Protein AF-A0A2S0PAM9-F1 (afdb_monomer_lite)

Secondary structure (DSSP, 8-state):
------------------------------------------PPPP-----------------------------------------------------------------PPPP---S-------SSSS-EEEE-TT---SSPEEE-SSS-EEEE-SEEEE-S-EEESSTT--BSEEEE-SSEEEE-S-EEE---STTSEEE-SSEEEE-SEEEESS-EEE-TT-EEEEEEEES--EE-S-EEESSEEEEEESS-EEE-SPEEES-EEEE-SSSEEEE-S--EE-SPEEE-SSEEEESSTTS---SEEEE-TT-EEEEE-TTS---EEE-SEEEESSEEEEE-SSTTSEEEE-GGG-S-B-SEEEE-SEEEEE-HHHHHHHTTSEEEEETTEEEEE-SS-EEEEEEEEEEEEEE---S-SS-----EEEEEEEEEEEEEE----S----SS---S-PPPGGGSS--EEEEEEEES-EEE-GGGEEEE-TTSPBP-EEEEEEEEETTEEEEEEEEEEEEE-TTTT-EEEEEEEEEEEEE-TT-EEEEE--SS-SSS-EE-SEEEESSEEEEEEEEEEEE--TT----S-EEEEEEEEEE-STTTTTT-S-EEE-TT-EEE-TT-EEEES-EEESSEEE-TT-EEEE-TTSS---EEE-TT-EEE-TT-EEEESS-EEE-TT-EEEEEEEEE-SEEEEE-S--TTEEEEEEE-TTEEEEESSTTTTTTS-EEESSEEEEES-EEEE-S-EESS-EEEEES-EEEE-S--TT--SEEEE-TT-EEEESSGGGGTT-EEEESSEEEE---S-EEE-S-EESSSEEEE-SSSEEEE-S-B---SEEEESSSEEEESSTT----TT---B--TT----B---TT---TTSHHHHHHHTTS--PPP----------------------------------------------------------------------

Structure (mmCIF, N/CA/C/O backbone):
data_AF-A0A2S0PAM9-F1
#
_entry.id   AF-A0A2S0PAM9-F1
#
loop_
_atom_site.group_PDB
_atom_site.id
_atom_site.type_symbol
_atom_site.label_atom_id
_atom_site.label_alt_id
_atom_site.label_comp_id
_atom_site.label_asym_id
_atom_site.label_entity_id
_atom_site.label_seq_id
_atom_site.pdbx_PDB_ins_code
_atom_site.Cartn_x
_atom_site.Cartn_y
_atom_site.Cartn_z
_atom_site.occupancy
_atom_site.B_iso_or_equiv
_atom_site.auth_seq_id
_atom_site.auth_comp_id
_atom_site.auth_asym_id
_atom_site.auth_atom_id
_atom_site.pdbx_PDB_model_num
ATOM 1 N N . MET A 1 1 ? 40.990 52.398 6.477 1.00 33.53 1 MET A N 1
ATOM 2 C CA . MET A 1 1 ? 41.875 51.674 7.426 1.00 33.53 1 MET A CA 1
ATOM 3 C C . MET A 1 1 ? 41.596 50.169 7.319 1.00 33.53 1 MET A C 1
ATOM 5 O O . MET A 1 1 ? 40.735 49.804 6.530 1.00 33.53 1 MET A O 1
ATOM 9 N N . ALA A 1 2 ? 42.363 49.308 7.997 1.00 39.78 2 ALA A N 1
ATOM 10 C CA . ALA A 1 2 ? 42.313 47.832 7.889 1.00 39.78 2 ALA A CA 1
ATOM 11 C C . ALA A 1 2 ? 41.596 47.198 9.129 1.00 39.78 2 ALA A C 1
ATOM 13 O O . ALA A 1 2 ? 41.022 47.965 9.892 1.00 39.78 2 ALA A O 1
ATOM 14 N N . SER A 1 3 ? 41.540 45.880 9.418 1.00 40.94 3 SER A N 1
ATOM 15 C CA . SER A 1 3 ? 42.301 44.707 8.922 1.00 40.94 3 SER A CA 1
ATOM 16 C C . SER A 1 3 ? 41.693 43.318 9.267 1.00 40.94 3 SER A C 1
ATOM 18 O O . SER A 1 3 ? 41.171 43.163 10.359 1.00 40.94 3 SER A O 1
ATOM 20 N N . ARG A 1 4 ? 41.926 42.312 8.389 1.00 41.19 4 ARG A N 1
ATOM 21 C CA . ARG A 1 4 ? 42.387 40.892 8.607 1.00 41.19 4 ARG A CA 1
ATOM 22 C C . ARG A 1 4 ? 41.809 40.020 9.765 1.00 41.19 4 ARG A C 1
ATOM 24 O O . ARG A 1 4 ? 41.779 40.448 10.902 1.00 41.19 4 ARG A O 1
ATOM 31 N N . ARG A 1 5 ? 41.341 38.777 9.496 1.00 42.50 5 ARG A N 1
ATOM 32 C CA . ARG A 1 5 ? 42.039 37.436 9.570 1.00 42.50 5 ARG A CA 1
ATOM 33 C C . ARG A 1 5 ? 42.821 37.148 10.883 1.00 42.50 5 ARG A C 1
ATOM 35 O O . ARG A 1 5 ? 43.607 38.000 11.265 1.00 42.50 5 ARG A O 1
ATOM 42 N N . GLY A 1 6 ? 42.818 35.955 11.514 1.00 34.03 6 GLY A N 1
ATOM 43 C CA . GLY A 1 6 ? 42.088 34.677 11.300 1.00 34.03 6 GLY A CA 1
ATOM 44 C C . GLY A 1 6 ? 42.905 33.394 11.666 1.00 34.03 6 GLY A C 1
ATOM 45 O O . GLY A 1 6 ? 44.116 33.408 11.482 1.00 34.03 6 GLY A O 1
ATOM 46 N N . ARG A 1 7 ? 42.229 32.286 12.067 1.00 38.03 7 ARG A N 1
ATOM 47 C CA . ARG A 1 7 ? 42.710 30.885 12.357 1.00 38.03 7 ARG A CA 1
ATOM 48 C C . ARG A 1 7 ? 43.632 30.598 13.577 1.00 38.03 7 ARG A C 1
ATOM 50 O O . ARG A 1 7 ? 44.628 31.279 13.779 1.00 38.03 7 ARG A O 1
ATOM 57 N N . SER A 1 8 ? 43.387 29.461 14.258 1.00 31.78 8 SER A N 1
ATOM 58 C CA . SER A 1 8 ? 44.351 28.642 15.049 1.00 31.78 8 SER A CA 1
ATOM 59 C C . SER A 1 8 ? 43.788 27.216 15.339 1.00 31.78 8 SER A C 1
ATOM 61 O O . SER A 1 8 ? 42.677 26.945 14.888 1.00 31.78 8 SER A O 1
ATOM 63 N N . MET A 1 9 ? 44.530 26.348 16.074 1.00 39.69 9 MET A N 1
ATOM 64 C CA . MET A 1 9 ? 44.332 24.890 16.390 1.00 39.69 9 MET A CA 1
ATOM 65 C C . MET A 1 9 ? 44.986 23.876 15.414 1.00 39.69 9 MET A C 1
ATOM 67 O O . MET A 1 9 ? 45.148 24.231 14.244 1.00 39.69 9 MET A O 1
ATOM 71 N N . PRO A 1 10 ? 45.305 22.608 15.816 1.00 67.75 10 PRO A N 1
ATOM 72 C CA . PRO A 1 10 ? 45.354 21.972 17.163 1.00 67.75 10 PRO A CA 1
ATOM 73 C C . PRO A 1 10 ? 46.682 21.204 17.480 1.00 67.75 10 PRO A C 1
ATOM 75 O O . PRO A 1 10 ? 47.511 21.051 16.588 1.00 67.75 10 PRO A O 1
ATOM 78 N N . ALA A 1 11 ? 46.848 20.650 18.705 1.00 28.52 11 ALA A N 1
ATOM 79 C CA . ALA A 1 11 ? 47.476 19.325 19.008 1.00 28.52 11 ALA A CA 1
ATOM 80 C C . ALA A 1 11 ? 47.686 19.050 20.533 1.00 28.52 11 ALA A C 1
ATOM 82 O O . ALA A 1 11 ? 48.204 19.924 21.226 1.00 28.52 11 ALA A O 1
ATOM 83 N N . PRO A 1 12 ? 47.389 17.832 21.051 1.00 53.72 12 PRO A N 1
ATOM 84 C CA . PRO A 1 12 ? 47.818 17.351 22.382 1.00 53.72 12 PRO A CA 1
ATOM 85 C C . PRO A 1 12 ? 48.733 16.095 22.340 1.00 53.72 12 PRO A C 1
ATOM 87 O O . PRO A 1 12 ? 48.864 15.450 21.301 1.00 53.72 12 PRO A O 1
ATOM 90 N N . TRP A 1 13 ? 49.338 15.709 23.479 1.00 28.00 13 TRP A N 1
ATOM 91 C CA . TRP A 1 13 ? 50.221 14.525 23.638 1.00 28.00 13 TRP A CA 1
ATOM 92 C C . TRP A 1 13 ? 49.934 13.725 24.934 1.00 28.00 13 TRP A C 1
ATOM 94 O O . TRP A 1 13 ? 49.265 14.216 25.839 1.00 28.00 13 TRP A O 1
ATOM 104 N N . MET A 1 14 ? 50.432 12.482 25.026 1.00 32.81 14 MET A N 1
ATOM 105 C CA . MET A 1 14 ? 50.184 11.531 26.135 1.00 32.81 14 MET A CA 1
ATOM 106 C C . MET A 1 14 ? 51.199 11.627 27.299 1.00 32.81 14 MET A C 1
ATOM 108 O O . MET A 1 14 ? 52.367 11.919 27.051 1.00 32.81 14 MET A O 1
ATOM 112 N N . SER A 1 15 ? 50.835 11.184 28.521 1.00 31.70 15 SER A N 1
ATOM 113 C CA . SER A 1 15 ? 51.437 9.983 29.179 1.00 31.70 15 SER A CA 1
ATOM 114 C C . SER A 1 15 ? 51.079 9.758 30.678 1.00 31.70 15 SER A C 1
ATOM 116 O O . SER A 1 15 ? 50.669 10.672 31.377 1.00 31.70 15 SER A O 1
ATOM 118 N N . ARG A 1 16 ? 51.221 8.481 31.105 1.00 31.80 16 ARG A N 1
ATOM 119 C CA . ARG A 1 16 ? 51.569 7.848 32.422 1.00 31.80 16 ARG A CA 1
ATOM 120 C C . ARG A 1 16 ? 51.621 8.736 33.702 1.00 31.80 16 ARG A C 1
ATOM 122 O O . ARG A 1 16 ? 52.154 9.832 33.668 1.00 31.80 16 ARG A O 1
ATOM 129 N N . SER A 1 17 ? 51.272 8.270 34.917 1.00 29.73 17 SER A N 1
ATOM 130 C CA . SER A 1 17 ? 51.861 7.108 35.646 1.00 29.73 17 SER A CA 1
ATOM 131 C C . SER A 1 17 ? 51.045 6.645 36.894 1.00 29.73 17 SER A C 1
ATOM 133 O O . SER A 1 17 ? 49.985 7.185 37.179 1.00 29.73 17 SER A O 1
ATOM 135 N N . GLN A 1 18 ? 51.535 5.629 37.631 1.00 32.44 18 GLN A N 1
ATOM 136 C CA . GLN A 1 18 ? 50.912 4.974 38.812 1.00 32.44 18 GLN A CA 1
ATOM 137 C C . GLN A 1 18 ? 51.105 5.708 40.164 1.00 32.44 18 GLN A C 1
ATOM 139 O O . GLN A 1 18 ? 52.065 6.459 40.294 1.00 32.44 18 GLN A O 1
ATOM 144 N N . VAL A 1 19 ? 50.324 5.332 41.202 1.00 27.44 19 VAL A N 1
ATOM 145 C CA . VAL A 1 19 ? 50.783 4.783 42.521 1.00 27.44 19 VAL A CA 1
ATOM 146 C C . VAL A 1 19 ? 49.571 4.254 43.349 1.00 27.44 19 VAL A C 1
ATOM 148 O O . VAL A 1 19 ? 48.429 4.459 42.947 1.00 27.44 19 VAL A O 1
ATOM 151 N N . ARG A 1 20 ? 49.791 3.465 44.422 1.00 27.78 20 ARG A N 1
ATOM 152 C CA . ARG A 1 20 ? 48.787 2.649 45.163 1.00 27.78 20 ARG A CA 1
ATOM 153 C C . ARG A 1 20 ? 48.478 3.119 46.597 1.00 27.78 20 ARG A C 1
ATOM 155 O O . ARG A 1 20 ? 49.371 3.647 47.248 1.00 27.78 20 ARG A O 1
ATOM 162 N N . TRP A 1 21 ? 47.309 2.697 47.114 1.00 25.78 21 TRP A N 1
ATOM 163 C CA . TRP A 1 21 ? 47.123 1.829 48.315 1.00 25.78 21 TRP A CA 1
ATOM 164 C C . TRP A 1 21 ? 45.695 1.185 48.273 1.00 25.78 21 TRP A C 1
ATOM 166 O O . TRP A 1 21 ? 45.073 1.292 47.219 1.00 25.78 21 TRP A O 1
ATOM 176 N N . THR A 1 22 ? 45.120 0.401 49.210 1.00 26.58 22 THR A N 1
ATOM 177 C CA . THR A 1 22 ? 45.440 0.098 50.631 1.00 26.58 22 THR A CA 1
ATOM 178 C C . THR A 1 22 ? 45.255 -1.401 51.010 1.00 26.58 22 THR A C 1
ATOM 180 O O . THR A 1 22 ? 46.149 -2.199 50.741 1.00 26.58 22 THR A O 1
ATOM 183 N N . GLN A 1 23 ? 44.136 -1.794 51.646 1.00 29.55 23 GLN A N 1
ATOM 184 C CA . GLN A 1 23 ? 43.826 -3.092 52.294 1.00 29.55 23 GLN A CA 1
ATOM 185 C C . GLN A 1 23 ? 42.364 -3.492 51.957 1.00 29.55 23 GLN A C 1
ATOM 187 O O . GLN A 1 23 ? 41.540 -2.599 51.794 1.00 29.55 23 GLN A O 1
ATOM 192 N N . ALA A 1 24 ? 42.052 -4.745 51.578 1.00 28.41 24 ALA A N 1
ATOM 193 C CA . ALA A 1 24 ? 41.742 -5.956 52.389 1.00 28.41 24 ALA A CA 1
ATOM 194 C C . ALA A 1 24 ? 40.268 -5.989 52.883 1.00 28.41 24 ALA A C 1
ATOM 196 O O . ALA A 1 24 ? 39.722 -4.946 53.202 1.00 28.41 24 ALA A O 1
ATOM 197 N N . VAL A 1 25 ? 39.529 -7.112 52.909 1.00 27.75 25 VAL A N 1
ATOM 198 C CA . VAL A 1 25 ? 39.832 -8.467 53.443 1.00 27.75 25 VAL A CA 1
ATOM 199 C C . VAL A 1 25 ? 39.213 -9.608 52.583 1.00 27.75 25 VAL A C 1
ATOM 201 O O . VAL A 1 25 ? 38.303 -9.373 51.796 1.00 27.75 25 VAL A O 1
ATOM 204 N N . ARG A 1 26 ? 39.699 -10.857 52.735 1.00 28.92 26 ARG A N 1
ATOM 205 C CA . ARG A 1 26 ? 39.111 -12.124 52.215 1.00 28.92 26 ARG A CA 1
ATOM 206 C C . ARG A 1 26 ? 38.625 -13.020 53.373 1.00 28.92 26 ARG A C 1
ATOM 208 O O . ARG A 1 26 ? 39.236 -12.972 54.438 1.00 28.92 26 ARG A O 1
ATOM 215 N N . PRO A 1 27 ? 37.623 -13.891 53.153 1.00 42.03 27 PRO A N 1
ATOM 216 C CA . PRO A 1 27 ? 37.899 -15.340 52.980 1.00 42.03 27 PRO A CA 1
ATOM 217 C C . PRO A 1 27 ? 37.535 -15.829 51.553 1.00 42.03 27 PRO A C 1
ATOM 219 O O . PRO A 1 27 ? 36.702 -15.222 50.895 1.00 42.03 27 PRO A O 1
ATOM 222 N N . ALA A 1 28 ? 38.260 -16.749 50.901 1.00 28.94 28 ALA A N 1
ATOM 223 C CA . ALA A 1 28 ? 38.443 -18.193 51.168 1.00 28.94 28 ALA A CA 1
ATOM 224 C C . ALA A 1 28 ? 37.192 -19.011 50.752 1.00 28.94 28 ALA A C 1
ATOM 226 O O . ALA A 1 28 ? 36.139 -18.857 51.349 1.00 28.94 28 ALA A O 1
ATOM 227 N N . MET A 1 29 ? 37.183 -19.710 49.606 1.00 26.98 29 MET A N 1
ATOM 228 C CA . MET A 1 29 ? 37.900 -20.957 49.233 1.00 26.98 29 MET A CA 1
ATOM 229 C C . MET A 1 29 ? 37.065 -22.224 49.489 1.00 26.98 29 MET A C 1
ATOM 231 O O . MET A 1 29 ? 36.903 -22.627 50.633 1.00 26.98 29 MET A O 1
ATOM 235 N N . ALA A 1 30 ? 36.707 -22.931 48.413 1.00 27.44 30 ALA A N 1
ATOM 236 C CA . ALA A 1 30 ? 36.772 -24.394 48.333 1.00 27.44 30 ALA A CA 1
ATOM 237 C C . ALA A 1 30 ? 36.761 -24.826 46.855 1.00 27.44 30 ALA A C 1
ATOM 239 O O . ALA A 1 30 ? 36.008 -24.278 46.053 1.00 27.44 30 ALA A O 1
ATOM 240 N N . SER A 1 31 ? 37.589 -25.801 46.483 1.00 30.36 31 SER A N 1
ATOM 241 C CA . SER A 1 31 ? 37.580 -26.429 45.157 1.00 30.36 31 SER A CA 1
ATOM 242 C C . SER A 1 31 ? 37.735 -27.943 45.291 1.00 30.36 31 SER A C 1
ATOM 244 O O . SER A 1 31 ? 38.425 -28.404 46.199 1.00 30.36 31 SER A O 1
ATOM 246 N N . SER A 1 32 ? 37.074 -28.698 44.401 1.00 28.12 32 SER A N 1
ATOM 247 C CA . SER A 1 32 ? 37.285 -30.116 44.016 1.00 28.12 32 SER A CA 1
ATOM 248 C C . SER A 1 32 ? 35.937 -30.789 43.678 1.00 28.12 32 SER A C 1
ATOM 250 O O . SER A 1 32 ? 34.906 -30.334 44.153 1.00 28.12 32 SER A O 1
ATOM 252 N N . SER A 1 33 ? 35.835 -31.894 42.925 1.00 29.33 33 SER A N 1
ATOM 253 C CA . SER A 1 33 ? 36.599 -32.427 41.771 1.00 29.33 33 SER A CA 1
ATOM 254 C C . SER A 1 33 ? 35.913 -33.728 41.280 1.00 29.33 33 SER A C 1
ATOM 256 O O . SER A 1 33 ? 35.223 -34.357 42.077 1.00 29.33 33 SER A O 1
ATOM 258 N N . LYS A 1 34 ? 36.238 -34.204 40.059 1.00 28.67 34 LYS A N 1
ATOM 259 C CA . LYS A 1 34 ? 35.922 -35.547 39.481 1.00 28.67 34 LYS A CA 1
ATOM 260 C C . LYS A 1 34 ? 34.485 -35.785 38.966 1.00 28.67 34 LYS A C 1
ATOM 262 O O . LYS A 1 34 ? 33.537 -35.175 39.437 1.00 28.67 34 LYS A O 1
ATOM 267 N N . GLY A 1 35 ? 34.356 -36.765 38.055 1.00 27.23 35 GLY A N 1
ATOM 268 C CA . GLY A 1 35 ? 33.093 -37.458 37.724 1.00 27.23 35 GLY A CA 1
ATOM 269 C C . GLY A 1 35 ? 32.717 -37.465 36.233 1.00 27.23 35 GLY A C 1
ATOM 270 O O . GLY A 1 35 ? 31.849 -36.708 35.826 1.00 27.23 35 GLY A O 1
ATOM 271 N N . ALA A 1 36 ? 33.366 -38.291 35.403 1.00 29.28 36 ALA A N 1
ATOM 272 C CA . ALA A 1 36 ? 33.163 -38.301 33.944 1.00 29.28 36 ALA A CA 1
ATOM 273 C C . ALA A 1 36 ? 32.139 -39.351 33.441 1.00 29.28 36 ALA A C 1
ATOM 275 O O . ALA A 1 36 ? 31.958 -40.376 34.092 1.00 29.28 36 ALA A O 1
ATOM 276 N N . LEU A 1 37 ? 31.649 -39.148 32.198 1.00 26.67 37 LEU A N 1
ATOM 277 C CA . LEU A 1 37 ? 30.893 -40.089 31.327 1.00 26.67 37 LEU A CA 1
ATOM 278 C C . LEU A 1 37 ? 29.391 -40.277 31.700 1.00 26.67 37 LEU A C 1
ATOM 280 O O . LEU A 1 37 ? 29.046 -40.216 32.870 1.00 26.67 37 LEU A O 1
ATOM 284 N N . ARG A 1 38 ? 28.438 -40.506 30.768 1.00 26.25 38 ARG A N 1
ATOM 285 C CA . ARG A 1 38 ? 28.519 -40.842 29.320 1.00 26.25 38 ARG A CA 1
ATOM 286 C C . ARG A 1 38 ? 27.192 -40.548 28.564 1.00 26.25 38 ARG A C 1
ATOM 288 O O . ARG A 1 38 ? 26.163 -40.928 29.094 1.00 26.25 38 ARG A O 1
ATOM 295 N N . ALA A 1 39 ? 27.271 -40.048 27.312 1.00 26.86 39 ALA A N 1
ATOM 296 C CA . ALA A 1 39 ? 26.265 -40.079 26.205 1.00 26.86 39 ALA A CA 1
ATOM 297 C C . ALA A 1 39 ? 24.828 -39.518 26.472 1.00 26.86 39 ALA A C 1
ATOM 299 O O . ALA A 1 39 ? 24.303 -39.642 27.563 1.00 26.86 39 ALA A O 1
ATOM 300 N N . CYS A 1 40 ? 24.102 -38.858 25.553 1.00 25.11 40 CYS A N 1
ATOM 301 C CA . CYS A 1 40 ? 23.989 -38.977 24.084 1.00 25.11 40 CYS A CA 1
ATOM 302 C C . CYS A 1 40 ? 23.818 -37.609 23.360 1.00 25.11 40 CYS A C 1
ATOM 304 O O . CYS A 1 40 ? 23.821 -36.555 23.988 1.00 25.11 40 CYS A O 1
ATOM 306 N N . HIS A 1 41 ? 23.690 -37.627 22.023 1.00 28.00 41 HIS A N 1
ATOM 307 C CA . HIS A 1 41 ? 23.589 -36.441 21.149 1.00 28.00 41 HIS A CA 1
ATOM 308 C C . HIS A 1 41 ? 22.174 -35.839 21.013 1.00 28.00 41 HIS A C 1
ATOM 310 O O . HIS A 1 41 ? 21.192 -36.569 20.925 1.00 28.00 41 HIS A O 1
ATOM 316 N N . GLY A 1 42 ? 22.118 -34.514 20.818 1.00 26.17 42 GLY A N 1
ATOM 317 C CA . GLY A 1 42 ? 20.984 -33.754 20.267 1.00 26.17 42 GLY A CA 1
ATOM 318 C C . GLY A 1 42 ? 21.420 -32.304 19.958 1.00 26.17 42 GLY A C 1
ATOM 319 O O . GLY A 1 42 ? 21.962 -31.666 20.860 1.00 26.17 42 GLY A O 1
ATOM 320 N N . PRO A 1 43 ? 21.312 -31.790 18.714 1.00 34.03 43 PRO A N 1
ATOM 321 C CA . PRO A 1 43 ? 21.942 -30.523 18.320 1.00 34.03 43 PRO A CA 1
ATOM 322 C C . PRO A 1 43 ? 21.084 -29.268 18.568 1.00 34.03 43 PRO A C 1
ATOM 324 O O . PRO A 1 43 ? 19.874 -29.329 18.768 1.00 34.03 43 PRO A O 1
ATOM 327 N N . GLN A 1 44 ? 21.744 -28.108 18.519 1.00 26.50 44 GLN A N 1
ATOM 328 C CA . GLN A 1 44 ? 21.164 -26.783 18.754 1.00 26.50 44 GLN A CA 1
ATOM 329 C C . GLN A 1 44 ? 20.239 -26.331 17.611 1.00 26.50 44 GLN A C 1
ATOM 331 O O . GLN A 1 44 ? 20.612 -26.404 16.440 1.00 26.50 44 GLN A O 1
ATOM 336 N N . TYR A 1 45 ? 19.082 -25.757 17.953 1.00 25.28 45 TYR A N 1
ATOM 337 C CA . TYR A 1 45 ? 18.259 -25.006 17.002 1.00 25.28 45 TYR A CA 1
ATOM 338 C C . TYR A 1 45 ? 18.942 -23.682 16.631 1.00 25.28 45 TYR A C 1
ATOM 340 O O . TYR A 1 45 ? 19.205 -22.845 17.495 1.00 25.28 45 TYR A O 1
ATOM 348 N N . ARG A 1 46 ? 19.178 -23.459 15.333 1.00 25.27 46 ARG A N 1
ATOM 349 C CA . ARG A 1 46 ? 19.394 -22.112 14.787 1.00 25.27 46 ARG A CA 1
ATOM 350 C C . ARG A 1 46 ? 18.041 -21.503 14.436 1.00 25.27 46 ARG A C 1
ATOM 352 O O . ARG A 1 46 ? 17.282 -22.102 13.680 1.00 25.27 46 ARG A O 1
ATOM 359 N N . ILE A 1 47 ? 17.777 -20.299 14.935 1.00 27.62 47 ILE A N 1
ATOM 360 C CA . ILE A 1 47 ? 16.629 -19.492 14.514 1.00 27.62 47 ILE A CA 1
ATOM 361 C C . ILE A 1 47 ? 16.897 -19.025 13.077 1.00 27.62 47 ILE A C 1
ATOM 363 O O . ILE A 1 47 ? 17.787 -18.210 12.839 1.00 27.62 47 ILE A O 1
ATOM 367 N N . GLY A 1 48 ? 16.170 -19.599 12.118 1.00 26.33 48 GLY A N 1
ATOM 368 C CA . GLY A 1 48 ? 16.209 -19.200 10.713 1.00 26.33 48 GLY A CA 1
ATOM 369 C C . GLY A 1 48 ? 15.168 -18.121 10.436 1.00 26.33 48 GLY A C 1
ATOM 370 O O . GLY A 1 48 ? 13.978 -18.349 10.645 1.00 26.33 48 GLY A O 1
ATOM 371 N N . SER A 1 49 ? 15.606 -16.958 9.961 1.00 26.67 49 SER A N 1
ATOM 372 C CA . SER A 1 49 ? 14.719 -15.879 9.530 1.00 26.67 49 SER A CA 1
ATOM 373 C C . SER A 1 49 ? 13.933 -16.277 8.279 1.00 26.67 49 SER A C 1
ATOM 375 O O . SER A 1 49 ? 14.514 -16.634 7.256 1.00 26.67 49 SER A O 1
ATOM 377 N N . TRP A 1 50 ? 12.607 -16.154 8.337 1.00 21.89 50 TRP A N 1
ATOM 378 C CA . TRP A 1 50 ? 11.741 -16.228 7.161 1.00 21.89 50 TRP A CA 1
ATOM 379 C C . TRP A 1 50 ? 11.267 -14.823 6.788 1.00 21.89 50 TRP A C 1
ATOM 381 O O . TRP A 1 50 ? 10.719 -14.103 7.620 1.00 21.89 50 TRP A O 1
ATOM 391 N N . ARG A 1 51 ? 11.448 -14.447 5.519 1.00 26.02 51 ARG A N 1
ATOM 392 C CA . ARG A 1 51 ? 10.693 -13.368 4.870 1.00 26.02 51 ARG A CA 1
ATOM 393 C C . ARG A 1 51 ? 9.873 -13.963 3.728 1.00 26.02 51 ARG A C 1
ATOM 395 O O . ARG A 1 51 ? 10.316 -14.902 3.077 1.00 26.02 51 ARG A O 1
ATOM 402 N N . HIS A 1 52 ? 8.689 -13.383 3.554 1.00 24.48 52 HIS A N 1
ATOM 403 C CA . HIS A 1 52 ? 7.735 -13.463 2.444 1.00 24.48 52 HIS A CA 1
ATOM 404 C C . HIS A 1 52 ? 8.058 -14.379 1.253 1.00 24.48 52 HIS A C 1
ATOM 406 O O . HIS A 1 52 ? 9.070 -14.231 0.571 1.00 24.48 52 HIS A O 1
ATOM 412 N N . ARG A 1 53 ? 7.060 -15.187 0.886 1.00 24.11 53 ARG A N 1
ATOM 413 C CA . ARG A 1 53 ? 6.867 -15.674 -0.480 1.00 24.11 53 ARG A CA 1
ATOM 414 C C . ARG A 1 53 ? 5.458 -15.289 -0.929 1.00 24.11 53 ARG A C 1
ATOM 416 O O . ARG A 1 53 ? 4.495 -15.757 -0.333 1.00 24.11 53 ARG A O 1
ATOM 423 N N . ALA A 1 54 ? 5.348 -14.458 -1.962 1.00 27.77 54 ALA A N 1
ATOM 424 C CA . ALA A 1 54 ? 4.101 -14.316 -2.712 1.00 27.77 54 ALA A CA 1
ATOM 425 C C . ALA A 1 54 ? 3.900 -15.563 -3.590 1.00 27.77 54 ALA A C 1
ATOM 427 O O . ALA A 1 54 ? 4.880 -16.137 -4.076 1.00 27.77 54 ALA A O 1
ATOM 428 N N . ALA A 1 55 ? 2.656 -16.002 -3.775 1.00 25.98 55 ALA A N 1
ATOM 429 C CA . ALA A 1 55 ? 2.337 -17.205 -4.537 1.00 25.98 55 ALA A CA 1
ATOM 430 C C . ALA A 1 55 ? 1.772 -16.861 -5.923 1.00 25.98 55 ALA A C 1
ATOM 432 O O . ALA A 1 55 ? 0.804 -16.117 -6.033 1.00 25.98 55 ALA A O 1
ATOM 433 N N . HIS A 1 56 ? 2.346 -17.470 -6.961 1.00 28.19 56 HIS A N 1
ATOM 434 C CA . HIS A 1 56 ? 1.712 -17.635 -8.269 1.00 28.19 56 HIS A CA 1
ATOM 435 C C . HIS A 1 56 ? 1.233 -19.086 -8.420 1.00 28.19 56 HIS A C 1
ATOM 437 O O . HIS A 1 56 ? 1.967 -20.020 -8.092 1.00 28.19 56 HIS A O 1
ATOM 443 N N . HIS A 1 57 ? 0.062 -19.270 -9.027 1.00 26.31 57 HIS A N 1
ATOM 444 C CA . HIS A 1 57 ? -0.193 -20.397 -9.933 1.00 26.31 57 HIS A CA 1
ATOM 445 C C . HIS A 1 57 ? 0.196 -19.924 -11.356 1.00 26.31 57 HIS A C 1
ATOM 447 O O . HIS A 1 57 ? 0.020 -18.744 -11.647 1.00 26.31 57 HIS A O 1
ATOM 453 N N . GLY A 1 58 ? 0.739 -20.713 -12.292 1.00 27.77 58 GLY A N 1
ATOM 454 C CA . GLY A 1 58 ? 1.171 -22.122 -12.323 1.00 27.77 58 GLY A CA 1
ATOM 455 C C . GLY A 1 58 ? 1.982 -22.379 -13.623 1.00 27.77 58 GLY A C 1
ATOM 456 O O . GLY A 1 58 ? 2.334 -21.420 -14.299 1.00 27.77 58 GLY A O 1
ATOM 457 N N . LEU A 1 59 ? 2.301 -23.604 -14.066 1.00 28.33 59 LEU A N 1
ATOM 458 C CA . LEU A 1 59 ? 2.117 -24.935 -13.470 1.00 28.33 59 LEU A CA 1
ATOM 459 C C . LEU A 1 59 ? 3.050 -25.970 -14.164 1.00 28.33 59 LEU A C 1
ATOM 461 O O . LEU A 1 59 ? 3.040 -26.054 -15.384 1.00 28.33 59 LEU A O 1
ATOM 465 N N . ALA A 1 60 ? 3.738 -26.804 -13.371 1.00 29.12 60 ALA A N 1
ATOM 466 C CA . ALA A 1 60 ? 4.274 -28.150 -13.684 1.00 29.12 60 ALA A CA 1
ATOM 467 C C . ALA A 1 60 ? 5.342 -28.391 -14.795 1.00 29.12 60 ALA A C 1
ATOM 469 O O . ALA A 1 60 ? 5.280 -27.888 -15.910 1.00 29.12 60 ALA A O 1
ATOM 470 N N . GLY A 1 61 ? 6.288 -29.292 -14.481 1.00 27.30 61 GLY A N 1
ATOM 471 C CA . GLY A 1 61 ? 7.306 -29.866 -15.376 1.00 27.30 61 GLY A CA 1
ATOM 472 C C . GLY A 1 61 ? 8.364 -30.635 -14.565 1.00 27.30 61 GLY A C 1
ATOM 473 O O . GLY A 1 61 ? 8.933 -30.075 -13.631 1.00 27.30 61 GLY A O 1
ATOM 474 N N . ASP A 1 62 ? 8.576 -31.924 -14.854 1.00 29.00 62 ASP A N 1
ATOM 475 C CA . ASP A 1 62 ? 9.216 -32.865 -13.916 1.00 29.00 62 ASP A CA 1
ATOM 476 C C . ASP A 1 62 ? 10.754 -32.912 -13.927 1.00 29.00 62 ASP A C 1
ATOM 478 O O . ASP A 1 62 ? 11.433 -32.542 -14.883 1.00 29.00 62 ASP A O 1
ATOM 482 N N . GLY A 1 63 ? 11.301 -33.396 -12.808 1.00 27.12 63 GLY A N 1
ATOM 483 C CA . GLY A 1 63 ? 12.707 -33.265 -12.451 1.00 27.12 63 GLY A CA 1
ATOM 484 C C . GLY A 1 63 ? 13.703 -34.248 -13.082 1.00 27.12 63 GLY A C 1
ATOM 485 O O . GLY A 1 63 ? 13.362 -35.268 -13.675 1.00 27.12 63 GLY A O 1
ATOM 486 N N . GLN A 1 64 ? 14.981 -33.983 -12.798 1.00 27.89 64 GLN A N 1
ATOM 487 C CA . GLN A 1 64 ? 16.026 -34.999 -12.635 1.00 27.89 64 GLN A CA 1
ATOM 488 C C . GLN A 1 64 ? 17.041 -34.534 -11.582 1.00 27.89 64 GLN A C 1
ATOM 490 O O . GLN A 1 64 ? 17.333 -33.345 -11.468 1.00 27.89 64 GLN A O 1
ATOM 495 N N . GLN A 1 65 ? 17.599 -35.474 -10.816 1.00 26.47 65 GLN A N 1
ATOM 496 C CA . GLN A 1 65 ? 18.687 -35.217 -9.865 1.00 26.47 65 GLN A CA 1
ATOM 497 C C . GLN A 1 65 ? 19.983 -35.845 -10.377 1.00 26.47 65 GLN A C 1
ATOM 499 O O . GLN A 1 65 ? 20.032 -37.062 -10.500 1.00 26.47 65 GLN A O 1
ATOM 504 N N . TYR A 1 66 ? 21.066 -35.076 -10.523 1.00 24.92 66 TYR A N 1
ATOM 505 C CA . TYR A 1 66 ? 22.426 -35.616 -10.381 1.00 24.92 66 TYR A CA 1
ATOM 506 C C . TYR A 1 66 ? 23.379 -34.591 -9.745 1.00 24.92 66 TYR A C 1
ATOM 508 O O . TYR A 1 66 ? 23.047 -33.417 -9.596 1.00 24.92 66 TYR A O 1
ATOM 516 N N . ARG A 1 67 ? 24.514 -35.077 -9.225 1.00 25.92 67 ARG A N 1
ATOM 517 C CA . ARG A 1 67 ? 25.316 -34.390 -8.197 1.00 25.92 67 ARG A CA 1
ATOM 518 C C . ARG A 1 67 ? 26.437 -33.498 -8.740 1.00 25.92 67 ARG A C 1
ATOM 520 O O . ARG A 1 67 ? 27.036 -33.779 -9.771 1.00 25.92 67 ARG A O 1
ATOM 527 N N . LEU A 1 68 ? 26.769 -32.510 -7.909 1.00 27.23 68 LEU A N 1
ATOM 528 C CA . LEU A 1 68 ? 28.005 -31.720 -7.884 1.00 27.23 68 LEU A CA 1
ATOM 529 C C . LEU A 1 68 ? 29.293 -32.554 -8.045 1.00 27.23 68 LEU A C 1
ATOM 531 O O . LEU A 1 68 ? 29.422 -33.615 -7.430 1.00 27.23 68 LEU A O 1
ATOM 535 N N . ALA A 1 69 ? 30.283 -31.973 -8.728 1.00 28.72 69 ALA A N 1
ATOM 536 C CA . ALA A 1 69 ? 31.716 -32.165 -8.477 1.00 28.72 69 ALA A CA 1
ATOM 537 C C . ALA A 1 69 ? 32.499 -30.903 -8.912 1.00 28.72 69 ALA A C 1
ATOM 539 O O . ALA A 1 69 ? 32.064 -30.182 -9.810 1.00 28.72 69 ALA A O 1
ATOM 540 N N . ASP A 1 70 ? 33.623 -30.614 -8.252 1.00 27.56 70 ASP A N 1
ATOM 541 C CA . ASP A 1 70 ? 34.302 -29.309 -8.295 1.00 27.56 70 ASP A CA 1
ATOM 542 C C . ASP A 1 70 ? 35.364 -29.110 -9.402 1.00 27.56 70 ASP A C 1
ATOM 544 O O . ASP A 1 70 ? 36.061 -30.030 -9.817 1.00 27.56 70 ASP A O 1
ATOM 548 N N . ARG A 1 71 ? 35.510 -27.834 -9.792 1.00 27.53 71 ARG A N 1
ATOM 549 C CA . ARG A 1 71 ? 36.748 -27.056 -10.062 1.00 27.53 71 ARG A CA 1
ATOM 550 C C . ARG A 1 71 ? 38.032 -27.795 -10.529 1.00 27.53 71 ARG A C 1
ATOM 552 O O . ARG A 1 71 ? 38.667 -28.495 -9.755 1.00 27.53 71 ARG A O 1
ATOM 559 N N . HIS A 1 72 ? 38.481 -27.449 -11.749 1.00 24.94 72 HIS A N 1
ATOM 560 C CA . HIS A 1 72 ? 39.741 -26.724 -12.095 1.00 24.94 72 HIS A CA 1
ATOM 561 C C . HIS A 1 72 ? 41.051 -26.886 -11.257 1.00 24.94 72 HIS A C 1
ATOM 563 O O . HIS A 1 72 ? 40.962 -26.993 -10.038 1.00 24.94 72 HIS A O 1
ATOM 569 N N . PRO A 1 73 ? 42.270 -26.604 -11.816 1.00 50.12 73 PRO A N 1
ATOM 570 C CA . PRO A 1 73 ? 42.691 -26.445 -13.235 1.00 50.12 73 PRO A CA 1
ATOM 571 C C . PRO A 1 73 ? 44.143 -26.949 -13.585 1.00 50.12 73 PRO A C 1
ATOM 573 O O . PRO A 1 73 ? 44.854 -27.470 -12.736 1.00 50.12 73 PRO A O 1
ATOM 576 N N . VAL A 1 74 ? 44.619 -26.653 -14.818 1.00 28.48 74 VAL A N 1
ATOM 577 C CA . VAL A 1 74 ? 46.036 -26.674 -15.320 1.00 28.48 74 VAL A CA 1
ATOM 578 C C . VAL A 1 74 ? 46.692 -28.061 -15.556 1.00 28.48 74 VAL A C 1
ATOM 580 O O . VAL A 1 74 ? 46.393 -29.027 -14.869 1.00 28.48 74 VAL A O 1
ATOM 583 N N . GLY A 1 75 ? 47.595 -28.181 -16.553 1.00 26.86 75 GLY A N 1
ATOM 584 C CA . GLY A 1 75 ? 48.286 -29.451 -16.879 1.00 26.86 75 GLY A CA 1
ATOM 585 C C . GLY A 1 75 ? 49.577 -29.351 -17.721 1.00 26.86 75 GLY A C 1
ATOM 586 O O . GLY A 1 75 ? 50.672 -29.450 -17.180 1.00 26.86 75 GLY A O 1
ATOM 587 N N . GLY A 1 76 ? 49.475 -29.164 -19.044 1.00 26.39 76 GLY A N 1
ATOM 588 C CA . GLY A 1 76 ? 50.638 -29.108 -19.959 1.00 26.39 76 GLY A CA 1
ATOM 589 C C . GLY A 1 76 ? 51.075 -30.461 -20.580 1.00 26.39 76 GLY A C 1
ATOM 590 O O . GLY A 1 76 ? 50.449 -31.479 -20.292 1.00 26.39 76 GLY A O 1
ATOM 591 N N . PRO A 1 77 ? 52.075 -30.491 -21.502 1.00 50.28 77 PRO A N 1
ATOM 592 C CA . PRO A 1 77 ? 52.123 -31.534 -22.545 1.00 50.28 77 PRO A CA 1
ATOM 593 C C . PRO A 1 77 ? 53.456 -32.300 -22.759 1.00 50.28 77 PRO A C 1
ATOM 595 O O . PRO A 1 77 ? 54.544 -31.728 -22.748 1.00 50.28 77 PRO A O 1
ATOM 598 N N . ALA A 1 78 ? 53.347 -33.572 -23.169 1.00 27.03 78 ALA A N 1
ATOM 599 C CA . ALA A 1 78 ? 54.358 -34.331 -23.931 1.00 27.03 78 ALA A CA 1
ATOM 600 C C . ALA A 1 78 ? 53.619 -35.343 -24.843 1.00 27.03 78 ALA A C 1
ATOM 602 O O . ALA A 1 78 ? 52.673 -35.968 -24.382 1.00 27.03 78 ALA A O 1
ATOM 603 N N . ARG A 1 79 ? 53.812 -35.463 -26.167 1.00 28.55 79 ARG A N 1
ATOM 604 C CA . ARG A 1 79 ? 54.974 -35.548 -27.090 1.00 28.55 79 ARG A CA 1
ATOM 605 C C . ARG A 1 79 ? 55.422 -36.982 -27.444 1.00 28.55 79 ARG A C 1
ATOM 607 O O . ARG A 1 79 ? 56.073 -37.652 -26.659 1.00 28.55 79 ARG A O 1
ATOM 614 N N . ASP A 1 80 ? 55.217 -37.286 -28.732 1.00 27.08 80 ASP A N 1
ATOM 615 C CA . ASP A 1 80 ? 56.035 -38.122 -29.635 1.00 27.08 80 ASP A CA 1
ATOM 616 C C . ASP A 1 80 ? 56.019 -39.660 -29.479 1.00 27.08 80 ASP A C 1
ATOM 618 O O . ASP A 1 80 ? 56.672 -40.229 -28.606 1.00 27.08 80 ASP A O 1
ATOM 622 N N . ARG A 1 81 ? 55.433 -40.345 -30.479 1.00 26.89 81 ARG A N 1
ATOM 623 C CA . ARG A 1 81 ? 56.214 -41.143 -31.453 1.00 26.89 81 ARG A CA 1
ATOM 624 C C . ARG A 1 81 ? 55.432 -41.444 -32.742 1.00 26.89 81 ARG A C 1
ATOM 626 O O . ARG A 1 81 ? 54.253 -41.129 -32.857 1.00 26.89 81 ARG A O 1
ATOM 633 N N . ARG A 1 82 ? 56.143 -41.939 -33.765 1.00 25.45 82 ARG A N 1
ATOM 634 C CA . ARG A 1 82 ? 55.789 -41.825 -35.198 1.00 25.45 82 ARG A CA 1
ATOM 635 C C . ARG A 1 82 ? 55.624 -43.180 -35.896 1.00 25.45 82 ARG A C 1
ATOM 637 O O . ARG A 1 82 ? 56.431 -44.064 -35.640 1.00 25.45 82 ARG A O 1
ATOM 644 N N . CYS A 1 83 ? 54.761 -43.230 -36.917 1.00 25.36 83 CYS A N 1
ATOM 645 C CA . CYS A 1 83 ? 54.968 -43.905 -38.221 1.00 25.36 83 CYS A CA 1
ATOM 646 C C . CYS A 1 83 ? 53.969 -43.289 -39.233 1.00 25.36 83 CYS A C 1
ATOM 648 O O . CYS A 1 83 ? 52.774 -43.438 -39.037 1.00 25.36 83 CYS A O 1
ATOM 650 N N . ARG A 1 84 ? 54.311 -42.356 -40.140 1.00 26.44 84 ARG A N 1
ATOM 651 C CA . ARG A 1 84 ? 55.148 -42.362 -41.374 1.00 26.44 84 ARG A CA 1
ATOM 652 C C . ARG A 1 84 ? 54.577 -43.127 -42.590 1.00 26.44 84 ARG A C 1
ATOM 654 O O . ARG A 1 84 ? 54.633 -44.345 -42.641 1.00 26.44 84 ARG A O 1
ATOM 661 N N . GLY A 1 85 ? 54.198 -42.346 -43.610 1.00 26.27 85 GLY A N 1
ATOM 662 C CA . GLY A 1 85 ? 53.825 -42.724 -44.986 1.00 26.27 85 GLY A CA 1
ATOM 663 C C . GLY A 1 85 ? 53.109 -41.524 -45.636 1.00 26.27 85 GLY A C 1
ATOM 664 O O . GLY A 1 85 ? 51.951 -41.296 -45.332 1.00 26.27 85 GLY A O 1
ATOM 665 N N . ASN A 1 86 ? 53.773 -40.547 -46.279 1.00 27.92 86 ASN A N 1
ATOM 666 C CA . ASN A 1 86 ? 54.334 -40.572 -47.649 1.00 27.92 86 ASN A CA 1
ATOM 667 C C . ASN A 1 86 ? 53.392 -41.250 -48.662 1.00 27.92 86 ASN A C 1
ATOM 669 O O . ASN A 1 86 ? 53.016 -42.390 -48.441 1.00 27.92 86 ASN A O 1
ATOM 673 N N . HIS A 1 87 ? 53.029 -40.663 -49.809 1.00 27.66 87 HIS A N 1
ATOM 674 C CA . HIS A 1 87 ? 53.496 -39.478 -50.570 1.00 27.66 87 HIS A CA 1
ATOM 675 C C . HIS A 1 87 ? 52.332 -39.047 -51.529 1.00 27.66 87 HIS A C 1
ATOM 677 O O . HIS A 1 87 ? 51.356 -39.778 -51.613 1.00 27.66 87 HIS A O 1
ATOM 683 N N . ARG A 1 88 ? 52.307 -37.943 -52.303 1.00 26.02 88 ARG A N 1
ATOM 684 C CA . ARG A 1 88 ? 53.280 -36.883 -52.655 1.00 26.02 88 ARG A CA 1
ATOM 685 C C . ARG A 1 88 ? 52.539 -35.604 -53.105 1.00 26.02 88 ARG A C 1
ATOM 687 O O . ARG A 1 88 ? 51.443 -35.688 -53.640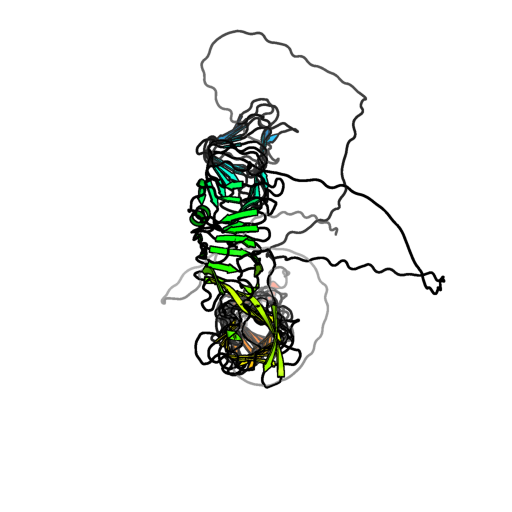 1.00 26.02 88 ARG A O 1
ATOM 694 N N . GLN A 1 89 ? 53.177 -34.439 -52.979 1.00 26.75 89 GLN A N 1
ATOM 695 C CA . GLN A 1 89 ? 52.743 -33.194 -53.639 1.00 26.75 89 GLN A CA 1
ATOM 696 C C . GLN A 1 89 ? 53.151 -33.160 -55.124 1.00 26.75 89 GLN A C 1
ATOM 698 O O . GLN A 1 89 ? 54.158 -33.777 -55.482 1.00 26.75 89 GLN A O 1
ATOM 703 N N . ARG A 1 90 ? 52.503 -32.289 -55.920 1.00 24.20 90 ARG A N 1
ATOM 704 C CA . ARG A 1 90 ? 53.194 -31.342 -56.828 1.00 24.20 90 ARG A CA 1
ATOM 705 C C . ARG A 1 90 ? 52.277 -30.200 -57.296 1.00 24.20 90 ARG A C 1
ATOM 707 O O . ARG A 1 90 ? 51.375 -30.400 -58.096 1.00 24.20 90 ARG A O 1
ATOM 714 N N . THR A 1 91 ? 52.561 -28.989 -56.830 1.00 26.34 91 THR A N 1
ATOM 715 C CA . THR A 1 91 ? 52.181 -27.727 -57.493 1.00 26.34 91 THR A CA 1
ATOM 716 C C . THR A 1 91 ? 53.283 -27.308 -58.486 1.00 26.34 91 THR A C 1
ATOM 718 O O . THR A 1 91 ? 54.374 -27.874 -58.424 1.00 26.34 91 THR A O 1
ATOM 721 N N . TRP A 1 92 ? 53.036 -26.322 -59.369 1.00 21.98 92 TRP A N 1
ATOM 722 C CA . TRP A 1 92 ? 53.788 -25.039 -59.432 1.00 21.98 92 TRP A CA 1
ATOM 723 C C . TRP A 1 92 ? 53.409 -24.129 -60.638 1.00 21.98 92 TRP A C 1
ATOM 725 O O . TRP A 1 92 ? 53.491 -24.536 -61.786 1.00 21.98 92 TRP A O 1
ATOM 735 N N . ARG A 1 93 ? 53.084 -22.862 -60.316 1.00 23.25 93 ARG A N 1
ATOM 736 C CA . ARG A 1 93 ? 53.201 -21.576 -61.068 1.00 23.25 93 ARG A CA 1
ATOM 737 C C . ARG A 1 93 ? 52.716 -21.359 -62.528 1.00 23.25 93 ARG A C 1
ATOM 739 O O . ARG A 1 93 ? 53.334 -21.794 -63.485 1.00 23.25 93 ARG A O 1
ATOM 746 N N . LYS A 1 94 ? 51.785 -20.391 -62.638 1.00 24.97 94 LYS A N 1
ATOM 747 C CA . LYS A 1 94 ? 51.896 -19.064 -63.319 1.00 24.97 94 LYS A CA 1
ATOM 748 C C . LYS A 1 94 ? 52.949 -18.869 -64.439 1.00 24.97 94 LYS A C 1
ATOM 750 O O . LYS A 1 94 ? 54.132 -18.845 -64.126 1.00 24.97 94 LYS A O 1
ATOM 755 N N . HIS A 1 95 ? 52.501 -18.423 -65.622 1.00 24.67 95 HIS A N 1
ATOM 756 C CA . HIS A 1 95 ? 52.575 -17.034 -66.164 1.00 24.67 95 HIS A CA 1
ATOM 757 C C . HIS A 1 95 ? 51.623 -16.968 -67.399 1.00 24.67 95 HIS A C 1
ATOM 759 O O . HIS A 1 95 ? 51.604 -17.919 -68.164 1.00 24.67 95 HIS A O 1
ATOM 765 N N . GLN A 1 96 ? 50.612 -16.089 -67.514 1.00 26.25 96 GLN A N 1
ATOM 766 C CA . GLN A 1 96 ? 50.544 -14.622 -67.741 1.00 26.25 96 GLN A CA 1
ATOM 767 C C . GLN A 1 96 ? 50.428 -14.204 -69.233 1.00 26.25 96 GLN A C 1
ATOM 769 O O . GLN A 1 96 ? 51.376 -14.413 -69.977 1.00 26.25 96 GLN A O 1
ATOM 774 N N . ARG A 1 97 ? 49.338 -13.474 -69.574 1.00 24.03 97 ARG A N 1
ATOM 775 C CA . ARG A 1 97 ? 49.040 -12.742 -70.844 1.00 24.03 97 ARG A CA 1
ATOM 776 C C . ARG A 1 97 ? 48.839 -13.614 -72.110 1.00 24.03 97 ARG A C 1
ATOM 778 O O . ARG A 1 97 ? 49.498 -14.631 -72.244 1.00 24.03 97 ARG A O 1
ATOM 785 N N . SER A 1 98 ? 47.988 -13.273 -73.093 1.00 25.11 98 SER A N 1
ATOM 786 C CA . SER A 1 98 ? 46.880 -12.283 -73.252 1.00 25.11 98 SER A CA 1
ATOM 787 C C . SER A 1 98 ? 46.167 -12.563 -74.613 1.00 25.11 98 SER A C 1
ATOM 789 O O . SER A 1 98 ? 46.694 -13.356 -75.384 1.00 25.11 98 SER A O 1
ATOM 791 N N . ASP A 1 99 ? 45.025 -11.994 -75.033 1.00 26.92 99 ASP A N 1
ATOM 792 C CA . ASP A 1 99 ? 44.196 -10.902 -74.480 1.00 26.92 99 ASP A CA 1
ATOM 793 C C . ASP A 1 99 ? 42.667 -11.165 -74.648 1.00 26.92 99 ASP A C 1
ATOM 795 O O . ASP A 1 99 ? 42.090 -11.914 -73.863 1.00 26.92 99 ASP A O 1
ATOM 799 N N . ARG A 1 100 ? 42.001 -10.564 -75.652 1.00 26.89 100 ARG A N 1
ATOM 800 C CA . ARG A 1 100 ? 40.539 -10.590 -75.904 1.00 26.89 100 ARG A CA 1
ATOM 801 C C . ARG A 1 100 ? 40.120 -11.660 -76.923 1.00 26.89 100 ARG A C 1
ATOM 803 O O . ARG A 1 100 ? 40.754 -11.765 -77.965 1.00 26.89 100 ARG A O 1
ATOM 810 N N . HIS A 1 101 ? 38.974 -12.319 -76.707 1.00 27.77 101 HIS A N 1
ATOM 811 C CA . HIS A 1 101 ? 37.715 -11.993 -77.413 1.00 27.77 101 HIS A CA 1
ATOM 812 C C . HIS A 1 101 ? 36.512 -12.853 -76.945 1.00 27.77 101 HIS A C 1
ATOM 814 O O . HIS A 1 101 ? 36.638 -14.023 -76.599 1.00 27.77 101 HIS A O 1
ATOM 820 N N . ARG A 1 102 ? 35.329 -12.230 -76.971 1.00 27.14 102 ARG A N 1
ATOM 821 C CA . ARG A 1 102 ? 33.951 -12.776 -77.002 1.00 27.14 102 ARG A CA 1
ATOM 822 C C . ARG A 1 102 ? 33.223 -12.001 -78.136 1.00 27.14 102 ARG A C 1
ATOM 824 O O . ARG A 1 102 ? 33.766 -10.949 -78.501 1.00 27.14 102 ARG A O 1
ATOM 831 N N . PRO A 1 103 ? 32.059 -12.423 -78.688 1.00 42.47 103 PRO A N 1
ATOM 832 C CA . PRO A 1 103 ? 30.992 -13.213 -78.045 1.00 42.47 103 PRO A CA 1
ATOM 833 C C . PRO A 1 103 ? 30.376 -14.340 -78.921 1.00 42.47 103 PRO A C 1
ATOM 835 O O . PRO A 1 103 ? 30.916 -14.665 -79.972 1.00 42.47 103 PRO A O 1
ATOM 838 N N . ALA A 1 104 ? 29.211 -14.848 -78.478 1.00 27.86 104 ALA A N 1
ATOM 839 C CA . ALA A 1 104 ? 28.299 -15.808 -79.129 1.00 27.86 104 ALA A CA 1
ATOM 840 C C . ALA A 1 104 ? 28.796 -17.284 -79.210 1.00 27.86 104 ALA A C 1
ATOM 842 O O . ALA A 1 104 ? 29.996 -17.528 -79.272 1.00 27.86 104 ALA A O 1
ATOM 843 N N . ASP A 1 105 ? 27.938 -18.315 -79.143 1.00 26.97 105 ASP A N 1
ATOM 844 C CA . ASP A 1 105 ? 26.462 -18.290 -79.081 1.00 26.97 105 ASP A CA 1
ATOM 845 C C . ASP A 1 105 ? 25.815 -19.403 -78.212 1.00 26.97 105 ASP A C 1
ATOM 847 O O . ASP A 1 105 ? 26.501 -20.297 -77.722 1.00 26.97 105 ASP A O 1
ATOM 851 N N . VAL A 1 106 ? 24.494 -19.272 -78.011 1.00 30.55 106 VAL A N 1
ATOM 852 C CA . VAL A 1 106 ? 23.484 -20.136 -77.339 1.00 30.55 106 VAL A CA 1
ATOM 853 C C . VAL A 1 106 ? 23.888 -21.550 -76.857 1.00 30.55 106 VAL A C 1
ATOM 855 O O . VAL A 1 106 ? 24.306 -22.404 -77.635 1.00 30.55 106 VAL A O 1
ATOM 858 N N . GLY A 1 107 ? 23.553 -21.858 -75.591 1.00 28.02 107 GLY A N 1
ATOM 859 C CA . GLY A 1 107 ? 23.529 -23.227 -75.044 1.00 28.02 107 GLY A CA 1
ATOM 860 C C . GLY A 1 107 ? 22.999 -23.329 -73.601 1.00 28.02 107 GLY A C 1
ATOM 861 O O . GLY A 1 107 ? 23.775 -23.280 -72.652 1.00 28.02 107 GLY A O 1
ATOM 862 N N . GLN A 1 108 ? 21.684 -23.495 -73.433 1.00 29.28 108 GLN A N 1
ATOM 863 C CA . GLN A 1 108 ? 20.994 -23.846 -72.174 1.00 29.28 108 GLN A CA 1
ATOM 864 C C . GLN A 1 108 ? 19.986 -24.983 -72.455 1.00 29.28 108 GLN A C 1
ATOM 866 O O . GLN A 1 108 ? 19.603 -25.137 -73.619 1.00 29.28 108 GLN A O 1
ATOM 871 N N . PRO A 1 109 ? 19.480 -25.719 -71.442 1.00 40.66 109 PRO A N 1
ATOM 872 C CA . PRO A 1 109 ? 19.761 -25.624 -70.003 1.00 40.66 109 PRO A CA 1
ATOM 873 C C . PRO A 1 109 ? 20.378 -26.911 -69.417 1.00 40.66 109 PRO A C 1
ATOM 875 O O . PRO A 1 109 ? 20.427 -27.938 -70.083 1.00 40.66 109 PRO A O 1
ATOM 878 N N . ASP A 1 110 ? 20.743 -26.880 -68.131 1.00 27.16 110 ASP A N 1
ATOM 879 C CA . ASP A 1 110 ? 20.780 -28.100 -67.313 1.00 27.16 110 ASP A CA 1
ATOM 880 C C . ASP A 1 110 ? 20.429 -27.770 -65.849 1.00 27.16 110 ASP A C 1
ATOM 882 O O . ASP A 1 110 ? 21.199 -27.141 -65.120 1.00 27.16 110 ASP A O 1
ATOM 886 N N . THR A 1 111 ? 19.214 -28.126 -65.426 1.00 32.28 111 THR A N 1
ATOM 887 C CA . THR A 1 111 ? 18.713 -27.904 -64.060 1.00 32.28 111 THR A CA 1
ATOM 888 C C . THR A 1 111 ? 19.031 -29.118 -63.193 1.00 32.28 111 THR A C 1
ATOM 890 O O . THR A 1 111 ? 18.337 -30.132 -63.279 1.00 32.28 111 THR A O 1
ATOM 893 N N . GLN A 1 112 ? 20.057 -29.037 -62.341 1.00 29.66 112 GLN A N 1
ATOM 894 C CA . GLN A 1 112 ? 20.414 -30.166 -61.477 1.00 29.66 112 GLN A CA 1
ATOM 895 C C . GLN A 1 112 ? 19.384 -30.390 -60.358 1.00 29.66 112 GLN A C 1
ATOM 897 O O . GLN A 1 112 ? 19.164 -29.548 -59.489 1.00 29.66 112 GLN A O 1
ATOM 902 N N . SER A 1 113 ? 18.757 -31.565 -60.394 1.00 27.98 113 SER A N 1
ATOM 903 C CA . SER A 1 113 ? 17.781 -32.048 -59.418 1.00 27.98 113 SER A CA 1
ATOM 904 C C . SER A 1 113 ? 18.435 -32.510 -58.110 1.00 27.98 113 SER A C 1
ATOM 906 O O . SER A 1 113 ? 19.409 -33.263 -58.135 1.00 27.98 113 SER A O 1
ATOM 908 N N . TRP A 1 114 ? 17.844 -32.141 -56.973 1.00 26.86 114 TRP A N 1
ATOM 909 C CA . TRP A 1 114 ? 18.285 -32.539 -55.630 1.00 26.86 114 TRP A CA 1
ATOM 910 C C . TRP A 1 114 ? 17.870 -33.980 -55.254 1.00 26.86 114 TRP A C 1
ATOM 912 O O . TRP A 1 114 ? 16.732 -34.363 -55.536 1.00 26.86 114 TRP A O 1
ATOM 922 N N . PRO A 1 115 ? 18.717 -34.749 -54.537 1.00 32.34 115 PRO A N 1
ATOM 923 C CA . PRO A 1 115 ? 18.339 -36.024 -53.920 1.00 32.34 115 PRO A CA 1
ATOM 924 C C . PRO A 1 115 ? 18.111 -35.959 -52.386 1.00 32.34 115 PRO A C 1
ATOM 926 O O . PRO A 1 115 ? 18.925 -35.412 -51.652 1.00 32.34 115 PRO A O 1
ATOM 929 N N . ASP A 1 116 ? 17.024 -36.605 -51.940 1.00 29.08 116 ASP A N 1
ATOM 930 C CA . ASP A 1 116 ? 16.682 -37.141 -50.593 1.00 29.08 116 ASP A CA 1
ATOM 931 C C . ASP A 1 116 ? 16.849 -36.269 -49.302 1.00 29.08 116 ASP A C 1
ATOM 933 O O . ASP A 1 116 ? 17.963 -36.053 -48.817 1.00 29.08 116 ASP A O 1
ATOM 937 N N . PRO A 1 117 ? 15.745 -35.847 -48.638 1.00 38.81 117 PRO A N 1
ATOM 938 C CA . PRO A 1 117 ? 15.774 -35.032 -47.419 1.00 38.81 117 PRO A CA 1
ATOM 939 C C . PRO A 1 117 ? 15.659 -35.851 -46.109 1.00 38.81 117 PRO A C 1
ATOM 941 O O . PRO A 1 117 ? 14.608 -35.856 -45.464 1.00 38.81 117 PRO A O 1
ATOM 944 N N . ARG A 1 118 ? 16.735 -36.525 -45.662 1.00 34.25 118 ARG A N 1
ATOM 945 C CA . ARG A 1 118 ? 16.779 -37.213 -44.338 1.00 34.25 118 ARG A CA 1
ATOM 946 C C . ARG A 1 118 ? 18.060 -37.023 -43.508 1.00 34.25 118 ARG A C 1
ATOM 948 O O . ARG A 1 118 ? 18.419 -37.884 -42.705 1.00 34.25 118 ARG A O 1
ATOM 955 N N . ARG A 1 119 ? 18.735 -35.879 -43.646 1.00 32.62 119 ARG A N 1
ATOM 956 C CA . ARG A 1 119 ? 19.723 -35.368 -42.673 1.00 32.62 119 ARG A CA 1
ATOM 957 C C . ARG A 1 119 ? 19.533 -33.860 -42.525 1.00 32.62 119 ARG A C 1
ATOM 959 O O . ARG A 1 119 ? 19.234 -33.208 -43.521 1.00 32.62 119 ARG A O 1
ATOM 966 N N . GLY A 1 120 ? 19.689 -33.332 -41.308 1.00 34.75 120 GLY A N 1
ATOM 967 C CA . GLY A 1 120 ? 19.626 -31.888 -41.061 1.00 34.75 120 GLY A CA 1
ATOM 968 C C . GLY A 1 120 ? 20.681 -31.166 -41.896 1.00 34.75 120 GLY A C 1
ATOM 969 O O . GLY A 1 120 ? 21.834 -31.604 -41.941 1.00 34.75 120 GLY A O 1
ATOM 970 N N . ARG A 1 121 ? 20.274 -30.115 -42.609 1.00 35.25 121 ARG A N 1
ATOM 971 C CA . ARG A 1 121 ? 21.136 -29.402 -43.552 1.00 35.25 121 ARG A CA 1
ATOM 972 C C . ARG A 1 121 ? 21.787 -28.218 -42.858 1.00 35.25 121 ARG A C 1
ATOM 974 O O . ARG A 1 121 ? 21.252 -27.122 -42.889 1.00 35.25 121 ARG A O 1
ATOM 981 N N . HIS A 1 122 ? 22.984 -28.421 -42.312 1.00 43.19 122 HIS A N 1
ATOM 982 C CA . HIS A 1 122 ? 23.880 -27.281 -42.142 1.00 43.19 122 HIS A CA 1
ATOM 983 C C . HIS A 1 122 ? 24.093 -26.629 -43.510 1.00 43.19 122 HIS A C 1
ATOM 985 O O . HIS A 1 122 ? 24.629 -27.254 -44.431 1.00 43.19 122 HIS A O 1
ATOM 991 N N . CYS A 1 123 ? 23.674 -25.375 -43.630 1.00 43.25 123 CYS A N 1
ATOM 992 C CA . CYS A 1 123 ? 24.213 -24.490 -44.640 1.00 43.25 123 CYS A CA 1
ATOM 993 C C . CYS A 1 123 ? 25.683 -24.258 -44.275 1.00 43.25 123 CYS A C 1
ATOM 995 O O . CYS A 1 123 ? 25.978 -23.628 -43.263 1.00 43.25 123 CYS A O 1
ATOM 997 N N . ASP A 1 124 ? 26.591 -24.776 -45.103 1.00 42.12 124 ASP A N 1
ATOM 998 C CA . ASP A 1 124 ? 28.048 -24.676 -44.930 1.00 42.12 124 ASP A CA 1
ATOM 999 C C . ASP A 1 124 ? 28.658 -23.719 -45.986 1.00 42.12 124 ASP A C 1
ATOM 1001 O O . ASP A 1 124 ? 29.423 -24.146 -46.859 1.00 42.12 124 ASP A O 1
ATOM 1005 N N . PRO A 1 125 ? 28.257 -22.425 -46.025 1.00 46.47 125 PRO A N 1
ATOM 1006 C CA . PRO A 1 125 ? 28.901 -21.439 -46.877 1.00 46.47 125 PRO A CA 1
ATOM 1007 C C . PRO A 1 125 ? 30.266 -21.050 -46.292 1.00 46.47 125 PRO A C 1
ATOM 1009 O O . PRO A 1 125 ? 30.565 -21.269 -45.125 1.00 46.47 125 PRO A O 1
ATOM 1012 N N . ALA A 1 126 ? 31.077 -20.360 -47.093 1.00 45.69 126 ALA A N 1
ATOM 1013 C CA . ALA A 1 126 ? 32.256 -19.651 -46.598 1.00 45.69 126 ALA A CA 1
ATOM 1014 C C . ALA A 1 126 ? 33.349 -20.514 -45.922 1.00 45.69 126 ALA A C 1
ATOM 1016 O O . ALA A 1 126 ? 33.965 -20.094 -44.949 1.00 45.69 126 ALA A O 1
ATOM 1017 N N . GLY A 1 127 ? 33.741 -21.635 -46.541 1.00 45.88 127 GLY A N 1
ATOM 1018 C CA . GLY A 1 127 ? 35.046 -22.286 -46.306 1.00 45.88 127 GLY A CA 1
ATOM 1019 C C . GLY A 1 127 ? 36.264 -21.480 -46.816 1.00 45.88 127 GLY A C 1
ATOM 1020 O O . GLY A 1 127 ? 37.255 -22.057 -47.263 1.00 45.88 127 GLY A O 1
ATOM 1021 N N . GLY A 1 128 ? 36.182 -20.148 -46.831 1.00 55.09 128 GLY A N 1
ATOM 1022 C CA . GLY A 1 128 ? 37.158 -19.233 -47.425 1.00 55.09 128 GLY A CA 1
ATOM 1023 C C . GLY A 1 128 ? 37.113 -17.857 -46.762 1.00 55.09 128 GLY A C 1
ATOM 1024 O O . GLY A 1 128 ? 36.230 -17.583 -45.961 1.00 55.09 128 GLY A O 1
ATOM 1025 N N . ALA A 1 129 ? 38.062 -16.982 -47.093 1.00 66.62 129 ALA A N 1
ATOM 1026 C CA . ALA A 1 129 ? 38.161 -15.665 -46.466 1.00 66.62 129 ALA A CA 1
ATOM 1027 C C . ALA A 1 129 ? 37.489 -14.562 -47.305 1.00 66.62 129 ALA A C 1
ATOM 1029 O O . ALA A 1 129 ? 37.822 -14.403 -48.480 1.00 66.62 129 ALA A O 1
ATOM 1030 N N . GLY A 1 130 ? 36.627 -13.753 -46.681 1.00 78.50 130 GLY A N 1
ATOM 1031 C CA . GLY A 1 130 ? 36.024 -12.559 -47.292 1.00 78.50 130 GLY A CA 1
ATOM 1032 C C . GLY A 1 130 ? 34.693 -12.777 -48.018 1.00 78.50 130 GLY A C 1
ATOM 1033 O O . GLY A 1 130 ? 34.406 -12.052 -48.967 1.00 78.50 130 GLY A O 1
ATOM 1034 N N . ASN A 1 131 ? 33.899 -13.769 -47.611 1.00 83.31 131 ASN A N 1
ATOM 1035 C CA . ASN A 1 131 ? 32.565 -14.015 -48.166 1.00 83.31 131 ASN A CA 1
ATOM 1036 C C . ASN A 1 131 ? 31.527 -13.032 -47.603 1.00 83.31 131 ASN A C 1
ATOM 1038 O O . ASN A 1 131 ? 31.654 -12.579 -46.467 1.00 83.31 131 ASN A O 1
ATOM 1042 N N . VAL A 1 132 ? 30.466 -12.760 -48.361 1.00 90.00 132 VAL A N 1
ATOM 1043 C CA . VAL A 1 132 ? 29.300 -12.001 -47.887 1.00 90.00 132 VAL A CA 1
ATOM 1044 C C . VAL A 1 132 ? 28.109 -12.952 -47.812 1.00 90.00 132 VAL A C 1
ATOM 1046 O O . VAL A 1 132 ? 27.814 -13.631 -48.794 1.00 90.00 132 VAL A O 1
ATOM 1049 N N . LEU A 1 133 ? 27.446 -13.001 -46.659 1.00 91.12 133 LEU A N 1
ATOM 1050 C CA . LEU A 1 133 ? 26.096 -13.535 -46.518 1.00 91.12 133 LEU A CA 1
ATOM 1051 C C . LEU A 1 133 ? 25.138 -12.345 -46.483 1.00 91.12 133 LEU A C 1
ATOM 1053 O O . LEU A 1 133 ? 25.317 -11.437 -45.677 1.00 91.12 133 LEU A O 1
ATOM 1057 N N . GLU A 1 134 ? 24.149 -12.347 -47.363 1.00 94.31 134 GLU A N 1
ATOM 1058 C CA . GLU A 1 134 ? 23.120 -11.316 -47.450 1.00 94.31 134 GLU A CA 1
ATOM 1059 C C . GLU A 1 134 ? 21.762 -11.993 -47.281 1.00 94.31 134 GLU A C 1
ATOM 1061 O O . GLU A 1 134 ? 21.491 -12.998 -47.940 1.00 94.31 134 GLU A O 1
ATOM 1066 N N . LEU A 1 135 ? 20.952 -11.477 -46.358 1.00 93.38 135 LEU A N 1
ATOM 1067 C CA . LEU A 1 135 ? 19.603 -11.955 -46.077 1.00 93.38 135 LEU A CA 1
ATOM 1068 C C . LEU A 1 135 ? 18.620 -10.805 -46.317 1.00 93.38 135 LEU A C 1
ATOM 1070 O O . LEU A 1 135 ? 18.832 -9.702 -45.819 1.00 93.38 135 LEU A O 1
ATOM 1074 N N . ASP A 1 136 ? 17.554 -11.070 -47.064 1.00 93.94 136 ASP A N 1
ATOM 1075 C CA . ASP A 1 136 ? 16.470 -10.123 -47.370 1.00 93.94 136 ASP A CA 1
ATOM 1076 C C . ASP A 1 136 ? 15.102 -10.721 -46.979 1.00 93.94 136 ASP A C 1
ATOM 1078 O O . ASP A 1 136 ? 14.999 -11.886 -46.586 1.00 93.94 136 ASP A O 1
ATOM 1082 N N . SER A 1 137 ? 14.044 -9.929 -47.091 1.00 92.00 137 SER A N 1
ATOM 1083 C CA . SER A 1 137 ? 12.646 -10.265 -46.823 1.00 92.00 137 SER A CA 1
ATOM 1084 C C . SER A 1 137 ? 12.237 -11.635 -47.377 1.00 92.00 137 SER A C 1
ATOM 1086 O O . SER A 1 137 ? 12.243 -11.864 -48.586 1.00 92.00 137 SER A O 1
ATOM 1088 N N . GLY A 1 138 ? 11.833 -12.549 -46.491 1.00 78.19 138 GLY A N 1
ATOM 1089 C CA . GLY A 1 138 ? 11.449 -13.916 -46.867 1.00 78.19 138 GLY A CA 1
ATOM 1090 C C . GLY A 1 138 ? 12.615 -14.900 -47.031 1.00 78.19 138 GLY A C 1
ATOM 1091 O O . GLY A 1 138 ? 12.386 -16.033 -47.458 1.00 78.19 138 GLY A O 1
ATOM 1092 N N . SER A 1 139 ? 13.842 -14.514 -46.666 1.00 83.69 139 SER A N 1
ATOM 1093 C CA . SER A 1 139 ? 14.913 -15.475 -46.370 1.00 83.69 139 SER A CA 1
ATOM 1094 C C . SER A 1 139 ? 14.492 -16.372 -45.206 1.00 83.69 139 SER A C 1
ATOM 1096 O O . SER A 1 139 ? 13.907 -15.893 -44.237 1.00 83.69 139 SER A O 1
ATOM 1098 N N . VAL A 1 140 ? 14.792 -17.667 -45.306 1.00 77.19 140 VAL A N 1
ATOM 1099 C CA . VAL A 1 140 ? 14.553 -18.661 -44.252 1.00 77.19 140 VAL A CA 1
ATOM 1100 C C . VAL A 1 140 ? 15.741 -19.613 -44.225 1.00 77.19 140 VAL A C 1
ATOM 1102 O O . VAL A 1 140 ? 16.078 -20.201 -45.258 1.00 77.19 140 VAL A O 1
ATOM 1105 N N . LEU A 1 141 ? 16.366 -19.775 -43.062 1.00 85.25 141 LEU A N 1
ATOM 1106 C CA . LEU A 1 141 ? 17.422 -20.758 -42.833 1.00 85.25 141 LEU A CA 1
ATOM 1107 C C . LEU A 1 141 ? 16.854 -22.025 -42.155 1.00 85.25 141 LEU A C 1
ATOM 1109 O O . LEU A 1 141 ? 15.856 -21.986 -41.444 1.00 85.25 141 LEU A O 1
ATOM 1113 N N . ASP A 1 142 ? 17.471 -23.181 -42.427 1.00 82.56 142 ASP A N 1
ATOM 1114 C CA . ASP A 1 142 ? 17.109 -24.513 -41.893 1.00 82.56 142 ASP A CA 1
ATOM 1115 C C . ASP A 1 142 ? 18.229 -24.974 -40.935 1.00 82.56 142 ASP A C 1
ATOM 1117 O O . ASP A 1 142 ? 18.854 -26.021 -41.121 1.00 82.56 142 ASP A O 1
ATOM 1121 N N . GLY A 1 143 ? 18.540 -24.122 -39.947 1.00 83.44 1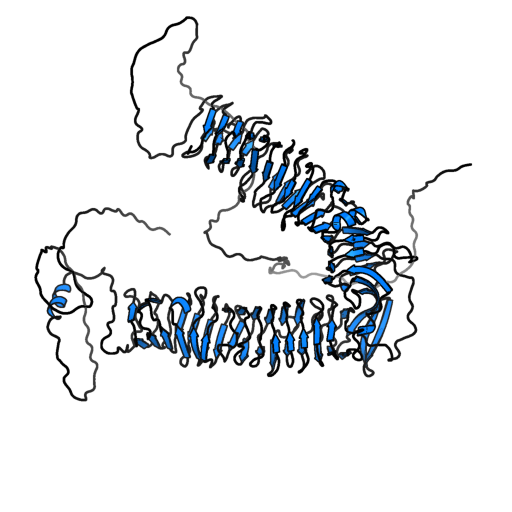43 GLY A N 1
ATOM 1122 C CA . GLY A 1 143 ? 19.582 -24.323 -38.935 1.00 83.44 143 GLY A CA 1
ATOM 1123 C C . GLY A 1 143 ? 20.826 -23.430 -39.069 1.00 83.44 143 GLY A C 1
ATOM 1124 O O . GLY A 1 143 ? 21.002 -22.692 -40.036 1.00 83.44 143 GLY A O 1
ATOM 1125 N N . ASP A 1 144 ? 21.701 -23.532 -38.059 1.00 87.00 144 ASP A N 1
ATOM 1126 C CA . ASP A 1 144 ? 22.863 -22.658 -37.828 1.00 87.00 144 ASP A CA 1
ATOM 1127 C C . ASP A 1 144 ? 23.781 -22.427 -39.043 1.00 87.00 144 ASP A C 1
ATOM 1129 O O . ASP A 1 144 ? 24.106 -23.348 -39.799 1.00 87.00 144 ASP A O 1
ATOM 1133 N N . VAL A 1 145 ? 24.313 -21.204 -39.130 1.00 88.62 145 VAL A N 1
ATOM 1134 C CA . VAL A 1 145 ? 25.344 -20.791 -40.088 1.00 88.62 145 VAL A CA 1
ATOM 1135 C C . VAL A 1 145 ? 26.709 -20.768 -39.406 1.00 88.62 145 VAL A C 1
ATOM 1137 O O . VAL A 1 145 ? 26.944 -20.007 -38.461 1.00 88.62 145 VAL A O 1
ATOM 1140 N N . LEU A 1 146 ? 27.642 -21.561 -39.933 1.00 86.06 146 LEU A N 1
ATOM 1141 C CA . LEU A 1 146 ? 29.030 -21.599 -39.476 1.00 86.06 146 LEU A CA 1
ATOM 1142 C C . LEU A 1 146 ? 29.920 -20.742 -40.387 1.00 86.06 146 LEU A C 1
ATOM 1144 O O . LEU A 1 146 ? 30.027 -20.997 -41.581 1.00 86.06 146 LEU A O 1
ATOM 1148 N N . SER A 1 147 ? 30.599 -19.740 -39.825 1.00 83.31 147 SER A N 1
ATOM 1149 C CA . SER A 1 147 ? 31.630 -18.972 -40.535 1.00 83.31 147 SER A CA 1
ATOM 1150 C C . SER A 1 147 ? 33.012 -19.578 -40.289 1.00 83.31 147 SER A C 1
ATOM 1152 O O . SER A 1 147 ? 33.462 -19.667 -39.141 1.00 83.31 147 SER A O 1
ATOM 1154 N N . ALA A 1 148 ? 33.709 -19.957 -41.362 1.00 72.12 148 ALA A N 1
ATOM 1155 C CA . ALA A 1 148 ? 35.090 -20.426 -41.319 1.00 72.12 148 ALA A CA 1
ATOM 1156 C C . ALA A 1 148 ? 36.046 -19.419 -41.984 1.00 72.12 148 ALA A C 1
ATOM 1158 O O . ALA A 1 148 ? 35.785 -18.889 -43.063 1.00 72.12 148 ALA A O 1
ATOM 1159 N N . GLY A 1 149 ? 37.200 -19.177 -41.362 1.00 67.75 149 GLY A N 1
ATOM 1160 C CA . GLY A 1 149 ? 38.183 -18.222 -41.874 1.00 67.75 149 GLY A CA 1
ATOM 1161 C C . GLY A 1 149 ? 37.835 -16.755 -41.594 1.00 67.75 149 GLY A C 1
ATOM 1162 O O . GLY A 1 149 ? 36.897 -16.421 -40.874 1.00 67.75 149 GLY A O 1
ATOM 1163 N N . SER A 1 150 ? 38.662 -15.849 -42.120 1.00 71.75 150 SER A N 1
ATOM 1164 C CA . SER A 1 150 ? 38.631 -14.426 -41.768 1.00 71.75 150 SER A CA 1
ATOM 1165 C C . SER A 1 150 ? 37.858 -13.562 -42.770 1.00 71.75 150 SER A C 1
ATOM 1167 O O . SER A 1 150 ? 37.697 -13.906 -43.936 1.00 71.75 150 SER A O 1
ATOM 1169 N N . ASN A 1 151 ? 37.436 -12.374 -42.329 1.00 83.44 151 ASN A N 1
ATOM 1170 C CA . ASN A 1 151 ? 36.802 -11.331 -43.149 1.00 83.44 151 ASN A CA 1
ATOM 1171 C C . ASN A 1 151 ? 35.395 -11.616 -43.713 1.00 83.44 151 ASN A C 1
ATOM 1173 O O . ASN A 1 151 ? 34.904 -10.760 -44.443 1.00 83.44 151 ASN A O 1
ATOM 1177 N N . ASN A 1 152 ? 34.734 -12.728 -43.377 1.00 88.38 152 ASN A N 1
ATOM 1178 C CA . ASN A 1 152 ? 33.343 -12.977 -43.794 1.00 88.38 152 ASN A CA 1
ATOM 1179 C C . ASN A 1 152 ? 32.375 -11.950 -43.165 1.00 88.38 152 ASN A C 1
ATOM 1181 O O . ASN A 1 152 ? 32.574 -11.586 -42.011 1.00 88.38 152 ASN A O 1
ATOM 1185 N N . THR A 1 153 ? 31.335 -11.484 -43.857 1.00 92.75 153 THR A N 1
ATOM 1186 C CA . THR A 1 153 ? 30.404 -10.448 -43.350 1.00 92.75 153 THR A CA 1
ATOM 1187 C C . THR A 1 153 ? 28.939 -10.829 -43.543 1.00 92.75 153 THR A C 1
ATOM 1189 O O . THR A 1 153 ? 28.609 -11.470 -44.537 1.00 92.75 153 THR A O 1
ATOM 1192 N N . LEU A 1 154 ? 28.073 -10.396 -42.625 1.00 95.00 154 LEU A N 1
ATOM 1193 C CA . LEU A 1 154 ? 26.620 -10.575 -42.690 1.00 95.00 154 LEU A CA 1
ATOM 1194 C C . LEU A 1 154 ? 25.929 -9.233 -42.986 1.00 95.00 154 LEU A C 1
ATOM 1196 O O . LEU A 1 154 ? 26.199 -8.240 -42.309 1.00 95.00 154 LEU A O 1
ATOM 1200 N N . THR A 1 155 ? 25.035 -9.210 -43.970 1.00 96.19 155 THR A N 1
ATOM 1201 C CA . THR A 1 155 ? 24.184 -8.068 -44.332 1.00 96.19 155 THR A CA 1
ATOM 1202 C C . THR A 1 155 ? 22.715 -8.462 -44.191 1.00 96.19 155 THR A C 1
ATOM 1204 O O . THR A 1 155 ? 22.327 -9.535 -44.649 1.00 96.19 155 THR A O 1
ATOM 1207 N N . LEU A 1 156 ? 21.905 -7.596 -43.583 1.00 97.56 156 LEU A N 1
ATOM 1208 C CA . LEU A 1 156 ? 20.457 -7.760 -43.431 1.00 97.56 156 LEU A CA 1
ATOM 1209 C C . LEU A 1 156 ? 19.733 -6.649 -44.206 1.00 97.56 156 LEU A C 1
ATOM 1211 O O . LEU A 1 156 ? 20.064 -5.472 -44.035 1.00 97.56 156 LEU A O 1
ATOM 1215 N N . LEU A 1 157 ? 18.764 -7.022 -45.041 1.00 96.06 157 LEU A N 1
ATOM 1216 C CA . LEU A 1 157 ? 17.957 -6.166 -45.917 1.00 96.06 157 LEU A CA 1
ATOM 1217 C C . LEU A 1 157 ? 16.459 -6.428 -45.685 1.00 96.06 157 LEU A C 1
ATOM 1219 O O . LEU A 1 157 ? 16.084 -7.492 -45.194 1.00 96.06 157 LEU A O 1
ATOM 1223 N N . GLY A 1 158 ? 15.601 -5.450 -45.992 1.00 95.50 158 GLY A N 1
ATOM 1224 C CA . GLY A 1 158 ? 14.152 -5.557 -45.777 1.00 95.50 158 GLY A CA 1
ATOM 1225 C C . GLY A 1 158 ? 13.776 -5.979 -44.348 1.00 95.50 158 GLY A C 1
ATOM 1226 O O . GLY A 1 158 ? 14.314 -5.417 -43.392 1.00 95.50 158 GLY A O 1
ATOM 1227 N N . SER A 1 159 ? 12.896 -6.975 -44.186 1.00 95.31 159 SER A N 1
ATOM 1228 C CA . SER A 1 159 ? 12.465 -7.442 -42.856 1.00 95.31 159 SER A CA 1
ATOM 1229 C C . SER A 1 159 ? 12.327 -8.955 -42.698 1.00 95.31 159 SER A C 1
ATOM 1231 O O . SER A 1 159 ? 11.721 -9.617 -43.543 1.00 95.31 159 SER A O 1
ATOM 1233 N N . ALA A 1 160 ? 12.794 -9.487 -41.561 1.00 93.44 160 ALA A N 1
ATOM 1234 C CA . ALA A 1 160 ? 12.557 -10.872 -41.140 1.00 93.44 160 ALA A CA 1
ATOM 1235 C C . ALA A 1 160 ? 12.767 -11.099 -39.624 1.00 93.44 160 ALA A C 1
ATOM 1237 O O . ALA A 1 160 ? 13.254 -10.236 -38.891 1.00 93.44 160 ALA A O 1
ATOM 1238 N N . VAL A 1 161 ? 12.428 -12.306 -39.166 1.00 92.75 161 VAL A N 1
ATOM 1239 C CA . VAL A 1 161 ? 12.826 -12.860 -37.863 1.00 92.75 161 VAL A CA 1
ATOM 1240 C C . VAL A 1 161 ? 13.590 -14.151 -38.140 1.00 92.75 161 VAL A C 1
ATOM 1242 O O . VAL A 1 161 ? 13.123 -14.961 -38.937 1.00 92.75 161 VAL A O 1
ATOM 1245 N N . GLU A 1 162 ? 14.745 -14.335 -37.505 1.00 92.06 162 GLU A N 1
ATOM 1246 C CA . GLU A 1 162 ? 15.645 -15.469 -37.740 1.00 92.06 162 GLU A CA 1
ATOM 1247 C C . GLU A 1 162 ? 16.186 -16.003 -36.402 1.00 92.06 162 GLU A C 1
ATOM 1249 O O . GLU A 1 162 ? 16.660 -15.235 -35.558 1.00 92.06 162 GLU A O 1
ATOM 1254 N N . ASP A 1 163 ? 16.087 -17.316 -36.184 1.00 90.69 163 ASP A N 1
ATOM 1255 C CA . ASP A 1 163 ? 16.489 -18.000 -34.948 1.00 90.69 163 ASP A CA 1
ATOM 1256 C C . ASP A 1 163 ? 17.782 -18.820 -35.088 1.00 90.69 163 ASP A C 1
ATOM 1258 O O . ASP A 1 163 ? 18.391 -19.184 -34.077 1.00 90.69 163 ASP A O 1
ATOM 1262 N N . SER A 1 164 ? 18.263 -19.029 -36.318 1.00 91.06 164 SER A N 1
ATOM 1263 C CA . SER A 1 164 ? 19.561 -19.651 -36.599 1.00 91.06 164 SER A CA 1
ATOM 1264 C C . SER A 1 164 ? 20.719 -18.871 -35.971 1.00 91.06 164 SER A C 1
ATOM 1266 O O . SER A 1 164 ? 20.752 -17.638 -35.980 1.00 91.06 164 SER A O 1
ATOM 1268 N N . ARG A 1 165 ? 21.726 -19.582 -35.450 1.00 91.38 165 ARG A N 1
ATOM 1269 C CA . ARG A 1 165 ? 22.926 -18.955 -34.874 1.00 91.38 165 ARG A CA 1
ATOM 1270 C C . ARG A 1 165 ? 23.973 -18.689 -35.956 1.00 91.38 165 ARG A C 1
ATOM 1272 O O . ARG A 1 165 ? 24.188 -19.511 -36.843 1.00 91.38 165 ARG A O 1
ATOM 1279 N N . PHE A 1 166 ? 24.677 -17.567 -35.840 1.00 92.25 166 PHE A N 1
ATOM 1280 C CA . PHE A 1 166 ? 25.682 -17.073 -36.785 1.00 92.25 166 PHE A CA 1
ATOM 1281 C C . PHE A 1 166 ? 27.071 -17.105 -36.136 1.00 92.25 166 PHE A C 1
ATOM 1283 O O . PHE A 1 166 ? 27.616 -16.078 -35.719 1.00 92.25 166 PHE A O 1
ATOM 1290 N N . VAL A 1 167 ? 27.638 -18.304 -35.994 1.00 87.50 167 VAL A N 1
ATOM 1291 C CA . VAL A 1 167 ? 28.796 -18.568 -35.120 1.00 87.50 167 VAL A CA 1
ATOM 1292 C C . VAL A 1 167 ? 30.045 -19.014 -35.886 1.00 87.50 167 VAL A C 1
ATOM 1294 O O . VAL A 1 167 ? 29.995 -19.368 -37.061 1.00 87.50 167 VAL A O 1
ATOM 1297 N N . GLY A 1 168 ? 31.206 -18.971 -35.232 1.00 84.81 168 GLY A N 1
ATOM 1298 C CA . GLY A 1 168 ? 32.453 -19.482 -35.801 1.00 84.81 168 GLY A CA 1
ATOM 1299 C C . GLY A 1 168 ? 32.488 -21.011 -35.875 1.00 84.81 168 GLY A C 1
ATOM 1300 O O . GLY A 1 168 ? 32.063 -21.690 -34.943 1.00 84.81 168 GLY A O 1
ATOM 1301 N N . ALA A 1 169 ? 33.072 -21.555 -36.946 1.00 80.88 169 ALA A N 1
ATOM 1302 C CA . ALA A 1 169 ? 33.357 -22.991 -37.070 1.00 80.88 169 ALA A CA 1
ATOM 1303 C C . ALA A 1 169 ? 34.416 -23.493 -36.057 1.00 80.88 169 ALA A C 1
ATOM 1305 O O . ALA A 1 169 ? 34.538 -24.695 -35.816 1.00 80.88 169 ALA A O 1
ATOM 1306 N N . GLY A 1 170 ? 35.183 -22.576 -35.461 1.00 78.31 170 GLY A N 1
ATOM 1307 C CA . GLY A 1 170 ? 36.203 -22.836 -34.453 1.00 78.31 170 GLY A CA 1
ATOM 1308 C C . GLY A 1 170 ? 36.286 -21.723 -33.406 1.00 78.31 170 GLY A C 1
ATOM 1309 O O . GLY A 1 170 ? 35.690 -20.653 -33.539 1.00 78.31 170 GLY A O 1
ATOM 1310 N N . ALA A 1 171 ? 37.033 -21.984 -32.328 1.00 73.50 171 ALA A N 1
ATOM 1311 C CA . ALA A 1 171 ? 37.167 -21.067 -31.198 1.00 73.50 171 ALA A CA 1
ATOM 1312 C C . ALA A 1 171 ? 37.879 -19.764 -31.606 1.00 73.50 171 ALA A C 1
ATOM 1314 O O . ALA A 1 171 ? 39.108 -19.676 -31.610 1.00 73.50 171 ALA A O 1
ATOM 1315 N N . GLY A 1 172 ? 37.082 -18.740 -31.909 1.00 71.88 172 GLY A N 1
ATOM 1316 C CA . GLY A 1 172 ? 37.547 -17.413 -32.287 1.00 71.88 172 GLY A CA 1
ATOM 1317 C C . GLY A 1 172 ? 37.471 -17.078 -33.778 1.00 71.88 172 GLY A C 1
ATOM 1318 O O . GLY A 1 172 ? 37.939 -15.990 -34.136 1.00 71.88 172 GLY A O 1
ATOM 1319 N N . ASP A 1 173 ? 36.877 -17.961 -34.585 1.00 82.56 173 ASP A N 1
ATOM 1320 C CA . ASP A 1 173 ? 36.298 -17.659 -35.900 1.00 82.56 173 ASP A CA 1
ATOM 1321 C C . ASP A 1 173 ? 34.910 -16.996 -35.741 1.00 82.56 173 ASP A C 1
ATOM 1323 O O . ASP A 1 173 ? 34.379 -16.904 -34.633 1.00 82.56 173 ASP A O 1
ATOM 1327 N N . GLY A 1 174 ? 34.315 -16.516 -36.836 1.00 87.75 174 GLY A N 1
ATOM 1328 C CA . GLY A 1 174 ? 33.010 -15.841 -36.838 1.00 87.75 174 GLY A CA 1
ATOM 1329 C C . GLY A 1 174 ? 32.864 -14.876 -38.016 1.00 87.75 174 GLY A C 1
ATOM 1330 O O . GLY A 1 174 ? 33.594 -14.979 -39.005 1.00 87.75 174 GLY A O 1
ATOM 1331 N N . PHE A 1 175 ? 31.942 -13.922 -37.923 1.00 92.50 175 PHE A N 1
ATOM 1332 C CA . PHE A 1 175 ? 31.776 -12.857 -38.915 1.00 92.50 175 PHE A CA 1
ATOM 1333 C C . PHE A 1 175 ? 32.627 -11.638 -38.537 1.00 92.50 175 PHE A C 1
ATOM 1335 O O . PHE A 1 175 ? 32.650 -11.204 -37.392 1.00 92.50 175 PHE A O 1
ATOM 1342 N N . ARG A 1 176 ? 33.346 -11.045 -39.490 1.00 92.94 176 ARG A N 1
ATOM 1343 C CA . ARG A 1 176 ? 34.072 -9.780 -39.306 1.00 92.94 176 ARG A CA 1
ATOM 1344 C C . ARG A 1 176 ? 33.132 -8.630 -38.958 1.00 92.94 176 ARG A C 1
ATOM 1346 O O . ARG A 1 176 ? 33.540 -7.765 -38.193 1.00 92.94 176 ARG A O 1
ATOM 1353 N N . SER A 1 177 ? 31.936 -8.590 -39.535 1.00 94.75 177 SER A N 1
ATOM 1354 C CA . SER A 1 177 ? 30.950 -7.556 -39.228 1.00 94.75 177 SER A CA 1
ATOM 1355 C C . SER A 1 177 ? 29.530 -7.968 -39.604 1.00 94.75 177 SER A C 1
ATOM 1357 O O . SER A 1 177 ? 29.334 -8.790 -40.503 1.00 94.75 177 SER A O 1
ATOM 1359 N N . LEU A 1 178 ? 28.561 -7.346 -38.931 1.00 97.44 178 LEU A N 1
ATOM 1360 C CA . LEU A 1 178 ? 27.133 -7.387 -39.238 1.00 97.44 178 LEU A CA 1
ATOM 1361 C C . LEU A 1 178 ? 26.670 -5.986 -39.656 1.00 97.44 178 LEU A C 1
ATOM 1363 O O . LEU A 1 178 ? 26.932 -5.012 -38.953 1.00 97.44 178 LEU A O 1
ATOM 1367 N N . THR A 1 179 ? 25.982 -5.873 -40.790 1.00 98.06 179 THR A N 1
ATOM 1368 C CA . THR A 1 179 ? 25.351 -4.630 -41.257 1.00 98.06 179 THR A CA 1
ATOM 1369 C C . THR A 1 179 ? 23.846 -4.827 -41.392 1.00 98.06 179 THR A C 1
ATOM 1371 O O . THR A 1 179 ? 23.398 -5.538 -42.284 1.00 98.06 179 THR A O 1
ATOM 1374 N N . MET A 1 180 ? 23.066 -4.158 -40.547 1.00 97.56 180 MET A N 1
ATOM 1375 C CA . MET A 1 180 ? 21.632 -3.983 -40.748 1.00 97.56 180 MET A CA 1
ATOM 1376 C C . MET A 1 180 ? 21.398 -2.766 -41.649 1.00 97.56 180 MET A C 1
ATOM 1378 O O . MET A 1 180 ? 21.782 -1.643 -41.311 1.00 97.56 180 MET A O 1
ATOM 1382 N N . ALA A 1 181 ? 20.792 -3.009 -42.807 1.00 96.75 181 ALA A N 1
ATOM 1383 C CA . ALA A 1 181 ? 20.385 -2.008 -43.788 1.00 96.75 181 ALA A CA 1
ATOM 1384 C C . ALA A 1 181 ? 18.963 -2.271 -44.334 1.00 96.75 181 ALA A C 1
ATOM 1386 O O . ALA A 1 181 ? 18.596 -1.728 -45.373 1.00 96.75 181 ALA A O 1
ATOM 1387 N N . GLY A 1 182 ? 18.169 -3.089 -43.640 1.00 94.00 182 GLY A N 1
ATOM 1388 C CA . GLY A 1 182 ? 16.737 -3.269 -43.869 1.00 94.00 182 GLY A CA 1
ATOM 1389 C C . GLY A 1 182 ? 15.869 -2.355 -43.001 1.00 94.00 182 GLY A C 1
ATOM 1390 O O . GLY A 1 182 ? 16.368 -1.420 -42.378 1.00 94.00 182 GLY A O 1
ATOM 1391 N N . ASP A 1 183 ? 14.579 -2.665 -42.926 1.00 96.81 183 ASP A N 1
ATOM 1392 C CA . ASP A 1 183 ? 13.580 -1.909 -42.168 1.00 96.81 183 ASP A CA 1
ATOM 1393 C C . ASP A 1 183 ? 13.396 -2.459 -40.742 1.00 96.81 183 ASP A C 1
ATOM 1395 O O . ASP A 1 183 ? 13.361 -1.689 -39.781 1.00 96.81 183 ASP A O 1
ATOM 1399 N N . ASP A 1 184 ? 13.318 -3.784 -40.569 1.00 96.88 184 ASP A N 1
ATOM 1400 C CA . ASP A 1 184 ? 13.101 -4.396 -39.246 1.00 96.88 184 ASP A CA 1
ATOM 1401 C C . ASP A 1 184 ? 13.560 -5.864 -39.180 1.00 96.88 184 ASP A C 1
ATOM 1403 O O . ASP A 1 184 ? 13.024 -6.705 -39.901 1.00 96.88 184 ASP A O 1
ATOM 1407 N N . TRP A 1 185 ? 14.535 -6.173 -38.322 1.00 97.19 185 TRP A N 1
ATOM 1408 C CA . TRP A 1 185 ? 15.093 -7.516 -38.134 1.00 97.19 185 TRP A CA 1
ATOM 1409 C C . TRP A 1 185 ? 15.189 -7.912 -36.657 1.00 97.19 185 TRP A C 1
ATOM 1411 O O . TRP A 1 185 ? 15.773 -7.183 -35.852 1.00 97.19 185 TRP A O 1
ATOM 1421 N N . THR A 1 186 ? 14.735 -9.124 -36.322 1.00 95.69 186 THR A N 1
ATOM 1422 C CA . THR A 1 186 ? 15.025 -9.783 -35.034 1.00 95.69 186 THR A CA 1
ATOM 1423 C C . THR A 1 186 ? 15.934 -10.992 -35.254 1.00 95.69 186 THR A C 1
ATOM 1425 O O . THR A 1 186 ? 15.582 -11.900 -36.005 1.00 95.69 186 THR A O 1
ATOM 1428 N N . LEU A 1 187 ? 17.083 -11.022 -34.570 1.00 95.62 187 LEU A N 1
ATOM 1429 C CA . LEU A 1 187 ? 17.986 -12.174 -34.503 1.00 95.62 187 LEU A CA 1
ATOM 1430 C C . LEU A 1 187 ? 17.897 -12.827 -33.120 1.00 95.62 187 LEU A C 1
ATOM 1432 O O . LEU A 1 187 ? 18.428 -12.297 -32.139 1.00 95.62 187 LEU A O 1
ATOM 1436 N N . SER A 1 188 ? 17.229 -13.975 -33.041 1.00 92.69 188 SER A N 1
ATOM 1437 C CA . SER A 1 188 ? 17.043 -14.731 -31.794 1.00 92.69 188 SER A CA 1
ATOM 1438 C C . SER A 1 188 ? 18.189 -15.708 -31.508 1.00 92.69 188 SER A C 1
ATOM 1440 O O . SER A 1 188 ? 18.411 -16.064 -30.352 1.00 92.69 188 SER A O 1
ATOM 1442 N N . GLY A 1 189 ? 18.945 -16.104 -32.537 1.00 91.19 189 GLY A N 1
ATOM 1443 C CA . GLY A 1 189 ? 20.163 -16.904 -32.407 1.00 91.19 189 GLY A CA 1
ATOM 1444 C C . GLY A 1 189 ? 21.397 -16.087 -31.997 1.00 91.19 189 GLY A C 1
ATOM 1445 O O . GLY A 1 189 ? 21.476 -14.878 -32.219 1.00 91.19 189 GLY A O 1
ATOM 1446 N N . ASP A 1 190 ? 22.388 -16.753 -31.398 1.00 92.62 190 ASP A N 1
ATOM 1447 C CA . ASP A 1 190 ? 23.680 -16.147 -31.042 1.00 92.62 190 ASP A CA 1
ATOM 1448 C C . ASP A 1 190 ? 24.489 -15.727 -32.283 1.00 92.62 190 ASP A C 1
ATOM 1450 O O . ASP A 1 190 ? 24.478 -16.415 -33.305 1.00 92.62 190 ASP A O 1
ATOM 1454 N N . VAL A 1 191 ? 25.265 -14.643 -32.180 1.00 94.19 191 VAL A N 1
ATOM 1455 C CA . VAL A 1 191 ? 26.095 -14.100 -33.272 1.00 94.19 191 VAL A CA 1
ATOM 1456 C C . VAL A 1 191 ? 27.536 -13.887 -32.798 1.00 94.19 191 VAL A C 1
ATOM 1458 O O . VAL A 1 191 ? 27.778 -13.189 -31.816 1.00 94.19 191 VAL A O 1
ATOM 1461 N N . ALA A 1 192 ? 28.516 -14.442 -33.517 1.00 92.69 192 ALA A N 1
ATOM 1462 C CA . ALA A 1 192 ? 29.941 -14.268 -33.220 1.00 92.69 192 ALA A CA 1
ATOM 1463 C C . ALA A 1 192 ? 30.584 -13.224 -34.150 1.00 92.69 192 ALA A C 1
ATOM 1465 O O . ALA A 1 192 ? 30.801 -13.489 -35.337 1.00 92.69 192 ALA A O 1
ATOM 1466 N N . LEU A 1 193 ? 30.927 -12.049 -33.610 1.00 93.56 193 LEU A N 1
ATOM 1467 C CA . LEU A 1 193 ? 31.536 -10.935 -34.338 1.00 93.56 193 LEU A CA 1
ATOM 1468 C C . LEU A 1 193 ? 33.027 -10.767 -33.994 1.00 93.56 193 LEU A C 1
ATOM 1470 O O . LEU A 1 193 ? 33.417 -10.223 -32.959 1.00 93.56 193 LEU A O 1
ATOM 1474 N N . ILE A 1 194 ? 33.892 -11.207 -34.909 1.00 92.00 194 ILE A N 1
ATOM 1475 C CA . ILE A 1 194 ? 35.354 -11.218 -34.745 1.00 92.00 194 ILE A CA 1
ATOM 1476 C C . ILE A 1 194 ? 36.055 -9.918 -35.165 1.00 92.00 194 ILE A C 1
ATOM 1478 O O . ILE A 1 194 ? 37.275 -9.819 -35.007 1.00 92.00 194 ILE A O 1
ATOM 1482 N N . GLY A 1 195 ? 35.323 -8.940 -35.706 1.00 91.50 195 GLY A N 1
ATOM 1483 C CA . GLY A 1 195 ? 35.848 -7.607 -36.011 1.00 91.50 195 GLY A CA 1
ATOM 1484 C C . GLY A 1 195 ? 36.209 -6.815 -34.756 1.00 91.50 195 GLY A C 1
ATOM 1485 O O . GLY A 1 195 ? 35.645 -7.030 -33.692 1.00 91.50 195 GLY A O 1
ATOM 1486 N N . THR A 1 196 ? 37.162 -5.891 -34.877 1.00 93.94 196 THR A N 1
ATOM 1487 C CA . THR A 1 196 ? 37.661 -5.060 -33.761 1.00 93.94 196 THR A CA 1
ATOM 1488 C C . THR A 1 196 ? 37.429 -3.561 -33.984 1.00 93.94 196 THR A C 1
ATOM 1490 O O . THR A 1 196 ? 38.073 -2.731 -33.347 1.00 93.94 196 THR A O 1
ATOM 1493 N N . ALA A 1 197 ? 36.574 -3.200 -34.942 1.00 95.00 197 ALA A N 1
ATOM 1494 C CA . ALA A 1 197 ? 36.266 -1.816 -35.304 1.00 95.00 197 ALA A CA 1
ATOM 1495 C C . ALA A 1 197 ? 34.987 -1.327 -34.600 1.00 95.00 197 ALA A C 1
ATOM 1497 O O . ALA A 1 197 ? 34.216 -2.140 -34.085 1.00 95.00 197 ALA A O 1
ATOM 1498 N N . ALA A 1 198 ? 34.744 -0.015 -34.561 1.00 90.94 198 ALA A N 1
ATOM 1499 C CA . ALA A 1 198 ? 33.558 0.557 -33.909 1.00 90.94 198 ALA A CA 1
ATOM 1500 C C . ALA A 1 198 ? 32.245 0.302 -34.685 1.00 90.94 198 ALA A C 1
ATOM 1502 O O . ALA A 1 198 ? 31.162 0.366 -34.113 1.00 90.94 198 ALA A O 1
ATOM 1503 N N . ASP A 1 199 ? 32.357 -0.030 -35.969 1.00 92.81 199 ASP A N 1
ATOM 1504 C CA . ASP A 1 199 ? 31.298 -0.393 -36.916 1.00 92.81 199 ASP A CA 1
ATOM 1505 C C . ASP A 1 199 ? 31.209 -1.917 -37.152 1.00 92.81 199 ASP A C 1
ATOM 1507 O O . ASP A 1 199 ? 30.643 -2.369 -38.146 1.00 92.81 199 ASP A O 1
ATOM 1511 N N . THR A 1 200 ? 31.765 -2.727 -36.238 1.00 96.81 200 THR A N 1
ATOM 1512 C CA . THR A 1 200 ? 31.711 -4.203 -36.305 1.00 96.81 200 THR A CA 1
ATOM 1513 C C . THR A 1 200 ? 30.266 -4.708 -36.300 1.00 96.81 200 THR A C 1
ATOM 1515 O O . THR A 1 200 ? 29.942 -5.650 -37.020 1.00 96.81 200 THR A O 1
ATOM 1518 N N . LEU A 1 201 ? 29.381 -4.041 -35.559 1.00 98.31 201 LEU A N 1
ATOM 1519 C CA . LEU A 1 201 ? 27.942 -4.069 -35.801 1.00 98.31 201 LEU A CA 1
ATOM 1520 C C . LEU A 1 201 ? 27.514 -2.679 -36.299 1.00 98.31 201 LEU A C 1
ATOM 1522 O O . LEU A 1 201 ? 27.845 -1.673 -35.678 1.00 98.31 201 LEU A O 1
ATOM 1526 N N . SER A 1 202 ? 26.794 -2.598 -37.415 1.00 98.12 202 SER A N 1
ATOM 1527 C CA . SER A 1 202 ? 26.349 -1.330 -38.010 1.00 98.12 202 SER A CA 1
ATOM 1528 C C . SER A 1 202 ? 24.852 -1.383 -38.301 1.00 98.12 202 SER A C 1
ATOM 1530 O O . SER A 1 202 ? 24.430 -2.151 -39.160 1.00 98.12 202 SER A O 1
ATOM 1532 N N . VAL A 1 203 ? 24.050 -0.574 -37.603 1.00 98.56 203 VAL A N 1
ATOM 1533 C CA . VAL A 1 203 ? 22.618 -0.387 -37.897 1.00 98.56 203 VAL A CA 1
ATOM 1534 C C . VAL A 1 203 ? 22.470 0.925 -38.658 1.00 98.56 203 VAL A C 1
ATOM 1536 O O . VAL A 1 203 ? 22.649 2.000 -38.088 1.00 98.56 203 VAL A O 1
ATOM 1539 N N . ARG A 1 204 ? 22.234 0.842 -39.970 1.00 98.12 204 ARG A N 1
ATOM 1540 C CA . ARG A 1 204 ? 22.260 1.997 -40.889 1.00 98.12 204 ARG A CA 1
ATOM 1541 C C . ARG A 1 204 ? 20.900 2.654 -41.091 1.00 98.12 204 ARG A C 1
ATOM 1543 O O . ARG A 1 204 ? 20.846 3.839 -41.391 1.00 98.12 204 ARG A O 1
ATOM 1550 N N . GLN A 1 205 ? 19.844 1.868 -40.953 1.00 97.19 205 GLN A N 1
ATOM 1551 C CA . GLN A 1 205 ? 18.440 2.260 -40.979 1.00 97.19 205 GLN A CA 1
ATOM 1552 C C . GLN A 1 205 ? 17.624 1.147 -40.304 1.00 97.19 205 GLN A C 1
ATOM 1554 O O . GLN A 1 205 ? 18.169 0.073 -40.027 1.00 97.19 205 GLN A O 1
ATOM 1559 N N . GLY A 1 206 ? 16.351 1.420 -40.021 1.00 98.00 206 GLY A N 1
ATOM 1560 C CA . GLY A 1 206 ? 15.438 0.435 -39.448 1.00 98.00 206 GLY A CA 1
ATOM 1561 C C . GLY A 1 206 ? 15.769 0.017 -38.011 1.00 98.00 206 GLY A C 1
ATOM 1562 O O . GLY A 1 206 ? 16.570 0.652 -37.319 1.00 98.00 206 GLY A O 1
ATOM 1563 N N . ARG A 1 207 ? 15.137 -1.070 -37.558 1.00 98.38 207 ARG A N 1
ATOM 1564 C CA . ARG A 1 207 ? 15.338 -1.672 -36.230 1.00 98.38 207 ARG A CA 1
ATOM 1565 C C . ARG A 1 207 ? 16.115 -2.984 -36.332 1.00 98.38 207 ARG A C 1
ATOM 1567 O O . ARG A 1 207 ? 15.682 -3.896 -37.022 1.00 98.38 207 ARG A O 1
ATOM 1574 N N . LEU A 1 208 ? 17.201 -3.127 -35.571 1.00 98.44 208 LEU A N 1
ATOM 1575 C CA . LEU A 1 208 ? 17.806 -4.429 -35.267 1.00 98.44 208 LEU A CA 1
ATOM 1576 C C . LEU A 1 208 ? 17.480 -4.820 -33.826 1.00 98.44 208 LEU A C 1
ATOM 1578 O O . LEU A 1 208 ? 17.753 -4.055 -32.906 1.00 98.44 208 LEU A O 1
ATOM 1582 N N . THR A 1 209 ? 16.932 -6.013 -33.617 1.00 97.88 209 THR A N 1
ATOM 1583 C CA . THR A 1 209 ? 16.677 -6.591 -32.290 1.00 97.88 209 THR A CA 1
ATOM 1584 C C . THR A 1 209 ? 17.541 -7.822 -32.075 1.00 97.88 209 THR A C 1
ATOM 1586 O O . THR A 1 209 ? 17.547 -8.744 -32.887 1.00 97.88 209 THR A O 1
ATOM 1589 N N . LEU A 1 210 ? 18.284 -7.822 -30.974 1.00 97.69 210 LEU A N 1
ATOM 1590 C CA . LEU A 1 210 ? 19.173 -8.898 -30.561 1.00 97.69 210 LEU A CA 1
ATOM 1591 C C . LEU A 1 210 ? 18.471 -9.713 -29.472 1.00 97.69 210 LEU A C 1
ATOM 1593 O O . LEU A 1 210 ? 18.506 -9.333 -28.304 1.00 97.69 210 LEU A O 1
ATOM 1597 N N . GLY A 1 211 ? 17.816 -10.806 -29.861 1.00 95.25 211 GLY A N 1
ATOM 1598 C CA . GLY A 1 211 ? 17.243 -11.801 -28.951 1.00 95.25 211 GLY A CA 1
ATOM 1599 C C . GLY A 1 211 ? 18.269 -12.842 -28.480 1.00 95.25 211 GLY A C 1
ATOM 1600 O O . GLY A 1 211 ? 18.133 -13.368 -27.375 1.00 95.25 211 GLY A O 1
ATOM 1601 N N . GLY A 1 212 ? 19.321 -13.091 -29.269 1.00 94.50 212 GLY A N 1
ATOM 1602 C CA . GLY A 1 212 ? 20.469 -13.941 -28.919 1.00 94.50 212 GLY A CA 1
ATOM 1603 C C . GLY A 1 212 ? 21.670 -13.179 -28.335 1.00 94.50 212 GLY A C 1
ATOM 1604 O O . GLY A 1 212 ? 21.662 -11.951 -28.209 1.00 94.50 212 GLY A O 1
ATOM 1605 N N . THR A 1 213 ? 22.733 -13.892 -27.955 1.00 93.50 213 THR A N 1
ATOM 1606 C CA . THR A 1 213 ? 23.983 -13.271 -27.480 1.00 93.50 213 THR A CA 1
ATOM 1607 C C . THR A 1 213 ? 24.891 -12.890 -28.643 1.00 93.50 213 THR A C 1
ATOM 1609 O O . THR A 1 213 ? 25.271 -13.737 -29.448 1.00 93.50 213 THR A O 1
ATOM 1612 N N . VAL A 1 214 ? 25.304 -11.621 -28.695 1.00 94.94 214 VAL A N 1
ATOM 1613 C CA . VAL A 1 214 ? 26.297 -11.128 -29.655 1.00 94.94 214 VAL A CA 1
ATOM 1614 C C . VAL A 1 214 ? 27.664 -11.006 -28.977 1.00 94.94 214 VAL A C 1
ATOM 1616 O O . VAL A 1 214 ? 27.971 -10.003 -28.321 1.00 94.94 214 VAL A O 1
ATOM 1619 N N . ASP A 1 215 ? 28.505 -12.028 -29.155 1.00 90.88 215 ASP A N 1
ATOM 1620 C CA . ASP A 1 215 ? 29.912 -11.986 -28.743 1.00 90.88 215 ASP A CA 1
ATOM 1621 C C . ASP A 1 215 ? 30.703 -11.148 -29.753 1.00 90.88 215 ASP A C 1
ATOM 1623 O O . ASP A 1 215 ? 30.983 -11.594 -30.865 1.00 90.88 215 ASP A O 1
ATOM 1627 N N . SER A 1 216 ? 31.022 -9.906 -29.384 1.00 92.19 216 SER A N 1
ATOM 1628 C CA . SER A 1 216 ? 31.698 -8.941 -30.253 1.00 92.19 216 SER A CA 1
ATOM 1629 C C . SER A 1 216 ? 33.063 -8.543 -29.708 1.00 92.19 216 SER A C 1
ATOM 1631 O O . SER A 1 216 ? 33.185 -8.062 -28.581 1.00 92.19 216 SER A O 1
ATOM 1633 N N . ARG A 1 217 ? 34.089 -8.646 -30.559 1.00 91.88 217 ARG A N 1
ATOM 1634 C CA . ARG A 1 217 ? 35.429 -8.079 -30.314 1.00 91.88 217 ARG A CA 1
ATOM 1635 C C . ARG A 1 217 ? 35.528 -6.584 -30.650 1.00 91.88 217 ARG A C 1
ATOM 1637 O O . ARG A 1 217 ? 36.581 -5.983 -30.431 1.00 91.88 217 ARG A O 1
ATOM 1644 N N . GLY A 1 218 ? 34.462 -5.996 -31.190 1.00 94.56 218 GLY A N 1
ATOM 1645 C CA . GLY A 1 218 ? 34.390 -4.612 -31.651 1.00 94.56 218 GLY A CA 1
ATOM 1646 C C . GLY A 1 218 ? 33.153 -3.882 -31.130 1.00 94.56 218 GLY A C 1
ATOM 1647 O O . GLY A 1 218 ? 32.359 -4.426 -30.361 1.00 94.56 218 GLY A O 1
ATOM 1648 N N . GLY A 1 219 ? 33.003 -2.626 -31.541 1.00 96.69 219 GLY A N 1
ATOM 1649 C CA . GLY A 1 219 ? 31.861 -1.791 -31.176 1.00 96.69 219 GLY A CA 1
ATOM 1650 C C . GLY A 1 219 ? 30.655 -1.955 -32.101 1.00 96.69 219 GLY A C 1
ATOM 1651 O O . GLY A 1 219 ? 30.728 -2.623 -33.138 1.00 96.69 219 GLY A O 1
ATOM 1652 N N . ALA A 1 220 ? 29.555 -1.319 -31.703 1.00 98.19 220 ALA A N 1
ATOM 1653 C CA . ALA A 1 220 ? 28.393 -1.089 -32.550 1.00 98.19 220 ALA A CA 1
ATOM 1654 C C . ALA A 1 220 ? 28.283 0.393 -32.933 1.00 98.19 220 ALA A C 1
ATOM 1656 O O . ALA A 1 220 ? 28.623 1.269 -32.139 1.00 98.19 220 ALA A O 1
ATOM 1657 N N . THR A 1 221 ? 27.746 0.672 -34.118 1.00 98.50 221 THR A N 1
ATOM 1658 C CA . THR A 1 221 ? 27.379 2.019 -34.567 1.00 98.50 221 THR A CA 1
ATOM 1659 C C . THR A 1 221 ? 25.928 2.028 -35.045 1.00 98.50 221 THR A C 1
ATOM 1661 O O . THR A 1 221 ? 25.560 1.253 -35.929 1.00 98.50 221 THR A O 1
ATOM 1664 N N . ILE A 1 222 ? 25.118 2.913 -34.466 1.00 98.62 222 ILE A N 1
ATOM 1665 C CA . ILE A 1 222 ? 23.708 3.149 -34.797 1.00 98.62 222 ILE A CA 1
ATOM 1666 C C . ILE A 1 222 ? 23.634 4.482 -35.547 1.00 98.62 222 ILE A C 1
ATOM 1668 O O . ILE A 1 222 ? 24.172 5.494 -35.088 1.00 98.62 222 ILE A O 1
ATOM 1672 N N . ALA A 1 223 ? 23.021 4.481 -36.727 1.00 98.50 223 ALA A N 1
ATOM 1673 C CA . ALA A 1 223 ? 22.823 5.672 -37.543 1.00 98.50 223 ALA A CA 1
ATOM 1674 C C . ALA A 1 223 ? 21.601 6.490 -37.091 1.00 98.50 223 ALA A C 1
ATOM 1676 O O . ALA A 1 223 ? 20.741 6.015 -36.350 1.00 98.50 223 ALA A O 1
ATOM 1677 N N . GLN A 1 224 ? 21.509 7.731 -37.569 1.00 97.81 224 GLN A N 1
ATOM 1678 C CA . GLN A 1 224 ? 20.369 8.597 -37.283 1.00 97.81 224 GLN A CA 1
ATOM 1679 C C . GLN A 1 224 ? 19.070 8.008 -37.846 1.00 97.81 224 GLN A C 1
ATOM 1681 O O . GLN A 1 224 ? 18.994 7.676 -39.026 1.00 97.81 224 GLN A O 1
ATOM 1686 N N . GLY A 1 225 ? 18.049 7.889 -36.993 1.00 95.75 225 GLY A N 1
ATOM 1687 C CA . GLY A 1 225 ? 16.767 7.269 -37.346 1.00 95.75 225 GLY A CA 1
ATOM 1688 C C . GLY A 1 225 ? 16.773 5.735 -37.367 1.00 95.75 225 GLY A C 1
ATOM 1689 O O . GLY A 1 225 ? 15.775 5.147 -37.773 1.00 95.75 225 GLY A O 1
ATOM 1690 N N . ALA A 1 226 ? 17.862 5.090 -36.936 1.00 98.44 226 ALA A N 1
ATOM 1691 C CA . ALA A 1 226 ? 17.935 3.645 -36.734 1.00 98.44 226 ALA A CA 1
ATOM 1692 C C . ALA A 1 226 ? 17.840 3.278 -35.241 1.00 98.44 226 ALA A C 1
ATOM 1694 O O . ALA A 1 226 ? 18.202 4.077 -34.375 1.00 98.44 226 ALA A O 1
ATOM 1695 N N . THR A 1 227 ? 17.409 2.049 -34.946 1.00 98.62 227 THR A N 1
ATOM 1696 C CA . THR A 1 227 ? 17.243 1.541 -33.574 1.00 98.62 227 THR A CA 1
ATOM 1697 C C . THR A 1 227 ? 18.007 0.234 -33.369 1.00 98.62 227 THR A C 1
ATOM 1699 O O . THR A 1 227 ? 17.856 -0.704 -34.152 1.00 98.62 227 THR A O 1
ATOM 1702 N N . LEU A 1 228 ? 18.770 0.125 -32.278 1.00 98.50 228 LEU A N 1
ATOM 1703 C CA . LEU A 1 228 ? 19.314 -1.147 -31.788 1.00 98.50 228 LEU A CA 1
ATOM 1704 C C . LEU A 1 228 ? 18.610 -1.532 -30.484 1.00 98.50 228 LEU A C 1
ATOM 1706 O O . LEU A 1 228 ? 18.729 -0.819 -29.493 1.00 98.50 228 LEU A O 1
ATOM 1710 N N . ARG A 1 229 ? 17.907 -2.666 -30.470 1.00 98.44 229 ARG A N 1
ATOM 1711 C CA . ARG A 1 229 ? 17.205 -3.213 -29.300 1.00 98.44 229 ARG A CA 1
ATOM 1712 C C . ARG A 1 229 ? 17.918 -4.464 -28.788 1.00 98.44 229 ARG A C 1
ATOM 1714 O O . ARG A 1 229 ? 18.228 -5.366 -29.563 1.00 98.44 229 ARG A O 1
ATOM 1721 N N . ILE A 1 230 ? 18.191 -4.516 -27.489 1.00 97.81 230 ILE A N 1
ATOM 1722 C CA . ILE A 1 230 ? 18.861 -5.630 -26.807 1.00 97.81 230 ILE A CA 1
ATOM 1723 C C . ILE A 1 230 ? 17.830 -6.335 -25.919 1.00 97.81 230 ILE A C 1
ATOM 1725 O O . ILE A 1 230 ? 17.407 -5.773 -24.909 1.00 97.81 230 ILE A O 1
ATOM 1729 N N . GLY A 1 231 ? 17.452 -7.558 -26.295 1.00 95.81 231 GLY A N 1
ATOM 1730 C CA . GLY A 1 231 ? 16.347 -8.312 -25.698 1.00 95.81 231 GLY A CA 1
ATOM 1731 C C . GLY A 1 231 ? 14.986 -8.036 -26.354 1.00 95.81 231 GLY A C 1
ATOM 1732 O O . GLY A 1 231 ? 14.828 -7.111 -27.150 1.00 95.81 231 GLY A O 1
ATOM 1733 N N . GLU A 1 232 ? 14.004 -8.880 -26.036 1.00 92.62 232 GLU A N 1
ATOM 1734 C CA . GLU A 1 232 ? 12.615 -8.776 -26.508 1.00 92.62 232 GLU A CA 1
ATOM 1735 C C . GLU A 1 232 ? 11.629 -9.107 -25.367 1.00 92.62 232 GLU A C 1
ATOM 1737 O O . GLU A 1 232 ? 10.832 -10.038 -25.449 1.00 92.62 232 GLU A O 1
ATOM 1742 N N . GLY A 1 233 ? 11.755 -8.417 -24.229 1.00 91.44 233 GLY A N 1
ATOM 1743 C CA . GLY A 1 233 ? 10.957 -8.687 -23.025 1.00 91.44 233 GLY A CA 1
ATOM 1744 C C . GLY A 1 233 ? 11.289 -10.025 -22.347 1.00 91.44 233 GLY A C 1
ATOM 1745 O O . GLY A 1 233 ? 10.500 -10.541 -21.558 1.00 91.44 233 GLY A O 1
ATOM 1746 N N . ALA A 1 234 ? 12.455 -10.598 -22.654 1.00 91.19 234 ALA A N 1
ATOM 1747 C CA . ALA A 1 234 ? 12.935 -11.896 -22.179 1.00 91.19 234 ALA A CA 1
ATOM 1748 C C . ALA A 1 234 ? 14.256 -11.761 -21.397 1.00 91.19 234 ALA A C 1
ATOM 1750 O O . ALA A 1 234 ? 14.828 -10.677 -21.304 1.00 91.19 234 ALA A O 1
ATOM 1751 N N . ALA A 1 235 ? 14.774 -12.866 -20.850 1.00 93.44 235 ALA A N 1
ATOM 1752 C CA . ALA A 1 235 ? 16.090 -12.920 -20.192 1.00 93.44 235 ALA A CA 1
ATOM 1753 C C . ALA A 1 235 ? 17.262 -13.196 -21.170 1.00 93.44 235 ALA A C 1
ATOM 1755 O O . ALA A 1 235 ? 18.355 -13.609 -20.771 1.00 93.44 235 ALA A O 1
ATOM 1756 N N . SER A 1 236 ? 17.043 -13.000 -22.472 1.00 91.44 236 SER A N 1
ATOM 1757 C CA . SER A 1 236 ? 18.025 -13.192 -23.545 1.00 91.44 236 SER A CA 1
ATOM 1758 C C . SER A 1 236 ? 18.333 -11.863 -24.257 1.00 91.44 236 SER A C 1
ATOM 1760 O O . SER A 1 236 ? 17.796 -10.819 -23.893 1.00 91.44 236 SER A O 1
ATOM 1762 N N . GLY A 1 237 ? 19.266 -11.872 -25.212 1.00 92.69 237 GLY A N 1
ATOM 1763 C CA . GLY A 1 237 ? 19.719 -10.666 -25.910 1.00 92.69 237 GLY A CA 1
ATOM 1764 C C . GLY A 1 237 ? 20.870 -9.955 -25.203 1.00 92.69 237 GLY A C 1
ATOM 1765 O O . GLY A 1 237 ? 20.685 -9.419 -24.111 1.00 92.69 237 GLY A O 1
ATOM 1766 N N . SER A 1 238 ? 22.073 -9.938 -25.783 1.00 94.75 238 SER A N 1
ATOM 1767 C CA . SER A 1 238 ? 23.215 -9.222 -25.184 1.00 94.75 238 SER A CA 1
ATOM 1768 C C . SER A 1 238 ? 24.237 -8.725 -26.212 1.00 94.75 238 SER A C 1
ATOM 1770 O O . SER A 1 238 ? 24.369 -9.295 -27.292 1.00 94.75 238 SER A O 1
ATOM 1772 N N . PHE A 1 239 ? 24.973 -7.662 -25.866 1.00 95.75 239 PHE A N 1
ATOM 1773 C CA . PHE A 1 239 ? 26.074 -7.107 -26.661 1.00 95.75 239 PHE A CA 1
ATOM 1774 C C . PHE A 1 239 ? 27.210 -6.635 -25.738 1.00 95.75 239 PHE A C 1
ATOM 1776 O O . PHE A 1 239 ? 26.947 -6.002 -24.716 1.00 95.75 239 PHE A O 1
ATOM 1783 N N . ASN A 1 240 ? 28.470 -6.931 -26.081 1.00 88.44 240 ASN A N 1
ATOM 1784 C CA . ASN A 1 240 ? 29.635 -6.717 -25.198 1.00 88.44 240 ASN A CA 1
ATOM 1785 C C . ASN A 1 240 ? 30.682 -5.711 -25.742 1.00 88.44 240 ASN A C 1
ATOM 1787 O O . ASN A 1 240 ? 31.831 -5.697 -25.296 1.00 88.44 240 ASN A O 1
ATOM 1791 N N . GLY A 1 241 ? 30.297 -4.850 -26.688 1.00 93.50 241 GLY A N 1
ATOM 1792 C CA . GLY A 1 241 ? 31.136 -3.774 -27.234 1.00 93.50 241 GLY A CA 1
ATOM 1793 C C . GLY A 1 241 ? 30.716 -2.373 -26.773 1.00 93.50 241 GLY A C 1
ATOM 1794 O O . GLY A 1 241 ? 29.618 -2.183 -26.256 1.00 93.50 241 GLY A O 1
ATOM 1795 N N . SER A 1 242 ? 31.574 -1.370 -26.983 1.00 95.75 242 SER A N 1
ATOM 1796 C CA . SER A 1 242 ? 31.166 0.046 -26.897 1.00 95.75 242 SER A CA 1
ATOM 1797 C C . SER A 1 242 ? 30.207 0.408 -28.034 1.00 95.75 242 SER A C 1
ATOM 1799 O O . SER A 1 242 ? 30.287 -0.175 -29.115 1.00 95.75 242 SER A O 1
ATOM 1801 N N . ILE A 1 243 ? 29.320 1.376 -27.801 1.00 97.94 243 ILE A N 1
ATOM 1802 C CA . ILE A 1 243 ? 28.269 1.769 -28.748 1.00 97.94 243 ILE A CA 1
ATOM 1803 C C . ILE A 1 243 ? 28.431 3.249 -29.119 1.00 97.94 243 ILE A C 1
ATOM 1805 O O . ILE A 1 243 ? 28.529 4.123 -28.252 1.00 97.94 243 ILE A O 1
ATOM 1809 N N . ILE A 1 244 ? 28.457 3.519 -30.423 1.00 98.31 244 ILE A N 1
ATOM 1810 C CA . ILE A 1 244 ? 28.287 4.852 -30.999 1.00 98.31 244 ILE A CA 1
ATOM 1811 C C . ILE A 1 244 ? 26.825 4.955 -31.439 1.00 98.31 244 ILE A C 1
ATOM 1813 O O . ILE A 1 244 ? 26.450 4.444 -32.492 1.00 98.31 244 ILE A O 1
ATOM 1817 N N . ASP A 1 245 ? 25.994 5.564 -30.605 1.00 97.94 245 ASP A N 1
ATOM 1818 C CA . ASP A 1 245 ? 24.577 5.772 -30.853 1.00 97.94 245 ASP A CA 1
ATOM 1819 C C . ASP A 1 245 ? 24.315 7.176 -31.414 1.00 97.94 245 ASP A C 1
ATOM 1821 O O . ASP A 1 245 ? 24.647 8.181 -30.787 1.00 97.94 245 ASP A O 1
ATOM 1825 N N . ASN A 1 246 ? 23.701 7.242 -32.595 1.00 98.00 246 ASN A N 1
ATOM 1826 C CA . ASN A 1 246 ? 23.204 8.476 -33.210 1.00 98.00 246 ASN A CA 1
ATOM 1827 C C . ASN A 1 246 ? 21.693 8.395 -33.511 1.00 98.00 246 ASN A C 1
ATOM 1829 O O . ASN A 1 246 ? 21.155 9.285 -34.169 1.00 98.00 246 ASN A O 1
ATOM 1833 N N . GLY A 1 247 ? 21.028 7.323 -33.068 1.00 98.00 247 GLY A N 1
ATOM 1834 C CA . GLY A 1 247 ? 19.617 7.015 -33.280 1.00 98.00 247 GLY A CA 1
ATOM 1835 C C . GLY A 1 247 ? 18.943 6.708 -31.943 1.00 98.00 247 GLY A C 1
ATOM 1836 O O . GLY A 1 247 ? 18.784 7.615 -31.122 1.00 98.00 247 GLY A O 1
ATOM 1837 N N . GLU A 1 248 ? 18.533 5.455 -31.734 1.00 98.06 248 GLU A N 1
ATOM 1838 C CA . GLU A 1 248 ? 18.025 4.986 -30.440 1.00 98.06 248 GLU A CA 1
ATOM 1839 C C . GLU A 1 248 ? 18.619 3.626 -30.028 1.00 98.06 248 GLU A C 1
ATOM 1841 O O . GLU A 1 248 ? 18.559 2.639 -30.770 1.00 98.06 248 GLU A O 1
ATOM 1846 N N . LEU A 1 249 ? 19.152 3.556 -28.808 1.00 98.44 249 LEU A N 1
ATOM 1847 C CA . LEU A 1 249 ? 19.576 2.327 -28.143 1.00 98.44 249 LEU A CA 1
ATOM 1848 C C . LEU A 1 249 ? 18.522 1.904 -27.111 1.00 98.44 249 LEU A C 1
ATOM 1850 O O . LEU A 1 249 ? 18.322 2.577 -26.103 1.00 98.44 249 LEU A O 1
ATOM 1854 N N . VAL A 1 250 ? 17.879 0.758 -27.328 1.00 98.62 250 VAL A N 1
ATOM 1855 C CA . VAL A 1 250 ? 16.847 0.200 -26.444 1.00 98.62 250 VAL A CA 1
ATOM 1856 C C . VAL A 1 250 ? 17.389 -1.026 -25.709 1.00 98.62 250 VAL A C 1
ATOM 1858 O O . VAL A 1 250 ? 17.878 -1.968 -26.328 1.00 98.62 250 VAL A O 1
ATOM 1861 N N . PHE A 1 251 ? 17.236 -1.065 -24.391 1.00 98.44 251 PHE A N 1
ATOM 1862 C CA . PHE A 1 251 ? 17.336 -2.288 -23.599 1.00 98.44 251 PHE A CA 1
ATOM 1863 C C . PHE A 1 251 ? 15.928 -2.758 -23.245 1.00 98.44 251 PHE A C 1
ATOM 1865 O O . PHE A 1 251 ? 15.102 -1.983 -22.766 1.00 98.44 251 PHE A O 1
ATOM 1872 N N . ASP A 1 252 ? 15.649 -4.030 -23.498 1.00 97.88 252 ASP A N 1
ATOM 1873 C CA . ASP A 1 252 ? 14.343 -4.635 -23.276 1.00 97.88 252 ASP A CA 1
ATOM 1874 C C . ASP A 1 252 ? 14.498 -6.074 -22.772 1.00 97.88 252 ASP A C 1
ATOM 1876 O O . ASP A 1 252 ? 14.262 -7.058 -23.476 1.00 97.88 252 ASP A O 1
ATOM 1880 N N . ARG A 1 253 ? 14.966 -6.177 -21.525 1.00 97.12 253 ARG A N 1
ATOM 1881 C CA . ARG A 1 253 ? 15.166 -7.440 -20.814 1.00 97.12 253 ARG A CA 1
ATOM 1882 C C . ARG A 1 253 ? 14.265 -7.550 -19.592 1.00 97.12 253 ARG A C 1
ATOM 1884 O O . ARG A 1 253 ? 14.021 -6.570 -18.885 1.00 97.12 253 ARG A O 1
ATOM 1891 N N . ALA A 1 254 ? 13.797 -8.765 -19.331 1.00 96.94 254 ALA A N 1
ATOM 1892 C CA . ALA A 1 254 ? 12.985 -9.075 -18.158 1.00 96.94 254 ALA A CA 1
ATOM 1893 C C . ALA A 1 254 ? 13.810 -9.293 -16.877 1.00 96.94 254 ALA A C 1
ATOM 1895 O O . ALA A 1 254 ? 13.244 -9.279 -15.785 1.00 96.94 254 ALA A O 1
ATOM 1896 N N . ASP A 1 255 ? 15.122 -9.497 -17.007 1.00 97.12 255 ASP A N 1
ATOM 1897 C CA . ASP A 1 255 ? 16.061 -9.775 -15.921 1.00 97.12 255 ASP A CA 1
ATOM 1898 C C . ASP A 1 255 ? 17.096 -8.655 -15.719 1.00 97.12 255 ASP A C 1
ATOM 1900 O O . ASP A 1 255 ? 17.227 -7.728 -16.523 1.00 97.12 255 ASP A O 1
ATOM 1904 N N . ASP A 1 256 ? 17.840 -8.750 -14.619 1.00 97.00 256 ASP A N 1
ATOM 1905 C CA . ASP A 1 256 ? 18.841 -7.759 -14.236 1.00 97.00 256 ASP A CA 1
ATOM 1906 C C . ASP A 1 256 ? 20.133 -7.924 -15.048 1.00 97.00 256 ASP A C 1
ATOM 1908 O O . ASP A 1 256 ? 20.736 -8.997 -15.095 1.00 97.00 256 ASP A O 1
ATOM 1912 N N . THR A 1 257 ? 20.599 -6.833 -15.656 1.00 95.31 257 THR A N 1
ATOM 1913 C CA . THR A 1 257 ? 21.776 -6.811 -16.533 1.00 95.31 257 THR A CA 1
ATOM 1914 C C . THR A 1 257 ? 22.679 -5.612 -16.241 1.00 95.31 257 THR A C 1
ATOM 1916 O O . THR A 1 257 ? 22.242 -4.603 -15.685 1.00 95.31 257 THR A O 1
ATOM 1919 N N . ALA A 1 258 ? 23.958 -5.698 -16.611 1.00 95.19 258 ALA A N 1
ATOM 1920 C CA . ALA A 1 258 ? 24.938 -4.636 -16.393 1.00 95.19 258 ALA A CA 1
ATOM 1921 C C . ALA A 1 258 ? 25.708 -4.305 -17.677 1.00 95.19 258 ALA A C 1
ATOM 1923 O O . ALA A 1 258 ? 26.357 -5.172 -18.265 1.00 95.19 258 ALA A O 1
ATOM 1924 N N . PHE A 1 259 ? 25.680 -3.034 -18.081 1.00 95.38 259 PHE A N 1
ATOM 1925 C CA . PHE A 1 259 ? 26.363 -2.532 -19.268 1.00 95.38 259 PHE A CA 1
ATOM 1926 C C . PHE A 1 259 ? 27.539 -1.620 -18.883 1.00 95.38 259 PHE A C 1
ATOM 1928 O O . PHE A 1 259 ? 27.383 -0.440 -18.555 1.00 95.38 259 PHE A O 1
ATOM 1935 N N . SER A 1 260 ? 28.741 -2.200 -18.945 1.00 93.06 260 SER A N 1
ATOM 1936 C CA . SER A 1 260 ? 30.015 -1.589 -18.524 1.00 93.06 260 SER A CA 1
ATOM 1937 C C . SER A 1 260 ? 30.840 -0.988 -19.667 1.00 93.06 260 SER A C 1
ATOM 1939 O O . SER A 1 260 ? 31.997 -0.604 -19.479 1.00 93.06 260 SER A O 1
ATOM 1941 N N . ARG A 1 261 ? 30.272 -0.920 -20.876 1.00 94.50 261 ARG A N 1
ATOM 1942 C CA . ARG A 1 261 ? 30.911 -0.327 -22.058 1.00 94.50 261 ARG A CA 1
ATOM 1943 C C . ARG A 1 261 ? 30.424 1.107 -22.261 1.00 94.50 261 ARG A C 1
ATOM 1945 O O . ARG A 1 261 ? 29.380 1.491 -21.748 1.00 94.50 261 ARG A O 1
ATOM 1952 N N . SER A 1 262 ? 31.193 1.906 -22.994 1.00 94.88 262 SER A N 1
ATOM 1953 C CA . SER A 1 262 ? 30.860 3.312 -23.245 1.00 94.88 262 SER A CA 1
ATOM 1954 C C . SER A 1 262 ? 29.787 3.452 -24.328 1.00 94.88 262 SER A C 1
ATOM 1956 O O . SER A 1 262 ? 29.962 2.929 -25.432 1.00 94.88 262 SER A O 1
ATOM 1958 N N . ILE A 1 263 ? 28.737 4.213 -24.034 1.00 97.50 263 ILE A N 1
ATOM 1959 C CA . ILE A 1 263 ? 27.719 4.700 -24.974 1.00 97.50 263 ILE A CA 1
ATOM 1960 C C . ILE A 1 263 ? 28.048 6.164 -25.306 1.00 97.50 263 ILE A C 1
ATOM 1962 O O . ILE A 1 263 ? 28.292 6.966 -24.400 1.00 97.50 263 ILE A O 1
ATOM 1966 N N . SER A 1 264 ? 28.082 6.521 -26.588 1.00 97.25 264 SER A N 1
ATOM 1967 C CA . SER A 1 264 ? 28.568 7.820 -27.088 1.00 97.25 264 SER A CA 1
ATOM 1968 C C . SER A 1 264 ? 27.844 8.243 -28.368 1.00 97.25 264 SER A C 1
ATOM 1970 O O . SER A 1 264 ? 27.398 7.366 -29.090 1.00 97.25 264 SER A O 1
ATOM 1972 N N . GLY A 1 265 ? 27.768 9.542 -28.675 1.00 97.06 265 GLY A N 1
ATOM 1973 C CA . GLY A 1 265 ? 27.109 10.068 -29.886 1.00 97.06 265 GLY A CA 1
ATOM 1974 C C . GLY A 1 265 ? 25.846 10.883 -29.585 1.00 97.06 265 GLY A C 1
ATOM 1975 O O . GLY A 1 265 ? 25.591 11.239 -28.436 1.00 97.06 265 GLY A O 1
ATOM 1976 N N . ASP A 1 266 ? 25.067 11.223 -30.608 1.00 96.44 266 ASP A N 1
ATOM 1977 C CA . ASP A 1 266 ? 23.926 12.142 -30.460 1.00 96.44 266 ASP A CA 1
ATOM 1978 C C . ASP A 1 266 ? 22.571 11.430 -30.225 1.00 96.44 266 ASP A C 1
ATOM 1980 O O . ASP A 1 266 ? 21.547 12.090 -30.049 1.00 96.44 266 ASP A O 1
ATOM 1984 N N . GLY A 1 267 ? 22.566 10.092 -30.183 1.00 97.44 267 GLY A N 1
ATOM 1985 C CA . GLY A 1 267 ? 21.385 9.237 -30.001 1.00 97.44 267 GLY A CA 1
ATOM 1986 C C . GLY A 1 267 ? 20.881 9.117 -28.557 1.00 97.44 267 GLY A C 1
ATOM 1987 O O . GLY A 1 267 ? 21.517 9.597 -27.611 1.00 97.44 267 GLY A O 1
ATOM 1988 N N . GLY A 1 268 ? 19.688 8.530 -28.408 1.00 96.81 268 GLY A N 1
ATOM 1989 C CA . GLY A 1 268 ? 18.954 8.404 -27.145 1.00 96.81 268 GLY A CA 1
ATOM 1990 C C . GLY A 1 268 ? 18.883 6.977 -26.590 1.00 96.81 268 GLY A C 1
ATOM 1991 O O . GLY A 1 268 ? 18.756 6.005 -27.326 1.00 96.81 268 GLY A O 1
ATOM 1992 N N . LEU A 1 269 ? 18.891 6.861 -25.261 1.00 98.19 269 LEU A N 1
ATOM 1993 C CA . LEU A 1 269 ? 18.813 5.590 -24.540 1.00 98.19 269 LEU A CA 1
ATOM 1994 C C . LEU A 1 269 ? 17.388 5.330 -24.031 1.00 98.19 269 LEU A C 1
ATOM 1996 O O . LEU A 1 269 ? 16.810 6.185 -23.361 1.00 98.19 269 LEU A O 1
ATOM 2000 N N . ALA A 1 270 ? 16.868 4.119 -24.224 1.00 98.06 270 ALA A N 1
ATOM 2001 C CA . ALA A 1 270 ? 15.633 3.649 -23.602 1.00 98.06 270 ALA A CA 1
ATOM 2002 C C . ALA A 1 270 ? 15.853 2.367 -22.780 1.00 98.06 270 ALA A C 1
ATOM 2004 O O . ALA A 1 270 ? 16.402 1.386 -23.276 1.00 98.06 270 ALA A O 1
ATOM 2005 N N . GLN A 1 271 ? 15.380 2.360 -21.534 1.00 98.31 271 GLN A N 1
ATOM 2006 C CA . GLN A 1 271 ? 15.132 1.155 -20.742 1.00 98.31 271 GLN A CA 1
ATOM 2007 C C . GLN A 1 271 ? 13.632 0.850 -20.802 1.00 98.31 271 GLN A C 1
ATOM 2009 O O . GLN A 1 271 ? 12.818 1.611 -20.272 1.00 98.31 271 GLN A O 1
ATOM 2014 N N . SER A 1 272 ? 13.283 -0.245 -21.471 1.00 98.12 272 SER A N 1
ATOM 2015 C CA . SER A 1 272 ? 11.906 -0.644 -21.794 1.00 98.12 272 SER A CA 1
ATOM 2016 C C . SER A 1 272 ? 11.511 -2.001 -21.209 1.00 98.12 272 SER A C 1
ATOM 2018 O O . SER A 1 272 ? 10.325 -2.320 -21.191 1.00 98.12 272 SER A O 1
ATOM 2020 N N . GLY A 1 273 ? 12.479 -2.777 -20.717 1.00 97.81 273 GLY A N 1
ATOM 2021 C CA . GLY A 1 273 ? 12.238 -4.079 -20.097 1.00 97.81 273 GLY A CA 1
ATOM 2022 C C . GLY A 1 273 ? 11.848 -3.979 -18.621 1.00 97.81 273 GLY A C 1
ATOM 2023 O O . GLY A 1 273 ? 12.053 -2.952 -17.976 1.00 97.81 273 GLY A O 1
ATOM 2024 N N . SER A 1 274 ? 11.298 -5.059 -18.057 1.00 97.00 274 SER A N 1
ATOM 2025 C CA . SER A 1 274 ? 10.879 -5.100 -16.647 1.00 97.00 274 SER A CA 1
ATOM 2026 C C . SER A 1 274 ? 12.026 -5.273 -15.642 1.00 97.00 274 SER A C 1
ATOM 2028 O O . SER A 1 274 ? 11.812 -5.031 -14.455 1.00 97.00 274 SER A O 1
ATOM 2030 N N . GLY A 1 275 ? 13.214 -5.700 -16.084 1.00 98.00 275 GLY A N 1
ATOM 2031 C CA . GLY A 1 275 ? 14.383 -5.913 -15.223 1.00 98.00 275 GLY A CA 1
ATOM 2032 C C . GLY A 1 275 ? 15.136 -4.629 -14.847 1.00 98.00 275 GLY A C 1
ATOM 2033 O O . GLY A 1 275 ? 14.751 -3.513 -15.216 1.00 98.00 275 GLY A O 1
ATOM 2034 N N . MET A 1 276 ? 16.245 -4.771 -14.118 1.00 98.31 276 MET A N 1
ATOM 2035 C CA . MET A 1 276 ? 17.170 -3.672 -13.826 1.00 98.31 276 MET A CA 1
ATOM 2036 C C . MET A 1 276 ? 18.329 -3.612 -14.832 1.00 98.31 276 MET A C 1
ATOM 2038 O O . MET A 1 276 ? 19.234 -4.445 -14.803 1.00 98.31 276 MET A O 1
ATOM 2042 N N . LEU A 1 277 ? 18.382 -2.559 -15.651 1.00 97.88 277 LEU A N 1
ATOM 2043 C CA . LEU A 1 277 ? 19.591 -2.182 -16.385 1.00 97.88 277 LEU A CA 1
ATOM 2044 C C . LEU A 1 277 ? 20.513 -1.381 -15.462 1.00 97.88 277 LEU A C 1
ATOM 2046 O O . LEU A 1 277 ? 20.167 -0.280 -15.045 1.00 97.88 277 LEU A O 1
ATOM 2050 N N . THR A 1 278 ? 21.708 -1.895 -15.186 1.00 97.25 278 THR A N 1
ATOM 2051 C CA . THR A 1 278 ? 22.775 -1.159 -14.495 1.00 97.25 278 THR A CA 1
ATOM 2052 C C . THR A 1 278 ? 23.755 -0.576 -15.506 1.00 97.25 278 THR A C 1
ATOM 2054 O O . THR A 1 278 ? 24.423 -1.324 -16.218 1.00 97.25 278 THR A O 1
ATOM 2057 N N . LEU A 1 279 ? 23.894 0.747 -15.547 1.00 96.31 279 LEU A N 1
ATOM 2058 C CA . LEU A 1 279 ? 24.968 1.418 -16.276 1.00 96.31 279 LEU A CA 1
ATOM 2059 C C . LEU A 1 279 ? 26.148 1.690 -15.341 1.00 96.31 279 LEU A C 1
ATOM 2061 O O . LEU A 1 279 ? 25.995 2.326 -14.297 1.00 96.31 279 LEU A O 1
ATOM 2065 N N . ASN A 1 280 ? 27.326 1.233 -15.762 1.00 90.38 280 ASN A N 1
ATOM 2066 C CA . ASN A 1 280 ? 28.615 1.525 -15.127 1.00 90.38 280 ASN A CA 1
ATOM 2067 C C . ASN A 1 280 ? 29.749 1.807 -16.135 1.00 90.38 280 ASN A C 1
ATOM 2069 O O . ASN A 1 280 ? 30.916 1.944 -15.765 1.00 90.38 280 ASN A O 1
ATOM 2073 N N . GLY A 1 281 ? 29.423 1.916 -17.426 1.00 91.50 281 GLY A N 1
ATOM 2074 C CA . GLY A 1 281 ? 30.318 2.491 -18.429 1.00 91.50 281 GLY A CA 1
ATOM 2075 C C . GLY A 1 281 ? 30.425 4.013 -18.289 1.00 91.50 281 GLY A C 1
ATOM 2076 O O . GLY A 1 281 ? 29.455 4.686 -17.948 1.00 91.50 281 GLY A O 1
ATOM 2077 N N . ALA A 1 282 ? 31.597 4.580 -18.592 1.00 93.25 282 ALA A N 1
ATOM 2078 C CA . ALA A 1 282 ? 31.741 6.028 -18.728 1.00 93.25 282 ALA A CA 1
ATOM 2079 C C . ALA A 1 282 ? 31.100 6.478 -20.052 1.00 93.25 282 ALA A C 1
ATOM 2081 O O . ALA A 1 282 ? 31.643 6.213 -21.127 1.00 93.25 282 ALA A O 1
ATOM 2082 N N . ASN A 1 283 ? 29.951 7.142 -19.958 1.00 95.94 283 ASN A N 1
ATOM 2083 C CA . ASN A 1 283 ? 29.095 7.469 -21.095 1.00 95.94 283 ASN A CA 1
ATOM 2084 C C . ASN A 1 283 ? 29.235 8.938 -21.523 1.00 95.94 283 ASN A C 1
ATOM 2086 O O . ASN A 1 283 ? 29.616 9.801 -20.733 1.00 95.94 283 ASN A O 1
ATOM 2090 N N . SER A 1 284 ? 28.953 9.212 -22.798 1.00 95.81 284 SER A N 1
ATOM 2091 C CA . SER A 1 284 ? 29.119 10.532 -23.422 1.00 95.81 284 SER A CA 1
ATOM 2092 C C . SER A 1 284 ? 28.097 10.812 -24.535 1.00 95.81 284 SER A C 1
ATOM 2094 O O . SER A 1 284 ? 28.389 11.577 -25.456 1.00 95.81 284 SER A O 1
ATOM 2096 N N . TYR A 1 285 ? 26.939 10.142 -24.510 1.00 96.44 285 TYR A N 1
ATOM 2097 C CA . TYR A 1 285 ? 25.841 10.405 -25.445 1.00 96.44 285 TYR A CA 1
ATOM 2098 C C . TYR A 1 285 ? 25.062 11.681 -25.082 1.00 96.44 285 TYR A C 1
ATOM 2100 O O . TYR A 1 285 ? 25.131 12.133 -23.935 1.00 96.44 285 TYR A O 1
ATOM 2108 N N . ARG A 1 286 ? 24.335 12.268 -26.041 1.00 94.62 286 ARG A N 1
ATOM 2109 C CA . ARG A 1 286 ? 23.574 13.523 -25.856 1.00 94.62 286 ARG A CA 1
ATOM 2110 C C . ARG A 1 286 ? 22.056 13.377 -25.896 1.00 94.62 286 ARG A C 1
ATOM 2112 O O . ARG A 1 286 ? 21.368 14.164 -25.254 1.00 94.62 286 ARG A O 1
ATOM 2119 N N . GLY A 1 287 ? 21.520 12.387 -26.606 1.00 96.50 287 GLY A N 1
ATOM 2120 C CA . GLY A 1 287 ? 20.075 12.218 -26.743 1.00 96.50 287 GLY A CA 1
ATOM 2121 C C . GLY A 1 287 ? 19.357 11.883 -25.425 1.00 96.50 287 GLY A C 1
ATOM 2122 O O . GLY A 1 287 ? 19.986 11.662 -24.386 1.00 96.50 287 GLY A O 1
ATOM 2123 N N . PRO A 1 288 ? 18.014 11.868 -25.439 1.00 97.00 288 PRO A N 1
ATOM 2124 C CA . PRO A 1 288 ? 17.203 11.681 -24.241 1.00 97.00 288 PRO A CA 1
ATOM 2125 C C . PRO A 1 288 ? 17.410 10.301 -23.611 1.00 97.00 288 PRO A C 1
ATOM 2127 O O . PRO A 1 288 ? 17.619 9.311 -24.308 1.00 97.00 288 PRO A O 1
ATOM 2130 N N . THR A 1 289 ? 17.264 10.230 -22.290 1.00 98.12 289 THR A N 1
ATOM 2131 C CA . THR A 1 289 ? 17.135 8.969 -21.550 1.00 98.12 289 THR A CA 1
ATOM 2132 C C . THR A 1 289 ? 15.664 8.715 -21.226 1.00 98.12 289 THR A C 1
ATOM 2134 O O . THR A 1 289 ? 14.977 9.576 -20.666 1.00 98.12 289 THR A O 1
ATOM 2137 N N . ARG A 1 290 ? 15.160 7.528 -21.561 1.00 98.31 290 ARG A N 1
ATOM 2138 C CA . ARG A 1 290 ? 13.791 7.084 -21.276 1.00 98.31 290 ARG A CA 1
ATOM 2139 C C . ARG A 1 290 ? 13.828 5.863 -20.370 1.00 98.31 290 ARG A C 1
ATOM 2141 O O . ARG A 1 290 ? 14.521 4.897 -20.667 1.00 98.31 290 ARG A O 1
ATOM 2148 N N . VAL A 1 291 ? 13.065 5.889 -19.288 1.00 98.69 291 VAL A N 1
ATOM 2149 C CA . VAL A 1 291 ? 12.841 4.738 -18.408 1.00 98.69 291 VAL A CA 1
ATOM 2150 C C . VAL A 1 291 ? 11.353 4.420 -18.489 1.00 98.69 291 VAL A C 1
ATOM 2152 O O . VAL A 1 291 ? 10.538 5.011 -17.781 1.00 98.69 291 VAL A O 1
ATOM 2155 N N . ALA A 1 292 ? 10.996 3.578 -19.457 1.00 98.31 292 ALA A N 1
ATOM 2156 C CA . ALA A 1 292 ? 9.618 3.246 -19.808 1.00 98.31 292 ALA A CA 1
ATOM 2157 C C . ALA A 1 292 ? 9.050 2.101 -18.952 1.00 98.31 292 ALA A C 1
ATOM 2159 O O . ALA A 1 292 ? 7.849 2.076 -18.696 1.00 98.31 292 ALA A O 1
ATOM 2160 N N . ALA A 1 293 ? 9.908 1.198 -18.474 1.00 98.00 293 ALA A N 1
ATOM 2161 C CA . ALA A 1 293 ? 9.568 0.146 -17.519 1.00 98.00 293 ALA A CA 1
ATOM 2162 C C . ALA A 1 293 ? 10.780 -0.208 -16.636 1.00 98.00 293 ALA A C 1
ATOM 2164 O O . ALA A 1 293 ? 11.869 0.347 -16.803 1.00 98.00 293 ALA A O 1
ATOM 2165 N N . GLY A 1 294 ? 10.571 -1.125 -15.685 1.00 98.25 294 GLY A N 1
ATOM 2166 C CA . GLY A 1 294 ? 11.636 -1.720 -14.877 1.00 98.25 294 GLY A CA 1
ATOM 2167 C C . GLY A 1 294 ? 12.446 -0.701 -14.076 1.00 98.25 294 GLY A C 1
ATOM 2168 O O . GLY A 1 294 ? 11.909 0.279 -13.550 1.00 98.25 294 GLY A O 1
ATOM 2169 N N . THR A 1 295 ? 13.753 -0.948 -13.966 1.00 98.75 295 THR A N 1
ATOM 2170 C CA . THR A 1 295 ? 14.702 -0.025 -13.323 1.00 98.75 295 THR A CA 1
ATOM 2171 C C . THR A 1 295 ? 15.858 0.330 -14.257 1.00 98.75 295 THR A C 1
ATOM 2173 O O . THR A 1 295 ? 16.445 -0.550 -14.886 1.00 98.75 295 THR A O 1
ATOM 2176 N N . LEU A 1 296 ? 16.237 1.609 -14.296 1.00 98.56 296 LEU A N 1
ATOM 2177 C CA . LEU A 1 296 ? 17.537 2.075 -14.787 1.00 98.56 296 LEU A CA 1
ATOM 2178 C C . LEU A 1 296 ? 18.387 2.506 -13.587 1.00 98.56 296 LEU A C 1
ATOM 2180 O O . LEU A 1 296 ? 18.078 3.505 -12.942 1.00 98.56 296 LEU A O 1
ATOM 2184 N N . ARG A 1 297 ? 19.454 1.763 -13.295 1.00 98.00 297 ARG A N 1
ATOM 2185 C CA . ARG A 1 297 ? 20.409 2.017 -12.212 1.00 98.00 297 ARG A CA 1
ATOM 2186 C C . ARG A 1 297 ? 21.690 2.656 -12.751 1.00 98.00 297 ARG A C 1
ATOM 2188 O O . ARG A 1 297 ? 22.286 2.143 -13.693 1.00 98.00 297 ARG A O 1
ATOM 2195 N N . LEU A 1 298 ? 22.165 3.708 -12.090 1.00 95.88 298 LEU A N 1
ATOM 2196 C CA . LEU A 1 298 ? 23.477 4.322 -12.297 1.00 95.88 298 LEU A CA 1
ATOM 2197 C C . LEU A 1 298 ? 24.378 4.050 -11.086 1.00 95.88 298 LEU A C 1
ATOM 2199 O O . LEU A 1 298 ? 23.971 4.315 -9.955 1.00 95.88 298 LEU A O 1
ATOM 2203 N N . ASP A 1 299 ? 25.601 3.563 -11.310 1.00 91.19 299 ASP A N 1
ATOM 2204 C CA . ASP A 1 299 ? 26.578 3.327 -10.229 1.00 91.19 299 ASP A CA 1
ATOM 2205 C C . ASP A 1 299 ? 27.427 4.560 -9.862 1.00 91.19 299 ASP A C 1
ATOM 2207 O O . ASP A 1 299 ? 28.105 4.586 -8.832 1.00 91.19 299 ASP A O 1
ATOM 2211 N N . SER A 1 300 ? 27.422 5.571 -10.732 1.00 89.06 300 SER A N 1
ATOM 2212 C CA . SER A 1 300 ? 28.300 6.733 -10.657 1.00 89.06 300 SER A CA 1
ATOM 2213 C C . SER A 1 300 ? 27.785 7.887 -11.519 1.00 89.06 300 SER A C 1
ATOM 2215 O O . SER A 1 300 ? 27.082 7.692 -12.514 1.00 89.06 300 SER A O 1
ATOM 2217 N N . ALA A 1 301 ? 28.227 9.108 -11.208 1.00 85.06 301 ALA A N 1
ATOM 2218 C CA . ALA A 1 301 ? 27.907 10.323 -11.965 1.00 85.06 301 ALA A CA 1
ATOM 2219 C C . ALA A 1 301 ? 28.360 10.307 -13.446 1.00 85.06 301 ALA A C 1
ATOM 2221 O O . ALA A 1 301 ? 28.023 11.219 -14.198 1.00 85.06 301 ALA A O 1
ATOM 2222 N N . ARG A 1 302 ? 29.136 9.297 -13.874 1.00 88.81 302 ARG A N 1
ATOM 2223 C CA . ARG A 1 302 ? 29.631 9.120 -15.254 1.00 88.81 302 ARG A CA 1
ATOM 2224 C C . ARG A 1 302 ? 28.818 8.118 -16.079 1.00 88.81 302 ARG A C 1
ATOM 2226 O O . ARG A 1 302 ? 29.086 7.974 -17.271 1.00 88.81 302 ARG A O 1
ATOM 2233 N N . ALA A 1 303 ? 27.853 7.438 -15.463 1.00 89.25 303 ALA A N 1
ATOM 2234 C CA . ALA A 1 303 ? 27.018 6.431 -16.110 1.00 89.25 303 ALA A CA 1
ATOM 2235 C C . ALA A 1 303 ? 25.913 7.027 -17.010 1.00 89.25 303 ALA A C 1
ATOM 2237 O O . ALA A 1 303 ? 25.331 6.310 -17.824 1.00 89.25 303 ALA A O 1
ATOM 2238 N N . ILE A 1 304 ? 25.648 8.335 -16.926 1.00 88.50 304 ILE A N 1
ATOM 2239 C CA . ILE A 1 304 ? 24.699 9.062 -17.784 1.00 88.50 304 ILE A CA 1
ATOM 2240 C C . ILE A 1 304 ? 25.347 10.317 -18.379 1.00 88.50 304 ILE A C 1
ATOM 2242 O O . ILE A 1 304 ? 26.214 10.932 -17.760 1.00 88.50 304 ILE A O 1
ATOM 2246 N N . SER A 1 305 ? 24.919 10.696 -19.585 1.00 88.38 305 SER A N 1
ATOM 2247 C CA . SER A 1 305 ? 25.382 11.910 -20.270 1.00 88.38 305 SER A CA 1
ATOM 2248 C C . SER A 1 305 ? 24.262 12.667 -20.995 1.00 88.38 305 SER A C 1
ATOM 2250 O O . SER A 1 305 ? 24.337 13.893 -21.047 1.00 88.38 305 SER A O 1
ATOM 2252 N N . GLY A 1 306 ? 23.217 11.982 -21.476 1.00 86.00 306 GLY A N 1
ATOM 2253 C CA . GLY A 1 306 ? 22.143 12.576 -22.281 1.00 86.00 306 GLY A CA 1
ATOM 2254 C C . GLY A 1 306 ? 21.438 13.785 -21.657 1.00 86.00 306 GLY A C 1
ATOM 2255 O O . GLY A 1 306 ? 21.357 13.896 -20.436 1.00 86.00 306 GLY A O 1
ATOM 2256 N N . ASP A 1 307 ? 20.918 14.687 -22.488 1.00 91.44 307 ASP A N 1
ATOM 2257 C CA . ASP A 1 307 ? 20.493 16.040 -22.090 1.00 91.44 307 ASP A CA 1
ATOM 2258 C C . ASP A 1 307 ? 19.162 16.083 -21.296 1.00 91.44 307 ASP A C 1
ATOM 2260 O O . ASP A 1 307 ? 18.806 17.107 -20.710 1.00 91.44 307 ASP A O 1
ATOM 2264 N N . SER A 1 308 ? 18.412 14.976 -21.243 1.00 96.62 308 SER A N 1
ATOM 2265 C CA . SER A 1 308 ? 17.136 14.867 -20.512 1.00 96.62 308 SER A CA 1
ATOM 2266 C C . SER A 1 308 ? 16.851 13.447 -20.013 1.00 96.62 308 SER A C 1
ATOM 2268 O O . SER A 1 308 ? 17.373 12.471 -20.556 1.00 96.62 308 SER A O 1
ATOM 2270 N N . VAL A 1 309 ? 15.997 13.331 -18.990 1.00 98.19 309 VAL A N 1
ATOM 2271 C CA . VAL A 1 309 ? 15.506 12.065 -18.427 1.00 98.19 309 VAL A CA 1
ATOM 2272 C C . VAL A 1 309 ? 13.977 12.084 -18.334 1.00 98.19 309 VAL A C 1
ATOM 2274 O O . VAL A 1 309 ? 13.363 13.045 -17.866 1.00 98.19 309 VAL A O 1
ATOM 2277 N N . SER A 1 310 ? 13.354 10.989 -18.761 1.00 98.25 310 SER A N 1
ATOM 2278 C CA . SER A 1 310 ? 11.910 10.753 -18.671 1.00 98.25 310 SER A CA 1
ATOM 2279 C C . SER A 1 310 ? 11.639 9.422 -17.969 1.00 98.25 310 SER A C 1
ATOM 2281 O O . SER A 1 310 ? 12.206 8.404 -18.362 1.00 98.25 310 SER A O 1
ATOM 2283 N N . VAL A 1 311 ? 10.804 9.422 -16.923 1.00 98.75 311 VAL A N 1
ATOM 2284 C CA . VAL A 1 311 ? 10.506 8.224 -16.110 1.00 98.75 311 VAL A CA 1
ATOM 2285 C C . VAL A 1 311 ? 9.000 7.949 -16.116 1.00 98.75 311 VAL A C 1
ATOM 2287 O O . VAL A 1 311 ? 8.210 8.747 -15.606 1.00 98.75 311 VAL A O 1
ATOM 2290 N N . ALA A 1 312 ? 8.589 6.831 -16.712 1.00 98.69 312 ALA A N 1
ATOM 2291 C CA . ALA A 1 312 ? 7.188 6.434 -16.827 1.00 98.69 312 ALA A CA 1
ATOM 2292 C C . ALA A 1 312 ? 6.592 5.972 -15.485 1.00 98.69 312 ALA A C 1
ATOM 2294 O O . ALA A 1 312 ? 7.312 5.590 -14.562 1.00 98.69 312 ALA A O 1
ATOM 2295 N N . ALA A 1 313 ? 5.260 5.987 -15.378 1.00 98.12 313 ALA A N 1
ATOM 2296 C CA . ALA A 1 313 ? 4.552 5.502 -14.195 1.00 98.12 313 ALA A CA 1
ATOM 2297 C C . ALA A 1 313 ? 4.937 4.044 -13.876 1.00 98.12 313 ALA A C 1
ATOM 2299 O O . ALA A 1 313 ? 4.948 3.191 -14.759 1.00 98.12 313 ALA A O 1
ATOM 2300 N N . GLY A 1 314 ? 5.265 3.764 -12.612 1.00 97.31 314 GLY A N 1
ATOM 2301 C CA . GLY A 1 314 ? 5.724 2.444 -12.159 1.00 97.31 314 GLY A CA 1
ATOM 2302 C C . GLY A 1 314 ? 7.196 2.115 -12.453 1.00 97.31 314 GLY A C 1
ATOM 2303 O O . GLY A 1 314 ? 7.717 1.175 -11.858 1.00 97.31 314 GLY A O 1
ATOM 2304 N N . ALA A 1 315 ? 7.888 2.886 -13.298 1.00 98.69 315 ALA A N 1
ATOM 2305 C CA . ALA A 1 315 ? 9.312 2.703 -13.578 1.00 98.69 315 ALA A CA 1
ATOM 2306 C C . ALA A 1 315 ? 10.206 3.454 -12.569 1.00 98.69 315 ALA A C 1
ATOM 2308 O O . ALA A 1 315 ? 9.786 4.442 -11.951 1.00 98.69 315 ALA A O 1
ATOM 2309 N N . VAL A 1 316 ? 11.453 2.994 -12.409 1.00 98.81 316 VAL A N 1
ATOM 2310 C CA . VAL A 1 316 ? 12.414 3.540 -11.433 1.00 98.81 316 VAL A CA 1
ATOM 2311 C C . VAL A 1 316 ? 13.721 3.973 -12.098 1.00 98.81 316 VAL A C 1
ATOM 2313 O O . VAL A 1 316 ? 14.402 3.187 -12.749 1.00 98.81 316 VAL A O 1
ATOM 2316 N N . TYR A 1 317 ? 14.124 5.218 -11.866 1.00 98.44 317 TYR A N 1
ATOM 2317 C CA . TYR A 1 317 ? 15.462 5.726 -12.160 1.00 98.44 317 TYR A CA 1
ATOM 2318 C C . TYR A 1 317 ? 16.253 5.808 -10.848 1.00 98.44 317 TYR A C 1
ATOM 2320 O O . TYR A 1 317 ? 15.929 6.605 -9.969 1.00 98.44 317 TYR A O 1
ATOM 2328 N N . LEU A 1 318 ? 17.247 4.936 -10.685 1.00 98.12 318 LEU A N 1
ATOM 2329 C CA . LEU A 1 318 ? 18.004 4.726 -9.452 1.00 98.12 318 LEU A CA 1
ATOM 2330 C C . LEU A 1 318 ? 19.430 5.271 -9.578 1.00 98.12 318 LEU A C 1
ATOM 2332 O O . LEU A 1 318 ? 20.226 4.780 -10.373 1.00 98.12 318 LEU A O 1
ATOM 2336 N N . LEU A 1 319 ? 19.782 6.215 -8.716 1.00 97.00 319 LEU A N 1
ATOM 2337 C CA . LEU A 1 319 ? 21.160 6.575 -8.408 1.00 97.00 319 LEU A CA 1
ATOM 2338 C C . LEU A 1 319 ? 21.595 5.686 -7.231 1.00 97.00 319 LEU A C 1
ATOM 2340 O O . LEU A 1 319 ? 21.001 5.784 -6.160 1.00 97.00 319 LEU A O 1
ATOM 2344 N N . ASP A 1 320 ? 22.603 4.832 -7.403 1.00 96.06 320 ASP A N 1
ATOM 2345 C CA . ASP A 1 320 ? 23.218 4.084 -6.295 1.00 96.06 320 ASP A CA 1
ATOM 2346 C C . ASP A 1 320 ? 24.741 4.205 -6.379 1.00 96.06 320 ASP A C 1
ATOM 2348 O O . ASP A 1 320 ? 25.436 3.346 -6.930 1.00 96.06 320 ASP A O 1
ATOM 2352 N N . PHE A 1 321 ? 25.254 5.304 -5.822 1.00 95.00 321 PHE A N 1
ATOM 2353 C CA . PHE A 1 321 ? 26.682 5.617 -5.794 1.00 95.00 321 PHE A CA 1
ATOM 2354 C C . PHE A 1 321 ? 27.376 5.014 -4.559 1.00 95.00 321 PHE A C 1
ATOM 2356 O O . PHE A 1 321 ? 28.456 5.463 -4.176 1.00 95.00 321 PHE A O 1
ATOM 2363 N N . ALA A 1 322 ? 26.814 3.975 -3.924 1.00 90.25 322 ALA A N 1
ATOM 2364 C CA . ALA A 1 322 ? 27.362 3.396 -2.693 1.00 90.25 322 ALA A CA 1
ATOM 2365 C C . ALA A 1 322 ? 28.801 2.859 -2.816 1.00 90.25 322 ALA A C 1
ATOM 2367 O O . ALA A 1 322 ? 29.507 2.771 -1.811 1.00 90.25 322 ALA A O 1
ATOM 2368 N N . ALA A 1 323 ? 29.253 2.529 -4.031 1.00 90.06 323 ALA A N 1
ATOM 2369 C CA . ALA A 1 323 ? 30.639 2.147 -4.307 1.00 90.06 323 ALA A CA 1
ATOM 2370 C C . ALA A 1 323 ? 31.603 3.349 -4.404 1.00 90.06 323 ALA A C 1
ATOM 2372 O O . ALA A 1 323 ? 32.797 3.195 -4.147 1.00 90.06 323 ALA A O 1
ATOM 2373 N N . THR A 1 324 ? 31.104 4.538 -4.768 1.00 89.81 324 THR A N 1
ATOM 2374 C CA . THR A 1 324 ? 31.883 5.786 -4.885 1.00 89.81 324 THR A CA 1
ATOM 2375 C C . THR A 1 324 ? 31.088 6.996 -4.357 1.00 89.81 324 THR A C 1
ATOM 2377 O O . THR A 1 324 ? 30.618 7.817 -5.150 1.00 89.81 324 THR A O 1
ATOM 2380 N N . PRO A 1 325 ? 30.918 7.123 -3.022 1.00 92.81 325 PRO A N 1
ATOM 2381 C CA . PRO A 1 325 ? 30.109 8.185 -2.427 1.00 92.81 325 PRO A CA 1
ATOM 2382 C C . PRO A 1 325 ? 30.607 9.580 -2.819 1.00 92.81 325 PRO A C 1
ATOM 2384 O O . PRO A 1 325 ? 31.776 9.913 -2.614 1.00 92.81 325 PRO A O 1
ATOM 2387 N N . GLN A 1 326 ? 29.719 10.387 -3.398 1.00 92.31 326 GLN A N 1
ATOM 2388 C CA . GLN A 1 326 ? 30.013 11.726 -3.912 1.00 92.31 326 GLN A CA 1
ATOM 2389 C C . GLN A 1 326 ? 28.731 12.564 -3.964 1.00 92.31 326 GLN A C 1
ATOM 2391 O O . GLN A 1 326 ? 27.656 12.025 -4.221 1.00 92.31 326 GLN A O 1
ATOM 2396 N N . ALA A 1 327 ? 28.853 13.876 -3.753 1.00 94.69 327 ALA A N 1
ATOM 2397 C CA . ALA A 1 327 ? 27.767 14.820 -4.009 1.00 94.69 327 ALA A CA 1
ATOM 2398 C C . ALA A 1 327 ? 27.440 14.883 -5.515 1.00 94.69 327 ALA A C 1
ATOM 2400 O O . ALA A 1 327 ? 28.330 14.696 -6.353 1.00 94.69 327 ALA A O 1
ATOM 2401 N N . TRP A 1 328 ? 26.183 15.160 -5.872 1.00 95.44 328 TRP A N 1
ATOM 2402 C CA . TRP A 1 328 ? 25.745 15.218 -7.267 1.00 95.44 328 TRP A CA 1
ATOM 2403 C C . TRP A 1 328 ? 24.654 16.258 -7.528 1.00 95.44 328 TRP A C 1
ATOM 2405 O O . TRP A 1 328 ? 23.625 16.285 -6.852 1.00 95.44 328 TRP A O 1
ATOM 2415 N N . THR A 1 329 ? 24.857 17.056 -8.580 1.00 95.69 329 THR A N 1
ATOM 2416 C CA . THR A 1 329 ? 23.851 17.980 -9.114 1.00 95.69 329 THR A CA 1
ATOM 2417 C C . THR A 1 329 ? 23.220 17.387 -10.372 1.00 95.69 329 THR A C 1
ATOM 2419 O O . THR A 1 329 ? 23.901 17.178 -11.379 1.00 95.69 329 THR A O 1
ATOM 2422 N N . PHE A 1 330 ? 21.914 17.138 -10.336 1.00 95.62 330 PHE A N 1
ATOM 2423 C CA . PHE A 1 330 ? 21.142 16.667 -11.482 1.00 95.62 330 PHE A CA 1
ATOM 2424 C C . PHE A 1 330 ? 20.671 17.855 -12.338 1.00 95.62 330 PHE A C 1
ATOM 2426 O O . PHE A 1 330 ? 19.614 18.429 -12.095 1.00 95.62 330 PHE A O 1
ATOM 2433 N N . ASP A 1 331 ? 21.482 18.249 -13.320 1.00 94.06 331 ASP A N 1
ATOM 2434 C CA . ASP A 1 331 ? 21.287 19.466 -14.128 1.00 94.06 331 ASP A CA 1
ATOM 2435 C C . ASP A 1 331 ? 20.834 19.152 -15.572 1.00 94.06 331 ASP A C 1
ATOM 2437 O O . ASP A 1 331 ? 21.525 19.452 -16.544 1.00 94.06 331 ASP A O 1
ATOM 2441 N N . ARG A 1 332 ? 19.712 18.430 -15.710 1.00 94.25 332 ARG A N 1
ATOM 2442 C CA . ARG A 1 332 ? 19.162 17.884 -16.974 1.00 94.25 332 ARG A CA 1
ATOM 2443 C C . ARG A 1 332 ? 17.640 17.829 -16.907 1.00 94.25 332 ARG A C 1
ATOM 2445 O O . ARG A 1 332 ? 17.126 17.500 -15.847 1.00 94.25 332 ARG A O 1
ATOM 2452 N N . ALA A 1 333 ? 16.922 18.052 -18.008 1.00 97.25 333 ALA A N 1
ATOM 2453 C CA . ALA A 1 333 ? 15.456 18.156 -17.963 1.00 97.25 333 ALA A CA 1
ATOM 2454 C C . ALA A 1 333 ? 14.790 16.866 -17.450 1.00 97.25 333 ALA A C 1
ATOM 2456 O O . ALA A 1 333 ? 14.983 15.802 -18.044 1.00 97.25 333 ALA A O 1
ATOM 2457 N N . LEU A 1 334 ? 13.999 16.965 -16.373 1.00 98.00 334 LEU A N 1
ATOM 2458 C CA . LEU A 1 334 ? 13.311 15.838 -15.736 1.00 98.00 334 LEU A CA 1
ATOM 2459 C C . LEU A 1 334 ? 11.813 15.844 -16.051 1.00 98.00 334 LEU A C 1
ATOM 2461 O O . LEU A 1 334 ? 11.130 16.857 -15.905 1.00 98.00 334 LEU A O 1
ATOM 2465 N N . THR A 1 335 ? 11.281 14.693 -16.460 1.00 98.31 335 THR A N 1
ATOM 2466 C CA . THR A 1 335 ? 9.875 14.548 -16.868 1.00 98.31 335 THR A CA 1
ATOM 2467 C C . THR A 1 335 ? 9.284 13.194 -16.471 1.00 98.31 335 THR A C 1
ATOM 2469 O O . THR A 1 335 ? 10.004 12.224 -16.225 1.00 98.31 335 THR A O 1
ATOM 2472 N N . GLY A 1 336 ? 7.951 13.117 -16.445 1.00 98.38 336 GLY A N 1
ATOM 2473 C CA . GLY A 1 336 ? 7.205 11.885 -16.177 1.00 98.38 336 GLY A CA 1
ATOM 2474 C C . GLY A 1 336 ? 6.710 11.759 -14.734 1.00 98.38 336 GLY A C 1
ATOM 2475 O O . GLY A 1 336 ? 6.711 12.733 -13.981 1.00 98.38 336 GLY A O 1
ATOM 2476 N N . SER A 1 337 ? 6.238 10.562 -14.382 1.00 98.19 337 SER A N 1
ATOM 2477 C CA . SER A 1 337 ? 5.508 10.258 -13.139 1.00 98.19 337 SER A CA 1
ATOM 2478 C C . SER A 1 337 ? 6.001 9.002 -12.403 1.00 98.19 337 SER A C 1
ATOM 2480 O O . SER A 1 337 ? 5.364 8.549 -11.454 1.00 98.19 337 SER A O 1
ATOM 2482 N N . GLY A 1 338 ? 7.134 8.429 -12.820 1.00 98.62 338 GLY A N 1
ATOM 2483 C CA . GLY A 1 338 ? 7.799 7.333 -12.110 1.00 98.62 338 GLY A CA 1
ATOM 2484 C C . GLY A 1 338 ? 8.553 7.769 -10.850 1.00 98.62 338 GLY A C 1
ATOM 2485 O O . GLY A 1 338 ? 8.374 8.873 -10.334 1.00 98.62 338 GLY A O 1
ATOM 2486 N N . THR A 1 339 ? 9.428 6.899 -10.345 1.00 98.81 339 THR A N 1
ATOM 2487 C CA . THR A 1 339 ? 10.272 7.202 -9.175 1.00 98.81 339 THR A CA 1
ATOM 2488 C C . THR A 1 339 ? 11.701 7.531 -9.594 1.00 98.81 339 THR A C 1
ATOM 2490 O O . THR A 1 339 ? 12.356 6.720 -10.242 1.00 98.81 339 THR A O 1
ATOM 2493 N N . VAL A 1 340 ? 12.220 8.675 -9.152 1.00 98.69 340 VAL A N 1
ATOM 2494 C CA . VAL A 1 340 ? 13.661 8.939 -9.064 1.00 98.69 340 VAL A CA 1
ATOM 2495 C C . VAL A 1 340 ? 14.104 8.578 -7.650 1.00 98.69 340 VAL A C 1
ATOM 2497 O O . VAL A 1 340 ? 13.646 9.193 -6.690 1.00 98.69 340 VAL A O 1
ATOM 2500 N N . ARG A 1 341 ? 14.969 7.573 -7.503 1.00 98.50 341 ARG A N 1
ATOM 2501 C CA . ARG A 1 341 ? 15.506 7.123 -6.213 1.00 98.50 341 ARG A CA 1
ATOM 2502 C C . ARG A 1 341 ? 16.970 7.529 -6.080 1.00 98.50 341 ARG A C 1
ATOM 2504 O O . ARG A 1 341 ? 17.773 7.212 -6.953 1.00 98.50 341 ARG A O 1
ATOM 2511 N N . VAL A 1 342 ? 17.314 8.182 -4.975 1.00 98.38 342 VAL A N 1
ATOM 2512 C CA . VAL A 1 342 ? 18.648 8.723 -4.696 1.00 98.38 342 VAL A CA 1
ATOM 2513 C C . VAL A 1 342 ? 19.306 7.963 -3.548 1.00 98.38 342 VAL A C 1
ATOM 2515 O O . VAL A 1 342 ? 18.820 7.997 -2.423 1.00 98.38 342 VAL A O 1
ATOM 2518 N N . ASP A 1 343 ? 20.436 7.312 -3.802 1.00 97.00 343 ASP A N 1
ATOM 2519 C CA . ASP A 1 343 ? 21.358 6.833 -2.773 1.00 97.00 343 ASP A CA 1
ATOM 2520 C C . ASP A 1 343 ? 22.792 7.215 -3.179 1.00 97.00 343 ASP A C 1
ATOM 2522 O O . ASP A 1 343 ? 23.356 6.689 -4.140 1.00 97.00 343 ASP A O 1
ATOM 2526 N N . LEU A 1 344 ? 23.382 8.171 -2.458 1.00 96.31 344 LEU A N 1
ATOM 2527 C CA . LEU A 1 344 ? 24.745 8.660 -2.684 1.00 96.31 344 LEU A CA 1
ATOM 2528 C C . LEU A 1 344 ? 25.767 7.958 -1.771 1.00 96.31 344 LEU A C 1
ATOM 2530 O O . LEU A 1 344 ? 26.885 8.436 -1.579 1.00 96.31 344 LEU A O 1
ATOM 2534 N N . GLY A 1 345 ? 25.398 6.817 -1.183 1.00 94.19 345 GLY A N 1
ATOM 2535 C CA . GLY A 1 345 ? 26.242 5.976 -0.340 1.00 94.19 345 GLY A CA 1
ATOM 2536 C C . GLY A 1 345 ? 26.371 6.426 1.117 1.00 94.19 345 GLY A C 1
ATOM 2537 O O . GLY A 1 345 ? 26.552 5.580 1.997 1.00 94.19 345 GLY A O 1
ATOM 2538 N N . THR A 1 346 ? 26.248 7.726 1.390 1.00 95.25 346 THR A N 1
ATOM 2539 C CA . THR A 1 346 ? 26.386 8.333 2.723 1.00 95.25 346 THR A CA 1
ATOM 2540 C C . THR A 1 346 ? 25.319 9.411 2.956 1.00 95.25 346 THR A C 1
ATOM 2542 O O . THR A 1 346 ? 25.052 10.188 2.041 1.00 95.25 346 THR A O 1
ATOM 2545 N N . PRO A 1 347 ? 24.753 9.537 4.174 1.00 95.19 347 PRO A N 1
ATOM 2546 C CA . PRO A 1 347 ? 23.900 10.672 4.545 1.00 95.19 347 PRO A CA 1
ATOM 2547 C C . PRO A 1 347 ? 24.569 12.044 4.365 1.00 95.19 347 PRO A C 1
ATOM 2549 O O . PRO A 1 347 ? 23.882 13.050 4.291 1.00 95.19 347 PRO A O 1
ATOM 2552 N N . SER A 1 348 ? 25.905 12.094 4.297 1.00 95.25 348 SER A N 1
ATOM 2553 C CA . SER A 1 348 ? 26.712 13.321 4.219 1.00 95.25 348 SER A CA 1
ATOM 2554 C C . SER A 1 348 ? 27.122 13.733 2.792 1.00 95.25 348 SER A C 1
ATOM 2556 O O . SER A 1 348 ? 28.210 14.282 2.603 1.00 95.25 348 SER A O 1
ATOM 2558 N N . ALA A 1 349 ? 26.361 13.334 1.772 1.00 96.38 349 ALA A N 1
ATOM 2559 C CA . ALA A 1 349 ? 26.639 13.654 0.372 1.00 96.38 349 ALA A CA 1
ATOM 2560 C C . ALA A 1 349 ? 25.447 14.397 -0.224 1.00 96.38 349 ALA A C 1
ATOM 2562 O O . ALA A 1 349 ? 24.346 13.849 -0.270 1.00 96.38 349 ALA A O 1
ATOM 2563 N N . ASP A 1 350 ? 25.674 15.629 -0.675 1.00 96.44 350 ASP A N 1
ATOM 2564 C CA . ASP A 1 350 ? 24.616 16.493 -1.193 1.00 96.44 350 ASP A CA 1
ATOM 2565 C C . ASP A 1 350 ? 24.065 15.966 -2.521 1.00 96.44 350 ASP A C 1
ATOM 2567 O O . ASP A 1 350 ? 24.789 15.845 -3.512 1.00 96.44 350 ASP A O 1
ATOM 2571 N N . PHE A 1 351 ? 22.762 15.714 -2.566 1.00 97.81 351 PHE A N 1
ATOM 2572 C CA . PHE A 1 351 ? 22.001 15.725 -3.804 1.00 97.81 351 PHE A CA 1
ATOM 2573 C C . PHE A 1 351 ? 21.442 17.132 -4.026 1.00 97.81 351 PHE A C 1
ATOM 2575 O O . PHE A 1 351 ? 20.909 17.747 -3.102 1.00 97.81 351 PHE A O 1
ATOM 2582 N N . ARG A 1 352 ? 21.512 17.636 -5.259 1.00 97.12 352 ARG A N 1
ATOM 2583 C CA . ARG A 1 352 ? 20.819 18.863 -5.669 1.00 97.12 352 ARG A CA 1
ATOM 2584 C C . ARG A 1 352 ? 20.181 18.681 -7.043 1.00 97.12 352 ARG A C 1
ATOM 2586 O O . ARG A 1 352 ? 20.775 18.077 -7.933 1.00 97.12 352 ARG A O 1
ATOM 2593 N N . LEU A 1 353 ? 18.999 19.255 -7.244 1.00 96.94 353 LEU A N 1
ATOM 2594 C CA . LEU A 1 353 ? 18.461 19.475 -8.584 1.00 96.94 353 LEU A CA 1
ATOM 2595 C C . LEU A 1 353 ? 19.091 20.756 -9.160 1.00 96.94 353 LEU A C 1
ATOM 2597 O O . LEU A 1 353 ? 19.087 21.808 -8.524 1.00 96.94 353 LEU A O 1
ATOM 2601 N N . GLY A 1 354 ? 19.710 20.655 -10.334 1.00 95.19 354 GLY A N 1
ATOM 2602 C CA . GLY A 1 354 ? 20.232 21.812 -11.063 1.00 95.19 354 GLY A CA 1
ATOM 2603 C C . GLY A 1 354 ? 19.105 22.578 -11.754 1.00 95.19 354 GLY A C 1
ATOM 2604 O O . GLY A 1 354 ? 17.994 22.063 -11.894 1.00 95.19 354 GLY A O 1
ATOM 2605 N N . SER A 1 355 ? 19.358 23.803 -12.218 1.00 94.00 355 SER A N 1
ATOM 2606 C CA . SER A 1 355 ? 18.327 24.605 -12.898 1.00 94.00 355 SER A CA 1
ATOM 2607 C C . SER A 1 355 ? 17.821 23.937 -14.183 1.00 94.00 355 SER A C 1
ATOM 2609 O O . SER A 1 355 ? 16.652 24.100 -14.537 1.00 94.00 355 SER A O 1
ATOM 2611 N N . GLY A 1 356 ? 18.649 23.099 -14.818 1.00 94.75 356 GLY A N 1
ATOM 2612 C CA . GLY A 1 356 ? 18.278 22.258 -15.950 1.00 94.75 356 GLY A CA 1
ATOM 2613 C C . GLY A 1 356 ? 17.193 21.215 -15.655 1.00 94.75 356 GLY A C 1
ATOM 2614 O O . GLY A 1 356 ? 16.584 20.740 -16.607 1.00 94.75 356 GLY A O 1
ATOM 2615 N N . ALA A 1 357 ? 16.903 20.879 -14.389 1.00 96.19 357 ALA A N 1
ATOM 2616 C CA . ALA A 1 357 ? 15.852 19.918 -14.023 1.00 96.19 357 ALA A CA 1
ATOM 2617 C C . ALA A 1 357 ? 14.447 20.356 -14.471 1.00 96.19 357 ALA A C 1
ATOM 2619 O O . ALA A 1 357 ? 13.677 19.541 -14.987 1.00 96.19 357 ALA A O 1
ATOM 2620 N N . GLY A 1 358 ? 14.134 21.647 -14.323 1.00 95.94 358 GLY A N 1
ATOM 2621 C CA . GLY A 1 358 ? 12.804 22.198 -14.588 1.00 95.94 358 GLY A CA 1
ATOM 2622 C C . GLY A 1 358 ? 11.711 21.677 -13.638 1.00 95.94 358 GLY A C 1
ATOM 2623 O O . GLY A 1 358 ? 11.968 20.926 -12.704 1.00 95.94 358 GLY A O 1
ATOM 2624 N N . SER A 1 359 ? 10.466 22.092 -13.881 1.00 95.94 359 SER A N 1
ATOM 2625 C CA . SER A 1 359 ? 9.287 21.795 -13.043 1.00 95.94 359 SER A CA 1
ATOM 2626 C C . SER A 1 359 ? 8.266 20.862 -13.717 1.00 95.94 359 SER A C 1
ATOM 2628 O O . SER A 1 359 ? 7.077 20.868 -13.396 1.00 95.94 359 SER A O 1
ATOM 2630 N N . ALA A 1 360 ? 8.720 20.070 -14.695 1.00 97.31 360 ALA A N 1
ATOM 2631 C CA . ALA A 1 360 ? 7.881 19.181 -15.506 1.00 97.31 360 ALA A CA 1
ATOM 2632 C C . ALA A 1 360 ? 7.767 17.744 -14.953 1.00 97.31 360 ALA A C 1
ATOM 2634 O O . ALA A 1 360 ? 6.993 16.938 -15.479 1.00 97.31 360 ALA A O 1
ATOM 2635 N N . PHE A 1 361 ? 8.517 17.410 -13.901 1.00 98.19 361 PHE A N 1
ATOM 2636 C CA . PHE A 1 361 ? 8.412 16.132 -13.203 1.00 98.19 361 PHE A CA 1
ATOM 2637 C C . PHE A 1 361 ? 7.194 16.120 -12.272 1.00 98.19 361 PHE A C 1
ATOM 2639 O O . PHE A 1 361 ? 6.974 17.056 -11.508 1.00 98.19 361 PHE A O 1
ATOM 2646 N N . ALA A 1 362 ? 6.409 15.047 -12.330 1.00 97.81 362 ALA A N 1
ATOM 2647 C CA . ALA A 1 362 ? 5.217 14.832 -11.511 1.00 97.81 362 ALA A CA 1
ATOM 2648 C C . ALA A 1 362 ? 5.202 13.419 -10.897 1.00 97.81 362 ALA A C 1
ATOM 2650 O O . ALA A 1 362 ? 4.150 12.802 -10.736 1.00 97.81 362 ALA A O 1
ATOM 2651 N N . GLY A 1 363 ? 6.393 12.875 -10.635 1.00 98.50 363 GLY A N 1
ATOM 2652 C CA . GLY A 1 363 ? 6.602 11.581 -9.992 1.00 98.50 363 GLY A CA 1
ATOM 2653 C C . GLY A 1 363 ? 7.079 11.721 -8.549 1.00 98.50 363 GLY A C 1
ATOM 2654 O O . GLY A 1 363 ? 6.879 12.752 -7.911 1.00 98.50 363 GLY A O 1
ATOM 2655 N N . THR A 1 364 ? 7.743 10.687 -8.031 1.00 98.69 364 THR A N 1
ATOM 2656 C CA . THR A 1 364 ? 8.359 10.716 -6.691 1.00 98.69 364 THR A CA 1
ATOM 2657 C C . THR A 1 364 ? 9.867 10.932 -6.782 1.00 98.69 364 THR A C 1
ATOM 2659 O O . THR A 1 364 ? 10.552 10.153 -7.441 1.00 98.69 364 THR A O 1
ATOM 2662 N N . LEU A 1 365 ? 10.396 11.936 -6.078 1.00 98.75 365 LEU A N 1
ATOM 2663 C CA . LEU A 1 365 ? 11.815 12.041 -5.735 1.00 98.75 365 LEU A CA 1
ATOM 2664 C C . LEU A 1 365 ? 12.017 11.418 -4.347 1.00 98.75 365 LEU A C 1
ATOM 2666 O O . LEU A 1 365 ? 11.677 12.023 -3.334 1.00 98.75 365 LEU A O 1
ATOM 2670 N N . ALA A 1 366 ? 12.541 10.196 -4.310 1.00 98.69 366 ALA A N 1
ATOM 2671 C CA . ALA A 1 366 ? 12.792 9.436 -3.092 1.00 98.69 366 ALA A CA 1
ATOM 2672 C C . ALA A 1 366 ? 14.268 9.537 -2.684 1.00 98.69 366 ALA A C 1
ATOM 2674 O O . ALA A 1 366 ? 15.142 8.988 -3.358 1.00 98.69 366 ALA A O 1
ATOM 2675 N N . LEU A 1 367 ? 14.540 10.220 -1.575 1.00 98.69 367 LEU A N 1
ATOM 2676 C CA . LEU A 1 367 ? 15.877 10.442 -1.034 1.00 98.69 367 LEU A CA 1
ATOM 2677 C C . LEU A 1 367 ? 16.203 9.386 0.027 1.00 98.69 367 LEU A C 1
ATOM 2679 O O . LEU A 1 367 ? 15.537 9.326 1.054 1.00 98.69 367 LEU A O 1
ATOM 2683 N N . GLY A 1 368 ? 17.211 8.554 -0.229 1.00 98.06 368 GLY A N 1
ATOM 2684 C CA . GLY A 1 368 ? 17.811 7.613 0.719 1.00 98.06 368 GLY A CA 1
ATOM 2685 C C . GLY A 1 368 ? 19.051 8.217 1.379 1.00 98.06 368 GLY A C 1
ATOM 2686 O O . GLY A 1 368 ? 18.998 9.321 1.905 1.00 98.06 368 GLY A O 1
ATOM 2687 N N . ARG A 1 369 ? 20.195 7.517 1.348 1.00 97.44 369 ARG A N 1
ATOM 2688 C CA . ARG A 1 369 ? 21.464 8.019 1.916 1.00 97.44 369 ARG A CA 1
ATOM 2689 C C . ARG A 1 369 ? 22.013 9.206 1.112 1.00 97.44 369 ARG A C 1
ATOM 2691 O O . ARG A 1 369 ? 22.830 9.018 0.213 1.00 97.44 369 ARG A O 1
ATOM 2698 N N . SER A 1 370 ? 21.552 10.407 1.440 1.00 97.94 370 SER A N 1
ATOM 2699 C CA . SER A 1 370 ? 22.025 11.686 0.903 1.00 97.94 370 SER A CA 1
ATOM 2700 C C . SER A 1 370 ? 21.592 12.851 1.795 1.00 97.94 370 SER A C 1
ATOM 2702 O O . SER A 1 370 ? 20.567 12.777 2.477 1.00 97.94 370 SER A O 1
ATOM 2704 N N . GLN A 1 371 ? 22.319 13.959 1.712 1.00 97.94 371 GLN A N 1
ATOM 2705 C CA . GLN A 1 371 ? 21.849 15.277 2.134 1.00 97.94 371 GLN A CA 1
ATOM 2706 C C . GLN A 1 371 ? 21.067 15.938 0.992 1.00 97.94 371 GLN A C 1
ATOM 2708 O O . GLN A 1 371 ? 21.258 15.599 -0.177 1.00 97.94 371 GLN A O 1
ATOM 2713 N N . PHE A 1 372 ? 20.160 16.853 1.319 1.00 97.88 372 PHE A N 1
ATOM 2714 C CA . PHE A 1 372 ? 19.410 17.653 0.349 1.00 97.88 372 PHE A CA 1
ATOM 2715 C C . PHE A 1 372 ? 19.039 18.990 0.991 1.00 97.88 372 PHE A C 1
ATOM 2717 O O . PHE A 1 372 ? 18.495 18.997 2.092 1.00 97.88 372 PHE A O 1
ATOM 2724 N N . ASN A 1 373 ? 19.317 20.110 0.321 1.00 94.94 373 ASN A N 1
ATOM 2725 C CA . ASN A 1 373 ? 18.844 21.416 0.780 1.00 94.94 373 ASN A CA 1
ATOM 2726 C C . ASN A 1 373 ? 17.597 21.812 -0.008 1.00 94.94 373 ASN A C 1
ATOM 2728 O O . ASN A 1 373 ? 17.650 21.929 -1.237 1.00 94.94 373 ASN A O 1
ATOM 2732 N N . LEU A 1 374 ? 16.483 22.014 0.688 1.00 95.19 374 LEU A N 1
ATOM 2733 C CA . LEU A 1 374 ? 15.246 22.499 0.102 1.00 95.19 374 LEU A CA 1
ATOM 2734 C C . LEU A 1 374 ? 15.216 24.032 0.167 1.00 95.19 374 LEU A C 1
ATOM 2736 O O . LEU A 1 374 ? 14.884 24.616 1.198 1.00 95.19 374 LEU A O 1
ATOM 2740 N N . ASP A 1 375 ? 15.555 24.650 -0.962 1.00 92.44 375 ASP A N 1
ATOM 2741 C CA . ASP A 1 375 ? 15.446 26.088 -1.218 1.00 92.44 375 ASP A CA 1
ATOM 2742 C C . ASP A 1 375 ? 14.301 26.390 -2.205 1.00 92.44 375 ASP A C 1
ATOM 2744 O O . ASP A 1 375 ? 13.630 25.476 -2.704 1.00 92.44 375 ASP A O 1
ATOM 2748 N N . GLY A 1 376 ? 14.065 27.676 -2.490 1.00 91.56 376 GLY A N 1
ATOM 2749 C CA . GLY A 1 376 ? 13.010 28.119 -3.407 1.00 91.56 376 GLY A CA 1
ATOM 2750 C C . GLY A 1 376 ? 13.096 27.535 -4.825 1.00 91.56 376 GLY A C 1
ATOM 2751 O O . GLY A 1 376 ? 12.052 27.254 -5.421 1.00 91.56 376 GLY A O 1
ATOM 2752 N N . ASP A 1 377 ? 14.302 27.283 -5.349 1.00 92.44 377 ASP A N 1
ATOM 2753 C CA . ASP A 1 377 ? 14.493 26.678 -6.675 1.00 92.44 377 ASP A CA 1
ATOM 2754 C C . ASP A 1 377 ? 14.112 25.190 -6.645 1.00 92.44 377 ASP A C 1
ATOM 2756 O O . ASP A 1 377 ? 13.309 24.739 -7.469 1.00 92.44 377 ASP A O 1
ATOM 2760 N N . GLN A 1 378 ? 14.612 24.429 -5.661 1.00 94.94 378 GLN A N 1
ATOM 2761 C CA . GLN A 1 378 ? 14.241 23.018 -5.492 1.00 94.94 378 GLN A CA 1
ATOM 2762 C C . GLN A 1 378 ? 12.731 22.855 -5.254 1.00 94.94 378 GLN A C 1
ATOM 2764 O O . GLN A 1 378 ? 12.121 21.940 -5.812 1.00 94.94 378 GLN A O 1
ATOM 2769 N N . ALA A 1 379 ? 12.101 23.739 -4.473 1.00 94.69 379 ALA A N 1
ATOM 2770 C CA . ALA A 1 379 ? 10.655 23.707 -4.260 1.00 94.69 379 ALA A CA 1
ATOM 2771 C C . ALA A 1 379 ? 9.875 23.999 -5.553 1.00 94.69 379 ALA A C 1
ATOM 2773 O O . ALA A 1 379 ? 8.971 23.240 -5.900 1.00 94.69 379 ALA A O 1
ATOM 2774 N N . ALA A 1 380 ? 10.264 25.018 -6.329 1.00 94.31 380 ALA A N 1
ATOM 2775 C CA . ALA A 1 380 ? 9.627 25.333 -7.611 1.00 94.31 380 ALA A CA 1
ATOM 2776 C C . ALA A 1 380 ? 9.720 24.178 -8.630 1.00 94.31 380 ALA A C 1
ATOM 2778 O O . ALA A 1 380 ? 8.796 23.967 -9.421 1.00 94.31 380 ALA A O 1
ATOM 2779 N N . GLN A 1 381 ? 10.803 23.399 -8.594 1.00 96.50 381 GLN A N 1
ATOM 2780 C CA . GLN A 1 381 ? 10.975 22.190 -9.406 1.00 96.50 381 GLN A CA 1
ATOM 2781 C C . GLN A 1 381 ? 10.124 21.010 -8.902 1.00 96.50 381 GLN A C 1
ATOM 2783 O O . GLN A 1 381 ? 9.606 20.232 -9.704 1.00 96.50 381 GLN A O 1
ATOM 2788 N N . LEU A 1 382 ? 9.917 20.908 -7.585 1.00 96.94 382 LEU A N 1
ATOM 2789 C CA . LEU A 1 382 ? 9.114 19.872 -6.924 1.00 96.94 382 LEU A CA 1
ATOM 2790 C C . LEU A 1 382 ? 7.628 20.242 -6.740 1.00 96.94 382 LEU A C 1
ATOM 2792 O O . LEU A 1 382 ? 6.855 19.440 -6.216 1.00 96.94 382 LEU A O 1
ATOM 2796 N N . ALA A 1 383 ? 7.183 21.402 -7.230 1.00 96.38 383 ALA A N 1
ATOM 2797 C CA . ALA A 1 383 ? 5.809 21.908 -7.106 1.00 96.38 383 ALA A CA 1
ATOM 2798 C C . ALA A 1 383 ? 4.716 20.998 -7.720 1.00 96.38 383 ALA A C 1
ATOM 2800 O O . ALA A 1 383 ? 3.525 21.220 -7.503 1.00 96.38 383 ALA A O 1
ATOM 2801 N N . ARG A 1 384 ? 5.100 19.971 -8.490 1.00 96.69 384 ARG A N 1
ATOM 2802 C CA . ARG A 1 384 ? 4.203 18.957 -9.080 1.00 96.69 384 ARG A CA 1
ATOM 2803 C C . ARG A 1 384 ? 4.511 17.519 -8.645 1.00 96.69 384 ARG A C 1
ATOM 2805 O O . ARG A 1 384 ? 3.804 16.609 -9.069 1.00 96.69 384 ARG A O 1
ATOM 2812 N N . ALA A 1 385 ? 5.553 17.317 -7.843 1.00 98.25 385 ALA A N 1
ATOM 2813 C CA . ALA A 1 385 ? 6.125 16.017 -7.507 1.00 98.25 385 ALA A CA 1
ATOM 2814 C C . ALA A 1 385 ? 5.953 15.682 -6.016 1.00 98.25 385 ALA A C 1
ATOM 2816 O O . ALA A 1 385 ? 5.684 16.558 -5.192 1.00 98.25 385 ALA A O 1
ATOM 2817 N N . THR A 1 386 ? 6.156 14.413 -5.667 1.00 98.44 386 THR A N 1
ATOM 2818 C CA . THR A 1 386 ? 6.257 13.951 -4.277 1.00 98.44 386 THR A CA 1
ATOM 2819 C C . THR A 1 386 ? 7.720 13.929 -3.851 1.00 98.44 386 THR A C 1
ATOM 2821 O O . THR A 1 386 ? 8.503 13.139 -4.378 1.00 98.44 386 THR A O 1
ATOM 2824 N N . LEU A 1 387 ? 8.098 14.752 -2.875 1.00 98.56 387 LEU A N 1
ATOM 2825 C CA . LEU A 1 387 ? 9.378 14.633 -2.177 1.00 98.56 387 LEU A CA 1
ATOM 2826 C C . LEU A 1 387 ? 9.231 13.587 -1.062 1.00 98.56 387 LEU A C 1
ATOM 2828 O O . LEU A 1 387 ? 8.407 13.773 -0.170 1.00 98.56 387 LEU A O 1
ATOM 2832 N N . ARG A 1 388 ? 9.997 12.489 -1.096 1.00 98.75 388 ARG A N 1
ATOM 2833 C CA . ARG A 1 388 ? 9.986 11.449 -0.050 1.00 98.75 388 ARG A CA 1
ATOM 2834 C C . ARG A 1 388 ? 11.338 11.341 0.649 1.00 98.75 388 ARG A C 1
ATOM 2836 O O . ARG A 1 388 ? 12.342 11.052 0.002 1.00 98.75 388 ARG A O 1
ATOM 2843 N N . LEU A 1 389 ? 11.339 11.522 1.966 1.00 98.62 389 LEU A N 1
ATOM 2844 C CA . LEU A 1 389 ? 12.520 11.504 2.829 1.00 98.62 389 LEU A CA 1
ATOM 2845 C C . LEU A 1 389 ? 12.637 10.132 3.503 1.00 98.62 389 LEU A C 1
ATOM 2847 O O . LEU A 1 389 ? 11.934 9.853 4.475 1.00 98.62 389 LEU A O 1
ATOM 2851 N N . GLU A 1 390 ? 13.480 9.248 2.979 1.00 98.44 390 GLU A N 1
ATOM 2852 C CA . GLU A 1 390 ? 13.634 7.884 3.494 1.00 98.44 390 GLU A CA 1
ATOM 2853 C C . GLU A 1 390 ? 14.755 7.751 4.533 1.00 98.44 390 GLU A C 1
ATOM 2855 O O . GLU A 1 390 ? 15.575 8.646 4.733 1.00 98.44 390 GLU A O 1
ATOM 2860 N N . SER A 1 391 ? 14.816 6.587 5.187 1.00 96.94 391 SER A N 1
ATOM 2861 C CA . SER A 1 391 ? 15.879 6.254 6.138 1.00 96.94 391 SER A CA 1
ATOM 2862 C C . SER A 1 391 ? 17.283 6.492 5.565 1.00 96.94 391 SER A C 1
ATOM 2864 O O . SER A 1 391 ? 17.679 5.904 4.555 1.00 96.94 391 SER A O 1
ATOM 2866 N N . GLY A 1 392 ? 18.043 7.355 6.244 1.00 96.75 392 GLY A N 1
ATOM 2867 C CA . GLY A 1 392 ? 19.377 7.791 5.830 1.00 96.75 392 GLY A CA 1
ATOM 2868 C C . GLY A 1 392 ? 19.423 9.145 5.115 1.00 96.75 392 GLY A C 1
ATOM 2869 O O . GLY A 1 392 ? 20.530 9.629 4.882 1.00 96.75 392 GLY A O 1
ATOM 2870 N N . ASN A 1 393 ? 18.280 9.767 4.806 1.00 98.50 393 ASN A N 1
ATOM 2871 C CA . ASN A 1 393 ? 18.235 11.143 4.315 1.00 98.50 393 ASN A CA 1
ATOM 2872 C C . ASN A 1 393 ? 18.274 12.154 5.465 1.00 98.50 393 ASN A C 1
ATOM 2874 O O . ASN A 1 393 ? 17.613 11.966 6.488 1.00 98.50 393 ASN A O 1
ATOM 2878 N N . THR A 1 394 ? 18.954 13.273 5.223 1.00 97.94 394 THR A N 1
ATOM 2879 C CA . THR A 1 394 ? 18.713 14.530 5.936 1.00 97.94 394 THR A CA 1
ATOM 2880 C C . THR A 1 394 ? 18.339 15.601 4.918 1.00 97.94 394 THR A C 1
ATOM 2882 O O . THR A 1 394 ? 19.138 15.915 4.034 1.00 97.94 394 THR A O 1
ATOM 2885 N N . THR A 1 395 ? 17.142 16.170 5.045 1.00 97.69 395 THR A N 1
ATOM 2886 C CA . THR A 1 395 ? 16.710 17.334 4.266 1.00 97.69 395 THR A CA 1
ATOM 2887 C C . THR A 1 395 ? 16.713 18.570 5.150 1.00 97.69 395 THR A C 1
ATOM 2889 O O . THR A 1 395 ? 15.923 18.657 6.087 1.00 97.69 395 THR A O 1
ATOM 2892 N N . THR A 1 396 ? 17.601 19.516 4.858 1.00 94.94 396 THR A N 1
ATOM 2893 C CA . THR A 1 396 ? 17.590 20.860 5.449 1.00 94.94 396 THR A CA 1
ATOM 2894 C C . THR A 1 396 ? 16.663 21.775 4.656 1.00 94.94 396 THR A C 1
ATOM 2896 O O . THR A 1 396 ? 16.426 21.551 3.468 1.00 94.94 396 THR A O 1
ATOM 2899 N N . VAL A 1 397 ? 16.105 22.783 5.320 1.00 92.19 397 VAL A N 1
ATOM 2900 C CA . VAL A 1 397 ? 15.102 23.693 4.759 1.00 92.19 397 VAL A CA 1
ATOM 2901 C C . VAL A 1 397 ? 15.572 25.130 4.951 1.00 92.19 397 VAL A C 1
ATOM 2903 O O . VAL A 1 397 ? 15.852 25.539 6.079 1.00 92.19 397 VAL A O 1
ATOM 2906 N N . ASP A 1 398 ? 15.655 25.891 3.860 1.00 85.00 398 ASP A N 1
ATOM 2907 C CA . ASP A 1 398 ? 16.055 27.299 3.906 1.00 85.00 398 ASP A CA 1
ATOM 2908 C C . ASP A 1 398 ? 14.917 28.207 4.414 1.00 85.00 398 ASP A C 1
ATOM 2910 O O . ASP A 1 398 ? 13.749 27.826 4.485 1.00 85.00 398 ASP A O 1
ATOM 2914 N N . ASN A 1 399 ? 15.262 29.454 4.749 1.00 71.19 399 ASN A N 1
ATOM 2915 C CA . ASN A 1 399 ? 14.363 30.482 5.293 1.00 71.19 399 ASN A CA 1
ATOM 2916 C C . ASN A 1 399 ? 13.340 31.061 4.277 1.00 71.19 399 ASN A C 1
ATOM 2918 O O . ASN A 1 399 ? 12.920 32.207 4.419 1.00 71.19 399 ASN A O 1
ATOM 2922 N N . ASP A 1 400 ? 12.929 30.300 3.264 1.00 72.00 400 ASP A N 1
ATOM 2923 C CA . ASP A 1 400 ? 11.962 30.712 2.236 1.00 72.00 400 ASP A CA 1
ATOM 2924 C C . ASP A 1 400 ? 10.576 30.086 2.465 1.00 72.00 400 ASP A C 1
ATOM 2926 O O . ASP A 1 400 ? 10.449 29.021 3.063 1.00 72.00 400 ASP A O 1
ATOM 2930 N N . ARG A 1 401 ? 9.509 30.686 1.915 1.00 80.19 401 ARG A N 1
ATOM 2931 C CA . ARG A 1 401 ? 8.214 29.987 1.786 1.00 80.19 401 ARG A CA 1
ATOM 2932 C C . ARG A 1 401 ? 8.271 28.993 0.629 1.00 80.19 401 ARG A C 1
ATOM 2934 O O . ARG A 1 401 ? 8.537 29.389 -0.504 1.00 80.19 401 ARG A O 1
ATOM 2941 N N . LEU A 1 402 ? 7.973 27.723 0.898 1.00 90.38 402 LEU A N 1
ATOM 2942 C CA . LEU A 1 402 ? 8.282 26.613 -0.009 1.00 90.38 402 LEU A CA 1
ATOM 2943 C C . LEU A 1 402 ? 7.012 25.845 -0.380 1.00 90.38 402 LEU A C 1
ATOM 2945 O O . LEU A 1 402 ? 6.427 25.151 0.450 1.00 90.38 402 LEU A O 1
ATOM 2949 N N . ALA A 1 403 ? 6.592 25.958 -1.641 1.00 92.56 403 ALA A N 1
ATOM 2950 C CA . ALA A 1 403 ? 5.443 25.236 -2.180 1.00 92.56 403 ALA A CA 1
ATOM 2951 C C . ALA A 1 403 ? 5.884 23.911 -2.829 1.00 92.56 403 ALA A C 1
ATOM 2953 O O . ALA A 1 403 ? 6.599 23.917 -3.829 1.00 92.56 403 ALA A O 1
ATOM 2954 N N . LEU A 1 404 ? 5.436 22.782 -2.277 1.00 94.81 404 LEU A N 1
ATOM 2955 C CA . LEU A 1 404 ? 5.719 21.424 -2.759 1.00 94.81 404 LEU A CA 1
ATOM 2956 C C . LEU A 1 404 ? 4.452 20.752 -3.292 1.00 94.81 404 LEU A C 1
ATOM 2958 O O . LEU A 1 404 ? 3.381 20.920 -2.713 1.00 94.81 404 LEU A O 1
ATOM 2962 N N . GLY A 1 405 ? 4.570 19.895 -4.311 1.00 96.75 405 GLY A N 1
ATOM 2963 C CA . GLY A 1 405 ? 3.437 19.085 -4.772 1.00 96.75 405 GLY A CA 1
ATOM 2964 C C . GLY A 1 405 ? 2.903 18.173 -3.661 1.00 96.75 405 GLY A C 1
ATOM 2965 O O . GLY A 1 405 ? 1.746 18.283 -3.251 1.00 96.75 405 GLY A O 1
ATOM 2966 N N . GLN A 1 406 ? 3.767 17.302 -3.138 1.00 97.62 406 GLN A N 1
ATOM 2967 C CA . GLN A 1 406 ? 3.522 16.451 -1.968 1.00 97.62 406 GLN A CA 1
ATOM 2968 C C . GLN A 1 406 ? 4.819 16.253 -1.166 1.00 97.62 406 GLN A C 1
ATOM 2970 O O . GLN A 1 406 ? 5.913 16.296 -1.736 1.00 97.62 406 GLN A O 1
ATOM 2975 N N . LEU A 1 407 ? 4.702 15.966 0.132 1.00 98.00 407 LEU A N 1
ATOM 2976 C CA . LEU A 1 407 ? 5.822 15.651 1.026 1.00 98.00 407 LEU A CA 1
ATOM 2977 C C . LEU A 1 407 ? 5.529 14.368 1.815 1.00 98.00 407 LEU A C 1
ATOM 2979 O O . LEU A 1 407 ? 4.468 14.237 2.416 1.00 98.00 407 LEU A O 1
ATOM 2983 N N . SER A 1 408 ? 6.474 13.431 1.845 1.00 97.94 408 SER A N 1
ATOM 2984 C CA . SER A 1 408 ? 6.396 12.185 2.616 1.00 97.94 408 SER A CA 1
ATOM 2985 C C . SER A 1 408 ? 7.649 12.026 3.478 1.00 97.94 408 SER A C 1
ATOM 2987 O O . SER A 1 408 ? 8.768 12.085 2.970 1.00 97.94 408 SER A O 1
ATOM 2989 N N . ILE A 1 409 ? 7.476 11.839 4.785 1.00 97.88 409 ILE A N 1
ATOM 2990 C CA . ILE A 1 409 ? 8.551 11.589 5.750 1.00 97.88 409 ILE A CA 1
ATOM 2991 C C . ILE A 1 409 ? 8.470 10.104 6.127 1.00 97.88 409 ILE A C 1
ATOM 2993 O O . ILE A 1 409 ? 7.526 9.668 6.786 1.00 97.88 409 ILE A O 1
ATOM 2997 N N . ALA A 1 410 ? 9.431 9.322 5.629 1.00 96.94 410 ALA A N 1
ATOM 2998 C CA . ALA A 1 410 ? 9.435 7.857 5.611 1.00 96.94 410 ALA A CA 1
ATOM 2999 C C . ALA A 1 410 ? 10.759 7.274 6.150 1.00 96.94 410 ALA A C 1
ATOM 3001 O O . ALA A 1 410 ? 11.398 6.403 5.552 1.00 96.94 410 ALA A O 1
ATOM 3002 N N . GLY A 1 411 ? 11.187 7.792 7.299 1.00 96.56 411 GLY A N 1
ATOM 3003 C CA . GLY A 1 411 ? 12.394 7.411 8.032 1.00 96.56 411 GLY A CA 1
ATOM 3004 C C . GLY A 1 411 ? 13.551 8.407 7.918 1.00 96.56 411 GLY A C 1
ATOM 3005 O O . GLY A 1 411 ? 14.558 8.220 8.601 1.00 96.56 411 GLY A O 1
ATOM 3006 N N . GLY A 1 412 ? 13.431 9.433 7.071 1.00 98.00 412 GLY A N 1
ATOM 3007 C CA . GLY A 1 412 ? 14.402 10.523 6.959 1.00 98.00 412 GLY A CA 1
ATOM 3008 C C . GLY A 1 412 ? 14.275 11.568 8.072 1.00 98.00 412 GLY A C 1
ATOM 3009 O O . GLY A 1 412 ? 13.303 11.579 8.832 1.00 98.00 412 GLY A O 1
ATOM 3010 N N . ALA A 1 413 ? 15.262 12.460 8.144 1.00 97.62 413 ALA A N 1
ATOM 3011 C CA . ALA A 1 413 ? 15.253 13.627 9.019 1.00 97.62 413 ALA A CA 1
ATOM 3012 C C . ALA A 1 413 ? 14.910 14.897 8.224 1.00 97.62 413 ALA A C 1
ATOM 3014 O O . ALA A 1 413 ? 15.596 15.223 7.253 1.00 97.62 413 ALA A O 1
ATOM 3015 N N . LEU A 1 414 ? 13.886 15.633 8.658 1.00 96.88 414 LEU A N 1
ATOM 3016 C CA . LEU A 1 414 ? 13.588 16.987 8.187 1.00 96.88 414 LEU A CA 1
ATOM 3017 C C . LEU A 1 414 ? 14.165 17.997 9.186 1.00 96.88 414 LEU A C 1
ATOM 3019 O O . LEU A 1 414 ? 13.851 17.935 10.370 1.00 96.88 414 LEU A O 1
ATOM 3023 N N . VAL A 1 415 ? 14.999 18.926 8.727 1.00 94.25 415 VAL A N 1
ATOM 3024 C CA . VAL A 1 415 ? 15.632 19.954 9.562 1.00 94.25 415 VAL A CA 1
ATOM 3025 C C . VAL A 1 415 ? 15.142 21.322 9.108 1.00 94.25 415 VAL A C 1
ATOM 3027 O O . VAL A 1 415 ? 15.562 21.833 8.070 1.00 94.25 415 VAL A O 1
ATOM 3030 N N . LEU A 1 416 ? 14.227 21.891 9.887 1.00 91.38 416 LEU A N 1
ATOM 3031 C CA . LEU A 1 416 ? 13.695 23.237 9.699 1.00 91.38 416 LEU A CA 1
ATOM 3032 C C . LEU A 1 416 ? 14.635 24.273 10.343 1.00 91.38 416 LEU A C 1
ATOM 3034 O O . LEU A 1 416 ? 15.420 23.908 11.222 1.00 91.38 416 LEU A O 1
ATOM 3038 N N . PRO A 1 417 ? 14.557 25.561 9.960 1.00 84.19 417 PRO A N 1
ATOM 3039 C CA . PRO A 1 417 ? 15.296 26.634 10.616 1.00 84.19 417 PRO A CA 1
ATOM 3040 C C . PRO A 1 417 ? 15.127 26.627 12.142 1.00 84.19 417 PRO A C 1
ATOM 3042 O O . PRO A 1 417 ? 14.016 26.585 12.673 1.00 84.19 417 PRO A O 1
ATOM 3045 N N . THR A 1 418 ? 16.257 26.675 12.849 1.00 71.06 418 THR A N 1
ATOM 3046 C CA . THR A 1 418 ? 16.348 26.533 14.311 1.00 71.06 418 THR A CA 1
ATOM 3047 C C . THR A 1 418 ? 16.619 27.856 15.043 1.00 71.06 418 THR A C 1
ATOM 3049 O O . THR A 1 418 ? 17.000 27.851 16.213 1.00 71.06 418 THR A O 1
ATOM 3052 N N . GLU A 1 419 ? 16.425 29.000 14.380 1.00 70.44 419 GLU A N 1
ATOM 3053 C CA . GLU A 1 419 ? 16.536 30.325 15.006 1.00 70.44 419 GLU A CA 1
ATOM 3054 C C . GLU A 1 419 ? 15.246 30.720 15.751 1.00 70.44 419 GLU A C 1
ATOM 3056 O O . GLU A 1 419 ? 14.141 30.315 15.388 1.00 70.44 419 GLU A O 1
ATOM 3061 N N . ALA A 1 420 ? 15.383 31.526 16.809 1.00 59.53 420 ALA A N 1
ATOM 3062 C CA . ALA A 1 420 ? 14.260 31.929 17.655 1.00 59.53 420 ALA A CA 1
ATOM 3063 C C . ALA A 1 420 ? 13.250 32.838 16.910 1.00 59.53 420 ALA A C 1
ATOM 3065 O O . ALA A 1 420 ? 13.653 33.685 16.106 1.00 59.53 420 ALA A O 1
ATOM 3066 N N . PRO A 1 421 ? 11.935 32.725 17.186 1.00 55.94 421 PRO A N 1
ATOM 3067 C CA . PRO A 1 421 ? 10.890 33.321 16.361 1.00 55.94 421 PRO A CA 1
ATOM 3068 C C . PRO A 1 421 ? 10.772 34.842 16.541 1.00 55.94 421 PRO A C 1
ATOM 3070 O O . PRO A 1 421 ? 9.979 35.339 17.337 1.00 55.94 421 PRO A O 1
ATOM 3073 N N . ALA A 1 422 ? 11.494 35.591 15.706 1.00 50.84 422 ALA A N 1
ATOM 3074 C CA . ALA A 1 422 ? 11.050 36.918 15.267 1.00 50.84 422 ALA A CA 1
ATOM 3075 C C . ALA A 1 422 ? 9.932 36.792 14.208 1.00 50.84 422 ALA A C 1
ATOM 3077 O O . ALA A 1 422 ? 8.930 37.500 14.261 1.00 50.84 422 ALA A O 1
ATOM 3078 N N . THR A 1 423 ? 10.093 35.835 13.289 1.00 50.28 423 THR A N 1
ATOM 3079 C CA . THR A 1 423 ? 9.097 35.339 12.324 1.00 50.28 423 THR A CA 1
ATOM 3080 C C . THR A 1 423 ? 9.537 33.954 11.868 1.00 50.28 423 THR A C 1
ATOM 3082 O O . THR A 1 423 ? 10.706 33.788 11.530 1.00 50.28 423 THR A O 1
ATOM 3085 N N . ILE A 1 424 ? 8.621 32.985 11.783 1.00 52.97 424 ILE A N 1
ATOM 3086 C CA . ILE A 1 424 ? 8.889 31.740 11.050 1.00 52.97 424 ILE A CA 1
ATOM 3087 C C . ILE A 1 424 ? 8.877 32.100 9.565 1.00 52.97 424 ILE A C 1
ATOM 3089 O O . ILE A 1 424 ? 7.841 32.493 9.029 1.00 52.97 424 ILE A O 1
ATOM 3093 N N . ILE A 1 425 ? 10.047 32.047 8.930 1.00 50.53 425 ILE A N 1
ATOM 3094 C CA . ILE A 1 425 ? 10.215 32.468 7.533 1.00 50.53 425 ILE A CA 1
ATOM 3095 C C . ILE A 1 425 ? 9.942 31.289 6.581 1.00 50.53 425 ILE A C 1
ATOM 3097 O O . ILE A 1 425 ? 9.339 31.471 5.522 1.00 50.53 425 ILE A O 1
ATOM 3101 N N . SER A 1 426 ? 10.281 30.072 7.022 1.00 55.00 426 SER A N 1
ATOM 3102 C CA . SER A 1 426 ? 10.032 28.816 6.318 1.00 55.00 426 SER A CA 1
ATOM 3103 C C . SER A 1 426 ? 8.629 28.252 6.565 1.00 55.00 426 SER A C 1
ATOM 3105 O O . SER A 1 426 ? 8.424 27.389 7.420 1.00 55.00 426 SER A O 1
ATOM 3107 N N . GLU A 1 427 ? 7.646 28.718 5.800 1.00 76.19 427 GLU A N 1
ATOM 3108 C CA . GLU A 1 427 ? 6.338 28.060 5.720 1.00 76.19 427 GLU A CA 1
ATOM 3109 C C . GLU A 1 427 ? 6.357 27.060 4.554 1.00 76.19 427 GLU A C 1
ATOM 3111 O O . GLU A 1 427 ? 6.230 27.451 3.390 1.00 76.19 427 GLU A O 1
ATOM 3116 N N . ILE A 1 428 ? 6.540 25.768 4.858 1.00 90.75 428 ILE A N 1
ATOM 3117 C CA . ILE A 1 428 ? 6.313 24.705 3.869 1.00 90.75 428 ILE A CA 1
ATOM 3118 C C . ILE A 1 428 ? 4.803 24.589 3.651 1.00 90.75 428 ILE A C 1
ATOM 3120 O O . ILE A 1 428 ? 4.029 24.454 4.604 1.00 90.75 428 ILE A O 1
ATOM 3124 N N . SER A 1 429 ? 4.380 24.604 2.391 1.00 93.62 429 SER A N 1
ATOM 3125 C CA . SER A 1 429 ? 3.001 24.337 1.995 1.00 93.62 429 SER A CA 1
ATOM 3126 C C . SER A 1 429 ? 2.959 23.220 0.967 1.00 93.62 429 SER A C 1
ATOM 3128 O O . SER A 1 429 ? 3.743 23.214 0.016 1.00 93.62 429 SER A O 1
ATOM 3130 N N . THR A 1 430 ? 2.076 22.242 1.165 1.00 95.50 430 THR A N 1
ATOM 3131 C CA . THR A 1 430 ? 2.009 21.068 0.296 1.00 95.50 430 THR A CA 1
ATOM 3132 C C . THR A 1 430 ? 0.589 20.568 0.048 1.00 95.50 430 THR A C 1
ATOM 3134 O O . THR A 1 430 ? -0.317 20.795 0.847 1.00 95.50 430 THR A O 1
ATOM 3137 N N . GLY A 1 431 ? 0.379 19.865 -1.069 1.00 95.06 431 GLY A N 1
ATOM 3138 C CA . GLY A 1 431 ? -0.901 19.227 -1.365 1.00 95.06 431 GLY A CA 1
ATOM 3139 C C . GLY A 1 431 ? -1.211 18.129 -0.348 1.00 95.06 431 GLY A C 1
ATOM 3140 O O . GLY A 1 431 ? -2.151 18.252 0.436 1.00 95.06 431 GLY A O 1
ATOM 3141 N N . ARG A 1 432 ? -0.390 17.075 -0.320 1.00 94.62 432 ARG A N 1
ATOM 3142 C CA . ARG A 1 432 ? -0.505 15.979 0.653 1.00 94.62 432 ARG A CA 1
ATOM 3143 C C . ARG A 1 432 ? 0.776 15.838 1.460 1.00 94.62 432 ARG A C 1
ATOM 3145 O O . ARG A 1 432 ? 1.858 15.766 0.876 1.00 94.62 432 ARG A O 1
ATOM 3152 N N . LEU A 1 433 ? 0.618 15.760 2.776 1.00 96.25 433 LEU A N 1
ATOM 3153 C CA . LEU A 1 433 ? 1.669 15.403 3.720 1.00 96.25 433 LEU A CA 1
ATOM 3154 C C . LEU A 1 433 ? 1.478 13.944 4.159 1.00 96.25 433 LEU A C 1
ATOM 3156 O O . LEU A 1 433 ? 0.353 13.485 4.341 1.00 96.25 433 LEU A O 1
ATOM 3160 N N . ASP A 1 434 ? 2.563 13.196 4.294 1.00 95.06 434 ASP A N 1
ATOM 3161 C CA . ASP A 1 434 ? 2.516 11.761 4.566 1.00 95.06 434 ASP A CA 1
ATOM 3162 C C . ASP A 1 434 ? 3.574 11.378 5.614 1.00 95.06 434 ASP A C 1
ATOM 3164 O O . ASP A 1 434 ? 4.764 11.632 5.438 1.00 95.06 434 ASP A O 1
ATOM 3168 N N . LEU A 1 435 ? 3.129 10.837 6.746 1.00 94.00 435 LEU A N 1
ATOM 3169 C CA . LEU A 1 435 ? 3.873 10.767 8.006 1.00 94.00 435 LEU A CA 1
ATOM 3170 C C . LEU A 1 435 ? 4.096 9.304 8.414 1.00 94.00 435 LEU A C 1
ATOM 3172 O O . LEU A 1 435 ? 3.431 8.776 9.303 1.00 94.00 435 LEU A O 1
ATOM 3176 N N . GLN A 1 436 ? 5.021 8.629 7.728 1.00 92.31 436 GLN A N 1
ATOM 3177 C CA . GLN A 1 436 ? 5.320 7.202 7.928 1.00 92.31 436 GLN A CA 1
ATOM 3178 C C . GLN A 1 436 ? 6.409 6.954 8.992 1.00 92.31 436 GLN A C 1
ATOM 3180 O O . GLN A 1 436 ? 6.609 5.820 9.425 1.00 92.31 436 GLN A O 1
ATOM 3185 N N . GLY A 1 437 ? 7.112 8.007 9.416 1.00 92.75 437 GLY A N 1
ATOM 3186 C CA . GLY A 1 437 ? 8.060 8.010 10.534 1.00 92.75 437 GLY A CA 1
ATOM 3187 C C . GLY A 1 437 ? 9.372 8.722 10.205 1.00 92.75 437 GLY A C 1
ATOM 3188 O O . GLY A 1 437 ? 9.581 9.151 9.074 1.00 92.75 437 GLY A O 1
ATOM 3189 N N . GLY A 1 438 ? 10.266 8.864 11.186 1.00 96.06 438 GLY A N 1
ATOM 3190 C CA . GLY A 1 438 ? 11.528 9.608 11.038 1.00 96.06 438 GLY A CA 1
ATOM 3191 C C . GLY A 1 438 ? 11.724 10.637 12.149 1.00 96.06 438 GLY A C 1
ATOM 3192 O O . GLY A 1 438 ? 11.331 10.398 13.292 1.00 96.06 438 GLY A O 1
ATOM 3193 N N . SER A 1 439 ? 12.324 11.783 11.829 1.00 96.75 439 SER A N 1
ATOM 3194 C CA . SER A 1 439 ? 12.474 12.890 12.781 1.00 96.75 439 SER A CA 1
ATOM 3195 C C . SER A 1 439 ? 12.273 14.260 12.143 1.00 96.75 439 SER A C 1
ATOM 3197 O O . SER A 1 439 ? 12.505 14.453 10.949 1.00 96.75 439 SER A O 1
ATOM 3199 N N . VAL A 1 440 ? 11.854 15.223 12.966 1.00 96.00 440 VAL A N 1
ATOM 3200 C CA . VAL A 1 440 ? 11.757 16.636 12.594 1.00 96.00 440 VAL A CA 1
ATOM 3201 C C . VAL A 1 440 ? 12.512 17.460 13.626 1.00 96.00 440 VAL A C 1
ATOM 3203 O O . VAL A 1 440 ? 12.179 17.435 14.810 1.00 96.00 440 VAL A O 1
ATOM 3206 N N . GLN A 1 441 ? 13.533 18.181 13.172 1.00 93.75 441 GLN A N 1
ATOM 3207 C CA . GLN A 1 441 ? 14.234 19.180 13.967 1.00 93.75 441 GLN A CA 1
ATOM 3208 C C . GLN A 1 441 ? 13.637 20.562 13.696 1.00 93.75 441 GLN A C 1
ATOM 3210 O O . GLN A 1 441 ? 13.446 20.935 12.538 1.00 93.75 441 GLN A O 1
ATOM 3215 N N . ALA A 1 442 ? 13.347 21.309 14.759 1.00 89.50 442 ALA A N 1
ATOM 3216 C CA . ALA A 1 442 ? 12.780 22.654 14.698 1.00 89.50 442 ALA A CA 1
ATOM 3217 C C . ALA A 1 442 ? 13.253 23.497 15.894 1.00 89.50 442 ALA A C 1
ATOM 3219 O O . ALA A 1 442 ? 13.750 22.957 16.884 1.00 89.50 442 ALA A O 1
ATOM 3220 N N . TYR A 1 443 ? 13.069 24.819 15.830 1.00 84.88 443 TYR A N 1
ATOM 3221 C CA . TYR A 1 443 ? 13.167 25.643 17.035 1.00 84.88 443 TYR A CA 1
ATOM 3222 C C . TYR A 1 443 ? 12.012 25.338 18.000 1.00 84.88 443 TYR A C 1
ATOM 3224 O O . TYR A 1 443 ? 10.840 25.365 17.614 1.00 84.88 443 TYR A O 1
ATOM 3232 N N . VAL A 1 444 ? 12.350 25.130 19.270 1.00 80.38 444 VAL A N 1
ATOM 3233 C CA . VAL A 1 444 ? 11.419 24.972 20.388 1.00 80.38 444 VAL A CA 1
ATOM 3234 C C . VAL A 1 444 ? 11.764 26.022 21.458 1.00 80.38 444 VAL A C 1
ATOM 3236 O O . VAL A 1 444 ? 12.926 26.096 21.866 1.00 80.38 444 VAL A O 1
ATOM 3239 N N . PRO A 1 445 ? 10.809 26.864 21.908 1.00 72.38 445 PRO A N 1
ATOM 3240 C CA . PRO A 1 445 ? 11.071 27.878 22.931 1.00 72.38 445 PRO A CA 1
ATOM 3241 C C . PRO A 1 445 ? 11.549 27.288 24.263 1.00 72.38 445 PRO A C 1
ATOM 3243 O O . PRO A 1 445 ? 11.120 26.202 24.651 1.00 72.38 445 PRO A O 1
ATOM 3246 N N . ASP A 1 446 ? 12.371 28.046 24.996 1.00 64.88 446 ASP A N 1
ATOM 3247 C CA . ASP A 1 446 ? 12.764 27.695 26.366 1.00 64.88 446 ASP A CA 1
ATOM 3248 C C . ASP A 1 446 ? 11.525 27.500 27.262 1.00 64.88 446 ASP A C 1
ATOM 3250 O O . ASP A 1 446 ? 10.557 28.256 27.165 1.00 64.88 446 ASP A O 1
ATOM 3254 N N . HIS A 1 447 ? 11.588 26.484 28.133 1.00 57.12 447 HIS A N 1
ATOM 3255 C CA . HIS A 1 447 ? 10.519 25.955 28.995 1.00 57.12 447 HIS A CA 1
ATOM 3256 C C . HIS A 1 447 ? 9.262 26.828 29.158 1.00 57.12 447 HIS A C 1
ATOM 3258 O O . HIS A 1 447 ? 9.189 27.700 30.032 1.00 57.12 447 HIS A O 1
ATOM 3264 N N . TYR A 1 448 ? 8.201 26.483 28.423 1.00 49.91 448 TYR A N 1
ATOM 3265 C CA . TYR A 1 448 ? 6.856 26.818 28.872 1.00 49.91 448 TYR A CA 1
ATOM 3266 C C . TYR A 1 448 ? 6.563 26.011 30.139 1.00 49.91 448 TYR A C 1
ATOM 3268 O O . TYR A 1 448 ? 6.429 24.793 30.083 1.00 49.91 448 TYR A O 1
ATOM 3276 N N . THR A 1 449 ? 6.470 26.675 31.290 1.00 49.50 449 THR A N 1
ATOM 3277 C CA . THR A 1 449 ? 5.941 26.068 32.517 1.00 49.50 449 THR A CA 1
ATOM 3278 C C . THR A 1 449 ? 4.439 26.354 32.597 1.00 49.50 449 THR A C 1
ATOM 3280 O O . THR A 1 449 ? 4.079 27.498 32.900 1.00 49.50 449 THR A O 1
ATOM 3283 N N . PRO A 1 450 ? 3.544 25.370 32.365 1.00 47.31 450 PRO A N 1
ATOM 3284 C CA . PRO A 1 450 ? 2.125 25.555 32.638 1.00 47.31 450 PRO A CA 1
ATOM 3285 C C . PRO A 1 450 ? 1.919 25.860 34.122 1.00 47.31 450 PRO A C 1
ATOM 3287 O O . PRO A 1 450 ? 2.627 25.325 34.981 1.00 47.31 450 PRO A O 1
ATOM 3290 N N . GLY A 1 451 ? 0.933 26.700 34.426 1.00 43.88 451 GLY A N 1
ATOM 3291 C CA . GLY A 1 451 ? 0.571 27.003 35.804 1.00 43.88 451 GLY A CA 1
ATOM 3292 C C . GLY A 1 451 ? 0.120 25.754 36.568 1.00 43.88 451 GLY A C 1
ATOM 3293 O O . GLY A 1 451 ? -0.768 25.033 36.126 1.00 43.88 451 GLY A O 1
ATOM 3294 N N . GLU A 1 452 ? 0.705 25.568 37.751 1.00 45.72 452 GLU A N 1
ATOM 3295 C CA . GLU A 1 452 ? 0.208 24.703 38.830 1.00 45.72 452 GLU A CA 1
ATOM 3296 C C . GLU A 1 452 ? 0.183 23.179 38.546 1.00 45.72 452 GLU A C 1
ATOM 3298 O O . GLU A 1 452 ? 0.927 22.629 37.722 1.00 45.72 452 GLU A O 1
ATOM 3303 N N . ALA A 1 453 ? -0.565 22.445 39.369 1.00 45.16 453 ALA A N 1
ATOM 3304 C CA . ALA A 1 453 ? -0.801 21.010 39.265 1.00 45.16 453 ALA A CA 1
ATOM 3305 C C . ALA A 1 453 ? -2.295 20.765 39.044 1.00 45.16 453 ALA A C 1
ATOM 3307 O O . ALA A 1 453 ? -3.116 21.590 39.431 1.00 45.16 453 ALA A O 1
ATOM 3308 N N . TRP A 1 454 ? -2.641 19.637 38.424 1.00 46.56 454 TRP A N 1
ATOM 3309 C CA . TRP A 1 454 ? -4.032 19.300 38.128 1.00 46.56 454 TRP A CA 1
ATOM 3310 C C . TRP A 1 454 ? -4.834 19.163 39.437 1.00 46.56 454 TRP A C 1
ATOM 3312 O O . TRP A 1 454 ? -4.575 18.283 40.251 1.00 46.56 454 TRP A O 1
ATOM 3322 N N . ASP A 1 455 ? -5.809 20.054 39.629 1.00 48.88 455 ASP A N 1
ATOM 3323 C CA . ASP A 1 455 ? -6.645 20.218 40.830 1.00 48.88 455 ASP A CA 1
ATOM 3324 C C . ASP A 1 455 ? -8.031 19.539 40.721 1.00 48.88 455 ASP A C 1
ATOM 3326 O O . ASP A 1 455 ? -8.949 19.828 41.490 1.00 48.88 455 ASP A O 1
ATOM 3330 N N . GLY A 1 456 ? -8.213 18.683 39.713 1.00 49.66 456 GLY A N 1
ATOM 3331 C CA . GLY A 1 456 ? -9.506 18.135 39.300 1.00 49.66 456 GLY A CA 1
ATOM 3332 C C . GLY A 1 456 ? -10.369 19.036 38.397 1.00 49.66 456 GLY A C 1
ATOM 3333 O O . GLY A 1 456 ? -11.446 18.589 38.011 1.00 49.66 456 GLY A O 1
ATOM 3334 N N . ARG A 1 457 ? -9.944 20.257 38.019 1.00 52.78 457 ARG A N 1
ATOM 3335 C CA . ARG A 1 457 ? -10.738 21.200 37.187 1.00 52.78 457 ARG A CA 1
ATOM 3336 C C . ARG A 1 457 ? -10.221 21.424 35.760 1.00 52.78 457 ARG A C 1
ATOM 3338 O O . ARG A 1 457 ? -10.728 22.302 35.063 1.00 52.78 457 ARG A O 1
ATOM 3345 N N . ALA A 1 458 ? -9.213 20.668 35.332 1.00 56.56 458 ALA A N 1
ATOM 3346 C CA . ALA A 1 458 ? -8.680 20.734 33.971 1.00 56.56 458 ALA A CA 1
ATOM 3347 C C . ALA A 1 458 ? -9.757 20.412 32.906 1.00 56.56 458 ALA A C 1
ATOM 3349 O O . ALA A 1 458 ? -10.718 19.698 33.211 1.00 56.56 458 ALA A O 1
ATOM 3350 N N . PRO A 1 459 ? -9.597 20.883 31.652 1.00 65.44 459 PRO A N 1
ATOM 3351 C CA . PRO A 1 459 ? -10.432 20.433 30.540 1.00 65.44 459 PRO A CA 1
ATOM 3352 C C . PRO A 1 459 ? -10.278 18.921 30.293 1.00 65.44 459 PRO A C 1
ATOM 3354 O O . PRO A 1 459 ? -9.354 18.277 30.807 1.00 65.44 459 PRO A O 1
ATOM 3357 N N . THR A 1 460 ? -11.189 18.363 29.490 1.00 78.06 460 THR A N 1
ATOM 3358 C CA . THR A 1 460 ? -11.200 16.944 29.093 1.00 78.06 460 THR A CA 1
ATOM 3359 C C . THR A 1 460 ? -9.828 16.477 28.590 1.00 78.06 460 THR A C 1
ATOM 3361 O O . THR A 1 460 ? -9.061 17.262 28.036 1.00 78.06 460 THR A O 1
ATOM 3364 N N . LEU A 1 461 ? -9.502 15.189 28.768 1.00 84.69 461 LEU A N 1
ATOM 3365 C CA . LEU A 1 461 ? -8.212 14.629 28.325 1.00 84.69 461 LEU A CA 1
ATOM 3366 C C . LEU A 1 461 ? -7.939 14.901 26.834 1.00 84.69 461 LEU A C 1
ATOM 3368 O O . LEU A 1 461 ? -6.811 15.237 26.499 1.00 84.69 461 LEU A O 1
ATOM 3372 N N . LEU A 1 462 ? -8.994 14.870 26.008 1.00 84.00 462 LEU A N 1
ATOM 3373 C CA . LEU A 1 462 ? -9.017 15.179 24.567 1.00 84.00 462 LEU A CA 1
ATOM 3374 C C . LEU A 1 462 ? -8.696 16.648 24.213 1.00 84.00 462 LEU A C 1
ATOM 3376 O O . LEU A 1 462 ? -8.669 17.003 23.042 1.00 84.00 462 LEU A O 1
ATOM 3380 N N . ARG A 1 463 ? -8.546 17.536 25.206 1.00 81.19 463 ARG A N 1
ATOM 3381 C CA . ARG A 1 463 ? -8.097 18.931 25.030 1.00 81.19 463 ARG A CA 1
ATOM 3382 C C . ARG A 1 463 ? -6.689 19.172 25.570 1.00 81.19 463 ARG A C 1
ATOM 3384 O O . ARG A 1 463 ? -6.137 20.255 25.379 1.00 81.19 463 ARG A O 1
ATOM 3391 N N . GLN A 1 464 ? -6.103 18.202 26.272 1.00 83.12 464 GLN A N 1
ATOM 3392 C CA . GLN A 1 464 ? -4.775 18.346 26.875 1.00 83.12 464 GLN A CA 1
ATOM 3393 C C . GLN A 1 464 ? -3.648 18.042 25.875 1.00 83.12 464 GLN A C 1
ATOM 3395 O O . GLN A 1 464 ? -2.498 18.384 26.139 1.00 83.12 464 GLN A O 1
ATOM 3400 N N . ASP A 1 465 ? -3.988 17.462 24.723 1.00 81.25 465 ASP A N 1
ATOM 3401 C CA . ASP A 1 465 ? -3.144 17.165 23.561 1.00 81.25 465 ASP A CA 1
ATOM 3402 C C . ASP A 1 465 ? -3.504 17.995 22.302 1.00 81.25 465 ASP A C 1
ATOM 3404 O O . ASP A 1 465 ? -2.898 17.828 21.244 1.00 81.25 465 ASP A O 1
ATOM 3408 N N . ASP A 1 466 ? -4.410 18.973 22.432 1.00 77.12 466 ASP A N 1
ATOM 3409 C CA . ASP A 1 466 ? -4.803 19.944 21.384 1.00 77.12 466 ASP A CA 1
ATOM 3410 C C . ASP A 1 466 ? -3.937 21.239 21.393 1.00 77.12 466 ASP A C 1
ATOM 3412 O O . ASP A 1 466 ? -4.131 22.151 20.584 1.00 77.12 466 ASP A O 1
ATOM 3416 N N . THR A 1 467 ? -2.991 21.381 22.334 1.00 78.44 467 THR A N 1
ATOM 3417 C CA . THR A 1 467 ? -2.281 22.653 22.597 1.00 78.44 467 THR A CA 1
ATOM 3418 C C . THR A 1 467 ? -1.108 22.894 21.637 1.00 78.44 467 THR A C 1
ATOM 3420 O O . THR A 1 467 ? 0.035 22.506 21.884 1.00 78.44 467 THR A O 1
ATOM 3423 N N . ILE A 1 468 ? -1.394 23.602 20.542 1.00 75.25 468 ILE A N 1
ATOM 3424 C CA . ILE A 1 468 ? -0.426 24.026 19.517 1.00 75.25 468 ILE A CA 1
ATOM 3425 C C . ILE A 1 468 ? 0.447 25.199 20.000 1.00 75.25 468 ILE A C 1
ATOM 3427 O O . ILE A 1 468 ? -0.056 26.210 20.487 1.00 75.25 468 ILE A O 1
ATOM 3431 N N . VAL A 1 469 ? 1.760 25.101 19.763 1.00 76.62 469 VAL A N 1
ATOM 3432 C CA . VAL A 1 469 ? 2.759 26.170 19.958 1.00 76.62 469 VAL A CA 1
ATOM 3433 C C . VAL A 1 469 ? 3.156 26.816 18.625 1.00 76.62 469 VAL A C 1
ATOM 3435 O O . VAL A 1 469 ? 3.329 28.030 18.553 1.00 76.62 469 VAL A O 1
ATOM 3438 N N . SER A 1 470 ? 3.319 26.020 17.561 1.00 81.94 470 SER A N 1
ATOM 3439 C CA . SER A 1 470 ? 3.830 26.487 16.263 1.00 81.94 470 SER A CA 1
ATOM 3440 C C . SER A 1 470 ? 3.380 25.590 15.106 1.00 81.94 470 SER A C 1
ATOM 3442 O O . SER A 1 470 ? 3.304 24.373 15.275 1.00 81.94 470 SER A O 1
ATOM 3444 N N . ARG A 1 471 ? 3.139 26.164 13.916 1.00 87.25 471 ARG A N 1
ATOM 3445 C CA . ARG A 1 471 ? 2.953 25.406 12.664 1.00 87.25 471 ARG A CA 1
ATOM 3446 C C . ARG A 1 471 ? 4.276 25.308 11.910 1.00 87.25 471 ARG A C 1
ATOM 3448 O O . ARG A 1 471 ? 4.881 26.327 11.593 1.00 87.25 471 ARG A O 1
ATOM 3455 N N . LEU A 1 472 ? 4.680 24.083 11.589 1.00 88.50 472 LEU A N 1
ATOM 3456 C CA . LEU A 1 472 ? 5.891 23.765 10.829 1.00 88.50 472 LEU A CA 1
ATOM 3457 C C . LEU A 1 472 ? 5.604 23.587 9.331 1.00 88.50 472 LEU A C 1
ATOM 3459 O O . LEU A 1 472 ? 6.383 24.009 8.481 1.00 88.50 472 LEU A O 1
ATOM 3463 N N . ILE A 1 473 ? 4.485 22.933 9.010 1.00 92.25 473 ILE A N 1
ATOM 3464 C CA . ILE A 1 473 ? 4.073 22.580 7.645 1.00 92.25 473 ILE A CA 1
ATOM 3465 C C . ILE A 1 473 ? 2.570 22.841 7.523 1.00 92.25 473 ILE A C 1
ATOM 3467 O O . ILE A 1 473 ? 1.832 22.574 8.467 1.00 92.25 473 ILE A O 1
ATOM 3471 N N . SER A 1 474 ? 2.113 23.318 6.368 1.00 93.00 474 SER A N 1
ATOM 3472 C CA . SER A 1 474 ? 0.696 23.360 5.980 1.00 93.00 474 SER A CA 1
ATOM 3473 C C . SER A 1 474 ? 0.409 22.327 4.884 1.00 93.00 474 SER A C 1
ATOM 3475 O O . SER A 1 474 ? 1.219 22.146 3.971 1.00 93.00 474 SER A O 1
ATOM 3477 N N . ALA A 1 475 ? -0.725 21.634 4.975 1.00 94.69 475 ALA A N 1
ATOM 3478 C CA . ALA A 1 475 ? -1.109 20.544 4.083 1.00 94.69 475 ALA A CA 1
ATOM 3479 C C . ALA A 1 475 ? -2.610 20.591 3.753 1.00 94.69 475 ALA A C 1
ATOM 3481 O O . ALA A 1 475 ? -3.426 20.888 4.620 1.00 94.69 475 ALA A O 1
ATOM 3482 N N . THR A 1 476 ? -3.001 20.244 2.521 1.00 92.81 476 THR A N 1
ATOM 3483 C CA . THR A 1 476 ? -4.435 20.111 2.159 1.00 92.81 476 THR A CA 1
ATOM 3484 C C . THR A 1 476 ? -5.027 18.729 2.475 1.00 92.81 476 THR A C 1
ATOM 3486 O O . THR A 1 476 ? -6.219 18.504 2.283 1.00 92.81 476 THR A O 1
ATOM 3489 N N . GLY A 1 477 ? -4.202 17.807 2.976 1.00 90.62 477 GLY A N 1
ATOM 3490 C CA . GLY A 1 477 ? -4.605 16.511 3.518 1.00 90.62 477 GLY A CA 1
ATOM 3491 C C . GLY A 1 477 ? -3.397 15.719 4.022 1.00 90.62 477 GLY A C 1
ATOM 3492 O O . GLY A 1 477 ? -2.284 15.888 3.511 1.00 90.62 477 GLY A O 1
ATOM 3493 N N . ILE A 1 478 ? -3.612 14.859 5.019 1.00 89.75 478 ILE A N 1
ATOM 3494 C CA . ILE A 1 478 ? -2.550 14.123 5.722 1.00 89.75 478 ILE A CA 1
ATOM 3495 C C . ILE A 1 478 ? -2.831 12.616 5.719 1.00 89.75 478 ILE A C 1
ATOM 3497 O O . ILE A 1 478 ? -3.983 12.198 5.829 1.00 89.75 478 ILE A O 1
ATOM 3501 N N . THR A 1 479 ? -1.779 11.799 5.612 1.00 88.38 479 THR A N 1
ATOM 3502 C CA . THR A 1 479 ? -1.805 10.367 5.967 1.00 88.38 479 THR A CA 1
ATOM 3503 C C . THR A 1 479 ? -0.624 9.967 6.846 1.00 88.38 479 THR A C 1
ATOM 3505 O O . THR A 1 479 ? 0.350 10.708 6.953 1.00 88.38 479 THR A O 1
ATOM 3508 N N . GLY A 1 480 ? -0.710 8.801 7.492 1.00 86.38 480 GLY A N 1
ATOM 3509 C CA . GLY A 1 480 ? 0.214 8.415 8.562 1.00 86.38 480 GLY A CA 1
ATOM 3510 C C . GLY A 1 480 ? -0.090 9.164 9.863 1.00 86.38 480 GLY A C 1
ATOM 3511 O O . GLY A 1 480 ? -1.183 9.707 10.017 1.00 86.38 480 GLY A O 1
ATOM 3512 N N . SER A 1 481 ? 0.855 9.200 10.803 1.00 84.75 481 SER A N 1
ATOM 3513 C CA . SER A 1 481 ? 0.659 9.847 12.108 1.00 84.75 481 SER A CA 1
ATOM 3514 C C . SER A 1 481 ? 1.900 10.616 12.553 1.00 84.75 481 SER A C 1
ATOM 3516 O O . SER A 1 481 ? 3.025 10.121 12.451 1.00 84.75 481 SER A O 1
ATOM 3518 N N . ALA A 1 482 ? 1.699 11.812 13.113 1.00 89.00 482 ALA A N 1
ATOM 3519 C CA . ALA A 1 482 ? 2.780 12.614 13.683 1.00 89.00 482 ALA A CA 1
ATOM 3520 C C . ALA A 1 482 ? 3.482 11.913 14.864 1.00 89.00 482 ALA A C 1
ATOM 3522 O O . ALA A 1 482 ? 4.661 12.161 15.104 1.00 89.00 482 ALA A O 1
ATOM 3523 N N . SER A 1 483 ? 2.817 10.964 15.538 1.00 83.75 483 SER A N 1
ATOM 3524 C CA . SER A 1 483 ? 3.402 10.189 16.642 1.00 83.75 483 SER A CA 1
ATOM 3525 C C . SER A 1 483 ? 4.459 9.158 16.217 1.00 83.75 483 SER A C 1
ATOM 3527 O O . SER A 1 483 ? 5.124 8.571 17.072 1.00 83.75 483 SER A O 1
ATOM 3529 N N . LEU A 1 484 ? 4.641 8.944 14.906 1.00 87.94 484 LEU A N 1
ATOM 3530 C CA . LEU A 1 484 ? 5.744 8.163 14.332 1.00 87.94 484 LEU A CA 1
ATOM 3531 C C . LEU A 1 484 ? 7.029 8.997 14.140 1.00 87.94 484 LEU A C 1
ATOM 3533 O O . LEU A 1 484 ? 8.061 8.449 13.739 1.00 87.94 484 LEU A O 1
ATOM 3537 N N . LEU A 1 485 ? 6.982 10.308 14.407 1.00 92.69 485 LEU A N 1
ATOM 3538 C CA . LEU A 1 485 ? 8.110 11.231 14.288 1.00 92.69 485 LEU A CA 1
ATOM 3539 C C . LEU A 1 485 ? 8.722 11.560 15.654 1.00 92.69 485 LEU A C 1
ATOM 3541 O O . LEU A 1 485 ? 8.018 11.884 16.608 1.00 92.69 485 LEU A O 1
ATOM 3545 N N . ALA A 1 486 ? 10.052 11.568 15.725 1.00 94.19 486 ALA A N 1
ATOM 3546 C CA . ALA A 1 486 ? 10.772 12.164 16.847 1.00 94.19 486 ALA A CA 1
ATOM 3547 C C . ALA A 1 486 ? 10.923 13.684 16.649 1.00 94.19 486 ALA A C 1
ATOM 3549 O O . ALA A 1 486 ? 11.470 14.120 15.632 1.00 94.19 486 ALA A O 1
ATOM 3550 N N . LEU A 1 487 ? 10.494 14.480 17.633 1.00 93.00 487 LEU A N 1
ATOM 3551 C CA . LEU A 1 487 ? 10.803 15.910 17.704 1.00 93.00 487 LEU A CA 1
ATOM 3552 C C . LEU A 1 487 ? 12.236 16.110 18.215 1.00 93.00 487 LEU A C 1
ATOM 3554 O O . LEU A 1 487 ? 12.641 15.478 19.193 1.00 93.00 487 LEU A O 1
ATOM 3558 N N . ILE A 1 488 ? 12.992 16.991 17.564 1.00 92.81 488 ILE A N 1
ATOM 3559 C CA . ILE A 1 488 ? 14.367 17.342 17.933 1.00 92.81 488 ILE A CA 1
ATOM 3560 C C . ILE A 1 488 ? 14.471 18.864 18.097 1.00 92.81 488 ILE A C 1
ATOM 3562 O O . ILE A 1 488 ? 13.968 19.613 17.259 1.00 92.81 488 ILE A O 1
ATOM 3566 N N . ASP A 1 489 ? 15.118 19.322 19.168 1.00 89.38 489 ASP A N 1
ATOM 3567 C CA . ASP A 1 489 ? 15.318 20.750 19.448 1.00 89.38 489 ASP A CA 1
ATOM 3568 C C . ASP A 1 489 ? 16.432 21.390 18.590 1.00 89.38 489 ASP A C 1
ATOM 3570 O O . ASP A 1 489 ? 17.199 20.720 17.889 1.00 89.38 489 ASP A O 1
ATOM 3574 N N . GLN A 1 490 ? 16.591 22.708 18.705 1.00 88.19 490 GLN A N 1
ATOM 3575 C CA . GLN A 1 490 ? 17.675 23.480 18.086 1.00 88.19 490 GLN A CA 1
ATOM 3576 C C . GLN A 1 490 ? 19.102 23.012 18.446 1.00 88.19 490 GLN A C 1
ATOM 3578 O O . GLN A 1 490 ? 20.048 23.362 17.741 1.00 88.19 490 GLN A O 1
ATOM 3583 N N . ASN A 1 491 ? 19.277 22.208 19.501 1.00 87.81 491 ASN A N 1
ATOM 3584 C CA . ASN A 1 491 ? 20.567 21.701 19.976 1.00 87.81 491 ASN A CA 1
ATOM 3585 C C . ASN A 1 491 ? 20.881 20.271 19.481 1.00 87.81 491 ASN A C 1
ATOM 3587 O O . ASN A 1 491 ? 22.007 19.802 19.653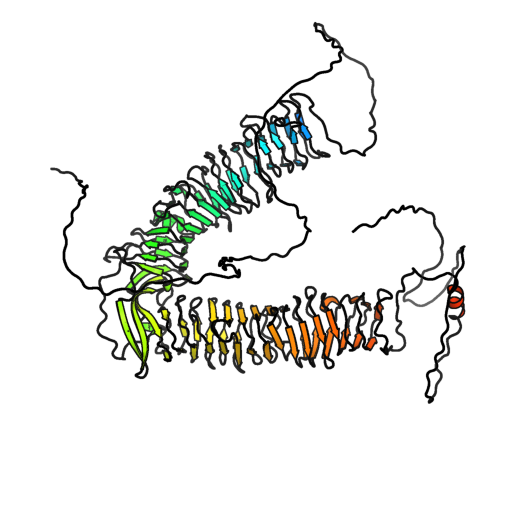 1.00 87.81 491 ASN A O 1
ATOM 3591 N N . GLY A 1 492 ? 19.916 19.576 18.864 1.00 88.88 492 GLY A N 1
ATOM 3592 C CA . GLY A 1 492 ? 20.036 18.174 18.443 1.00 88.88 492 GLY A CA 1
ATOM 3593 C C . GLY A 1 492 ? 19.560 17.151 19.487 1.00 88.88 492 GLY A C 1
ATOM 3594 O O . GLY A 1 492 ? 19.819 15.955 19.343 1.00 88.88 492 GLY A O 1
ATOM 3595 N N . THR A 1 493 ? 18.869 17.600 20.534 1.00 90.44 493 THR A N 1
ATOM 3596 C CA . THR A 1 493 ? 18.276 16.776 21.594 1.00 90.44 493 THR A CA 1
ATOM 3597 C C . THR A 1 493 ? 16.912 16.253 21.152 1.00 90.44 493 THR A C 1
ATOM 3599 O O . THR A 1 493 ? 16.047 17.035 20.768 1.00 90.44 493 THR A O 1
ATOM 3602 N N . VAL A 1 494 ? 16.684 14.940 21.247 1.00 90.56 494 VAL A N 1
ATOM 3603 C CA . VAL A 1 494 ? 15.339 14.363 21.073 1.00 90.56 494 VAL A CA 1
ATOM 3604 C C . VAL A 1 494 ? 14.475 14.751 22.275 1.00 90.56 494 VAL A C 1
ATOM 3606 O O . VAL A 1 494 ? 14.845 14.453 23.411 1.00 90.56 494 VAL A O 1
ATOM 3609 N N . LEU A 1 495 ? 13.339 15.403 22.025 1.00 86.88 495 LEU A N 1
ATOM 3610 C CA . LEU A 1 495 ? 12.390 15.812 23.062 1.00 86.88 495 LEU A CA 1
ATOM 3611 C C . LEU A 1 495 ? 11.412 14.681 23.423 1.00 86.88 495 LEU A C 1
ATOM 3613 O O . LEU A 1 495 ? 11.260 13.698 22.696 1.00 86.88 495 LEU A O 1
ATOM 3617 N N . GLY A 1 496 ? 10.769 14.809 24.583 1.00 82.12 496 GLY A N 1
ATOM 3618 C CA . GLY A 1 496 ? 9.866 13.803 25.136 1.00 82.12 496 GLY A CA 1
ATOM 3619 C C . GLY A 1 496 ? 9.295 14.234 26.487 1.00 82.12 496 GLY A C 1
ATOM 3620 O O . GLY A 1 496 ? 9.044 15.414 26.710 1.00 82.12 496 GLY A O 1
ATOM 3621 N N . THR A 1 497 ? 9.092 13.278 27.396 1.00 83.88 497 THR A N 1
ATOM 3622 C CA . THR A 1 497 ? 8.450 13.518 28.697 1.00 83.88 497 THR A CA 1
ATOM 3623 C C . THR A 1 497 ? 9.264 14.438 29.611 1.00 83.88 497 THR A C 1
ATOM 3625 O O . THR A 1 497 ? 10.311 14.043 30.121 1.00 83.88 497 THR A O 1
ATOM 3628 N N . GLU A 1 498 ? 8.731 15.633 29.882 1.00 83.69 498 GLU A N 1
ATOM 3629 C CA . GLU A 1 498 ? 9.266 16.585 30.865 1.00 83.69 498 GLU A CA 1
ATOM 3630 C C . GLU A 1 498 ? 8.619 16.412 32.246 1.00 83.69 498 GLU A C 1
ATOM 3632 O O . GLU A 1 498 ? 9.289 16.508 33.276 1.00 83.69 498 GLU A O 1
ATOM 3637 N N . ARG A 1 499 ? 7.306 16.145 32.281 1.00 85.25 499 ARG A N 1
ATOM 3638 C CA . ARG A 1 499 ? 6.505 16.029 33.508 1.00 85.25 499 ARG A CA 1
ATOM 3639 C C . ARG A 1 499 ? 5.617 14.791 33.455 1.00 85.25 499 ARG A C 1
ATOM 3641 O O . ARG A 1 499 ? 5.093 14.445 32.403 1.00 85.25 499 ARG A O 1
ATOM 3648 N N . GLN A 1 500 ? 5.402 14.159 34.605 1.00 89.44 500 GLN A N 1
ATOM 3649 C CA . GLN A 1 500 ? 4.389 13.115 34.781 1.00 89.44 500 GLN A CA 1
ATOM 3650 C C . GLN A 1 500 ? 3.337 13.582 35.792 1.00 89.44 500 GLN A C 1
ATOM 3652 O O . GLN A 1 500 ? 3.680 14.230 36.786 1.00 89.44 500 GLN A O 1
ATOM 3657 N N . ILE A 1 501 ? 2.064 13.281 35.535 1.00 86.69 501 ILE A N 1
ATOM 3658 C CA . ILE A 1 501 ? 0.923 13.656 36.382 1.00 86.69 501 ILE A CA 1
ATOM 3659 C C . ILE A 1 501 ? 0.017 12.430 36.566 1.00 86.69 501 ILE A C 1
ATOM 3661 O O . ILE A 1 501 ? -0.283 11.720 35.607 1.00 86.69 501 ILE A O 1
ATOM 3665 N N . GLY A 1 502 ? -0.407 12.166 37.804 1.00 88.75 502 GLY A N 1
ATOM 3666 C CA . GLY A 1 502 ? -1.402 11.132 38.098 1.00 88.75 502 GLY A CA 1
ATOM 3667 C C . GLY A 1 502 ? -2.791 11.560 37.626 1.00 88.75 502 GLY A C 1
ATOM 3668 O O . GLY A 1 502 ? -3.206 12.690 37.869 1.00 88.75 502 GLY A O 1
ATOM 3669 N N . ILE A 1 503 ? -3.497 10.662 36.945 1.00 88.44 503 ILE A N 1
ATOM 3670 C CA . ILE A 1 503 ? -4.807 10.923 36.346 1.00 88.44 503 ILE A CA 1
ATOM 3671 C C . ILE A 1 503 ? -5.867 10.340 37.270 1.00 88.44 503 ILE A C 1
ATOM 3673 O O . ILE A 1 503 ? -6.048 9.120 37.315 1.00 88.44 503 ILE A O 1
ATOM 3677 N N . GLU A 1 504 ? -6.550 11.196 38.026 1.00 88.88 504 GLU A N 1
ATOM 3678 C CA . GLU A 1 504 ? -7.588 10.767 38.963 1.00 88.88 504 GLU A CA 1
ATOM 3679 C C . GLU A 1 504 ? -8.990 10.897 38.360 1.00 88.88 504 GLU A C 1
ATOM 3681 O O . GLU A 1 504 ? -9.403 11.965 37.910 1.00 88.88 504 GLU A O 1
ATOM 3686 N N . GLN A 1 505 ? -9.749 9.800 38.385 1.00 87.00 505 GLN A N 1
ATOM 3687 C CA . GLN A 1 505 ? -11.158 9.758 37.997 1.00 87.00 505 GLN A CA 1
ATOM 3688 C C . GLN A 1 505 ? -11.963 9.091 39.114 1.00 87.00 505 GLN A C 1
ATOM 3690 O O . GLN A 1 505 ? -11.569 8.061 39.655 1.00 87.00 505 GLN A O 1
ATOM 3695 N N . HIS A 1 506 ? -13.072 9.718 39.515 1.00 82.69 506 HIS A N 1
ATOM 3696 C CA . HIS A 1 506 ? -13.912 9.290 40.648 1.00 82.69 506 HIS A CA 1
ATOM 3697 C C . HIS A 1 506 ? -13.151 9.055 41.979 1.00 82.69 506 HIS A C 1
ATOM 3699 O O . HIS A 1 506 ? -13.617 8.304 42.833 1.00 82.69 506 HIS A O 1
ATOM 3705 N N . GLY A 1 507 ? -11.999 9.714 42.174 1.00 81.25 507 GLY A N 1
ATOM 3706 C CA . GLY A 1 507 ? -11.141 9.552 43.358 1.00 81.25 507 GLY A CA 1
ATOM 3707 C C . GLY A 1 507 ? -10.192 8.346 43.312 1.00 81.25 507 GLY A C 1
ATOM 3708 O O . GLY A 1 507 ? -9.664 7.951 44.349 1.00 81.25 507 GLY A O 1
ATOM 3709 N N . LEU A 1 508 ? -9.984 7.747 42.134 1.00 85.38 508 LEU A N 1
ATOM 3710 C CA . LEU A 1 508 ? -9.010 6.682 41.887 1.00 85.38 508 LEU A CA 1
ATOM 3711 C C . LEU A 1 508 ? -7.989 7.136 40.839 1.00 85.38 508 LEU A C 1
ATOM 3713 O O . LEU A 1 508 ? -8.367 7.698 39.814 1.00 85.38 508 LEU A O 1
ATOM 3717 N N . ALA A 1 509 ? -6.705 6.851 41.062 1.00 89.81 509 ALA A N 1
ATOM 3718 C CA . ALA A 1 509 ? -5.653 7.071 40.071 1.00 89.81 509 ALA A CA 1
ATOM 3719 C C . ALA A 1 509 ? -5.728 5.991 38.974 1.00 89.81 509 ALA A C 1
ATOM 3721 O O . ALA A 1 509 ? -5.256 4.868 39.163 1.00 89.81 509 ALA A O 1
ATOM 3722 N N . VAL A 1 510 ? -6.350 6.322 37.840 1.00 93.38 510 VAL A N 1
ATOM 3723 C CA . VAL A 1 510 ? -6.648 5.375 36.748 1.00 93.38 510 VAL A CA 1
ATOM 3724 C C . VAL A 1 510 ? -5.548 5.298 35.689 1.00 93.38 510 VAL A C 1
ATOM 3726 O O . VAL A 1 510 ? -5.376 4.262 35.045 1.00 93.38 510 VAL A O 1
ATOM 3729 N N . ALA A 1 511 ? -4.776 6.371 35.516 1.00 95.19 511 ALA A N 1
ATOM 3730 C CA . ALA A 1 511 ? -3.676 6.444 34.559 1.00 95.19 511 ALA A CA 1
ATOM 3731 C C . ALA A 1 511 ? -2.541 7.361 35.056 1.00 95.19 511 ALA A C 1
ATOM 3733 O O . ALA A 1 511 ? -2.684 8.063 36.058 1.00 95.19 511 ALA A O 1
ATOM 3734 N N . VAL A 1 512 ? -1.418 7.378 34.337 1.00 93.94 512 VAL A N 1
ATOM 3735 C CA . VAL A 1 512 ? -0.379 8.419 34.445 1.00 93.94 512 VAL A CA 1
ATOM 3736 C C . VAL A 1 512 ? -0.240 9.102 33.088 1.00 93.94 512 VAL A C 1
ATOM 3738 O O . VAL A 1 512 ? -0.056 8.423 32.080 1.00 93.94 512 VAL A O 1
ATOM 3741 N N . GLY A 1 513 ? -0.354 10.427 33.054 1.00 92.00 513 GLY A N 1
ATOM 3742 C CA . GLY A 1 513 ? -0.110 11.235 31.862 1.00 92.00 513 GLY A CA 1
ATOM 3743 C C . GLY A 1 513 ? 1.320 11.758 31.847 1.00 92.00 513 GLY A C 1
ATOM 3744 O O . GLY A 1 513 ? 1.780 12.340 32.832 1.00 92.00 513 GLY A O 1
ATOM 3745 N N . ASP A 1 514 ? 2.008 11.568 30.729 1.00 91.75 514 ASP A N 1
ATOM 3746 C CA . ASP A 1 514 ? 3.272 12.222 30.412 1.00 91.75 514 ASP A CA 1
ATOM 3747 C C . ASP A 1 514 ? 2.985 13.503 29.616 1.00 91.75 514 ASP A C 1
ATOM 3749 O O . ASP A 1 514 ? 2.224 13.470 28.646 1.00 91.75 514 ASP A O 1
ATOM 3753 N N . TYR A 1 515 ? 3.642 14.600 29.994 1.00 88.62 515 TYR A N 1
ATOM 3754 C CA . TYR A 1 515 ? 3.507 15.912 29.365 1.00 88.62 515 TYR A CA 1
ATOM 3755 C C . TYR A 1 515 ? 4.868 16.450 28.908 1.00 88.62 515 TYR A C 1
ATOM 3757 O O . TYR A 1 515 ? 5.892 16.208 29.561 1.00 88.62 515 TYR A O 1
ATOM 3765 N N . GLY A 1 516 ? 4.876 17.182 27.797 1.00 87.81 516 GLY A N 1
ATOM 3766 C CA . GLY A 1 516 ? 6.063 17.789 27.194 1.00 87.81 516 GLY A CA 1
ATOM 3767 C C . GLY A 1 516 ? 5.774 18.329 25.792 1.00 87.81 516 GLY A C 1
ATOM 3768 O O . GLY A 1 516 ? 4.614 18.465 25.396 1.00 87.81 516 GLY A O 1
ATOM 3769 N N . PHE A 1 517 ? 6.827 18.622 25.026 1.00 87.38 517 PHE A N 1
ATOM 3770 C CA . PHE A 1 517 ? 6.697 18.981 23.611 1.00 87.38 517 PHE A CA 1
ATOM 3771 C C . PHE A 1 517 ? 6.470 17.747 22.726 1.00 87.38 517 PHE A C 1
ATOM 3773 O O . PHE A 1 517 ? 7.134 16.723 22.890 1.00 87.38 517 PHE A O 1
ATOM 3780 N N . TYR A 1 518 ? 5.575 17.867 21.745 1.00 87.56 518 TYR A N 1
ATOM 3781 C CA . TYR A 1 518 ? 5.224 16.796 20.807 1.00 87.56 518 TYR A CA 1
ATOM 3782 C C . TYR A 1 518 ? 4.967 17.332 19.391 1.00 87.56 518 TYR A C 1
ATOM 3784 O O . TYR A 1 518 ? 4.863 18.540 19.172 1.00 87.56 518 TYR A O 1
ATOM 3792 N N . LEU A 1 519 ? 4.870 16.414 18.426 1.00 90.19 519 LEU A N 1
ATOM 3793 C CA . LEU A 1 519 ? 4.414 16.692 17.064 1.00 90.19 519 LEU A CA 1
ATOM 3794 C C . LEU A 1 519 ? 2.964 16.223 16.911 1.00 90.19 519 LEU A C 1
ATOM 3796 O O . LEU A 1 519 ? 2.665 15.067 17.208 1.00 90.19 519 LEU A O 1
ATOM 3800 N N . GLY A 1 520 ? 2.089 17.105 16.432 1.00 87.31 520 GLY A N 1
ATOM 3801 C CA . GLY A 1 520 ? 0.671 16.822 16.177 1.00 87.31 520 GLY A CA 1
ATOM 3802 C C . GLY A 1 520 ? 0.228 17.309 14.797 1.00 87.31 520 GLY A C 1
ATOM 3803 O O . GLY A 1 520 ? 0.923 18.104 14.156 1.00 87.31 520 GLY A O 1
ATOM 3804 N N . THR A 1 521 ? -0.933 16.847 14.331 1.00 84.31 521 THR A N 1
ATOM 3805 C CA . THR A 1 521 ? -1.508 17.259 13.030 1.00 84.31 521 THR A CA 1
ATOM 3806 C C . THR A 1 521 ? -2.435 18.476 13.117 1.00 84.31 521 THR A C 1
ATOM 3808 O O . THR A 1 521 ? -2.877 19.003 12.095 1.00 84.31 521 THR A O 1
ATOM 3811 N N . GLY A 1 522 ? -2.698 18.947 14.342 1.00 76.69 522 GLY A N 1
ATOM 3812 C CA . GLY A 1 522 ? -3.599 20.057 14.647 1.00 76.69 522 GLY A CA 1
ATOM 3813 C C . GLY A 1 522 ? -5.077 19.685 14.488 1.00 76.69 522 GLY A C 1
ATOM 3814 O O . GLY A 1 522 ? -5.428 18.763 13.754 1.00 76.69 522 GLY A O 1
ATOM 3815 N N . ALA A 1 523 ? -5.962 20.433 15.151 1.00 70.00 523 ALA A N 1
ATOM 3816 C CA . ALA A 1 523 ? -7.398 20.129 15.204 1.00 70.00 523 ALA A CA 1
ATOM 3817 C C . ALA A 1 523 ? -8.112 20.118 13.829 1.00 70.00 523 ALA A C 1
ATOM 3819 O O . ALA A 1 523 ? -9.212 19.584 13.712 1.00 70.00 523 ALA A O 1
ATOM 3820 N N . GLY A 1 524 ? -7.504 20.700 12.786 1.00 72.75 524 GLY A N 1
ATOM 3821 C CA . GLY A 1 524 ? -7.996 20.646 11.404 1.00 72.75 524 GLY A CA 1
ATOM 3822 C C . GLY A 1 524 ? -7.420 19.512 10.545 1.00 72.75 524 GLY A C 1
ATOM 3823 O O . GLY A 1 524 ? -7.870 19.348 9.414 1.00 72.75 524 GLY A O 1
ATOM 3824 N N . ASN A 1 525 ? -6.431 18.755 11.044 1.00 78.12 525 ASN A N 1
ATOM 3825 C CA . ASN A 1 525 ? -5.596 17.830 10.261 1.00 78.12 525 ASN A CA 1
ATOM 3826 C C . ASN A 1 525 ? -4.987 18.501 9.002 1.00 78.12 525 ASN A C 1
ATOM 3828 O O . ASN A 1 525 ? -4.955 17.922 7.915 1.00 78.12 525 ASN A O 1
ATOM 3832 N N . ASP A 1 526 ? -4.560 19.763 9.151 1.00 86.25 526 ASP A N 1
ATOM 3833 C CA . ASP A 1 526 ? -4.206 20.705 8.073 1.00 86.25 526 ASP A CA 1
ATOM 3834 C C . ASP A 1 526 ? -2.709 21.077 8.042 1.00 86.25 526 ASP A C 1
ATOM 3836 O O . ASP A 1 526 ? -2.282 21.970 7.304 1.00 86.25 526 ASP A O 1
ATOM 3840 N N . GLY A 1 527 ? -1.884 20.412 8.852 1.00 90.06 527 GLY A N 1
ATOM 3841 C CA . GLY A 1 527 ? -0.454 20.678 8.908 1.00 90.06 527 GLY A CA 1
ATOM 3842 C C . GLY A 1 527 ? 0.338 19.730 9.802 1.00 90.06 527 GLY A C 1
ATOM 3843 O O . GLY A 1 527 ? -0.178 18.749 10.327 1.00 90.06 527 GLY A O 1
ATOM 3844 N N . LEU A 1 528 ? 1.614 20.057 9.989 1.00 91.88 528 LEU A N 1
ATOM 3845 C CA . LEU A 1 528 ? 2.430 19.511 11.072 1.00 91.88 528 LEU A CA 1
ATOM 3846 C C . LEU A 1 528 ? 2.736 20.639 12.052 1.00 91.88 528 LEU A C 1
ATOM 3848 O O . LEU A 1 528 ? 3.166 21.720 11.640 1.00 91.88 528 LEU A O 1
ATOM 3852 N N . TYR A 1 529 ? 2.532 20.376 13.336 1.00 88.50 529 TYR A N 1
ATOM 3853 C CA . TYR A 1 529 ? 2.617 21.363 14.403 1.00 88.50 529 TYR A CA 1
ATOM 3854 C C . TYR A 1 529 ? 3.528 20.876 15.530 1.00 88.50 529 TYR A C 1
ATOM 3856 O O . TYR A 1 529 ? 3.531 19.689 15.851 1.00 88.50 529 TYR A O 1
ATOM 3864 N N . VAL A 1 530 ? 4.251 21.801 16.166 1.00 87.38 530 VAL A N 1
ATOM 3865 C CA . VAL A 1 530 ? 4.789 21.588 17.519 1.00 87.38 530 VAL A CA 1
ATOM 3866 C C . VAL A 1 530 ? 3.693 21.960 18.505 1.00 87.38 530 VAL A C 1
ATOM 3868 O O . VAL A 1 530 ? 3.171 23.076 18.442 1.00 87.38 530 VAL A O 1
ATOM 3871 N N . GLY A 1 531 ? 3.369 21.051 19.418 1.00 84.38 531 GLY A N 1
ATOM 3872 C CA . GLY A 1 531 ? 2.503 21.303 20.566 1.00 84.38 531 GLY A CA 1
ATOM 3873 C C . GLY A 1 531 ? 3.241 21.146 21.896 1.00 84.38 531 GLY A C 1
ATOM 3874 O O . GLY A 1 531 ? 4.369 20.650 21.930 1.00 84.38 531 GLY A O 1
ATOM 3875 N N . TYR A 1 532 ? 2.600 21.566 22.987 1.00 85.38 532 TYR A N 1
ATOM 3876 C CA . TYR A 1 532 ? 3.032 21.288 24.362 1.00 85.38 532 TYR A CA 1
ATOM 3877 C C . TYR A 1 532 ? 1.836 20.829 25.194 1.00 85.38 532 TYR A C 1
ATOM 3879 O O . TYR A 1 532 ? 0.876 21.578 25.351 1.00 85.38 532 TYR A O 1
ATOM 3887 N N . GLY A 1 533 ? 1.874 19.611 25.730 1.00 86.19 533 GLY A N 1
ATOM 3888 C CA . GLY A 1 533 ? 0.682 18.988 26.303 1.00 86.19 533 GLY A CA 1
ATOM 3889 C C . GLY A 1 533 ? 0.885 17.518 26.646 1.00 86.19 533 GLY A C 1
ATOM 3890 O O . GLY A 1 533 ? 2.018 17.063 26.781 1.00 86.19 533 GLY A O 1
ATOM 3891 N N . LEU A 1 534 ? -0.221 16.795 26.812 1.00 87.56 534 LEU A N 1
ATOM 3892 C CA . LEU A 1 534 ? -0.262 15.351 27.037 1.00 87.56 534 LEU A CA 1
ATOM 3893 C C . LEU A 1 534 ? 0.179 14.617 25.759 1.00 87.56 534 LEU A C 1
ATOM 3895 O O . LEU A 1 534 ? -0.469 14.742 24.730 1.00 87.56 534 LEU A O 1
ATOM 3899 N N . HIS A 1 535 ? 1.239 13.809 25.804 1.00 88.38 535 HIS A N 1
ATOM 3900 C CA . HIS A 1 535 ? 1.700 13.046 24.624 1.00 88.38 535 HIS A CA 1
ATOM 3901 C C . HIS A 1 535 ? 1.722 11.529 24.840 1.00 88.38 535 HIS A C 1
ATOM 3903 O O . HIS A 1 535 ? 1.792 10.767 23.872 1.00 88.38 535 HIS A O 1
ATOM 3909 N N . ARG A 1 536 ? 1.611 11.058 26.088 1.00 93.25 536 ARG A N 1
ATOM 3910 C CA . ARG A 1 536 ? 1.403 9.638 26.418 1.00 93.25 536 ARG A CA 1
ATOM 3911 C C . ARG A 1 536 ? 0.526 9.495 27.657 1.00 93.25 536 ARG A C 1
ATOM 3913 O O . ARG A 1 536 ? 0.654 10.259 28.606 1.00 93.25 536 ARG A O 1
ATOM 3920 N N . LEU A 1 537 ? -0.324 8.475 27.661 1.00 94.75 537 LEU A N 1
ATOM 3921 C CA . LEU A 1 537 ? -1.234 8.132 28.746 1.00 94.75 537 LEU A CA 1
ATOM 3922 C C . LEU A 1 537 ? -1.073 6.642 29.090 1.00 94.75 537 LEU A C 1
ATOM 3924 O O . LEU A 1 537 ? -1.108 5.782 28.208 1.00 94.75 537 LEU A O 1
ATOM 3928 N N . ASP A 1 538 ? -0.830 6.335 30.361 1.00 96.62 538 ASP A N 1
ATOM 3929 C CA . ASP A 1 538 ? -0.437 5.007 30.848 1.00 96.62 538 ASP A CA 1
ATOM 3930 C C . ASP A 1 538 ? -1.514 4.422 31.767 1.00 96.62 538 ASP A C 1
ATOM 3932 O O . ASP A 1 538 ? -1.569 4.742 32.959 1.00 96.62 538 ASP A O 1
ATOM 3936 N N . ILE A 1 539 ? -2.413 3.613 31.204 1.00 97.12 539 ILE A N 1
ATOM 3937 C CA . ILE A 1 539 ? -3.597 3.105 31.902 1.00 97.12 539 ILE A CA 1
ATOM 3938 C C . ILE A 1 539 ? -3.178 2.017 32.898 1.00 97.12 539 ILE A C 1
ATOM 3940 O O . ILE A 1 539 ? -2.688 0.945 32.515 1.00 97.12 539 ILE A O 1
ATOM 3944 N N . GLN A 1 540 ? -3.377 2.291 34.187 1.00 96.56 540 GLN A N 1
ATOM 3945 C CA . GLN A 1 540 ? -2.858 1.464 35.274 1.00 96.56 540 GLN A CA 1
ATOM 3946 C C . GLN A 1 540 ? -3.583 0.116 35.369 1.00 96.56 540 GLN A C 1
ATOM 3948 O O . GLN A 1 540 ? -4.784 0.009 35.125 1.00 96.56 540 GLN A O 1
ATOM 3953 N N . ALA A 1 541 ? -2.843 -0.932 35.737 1.00 95.81 541 ALA A N 1
ATOM 3954 C CA . ALA A 1 541 ? -3.349 -2.302 35.754 1.00 95.81 541 ALA A CA 1
ATOM 3955 C C . ALA A 1 541 ? -4.614 -2.446 36.624 1.00 95.81 541 ALA A C 1
ATOM 3957 O O . ALA A 1 541 ? -4.633 -2.057 37.793 1.00 95.81 541 ALA A O 1
ATOM 3958 N N . GLY A 1 542 ? -5.673 -3.023 36.047 1.00 93.31 542 GLY A N 1
ATOM 3959 C CA . GLY A 1 542 ? -6.960 -3.229 36.721 1.00 93.31 542 GLY A CA 1
ATOM 3960 C C . GLY A 1 542 ? -7.823 -1.973 36.907 1.00 93.31 542 GLY A C 1
ATOM 3961 O O . GLY A 1 542 ? -8.906 -2.086 37.476 1.00 93.31 542 GLY A O 1
ATOM 3962 N N . GLN A 1 543 ? -7.384 -0.803 36.432 1.00 96.19 543 GLN A N 1
ATOM 3963 C CA . GLN A 1 543 ? -8.191 0.420 36.413 1.00 96.19 543 GLN A CA 1
ATOM 3964 C C . GLN A 1 543 ? -9.015 0.531 35.123 1.00 96.19 543 GLN A C 1
ATOM 3966 O O . GLN A 1 543 ? -8.765 -0.180 34.146 1.00 96.19 543 GLN A O 1
ATOM 3971 N N . LEU A 1 544 ? -9.988 1.443 35.122 1.00 94.81 544 LEU A N 1
ATOM 3972 C CA . LEU A 1 544 ? -10.749 1.851 33.942 1.00 94.81 544 LEU A CA 1
ATOM 3973 C C . LEU A 1 544 ? -10.519 3.346 33.708 1.00 94.81 544 LEU A C 1
ATOM 3975 O O . LEU A 1 544 ? -10.936 4.160 34.526 1.00 94.81 544 LEU A O 1
ATOM 3979 N N . LEU A 1 545 ? -9.875 3.700 32.598 1.00 94.88 545 LEU A N 1
ATOM 3980 C CA . LEU A 1 545 ? -9.824 5.078 32.121 1.00 94.88 545 LEU A CA 1
ATOM 3981 C C . LEU A 1 545 ? -11.107 5.384 31.344 1.00 94.88 545 LEU A C 1
ATOM 3983 O O . LEU A 1 545 ? -11.445 4.661 30.408 1.00 94.88 545 LEU A O 1
ATOM 3987 N N . HIS A 1 546 ? -11.781 6.475 31.694 1.00 92.56 546 HIS A N 1
ATOM 3988 C CA . HIS A 1 546 ? -12.946 6.977 30.977 1.00 92.56 546 HIS A CA 1
ATOM 3989 C C . HIS A 1 546 ? -12.570 8.187 30.104 1.00 92.56 546 HIS A C 1
ATOM 3991 O O . HIS A 1 546 ? -12.123 9.217 30.613 1.00 92.56 546 HIS A O 1
ATOM 3997 N N . LEU A 1 547 ? -12.765 8.071 28.789 1.00 90.19 547 LEU A N 1
ATOM 3998 C CA . LEU A 1 547 ? -12.687 9.168 27.824 1.00 90.19 547 LEU A CA 1
ATOM 3999 C C . LEU A 1 547 ? -14.102 9.617 27.435 1.00 90.19 547 LEU A C 1
ATOM 4001 O O . LEU A 1 547 ? -14.771 8.973 26.629 1.00 90.19 547 LEU A O 1
ATOM 4005 N N . THR A 1 548 ? -14.538 10.739 28.001 1.00 84.12 548 THR A N 1
ATOM 4006 C CA . THR A 1 548 ? -15.778 11.436 27.633 1.00 84.12 548 THR A CA 1
ATOM 4007 C C . THR A 1 548 ? -15.493 12.524 26.602 1.00 84.12 548 THR A C 1
ATOM 4009 O O . THR A 1 548 ? -14.531 13.279 26.762 1.00 84.12 548 THR A O 1
ATOM 4012 N N . GLY A 1 549 ? -16.354 12.661 25.593 1.00 69.62 549 GLY A N 1
ATOM 4013 C CA . GLY A 1 549 ? -16.337 13.831 24.704 1.00 69.62 549 GLY A CA 1
ATOM 4014 C C . GLY A 1 549 ? -16.704 15.124 25.447 1.00 69.62 549 GLY A C 1
ATOM 4015 O O . GLY A 1 549 ? -17.399 15.072 26.463 1.00 69.62 549 GLY A O 1
ATOM 4016 N N . ASP A 1 550 ? -16.248 16.276 24.949 1.00 60.47 550 ASP A N 1
ATOM 4017 C CA . ASP A 1 550 ? -16.602 17.583 25.524 1.00 60.47 550 ASP A CA 1
ATOM 4018 C C . ASP A 1 550 ? -18.054 18.012 25.181 1.00 60.47 550 ASP A C 1
ATOM 4020 O O . ASP A 1 550 ? -18.768 17.331 24.440 1.00 60.47 550 ASP A O 1
ATOM 4024 N N . ASP A 1 551 ? -18.477 19.143 25.751 1.00 50.41 551 ASP A N 1
ATOM 4025 C CA . ASP A 1 551 ? -19.817 19.752 25.897 1.00 50.41 551 ASP A CA 1
ATOM 4026 C C . ASP A 1 551 ? -20.763 19.881 24.674 1.00 50.41 551 ASP A C 1
ATOM 4028 O O . ASP A 1 551 ? -21.827 20.499 24.774 1.00 50.41 551 ASP A O 1
ATOM 4032 N N . GLY A 1 552 ? -20.425 19.299 23.526 1.00 49.16 552 GLY A N 1
ATOM 4033 C CA . GLY A 1 552 ? -21.144 19.447 22.259 1.00 49.16 552 GLY A CA 1
ATOM 4034 C C . GLY A 1 552 ? -20.522 20.476 21.311 1.00 49.16 552 GLY A C 1
ATOM 4035 O O . GLY A 1 552 ? -21.016 20.640 20.194 1.00 49.16 552 GLY A O 1
ATOM 4036 N N . THR A 1 553 ? -19.429 21.136 21.706 1.00 47.53 553 THR A N 1
ATOM 4037 C CA . THR A 1 553 ? -18.559 21.891 20.791 1.00 47.53 553 THR A CA 1
ATOM 4038 C C . THR A 1 553 ? -17.534 20.977 20.099 1.00 47.53 553 THR A C 1
ATOM 4040 O O . THR A 1 553 ? -17.129 19.951 20.633 1.00 47.53 553 THR A O 1
ATOM 4043 N N . LEU A 1 554 ? -17.124 21.321 18.870 1.00 46.91 554 LEU A N 1
ATOM 4044 C CA . LEU A 1 554 ? -16.314 20.438 18.002 1.00 46.91 554 LEU A CA 1
ATOM 4045 C C . LEU A 1 554 ? -14.808 20.365 18.343 1.00 46.91 554 LEU A C 1
ATOM 4047 O O . LEU A 1 554 ? -14.105 19.536 17.769 1.00 46.91 554 LEU A O 1
ATOM 4051 N N . ALA A 1 555 ? -14.300 21.214 19.241 1.00 47.03 555 ALA A N 1
ATOM 4052 C CA . ALA A 1 555 ? -12.883 21.244 19.627 1.00 47.03 555 ALA A CA 1
ATOM 4053 C C . ALA A 1 555 ? -12.637 20.354 20.855 1.00 47.03 555 ALA A C 1
ATOM 4055 O O . ALA A 1 555 ? -13.379 20.481 21.829 1.00 47.03 555 ALA A O 1
ATOM 4056 N N . GLY A 1 556 ? -11.604 19.508 20.857 1.00 59.59 556 GLY A N 1
ATOM 4057 C CA . GLY A 1 556 ? -11.418 18.478 21.886 1.00 59.59 556 GLY A CA 1
ATOM 4058 C C . GLY A 1 556 ? -12.164 17.168 21.615 1.00 59.59 556 GLY A C 1
ATOM 4059 O O . GLY A 1 556 ? -12.805 16.620 22.512 1.00 59.59 556 GLY A O 1
ATOM 4060 N N . SER A 1 557 ? -12.147 16.696 20.365 1.00 78.25 557 SER A N 1
ATOM 4061 C CA . SER A 1 557 ? -12.790 15.438 19.939 1.00 78.25 557 SER A CA 1
ATOM 4062 C C . SER A 1 557 ? -11.811 14.379 19.413 1.00 78.25 557 SER A C 1
ATOM 4064 O O . SER A 1 557 ? -12.236 13.273 19.084 1.00 78.25 557 SER A O 1
ATOM 4066 N N . THR A 1 558 ? -10.512 14.673 19.375 1.00 85.25 558 THR A N 1
ATOM 4067 C CA . THR A 1 558 ? -9.453 13.745 18.949 1.00 85.25 558 THR A CA 1
ATOM 4068 C C . THR A 1 558 ? -8.524 13.455 20.126 1.00 85.25 558 THR A C 1
ATOM 4070 O O . THR A 1 558 ? -8.365 14.305 20.993 1.00 85.25 558 THR A O 1
ATOM 4073 N N . LEU A 1 559 ? -7.921 12.265 20.163 1.00 88.62 559 LEU A N 1
ATOM 4074 C CA . LEU A 1 559 ? -6.753 11.974 20.991 1.00 88.62 559 LEU A CA 1
ATOM 4075 C C . LEU A 1 559 ? -5.551 11.656 20.083 1.00 88.62 559 LEU A C 1
ATOM 4077 O O . LEU A 1 559 ? -5.501 10.599 19.437 1.00 88.62 559 LEU A O 1
ATOM 4081 N N . ASP A 1 560 ? -4.592 12.577 20.067 1.00 85.69 560 ASP A N 1
ATOM 4082 C CA . ASP A 1 560 ? -3.255 12.428 19.485 1.00 85.69 560 ASP A CA 1
ATOM 4083 C C . ASP A 1 560 ? -2.273 11.816 20.509 1.00 85.69 560 ASP A C 1
ATOM 4085 O O . ASP A 1 560 ? -1.249 11.249 20.122 1.00 85.69 560 ASP A O 1
ATOM 4089 N N . ALA A 1 561 ? -2.574 11.853 21.814 1.00 90.00 561 ALA A N 1
ATOM 4090 C CA . ALA A 1 561 ? -1.750 11.248 22.861 1.00 90.00 561 ALA A CA 1
ATOM 4091 C C . ALA A 1 561 ? -1.663 9.708 22.770 1.00 90.00 561 ALA A C 1
ATOM 4093 O O . ALA A 1 561 ? -2.637 9.001 22.497 1.00 90.00 561 ALA A O 1
ATOM 4094 N N . ARG A 1 562 ? -0.474 9.154 23.055 1.00 93.12 562 ARG A N 1
ATOM 4095 C CA . ARG A 1 56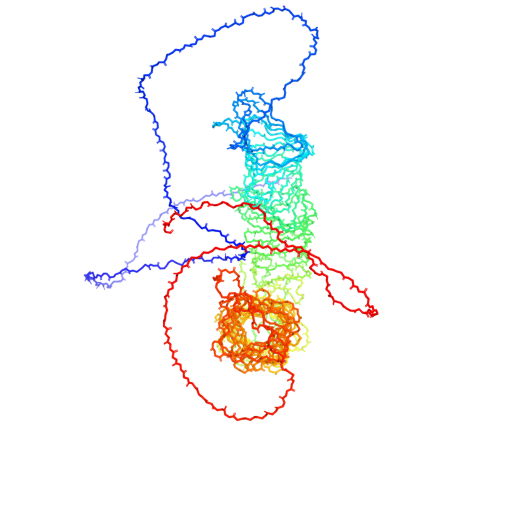2 ? -0.200 7.712 22.943 1.00 93.12 562 ARG A CA 1
ATOM 4096 C C . ARG A 1 562 ? -0.761 6.913 24.123 1.00 93.12 562 ARG A C 1
ATOM 4098 O O . ARG A 1 562 ? -0.257 7.020 25.240 1.00 93.12 562 ARG A O 1
ATOM 4105 N N . LEU A 1 563 ? -1.707 6.017 23.864 1.00 96.00 563 LEU A N 1
ATOM 4106 C CA . LEU A 1 563 ? -2.251 5.074 24.842 1.00 96.00 563 LEU A CA 1
ATOM 4107 C C . LEU A 1 563 ? -1.298 3.891 25.089 1.00 96.00 563 LEU A C 1
ATOM 4109 O O . LEU A 1 563 ? -0.881 3.172 24.174 1.00 96.00 563 LEU A O 1
ATOM 4113 N N . THR A 1 564 ? -0.977 3.672 26.362 1.00 96.75 564 THR A N 1
ATOM 4114 C CA . THR A 1 564 ? -0.085 2.624 26.880 1.00 96.75 564 THR A CA 1
ATOM 4115 C C . THR A 1 564 ? -0.667 1.997 28.154 1.00 96.75 564 THR A C 1
ATOM 4117 O O . THR A 1 564 ? -1.679 2.468 28.668 1.00 96.75 564 THR A O 1
ATOM 4120 N N . GLY A 1 565 ? -0.062 0.915 28.652 1.00 96.94 565 GLY A N 1
ATOM 4121 C CA . GLY A 1 565 ? -0.472 0.265 29.902 1.00 96.94 565 GLY A CA 1
ATOM 4122 C C . GLY A 1 565 ? -1.337 -0.990 29.718 1.00 96.94 565 GLY A C 1
ATOM 4123 O O . GLY A 1 565 ? -1.335 -1.635 28.665 1.00 96.94 565 GLY A O 1
ATOM 4124 N N . SER A 1 566 ? -2.041 -1.376 30.784 1.00 95.44 566 SER A N 1
ATOM 4125 C CA . SER A 1 566 ? -2.793 -2.647 30.871 1.00 95.44 566 SER A CA 1
ATOM 4126 C C . SER A 1 566 ? -4.141 -2.553 31.593 1.00 95.44 566 SER A C 1
ATOM 4128 O O . SER A 1 566 ? -4.832 -3.561 31.729 1.00 95.44 566 SER A O 1
ATOM 4130 N N . GLY A 1 567 ? -4.539 -1.362 32.044 1.00 96.44 567 GLY A N 1
ATOM 4131 C CA . GLY A 1 567 ? -5.930 -1.101 32.406 1.00 96.44 567 GLY A CA 1
ATOM 4132 C C . GLY A 1 567 ? -6.838 -0.976 31.182 1.00 96.44 567 GLY A C 1
ATOM 4133 O O . GLY A 1 567 ? -6.385 -0.967 30.034 1.00 96.44 567 GLY A O 1
ATOM 4134 N N . ASN A 1 568 ? -8.134 -0.890 31.455 1.00 96.44 568 ASN A N 1
ATOM 4135 C CA . ASN A 1 568 ? -9.202 -0.874 30.463 1.00 96.44 568 ASN A CA 1
ATOM 4136 C C . ASN A 1 568 ? -9.563 0.557 30.046 1.00 96.44 568 ASN A C 1
ATOM 4138 O O . ASN A 1 568 ? -9.294 1.519 30.770 1.00 96.44 568 ASN A O 1
ATOM 4142 N N . LEU A 1 569 ? -10.232 0.680 28.903 1.00 97.19 569 LEU A N 1
ATOM 4143 C CA . LEU A 1 569 ? -10.635 1.939 28.293 1.00 97.19 569 LEU A CA 1
ATOM 4144 C C . LEU A 1 569 ? -12.152 1.959 28.051 1.00 97.19 569 LEU A C 1
ATOM 4146 O O . LEU A 1 569 ? -12.677 1.100 27.346 1.00 97.19 569 LEU A O 1
ATOM 4150 N N . LEU A 1 570 ? -12.849 2.951 28.603 1.00 95.88 570 LEU A N 1
ATOM 4151 C CA . LEU A 1 570 ? -14.229 3.295 28.250 1.00 95.88 570 LEU A CA 1
ATOM 4152 C C . LEU A 1 570 ? -14.218 4.585 27.428 1.00 95.88 570 LEU A C 1
ATOM 4154 O O . LEU A 1 570 ? -13.590 5.565 27.823 1.00 95.88 570 LEU A O 1
ATOM 4158 N N . ILE A 1 571 ? -14.925 4.587 26.303 1.00 94.69 571 ILE A N 1
ATOM 4159 C CA . ILE A 1 571 ? -15.067 5.725 25.392 1.00 94.69 571 ILE A CA 1
ATOM 4160 C C . ILE A 1 571 ? -16.554 6.072 25.330 1.00 94.69 571 ILE A C 1
ATOM 4162 O O . ILE A 1 571 ? -17.336 5.297 24.785 1.00 94.69 571 ILE A O 1
ATOM 4166 N N . GLU A 1 572 ? -16.952 7.217 25.883 1.00 91.19 572 GLU A N 1
ATOM 4167 C CA . GLU A 1 572 ? -18.335 7.707 25.868 1.00 91.19 572 GLU A CA 1
ATOM 4168 C C . GLU A 1 572 ? -18.445 8.927 24.944 1.00 91.19 572 GLU A C 1
ATOM 4170 O O . GLU A 1 572 ? -18.169 10.076 25.306 1.00 91.19 572 GLU A O 1
ATOM 4175 N N . ALA A 1 573 ? -18.807 8.658 23.688 1.00 84.81 573 ALA A N 1
ATOM 4176 C CA . ALA A 1 573 ? -18.816 9.657 22.628 1.00 84.81 573 ALA A CA 1
ATOM 4177 C C . ALA A 1 573 ? -20.133 10.454 22.613 1.00 84.81 573 ALA A C 1
ATOM 4179 O O . ALA A 1 573 ? -21.159 9.976 22.128 1.00 84.81 573 ALA A O 1
ATOM 4180 N N . ALA A 1 574 ? -20.099 11.709 23.072 1.00 82.69 574 ALA A N 1
ATOM 4181 C CA . ALA A 1 574 ? -21.240 12.631 22.993 1.00 82.69 574 ALA A CA 1
ATOM 4182 C C . ALA A 1 574 ? -21.576 13.068 21.547 1.00 82.69 574 ALA A C 1
ATOM 4184 O O . ALA A 1 574 ? -22.724 13.407 21.238 1.00 82.69 574 ALA A O 1
ATOM 4185 N N . GLY A 1 575 ? -20.591 13.034 20.645 1.00 86.62 575 GLY A N 1
ATOM 4186 C CA . GLY A 1 575 ? -20.704 13.352 19.217 1.00 86.62 575 GLY A CA 1
ATOM 4187 C C . GLY A 1 575 ? -19.936 12.325 18.390 1.00 86.62 575 GLY A C 1
ATOM 4188 O O . GLY A 1 575 ? -20.486 11.294 18.009 1.00 86.62 575 GLY A O 1
ATOM 4189 N N . SER A 1 576 ? -18.651 12.594 18.194 1.00 88.69 576 SER A N 1
ATOM 4190 C CA . SER A 1 576 ? -17.641 11.629 17.761 1.00 88.69 576 SER A CA 1
ATOM 4191 C C . SER A 1 576 ? -16.398 11.783 18.635 1.00 88.69 576 SER A C 1
ATOM 4193 O O . SER A 1 576 ? -16.108 12.895 19.073 1.00 88.69 576 SER A O 1
ATOM 4195 N N . ILE A 1 577 ? -15.669 10.694 18.870 1.00 90.62 577 ILE A N 1
ATOM 4196 C CA . ILE A 1 577 ? -14.304 10.718 19.412 1.00 90.62 577 ILE A CA 1
ATOM 4197 C C . ILE A 1 577 ? -13.396 10.031 18.394 1.00 90.62 577 ILE A C 1
ATOM 4199 O O . ILE A 1 577 ? -13.717 8.936 17.941 1.00 90.62 577 ILE A O 1
ATOM 4203 N N . THR A 1 578 ? -12.272 10.647 18.044 1.00 90.88 578 THR A N 1
ATOM 4204 C CA . THR A 1 578 ? -11.262 10.072 17.146 1.00 90.88 578 THR A CA 1
ATOM 4205 C C . THR A 1 578 ? -10.044 9.642 17.954 1.00 90.88 578 THR A C 1
ATOM 4207 O O . THR A 1 578 ? -9.494 10.447 18.697 1.00 90.88 578 THR A O 1
ATOM 4210 N N . LEU A 1 579 ? -9.569 8.408 17.791 1.00 93.00 579 LEU A N 1
ATOM 4211 C CA . LEU A 1 579 ? -8.226 8.027 18.251 1.00 93.00 579 LEU A CA 1
ATOM 4212 C C . LEU A 1 579 ? -7.287 8.036 17.040 1.00 93.00 579 LEU A C 1
ATOM 4214 O O . LEU A 1 579 ? -7.587 7.377 16.046 1.00 93.00 579 LEU A O 1
ATOM 4218 N N . ASN A 1 580 ? -6.184 8.789 17.102 1.00 88.56 580 ASN A N 1
ATOM 4219 C CA . ASN A 1 580 ? -5.321 9.077 15.941 1.00 88.56 580 ASN A CA 1
ATOM 4220 C C . ASN A 1 580 ? -3.868 8.567 16.090 1.00 88.56 580 ASN A C 1
ATOM 4222 O O . ASN A 1 580 ? -3.082 8.554 15.139 1.00 88.56 580 ASN A O 1
ATOM 4226 N N . ASN A 1 581 ? -3.478 8.116 17.284 1.00 90.00 581 ASN A N 1
ATOM 4227 C CA . ASN A 1 581 ? -2.103 7.699 17.550 1.00 90.00 581 ASN A CA 1
ATOM 4228 C C . ASN A 1 581 ? -1.836 6.232 17.152 1.00 90.00 581 ASN A C 1
ATOM 4230 O O . ASN A 1 581 ? -2.169 5.296 17.882 1.00 90.00 581 ASN A O 1
ATOM 4234 N N . ALA A 1 582 ? -1.180 6.025 16.006 1.00 89.75 582 ALA A N 1
ATOM 4235 C CA . ALA A 1 582 ? -0.863 4.688 15.487 1.00 89.75 582 ALA A CA 1
ATOM 4236 C C . ALA A 1 582 ? 0.121 3.883 16.365 1.00 89.75 582 ALA A C 1
ATOM 4238 O O . ALA A 1 582 ? 0.169 2.653 16.302 1.00 89.75 582 ALA A O 1
ATOM 4239 N N . ALA A 1 583 ? 0.898 4.558 17.219 1.00 90.62 583 ALA A N 1
ATOM 4240 C CA . ALA A 1 583 ? 1.864 3.937 18.126 1.00 90.62 583 ALA A CA 1
ATOM 4241 C C . ALA A 1 583 ? 1.229 3.386 19.422 1.00 90.62 583 ALA A C 1
ATOM 4243 O O . ALA A 1 583 ? 1.952 3.038 20.362 1.00 90.62 583 ALA A O 1
ATOM 4244 N N . ASN A 1 584 ? -0.101 3.308 19.514 1.00 94.31 584 ASN A N 1
ATOM 4245 C CA . ASN A 1 584 ? -0.797 2.798 20.693 1.00 94.31 584 ASN A CA 1
ATOM 4246 C C . ASN A 1 584 ? -0.440 1.329 20.988 1.00 94.31 584 ASN A C 1
ATOM 4248 O O . ASN A 1 584 ? -0.383 0.474 20.104 1.00 94.31 584 ASN A O 1
ATOM 4252 N N . THR A 1 585 ? -0.166 1.040 22.264 1.00 94.19 585 THR A N 1
ATOM 4253 C CA . THR A 1 585 ? 0.296 -0.278 22.745 1.00 94.19 585 THR A CA 1
ATOM 4254 C C . THR A 1 585 ? -0.295 -0.638 24.113 1.00 94.19 585 THR A C 1
ATOM 4256 O O . THR A 1 585 ? 0.361 -1.301 24.915 1.00 94.19 585 THR A O 1
ATOM 4259 N N . TYR A 1 586 ? -1.507 -0.166 24.418 1.00 95.06 586 TYR A N 1
ATOM 4260 C CA . TYR A 1 586 ? -2.271 -0.659 25.569 1.00 95.06 586 TYR A CA 1
ATOM 4261 C C . TYR A 1 586 ? -2.871 -2.046 25.278 1.00 95.06 586 TYR A C 1
ATOM 4263 O O . TYR A 1 586 ? -2.971 -2.453 24.118 1.00 95.06 586 TYR A O 1
ATOM 4271 N N . THR A 1 587 ? -3.219 -2.781 26.339 1.00 95.06 587 THR A N 1
ATOM 4272 C CA . THR A 1 587 ? -3.574 -4.219 26.273 1.00 95.06 587 THR A CA 1
ATOM 4273 C C . THR A 1 587 ? -4.896 -4.603 26.957 1.00 95.06 587 THR A C 1
ATOM 4275 O O . THR A 1 587 ? -5.362 -5.735 26.805 1.00 95.06 587 THR A O 1
ATOM 4278 N N . GLY A 1 588 ? -5.529 -3.685 27.695 1.00 95.88 588 GLY A N 1
ATOM 4279 C CA . GLY A 1 588 ? -6.830 -3.919 28.336 1.00 95.88 588 GLY A CA 1
ATOM 4280 C C . GLY A 1 588 ? -8.003 -3.981 27.351 1.00 95.88 588 GLY A C 1
ATOM 4281 O O . GLY A 1 588 ? -7.828 -3.931 26.128 1.00 95.88 588 GLY A O 1
ATOM 4282 N N . THR A 1 589 ? -9.218 -4.090 27.884 1.00 96.75 589 THR A N 1
ATOM 4283 C CA . THR A 1 589 ? -10.447 -4.062 27.079 1.00 96.75 589 THR A CA 1
ATOM 4284 C C . THR A 1 589 ? -10.802 -2.639 26.648 1.00 96.75 589 THR A C 1
ATOM 4286 O O . THR A 1 589 ? -10.461 -1.673 27.331 1.00 96.75 589 THR A O 1
ATOM 4289 N N . THR A 1 590 ? -11.506 -2.516 25.523 1.00 97.94 590 THR A N 1
ATOM 4290 C CA . THR A 1 590 ? -12.050 -1.254 25.006 1.00 97.94 590 THR A CA 1
ATOM 4291 C C . THR A 1 590 ? -13.563 -1.360 24.918 1.00 97.94 590 THR A C 1
ATOM 4293 O O . THR A 1 590 ? -14.079 -2.205 24.190 1.00 97.94 590 THR A O 1
ATOM 4296 N N . GLN A 1 591 ? -14.281 -0.498 25.631 1.00 98.12 591 GLN A N 1
ATOM 4297 C CA . GLN A 1 591 ? -15.735 -0.385 25.573 1.00 98.12 591 GLN A CA 1
ATOM 4298 C C . GLN A 1 591 ? -16.119 0.956 24.941 1.00 98.12 591 GLN A C 1
ATOM 4300 O O . GLN A 1 591 ? -15.599 1.998 25.336 1.00 98.12 591 GLN A O 1
ATOM 4305 N N . VAL A 1 592 ? -17.029 0.930 23.969 1.00 97.94 592 VAL A N 1
ATOM 4306 C CA . VAL A 1 592 ? -17.510 2.117 23.250 1.00 97.94 592 VAL A CA 1
ATOM 4307 C C . VAL A 1 592 ? -19.001 2.301 23.515 1.00 97.94 592 VAL A C 1
ATOM 4309 O O . VAL A 1 592 ? -19.796 1.409 23.222 1.00 97.94 592 VAL A O 1
ATOM 4312 N N . SER A 1 593 ? -19.350 3.465 24.060 1.00 93.88 593 SER A N 1
ATOM 4313 C CA . SER A 1 593 ? -20.687 3.898 24.474 1.00 93.88 593 SER A CA 1
ATOM 4314 C C . SER A 1 593 ? -21.022 5.274 23.871 1.00 93.88 593 SER A C 1
ATOM 4316 O O . SER A 1 593 ? -20.151 6.001 23.382 1.00 93.88 593 SER A O 1
ATOM 4318 N N . GLY A 1 594 ? -22.297 5.659 23.911 1.00 88.12 594 GLY A N 1
ATOM 4319 C CA . GLY A 1 594 ? -22.786 6.912 23.339 1.00 88.12 594 GLY A CA 1
ATOM 4320 C C . GLY A 1 594 ? -22.975 6.807 21.826 1.00 88.12 594 GLY A C 1
ATOM 4321 O O . GLY A 1 594 ? -23.910 6.154 21.374 1.00 88.12 594 GLY A O 1
ATOM 4322 N N . LYS A 1 595 ? -22.127 7.496 21.054 1.00 91.38 595 LYS A N 1
ATOM 4323 C CA . LYS A 1 595 ? -22.158 7.560 19.582 1.00 91.38 595 LYS A CA 1
ATOM 4324 C C . LYS A 1 595 ? -20.876 6.976 18.969 1.00 91.38 595 LYS A C 1
ATOM 4326 O O . LYS A 1 595 ? -20.564 5.814 19.207 1.00 91.38 595 LYS A O 1
ATOM 4331 N N . THR A 1 596 ? -20.152 7.745 18.151 1.00 94.25 596 THR A N 1
ATOM 4332 C CA . THR A 1 596 ? -19.134 7.212 17.237 1.00 94.25 596 THR A CA 1
ATOM 4333 C C . THR A 1 596 ? -17.714 7.327 17.783 1.00 94.25 596 THR A C 1
ATOM 4335 O O . THR A 1 596 ? -17.225 8.429 18.022 1.00 94.25 596 THR A O 1
ATOM 4338 N N . LEU A 1 597 ? -17.013 6.199 17.869 1.00 96.06 597 LEU A N 1
ATOM 4339 C CA . LEU A 1 597 ? -15.556 6.136 17.849 1.00 96.06 597 LEU A CA 1
ATOM 4340 C C . LEU A 1 597 ? -15.077 6.053 16.394 1.00 96.06 597 LEU A C 1
ATOM 4342 O O . LEU A 1 597 ? -15.454 5.136 15.667 1.00 96.06 597 LEU A O 1
ATOM 4346 N N . VAL A 1 598 ? -14.231 6.989 15.979 1.00 94.69 598 VAL A N 1
ATOM 4347 C CA . VAL A 1 598 ? -13.543 6.978 14.684 1.00 94.69 598 VAL A CA 1
ATOM 4348 C C . VAL A 1 598 ? -12.110 6.495 14.890 1.00 94.69 598 VAL A C 1
ATOM 4350 O O . VAL A 1 598 ? -11.397 6.989 15.767 1.00 94.69 598 VAL A O 1
ATOM 4353 N N . LEU A 1 599 ? -11.670 5.545 14.068 1.00 94.94 599 LEU A N 1
ATOM 4354 C CA . LEU A 1 599 ? -10.253 5.222 13.951 1.00 94.94 599 LEU A CA 1
ATOM 4355 C C . LEU A 1 599 ? -9.636 6.230 12.969 1.00 94.94 599 LEU A C 1
ATOM 4357 O O . LEU A 1 599 ? -9.989 6.234 11.793 1.00 94.94 599 LEU A O 1
ATOM 4361 N N . GLY A 1 600 ? -8.771 7.123 13.455 1.00 90.06 600 GLY A N 1
ATOM 4362 C CA . GLY A 1 600 ? -8.077 8.123 12.628 1.00 90.06 600 GLY A CA 1
ATOM 4363 C C . GLY A 1 600 ? -6.767 7.620 12.015 1.00 90.06 600 GLY A C 1
ATOM 4364 O O . GLY A 1 600 ? -6.134 8.326 11.235 1.00 90.06 600 GLY A O 1
ATOM 4365 N N . ASN A 1 601 ? -6.335 6.417 12.398 1.00 88.50 601 ASN A N 1
ATOM 4366 C CA . ASN A 1 601 ? -5.107 5.784 11.938 1.00 88.50 601 ASN A CA 1
ATOM 4367 C C . ASN A 1 601 ? -5.186 4.259 12.085 1.00 88.50 601 ASN A C 1
ATOM 4369 O O . ASN A 1 601 ? -6.093 3.721 12.728 1.00 88.50 601 ASN A O 1
ATOM 4373 N N . ASP A 1 602 ? -4.184 3.568 11.547 1.00 91.19 602 ASP A N 1
ATOM 4374 C CA . ASP A 1 602 ? -3.995 2.137 11.785 1.00 91.19 602 ASP A CA 1
ATOM 4375 C C . ASP A 1 602 ? -3.564 1.884 13.244 1.00 91.19 602 ASP A C 1
ATOM 4377 O O . ASP A 1 602 ? -2.858 2.696 13.841 1.00 91.19 602 ASP A O 1
ATOM 4381 N N . ASN A 1 603 ? -3.948 0.742 13.826 1.00 92.25 603 ASN A N 1
ATOM 4382 C CA . ASN A 1 603 ? -3.536 0.295 15.171 1.00 92.25 603 ASN A CA 1
ATOM 4383 C C . ASN A 1 603 ? -3.889 1.252 16.347 1.00 92.25 603 ASN A C 1
ATOM 4385 O O . ASN A 1 603 ? -3.376 1.104 17.456 1.00 92.25 603 ASN A O 1
ATOM 4389 N N . VAL A 1 604 ? -4.805 2.210 16.184 1.00 94.31 604 VAL A N 1
ATOM 4390 C CA . VAL A 1 604 ? -5.143 3.182 17.249 1.00 94.31 604 VAL A CA 1
ATOM 4391 C C . VAL A 1 604 ? -5.824 2.569 18.485 1.00 94.31 604 VAL A C 1
ATOM 4393 O O . VAL A 1 604 ? -5.774 3.168 19.560 1.00 94.31 604 VAL A O 1
ATOM 4396 N N . LEU A 1 605 ? -6.385 1.354 18.400 1.00 95.38 605 LEU A N 1
ATOM 4397 C CA . LEU A 1 605 ? -6.839 0.580 19.573 1.00 95.38 605 LEU A CA 1
ATOM 4398 C C . LEU A 1 605 ? -5.738 -0.306 20.188 1.00 95.38 605 LEU A C 1
ATOM 4400 O O . LEU A 1 605 ? -6.007 -1.131 21.060 1.00 95.38 605 LEU A O 1
ATOM 4404 N N . GLY A 1 606 ? -4.492 -0.149 19.735 1.00 93.44 606 GLY A N 1
ATOM 4405 C CA . GLY A 1 606 ? -3.340 -0.914 20.192 1.00 93.44 606 GLY A CA 1
ATOM 4406 C C . GLY A 1 606 ? -3.573 -2.422 20.133 1.00 93.44 606 GLY A C 1
ATOM 4407 O O . GLY A 1 606 ? -4.061 -2.951 19.137 1.00 93.44 606 GLY A O 1
ATOM 4408 N N . GLN A 1 607 ? -3.241 -3.109 21.226 1.00 93.62 607 GLN A N 1
ATOM 4409 C CA . GLN A 1 607 ? -3.411 -4.554 21.383 1.00 93.62 607 GLN A CA 1
ATOM 4410 C C . GLN A 1 607 ? -4.605 -4.866 22.295 1.00 93.62 607 GLN A C 1
ATOM 4412 O O . GLN A 1 607 ? -4.498 -5.703 23.193 1.00 93.62 607 GLN A O 1
ATOM 4417 N N . THR A 1 608 ? -5.730 -4.160 22.116 1.00 95.69 608 THR A N 1
ATOM 4418 C CA . THR A 1 608 ? -6.900 -4.346 22.981 1.00 95.69 608 THR A CA 1
ATOM 4419 C C . THR A 1 608 ? -7.408 -5.790 22.954 1.00 95.69 608 THR A C 1
ATOM 4421 O O . THR A 1 608 ? -7.645 -6.386 21.898 1.00 95.69 608 THR A O 1
ATOM 4424 N N . SER A 1 609 ? -7.561 -6.366 24.145 1.00 95.56 609 SER A N 1
ATOM 4425 C CA . SER A 1 609 ? -7.874 -7.788 24.332 1.00 95.56 609 SER A CA 1
ATOM 4426 C C . SER A 1 609 ? -9.341 -8.135 24.055 1.00 95.56 609 SER A C 1
ATOM 4428 O O . SER A 1 609 ? -9.642 -9.273 23.700 1.00 95.56 609 SER A O 1
ATOM 4430 N N . GLN A 1 610 ? -10.238 -7.150 24.140 1.00 96.62 610 GLN A N 1
ATOM 4431 C CA . GLN A 1 610 ? -11.628 -7.230 23.686 1.00 96.62 610 GLN A CA 1
ATOM 4432 C C . GLN A 1 610 ? -12.098 -5.830 23.276 1.00 96.62 610 GLN A C 1
ATOM 4434 O O . GLN A 1 610 ? -12.000 -4.903 24.080 1.00 96.62 610 GLN A O 1
ATOM 4439 N N . LEU A 1 611 ? -12.656 -5.689 22.071 1.00 97.94 611 LEU A N 1
ATOM 4440 C CA . LEU A 1 611 ? -13.447 -4.524 21.672 1.00 97.94 611 LEU A CA 1
ATOM 4441 C C . LEU A 1 611 ? -14.934 -4.833 21.878 1.00 97.94 611 LEU A C 1
ATOM 4443 O O . LEU A 1 611 ? -15.456 -5.796 21.317 1.00 97.94 611 LEU A O 1
ATOM 4447 N N . ARG A 1 612 ? -15.614 -3.997 22.662 1.00 98.00 612 ARG A N 1
ATOM 4448 C CA . ARG A 1 612 ? -17.057 -4.032 22.903 1.00 98.00 612 ARG A CA 1
ATOM 4449 C C . ARG A 1 612 ? -17.706 -2.753 22.380 1.00 98.00 612 ARG A C 1
ATOM 4451 O O . ARG A 1 612 ? -17.324 -1.659 22.785 1.00 98.00 612 ARG A O 1
ATOM 4458 N N . ILE A 1 613 ? -18.718 -2.902 21.532 1.00 98.44 613 ILE A N 1
ATOM 4459 C CA . ILE A 1 613 ? -19.518 -1.805 20.974 1.00 98.44 613 ILE A CA 1
ATOM 4460 C C . ILE A 1 613 ? -20.926 -1.903 21.565 1.00 98.44 613 ILE A C 1
ATOM 4462 O O . ILE A 1 613 ? -21.665 -2.817 21.201 1.00 98.44 613 ILE A O 1
ATOM 4466 N N . ASP A 1 614 ? -21.290 -1.009 22.485 1.00 97.88 614 ASP A N 1
ATOM 4467 C CA . ASP A 1 614 ? -22.608 -1.023 23.130 1.00 97.88 614 ASP A CA 1
ATOM 4468 C C . ASP A 1 614 ? -23.736 -0.576 22.186 1.00 97.88 614 ASP A C 1
ATOM 4470 O O . ASP A 1 614 ? -23.518 0.106 21.184 1.00 97.88 614 ASP A O 1
ATOM 4474 N N . ALA A 1 615 ? -24.974 -0.954 22.517 1.00 96.25 615 ALA A N 1
ATOM 4475 C CA . ALA A 1 615 ? -26.152 -0.617 21.723 1.00 96.25 615 ALA A CA 1
ATOM 4476 C C . ALA A 1 615 ? -26.321 0.907 21.558 1.00 96.25 615 ALA A C 1
ATOM 4478 O O . ALA A 1 615 ? -26.413 1.646 22.538 1.00 96.25 615 ALA A O 1
ATOM 4479 N N . GLY A 1 616 ? -26.394 1.363 20.304 1.00 93.62 616 GLY A N 1
ATOM 4480 C CA . GLY A 1 616 ? -26.463 2.782 19.930 1.00 93.62 616 GLY A CA 1
ATOM 4481 C C . GLY A 1 616 ? -25.105 3.437 19.644 1.00 93.62 616 GLY A C 1
ATOM 4482 O O . GLY A 1 616 ? -25.075 4.447 18.940 1.00 93.62 616 GLY A O 1
ATOM 4483 N N . ALA A 1 617 ? -23.999 2.845 20.104 1.00 97.19 617 ALA A N 1
ATOM 4484 C CA . ALA A 1 617 ? -22.655 3.292 19.759 1.00 97.19 617 ALA A CA 1
ATOM 4485 C C . ALA A 1 617 ? -22.231 2.795 18.365 1.00 97.19 617 ALA A C 1
ATOM 4487 O O . ALA A 1 617 ? -22.813 1.868 17.798 1.00 97.19 617 ALA A O 1
ATOM 4488 N N . THR A 1 618 ? -21.191 3.410 17.802 1.00 97.69 618 THR A N 1
ATOM 4489 C CA . THR A 1 618 ? -20.614 3.047 16.501 1.00 97.69 618 THR A CA 1
ATOM 4490 C C . THR A 1 618 ? -19.092 3.018 16.579 1.00 97.69 618 THR A C 1
ATOM 4492 O O . THR A 1 618 ? -18.495 3.934 17.135 1.00 97.69 618 THR A O 1
ATOM 4495 N N . VAL A 1 619 ? -18.443 2.031 15.961 1.00 98.31 619 VAL A N 1
ATOM 4496 C CA . VAL A 1 619 ? -17.007 2.095 15.629 1.00 98.31 619 VAL A CA 1
ATOM 4497 C C . VAL A 1 619 ? -16.866 2.215 14.117 1.00 98.31 619 VAL A C 1
ATOM 4499 O O . VAL A 1 619 ? -17.321 1.343 13.379 1.00 98.31 619 VAL A O 1
ATOM 4502 N N . ALA A 1 620 ? -16.228 3.288 13.656 1.00 97.38 620 ALA A N 1
ATOM 4503 C CA . ALA A 1 620 ? -15.934 3.539 12.252 1.00 97.38 620 ALA A CA 1
ATOM 4504 C C . ALA A 1 620 ? -14.432 3.353 11.987 1.00 97.38 620 ALA A C 1
ATOM 4506 O O . ALA A 1 620 ? -13.618 4.164 12.425 1.00 97.38 620 ALA A O 1
ATOM 4507 N N . ALA A 1 621 ? -14.064 2.298 11.255 1.00 96.12 621 ALA A N 1
ATOM 4508 C CA . ALA A 1 621 ? -12.675 2.019 10.885 1.00 96.12 621 ALA A CA 1
ATOM 4509 C C . ALA A 1 621 ? -12.144 2.955 9.786 1.00 96.12 621 ALA A C 1
ATOM 4511 O O . ALA A 1 621 ? -10.935 3.092 9.657 1.00 96.12 621 ALA A O 1
ATOM 4512 N N . ASN A 1 622 ? -13.024 3.623 9.029 1.00 92.38 622 ASN A N 1
ATOM 4513 C CA . ASN A 1 622 ? -12.689 4.792 8.202 1.00 92.38 622 ASN A CA 1
ATOM 4514 C C . ASN A 1 622 ? -11.507 4.584 7.217 1.00 92.38 622 ASN A C 1
ATOM 4516 O O . ASN A 1 622 ? -10.716 5.491 6.982 1.00 92.38 622 ASN A O 1
ATOM 4520 N N . GLY A 1 623 ? -11.367 3.380 6.649 1.00 94.06 623 GLY A N 1
ATOM 4521 C CA . GLY A 1 623 ? -10.261 3.037 5.741 1.00 94.06 623 GLY A CA 1
ATOM 4522 C C . GLY A 1 623 ? -9.010 2.443 6.407 1.00 94.06 623 GLY A C 1
ATOM 4523 O O . GLY A 1 623 ? -8.121 1.986 5.692 1.00 94.06 623 GLY A O 1
ATOM 4524 N N . HIS A 1 624 ? -8.947 2.391 7.740 1.00 95.00 624 HIS A N 1
ATOM 4525 C CA . HIS A 1 624 ? -7.770 1.974 8.512 1.00 95.00 624 HIS A CA 1
ATOM 4526 C C . HIS A 1 624 ? -7.745 0.491 8.902 1.00 95.00 624 HIS A C 1
ATOM 4528 O O . HIS A 1 624 ? -8.761 -0.210 8.869 1.00 95.00 624 HIS A O 1
ATOM 4534 N N . VAL A 1 625 ? -6.562 0.013 9.294 1.00 95.50 625 VAL A N 1
ATOM 4535 C CA . VAL A 1 625 ? -6.296 -1.369 9.719 1.00 95.50 625 VAL A CA 1
ATOM 4536 C C . VAL A 1 625 ? -6.223 -1.479 11.245 1.00 95.50 625 VAL A C 1
ATOM 4538 O O . VAL A 1 625 ? -5.420 -0.803 11.886 1.00 95.50 625 VAL A O 1
ATOM 4541 N N . GLN A 1 626 ? -6.999 -2.386 11.846 1.00 96.44 626 GLN A N 1
ATOM 4542 C CA . GLN A 1 626 ? -6.986 -2.638 13.293 1.00 96.44 626 GLN A CA 1
ATOM 4543 C C . GLN A 1 626 ? -6.972 -4.139 13.630 1.00 96.44 626 GLN A C 1
ATOM 4545 O O . GLN A 1 626 ? -7.616 -4.962 12.975 1.00 96.44 626 GLN A O 1
ATOM 4550 N N . GLY A 1 627 ? -6.249 -4.490 14.696 1.00 95.50 627 GLY A N 1
ATOM 4551 C CA . GLY A 1 627 ? -6.306 -5.799 15.353 1.00 95.50 627 GLY A CA 1
ATOM 4552 C C . GLY A 1 627 ? -7.014 -5.724 16.705 1.00 95.50 627 GLY A C 1
ATOM 4553 O O . GLY A 1 627 ? -6.825 -4.758 17.439 1.00 95.50 627 GLY A O 1
ATOM 4554 N N . VAL A 1 628 ? -7.828 -6.723 17.043 1.00 96.62 628 VAL A N 1
ATOM 4555 C CA . VAL A 1 628 ? -8.479 -6.864 18.358 1.00 96.62 628 VAL A CA 1
ATOM 4556 C C . VAL A 1 628 ? -8.436 -8.326 18.808 1.00 96.62 628 VAL A C 1
ATOM 4558 O O . VAL A 1 628 ? -8.472 -9.239 17.981 1.00 96.62 628 VAL A O 1
ATOM 4561 N N . GLY A 1 629 ? -8.348 -8.566 20.116 1.00 95.81 629 GLY A N 1
ATOM 4562 C CA . GLY A 1 629 ? -8.290 -9.925 20.665 1.00 95.81 629 GLY A CA 1
ATOM 4563 C C . GLY A 1 629 ? -9.620 -10.687 20.617 1.00 95.81 629 GLY A C 1
ATOM 4564 O O . GLY A 1 629 ? -9.636 -11.899 20.406 1.00 95.81 629 GLY A O 1
ATOM 4565 N N . GLU A 1 630 ? -10.731 -9.980 20.791 1.00 96.81 630 GLU A N 1
ATOM 4566 C CA . GLU A 1 630 ? -12.109 -10.478 20.755 1.00 96.81 630 GLU A CA 1
ATOM 4567 C C . GLU A 1 630 ? -13.023 -9.314 20.344 1.00 96.81 630 GLU A C 1
ATOM 4569 O O . GLU A 1 630 ? -12.687 -8.153 20.596 1.00 96.81 630 GLU A O 1
ATOM 4574 N N . LEU A 1 631 ? -14.160 -9.601 19.705 1.00 97.75 631 LEU A N 1
ATOM 4575 C CA . LEU A 1 631 ? -15.087 -8.575 19.223 1.00 97.75 631 LEU A CA 1
ATOM 4576 C C . LEU A 1 631 ? -16.527 -8.868 19.655 1.00 97.75 631 LEU A C 1
ATOM 4578 O O . LEU A 1 631 ? -17.104 -9.876 19.251 1.00 97.75 631 LEU A O 1
ATOM 4582 N N . LEU A 1 632 ? -17.111 -7.954 20.431 1.00 97.62 632 LEU A N 1
ATOM 4583 C CA . LEU A 1 632 ? -18.511 -7.972 20.843 1.00 97.62 632 LEU A CA 1
ATOM 4584 C C . LEU A 1 632 ? -19.252 -6.750 20.280 1.00 97.62 632 LEU A C 1
ATOM 4586 O O . LEU A 1 632 ? -18.853 -5.611 20.523 1.00 97.62 632 LEU A O 1
ATOM 4590 N N . ILE A 1 633 ? -20.351 -6.990 19.566 1.00 98.19 633 ILE A N 1
ATOM 4591 C CA . ILE A 1 633 ? -21.148 -5.959 18.898 1.00 98.19 633 ILE A CA 1
ATOM 4592 C C . ILE A 1 633 ? -22.611 -6.039 19.358 1.00 98.19 633 ILE A C 1
ATOM 4594 O O . ILE A 1 633 ? -23.346 -6.957 18.992 1.00 98.19 633 ILE A O 1
ATOM 4598 N N . ASP A 1 634 ? -23.029 -5.048 20.143 1.00 96.81 634 ASP A N 1
ATOM 4599 C CA . ASP A 1 634 ? -24.429 -4.728 20.443 1.00 96.81 634 ASP A CA 1
ATOM 4600 C C . ASP A 1 634 ? -24.908 -3.482 19.653 1.00 96.81 634 ASP A C 1
ATOM 4602 O O . ASP A 1 634 ? -26.109 -3.319 19.444 1.00 96.81 634 ASP A O 1
ATOM 4606 N N . GLY A 1 635 ? -23.982 -2.623 19.195 1.00 97.06 635 GLY A N 1
ATOM 4607 C CA . GLY A 1 635 ? -24.219 -1.451 18.331 1.00 97.06 635 GLY A CA 1
ATOM 4608 C C . GLY A 1 635 ? -23.772 -1.627 16.869 1.00 97.06 635 GLY A C 1
ATOM 4609 O O . GLY A 1 635 ? -23.985 -2.678 16.267 1.00 97.06 635 GLY A O 1
ATOM 4610 N N . ASP A 1 636 ? -23.143 -0.599 16.294 1.00 97.38 636 ASP A N 1
ATOM 4611 C CA . ASP A 1 636 ? -22.739 -0.550 14.878 1.00 97.38 636 ASP A CA 1
ATOM 4612 C C . ASP A 1 636 ? -21.212 -0.666 14.680 1.00 97.38 636 ASP A C 1
ATOM 4614 O O . ASP A 1 636 ? -20.419 0.018 15.328 1.00 97.38 636 ASP A O 1
ATOM 4618 N N . LEU A 1 637 ? -20.785 -1.458 13.696 1.00 97.94 637 LEU A N 1
ATOM 4619 C CA . LEU A 1 637 ? -19.423 -1.478 13.153 1.00 97.94 637 LEU A CA 1
ATOM 4620 C C . LEU A 1 637 ? -19.453 -1.074 11.673 1.00 97.94 637 LEU A C 1
ATOM 4622 O O . LEU A 1 637 ? -20.152 -1.690 10.869 1.00 97.94 637 LEU A O 1
ATOM 4626 N N . GLN A 1 638 ? -18.668 -0.066 11.298 1.00 97.81 638 GLN A N 1
ATOM 4627 C CA . GLN A 1 638 ? -18.561 0.450 9.932 1.00 97.81 638 GLN A CA 1
ATOM 4628 C C . GLN A 1 638 ? -17.106 0.347 9.470 1.00 97.81 638 GLN A C 1
ATOM 4630 O O . GLN A 1 638 ? -16.227 1.003 10.025 1.00 97.81 638 GLN A O 1
ATOM 4635 N N . LEU A 1 639 ? -16.827 -0.501 8.480 1.00 97.50 639 LEU A N 1
ATOM 4636 C CA . LEU A 1 639 ? -15.463 -0.752 8.009 1.00 97.50 639 LEU A CA 1
ATOM 4637 C C . LEU A 1 639 ? -15.025 0.291 6.969 1.00 97.50 639 LEU A C 1
ATOM 4639 O O . LEU A 1 639 ? -13.932 0.844 7.089 1.00 97.50 639 LEU A O 1
ATOM 4643 N N . SER A 1 640 ? -15.891 0.618 6.004 1.00 94.38 640 SER A N 1
ATOM 4644 C CA . SER A 1 640 ? -15.719 1.739 5.061 1.00 94.38 640 SER A CA 1
ATOM 4645 C C . SER A 1 640 ? -14.351 1.736 4.357 1.00 94.38 640 SER A C 1
ATOM 4647 O O . SER A 1 640 ? -13.601 2.708 4.417 1.00 94.38 640 SER A O 1
ATOM 4649 N N . GLY A 1 641 ? -13.979 0.599 3.761 1.00 93.81 641 GLY A N 1
ATOM 4650 C CA . GLY A 1 641 ? -12.653 0.348 3.169 1.00 93.81 641 GLY A CA 1
ATOM 4651 C C . GLY A 1 641 ? -11.598 -0.203 4.143 1.00 93.81 641 GLY A C 1
ATOM 4652 O O . GLY A 1 641 ? -10.666 -0.885 3.715 1.00 93.81 641 GLY A O 1
ATOM 4653 N N . GLY A 1 642 ? -11.765 0.028 5.448 1.00 96.50 642 GLY A N 1
ATOM 4654 C CA . GLY A 1 642 ? -10.853 -0.426 6.500 1.00 96.50 642 GLY A CA 1
ATOM 4655 C C . GLY A 1 642 ? -10.876 -1.937 6.732 1.00 96.50 642 GLY A C 1
ATOM 4656 O O . GLY A 1 642 ? -11.751 -2.650 6.240 1.00 96.50 642 GLY A O 1
ATOM 4657 N N . GLN A 1 643 ? -9.898 -2.433 7.487 1.00 96.75 643 GLN A N 1
ATOM 4658 C CA . GLN A 1 643 ? -9.688 -3.859 7.749 1.00 96.75 643 GLN A CA 1
ATOM 4659 C C . GLN A 1 643 ? -9.665 -4.125 9.257 1.00 96.75 643 GLN A C 1
ATOM 4661 O O . GLN A 1 643 ? -8.754 -3.675 9.951 1.00 96.75 643 GLN A O 1
ATOM 4666 N N . LEU A 1 644 ? -10.632 -4.890 9.768 1.00 97.31 644 LEU A N 1
ATOM 4667 C CA . LEU A 1 644 ? -10.649 -5.329 11.164 1.00 97.31 644 LEU A CA 1
ATOM 4668 C C . LEU A 1 644 ? -10.259 -6.807 11.265 1.00 97.31 644 LEU A C 1
ATOM 4670 O O . LEU A 1 644 ? -10.796 -7.659 10.559 1.00 97.31 644 LEU A O 1
ATOM 4674 N N . SER A 1 645 ? -9.330 -7.119 12.165 1.00 96.38 645 SER A N 1
ATOM 4675 C CA . SER A 1 645 ? -8.830 -8.477 12.383 1.00 96.38 645 SER A CA 1
ATOM 4676 C C . SER A 1 645 ? -9.027 -8.915 13.835 1.00 96.38 645 SER A C 1
ATOM 4678 O O . SER A 1 645 ? -8.509 -8.301 14.763 1.00 96.38 645 SER A O 1
ATOM 4680 N N . VAL A 1 646 ? -9.800 -9.983 14.028 1.00 96.31 646 VAL A N 1
ATOM 4681 C CA . VAL A 1 646 ? -10.152 -10.568 15.328 1.00 96.31 646 VAL A CA 1
ATOM 4682 C C . VAL A 1 646 ? -9.330 -11.846 15.506 1.00 96.31 646 VAL A C 1
ATOM 4684 O O . VAL A 1 646 ? -9.811 -12.951 15.250 1.00 96.31 646 VAL A O 1
ATOM 4687 N N . LEU A 1 647 ? -8.043 -11.697 15.830 1.00 84.81 647 LEU A N 1
ATOM 4688 C CA . LEU A 1 647 ? -7.040 -12.763 15.703 1.00 84.81 647 LEU A CA 1
ATOM 4689 C C . LEU A 1 647 ? -6.251 -13.007 17.007 1.00 84.81 647 LEU A C 1
ATOM 4691 O O . LEU A 1 647 ? -5.851 -12.053 17.680 1.00 84.81 647 LEU A O 1
ATOM 4695 N N . PRO A 1 648 ? -5.930 -14.274 17.341 1.00 73.00 648 PRO A N 1
ATOM 4696 C CA . PRO A 1 648 ? -4.902 -14.589 18.333 1.00 73.00 648 PRO A CA 1
ATOM 4697 C C . PRO A 1 648 ? -3.537 -13.985 17.933 1.00 73.00 648 PRO A C 1
ATOM 4699 O O . PRO A 1 648 ? -3.240 -13.901 16.740 1.00 73.00 648 PRO A O 1
ATOM 4702 N N . PRO A 1 649 ? -2.666 -13.608 18.891 1.00 69.94 649 PRO A N 1
ATOM 4703 C CA . PRO A 1 649 ? -2.676 -14.025 20.295 1.00 69.94 649 PRO A CA 1
ATOM 4704 C C . PRO A 1 649 ? -3.323 -13.033 21.276 1.00 69.94 649 PRO A C 1
ATOM 4706 O O . PRO A 1 649 ? -3.307 -13.301 22.474 1.00 69.94 649 PRO A O 1
ATOM 4709 N N . TRP A 1 650 ? -3.848 -11.890 20.819 1.00 67.69 650 TRP A N 1
ATOM 4710 C CA . TRP A 1 650 ? -4.291 -10.803 21.712 1.00 67.69 650 TRP A CA 1
ATOM 4711 C C . TRP A 1 650 ? -5.580 -11.102 22.495 1.00 67.69 650 TRP A C 1
ATOM 4713 O O . TRP A 1 650 ? -5.890 -10.404 23.456 1.00 67.69 650 TRP A O 1
ATOM 4723 N N . GLY A 1 651 ? -6.315 -12.150 22.120 1.00 82.31 651 GLY A N 1
ATOM 4724 C CA . GLY A 1 651 ? -7.509 -12.618 22.817 1.00 82.31 651 GLY A CA 1
ATOM 4725 C C . GLY A 1 651 ? -8.002 -13.951 22.256 1.00 82.31 651 GLY A C 1
ATOM 4726 O O . GLY A 1 651 ? -7.216 -14.745 21.732 1.00 82.31 651 GLY A O 1
ATOM 4727 N N . SER A 1 652 ? -9.304 -14.210 22.375 1.00 88.31 652 SER A N 1
ATOM 4728 C CA . SER A 1 652 ? -9.933 -15.475 21.973 1.00 88.31 652 SER A CA 1
ATOM 4729 C C . SER A 1 652 ? -9.985 -15.703 20.455 1.00 88.31 652 SER A C 1
ATOM 4731 O O . SER A 1 652 ? -10.145 -16.848 20.031 1.00 88.31 652 SER A O 1
ATOM 4733 N N . GLY A 1 653 ? -9.884 -14.643 19.645 1.00 91.06 653 GLY A N 1
ATOM 4734 C CA . GLY A 1 653 ? -10.137 -14.655 18.200 1.00 91.06 653 GLY A CA 1
ATOM 4735 C C . GLY A 1 653 ? -11.621 -14.774 17.817 1.00 91.06 653 GLY A C 1
ATOM 4736 O O . GLY A 1 653 ? -11.927 -14.990 16.644 1.00 91.06 653 GLY A O 1
ATOM 4737 N N . ARG A 1 654 ? -12.538 -14.694 18.791 1.00 95.12 654 ARG A N 1
ATOM 4738 C CA . ARG A 1 654 ? -13.983 -14.903 18.611 1.00 95.12 654 ARG A CA 1
ATOM 4739 C C . ARG A 1 654 ? -14.720 -13.597 18.304 1.00 95.12 654 ARG A C 1
ATOM 4741 O O . ARG A 1 654 ? -14.380 -12.537 18.829 1.00 95.12 654 ARG A O 1
ATOM 4748 N N . LEU A 1 655 ? -15.787 -13.709 17.515 1.00 96.88 655 LEU A N 1
ATOM 4749 C CA . LEU A 1 655 ? -16.765 -12.647 17.281 1.00 96.88 655 LEU A CA 1
ATOM 4750 C C . LEU A 1 655 ? -18.138 -12.991 17.894 1.00 96.88 655 LEU A C 1
ATOM 4752 O O . LEU A 1 655 ? -18.614 -14.123 17.805 1.00 96.88 655 LEU A O 1
ATOM 4756 N N . GLU A 1 656 ? -18.815 -12.011 18.484 1.00 97.50 656 GLU A N 1
ATOM 4757 C CA . GLU A 1 656 ? -20.236 -12.094 18.832 1.00 97.50 656 GLU A CA 1
ATOM 4758 C C . GLU A 1 656 ? -20.956 -10.810 18.406 1.00 97.50 656 GLU A C 1
ATOM 4760 O O . GLU A 1 656 ? -20.638 -9.732 18.897 1.00 97.50 656 GLU A O 1
ATOM 4765 N N . ALA A 1 657 ? -21.932 -10.918 17.504 1.00 97.31 657 ALA A N 1
ATOM 4766 C CA . ALA A 1 657 ? -22.782 -9.802 17.090 1.00 97.31 657 ALA A CA 1
ATOM 4767 C C . ALA A 1 657 ? -24.251 -10.129 17.388 1.00 97.31 657 ALA A C 1
ATOM 4769 O O . ALA A 1 657 ? -24.769 -11.164 16.953 1.00 97.31 657 ALA A O 1
ATOM 4770 N N . ARG A 1 658 ? -24.906 -9.286 18.194 1.00 94.94 658 ARG A N 1
ATOM 4771 C CA . ARG A 1 658 ? -26.230 -9.566 18.776 1.00 94.94 658 ARG A CA 1
ATOM 4772 C C . ARG A 1 658 ? -27.376 -8.975 17.961 1.00 94.94 658 ARG A C 1
ATOM 4774 O O . ARG A 1 658 ? -27.186 -8.106 17.115 1.00 94.94 658 ARG A O 1
ATOM 4781 N N . THR A 1 659 ? -28.592 -9.454 18.212 1.00 93.12 659 THR A N 1
ATOM 4782 C CA . THR A 1 659 ? -29.803 -9.001 17.517 1.00 93.12 659 THR A CA 1
ATOM 4783 C C . THR A 1 659 ? -29.998 -7.494 17.688 1.00 93.12 659 THR A C 1
ATOM 4785 O O . THR A 1 659 ? -30.146 -7.021 18.811 1.00 93.12 659 THR A O 1
ATOM 4788 N N . GLY A 1 660 ? -30.026 -6.757 16.575 1.00 89.19 660 GLY A N 1
ATOM 4789 C CA . GLY A 1 660 ? -30.105 -5.292 16.555 1.00 89.19 660 GLY A CA 1
ATOM 4790 C C . GLY A 1 660 ? -28.775 -4.585 16.271 1.00 89.19 660 GLY A C 1
ATOM 4791 O O . GLY A 1 660 ? -28.806 -3.412 15.917 1.00 89.19 660 GLY A O 1
ATOM 4792 N N . SER A 1 661 ? -27.642 -5.293 16.351 1.00 96.19 661 SER A N 1
ATOM 4793 C CA . SER A 1 661 ? -26.337 -4.789 15.900 1.00 96.19 661 SER A CA 1
ATOM 4794 C C . SER A 1 661 ? -26.211 -4.790 14.374 1.00 96.19 661 SER A C 1
ATOM 4796 O O . SER A 1 661 ? -26.877 -5.578 13.688 1.00 96.19 661 SER A O 1
ATOM 4798 N N . ARG A 1 662 ? -25.302 -3.964 13.842 1.00 96.56 662 ARG A N 1
ATOM 4799 C CA . ARG A 1 662 ? -24.971 -3.905 12.410 1.00 96.56 662 ARG A CA 1
ATOM 4800 C C . ARG A 1 662 ? -23.465 -3.997 12.166 1.00 96.56 662 ARG A C 1
ATOM 4802 O O . ARG A 1 662 ? -22.671 -3.376 12.862 1.00 96.56 662 ARG A O 1
ATOM 4809 N N . VAL A 1 663 ? -23.079 -4.700 11.103 1.00 97.88 663 VAL A N 1
ATOM 4810 C CA . VAL A 1 663 ? -21.751 -4.637 10.483 1.00 97.88 663 VAL A CA 1
ATOM 4811 C C . VAL A 1 663 ? -21.917 -4.198 9.027 1.00 97.88 663 VAL A C 1
ATOM 4813 O O . VAL A 1 663 ? -22.592 -4.857 8.229 1.00 97.88 663 VAL A O 1
ATOM 4816 N N . ALA A 1 664 ? -21.314 -3.067 8.679 1.00 97.81 664 ALA A N 1
ATOM 4817 C CA . ALA A 1 664 ? -21.283 -2.514 7.332 1.00 97.81 664 ALA A CA 1
ATOM 4818 C C . ALA A 1 664 ? -19.860 -2.615 6.769 1.00 97.81 664 ALA A C 1
ATOM 4820 O O . ALA A 1 664 ? -18.927 -2.035 7.326 1.00 97.81 664 ALA A O 1
ATOM 4821 N N . PHE A 1 665 ? -19.681 -3.377 5.690 1.00 97.50 665 PHE A N 1
ATOM 4822 C CA . PHE A 1 665 ? -18.368 -3.586 5.078 1.00 97.50 665 PHE A CA 1
ATOM 4823 C C . PHE A 1 665 ? -17.959 -2.402 4.199 1.00 97.50 665 PHE A C 1
ATOM 4825 O O . PHE A 1 665 ? -16.869 -1.863 4.374 1.00 97.50 665 PHE A O 1
ATOM 4832 N N . ASP A 1 666 ? -18.839 -1.977 3.290 1.00 95.44 666 ASP A N 1
ATOM 4833 C CA . ASP A 1 666 ? -18.706 -0.782 2.445 1.00 95.44 666 ASP A CA 1
ATOM 4834 C C . ASP A 1 666 ? -17.294 -0.597 1.837 1.00 95.44 666 ASP A C 1
ATOM 4836 O O . ASP A 1 666 ? -16.665 0.456 1.927 1.00 95.44 666 ASP A O 1
ATOM 4840 N N . GLY A 1 667 ? -16.783 -1.676 1.233 1.00 95.69 667 GLY A N 1
ATOM 4841 C CA . GLY A 1 667 ? -15.460 -1.797 0.609 1.00 95.69 667 GLY A CA 1
ATOM 4842 C C . GLY A 1 667 ? -14.362 -2.370 1.516 1.00 95.69 667 GLY A C 1
ATOM 4843 O O . GLY A 1 667 ? -13.290 -2.710 1.024 1.00 95.69 667 GLY A O 1
ATOM 4844 N N . GLY A 1 668 ? -14.613 -2.476 2.822 1.00 97.50 668 GLY A N 1
ATOM 4845 C CA . GLY A 1 668 ? -13.668 -2.962 3.830 1.00 97.50 668 GLY A CA 1
ATOM 4846 C C . GLY A 1 668 ? -13.657 -4.479 4.015 1.00 97.50 668 GLY A C 1
ATOM 4847 O O . GLY A 1 668 ? -14.248 -5.232 3.238 1.00 97.50 668 GLY A O 1
ATOM 4848 N N . GLY A 1 669 ? -12.975 -4.946 5.060 1.00 97.69 669 GLY A N 1
ATOM 4849 C CA . GLY A 1 669 ? -12.828 -6.372 5.340 1.00 97.69 669 GLY A CA 1
ATOM 4850 C C . GLY A 1 669 ? -12.777 -6.742 6.820 1.00 97.69 669 GLY A C 1
ATOM 4851 O O . GLY A 1 669 ? -12.378 -5.949 7.675 1.00 97.69 669 GLY A O 1
ATOM 4852 N N . LEU A 1 670 ? -13.209 -7.969 7.110 1.00 97.75 670 LEU A N 1
ATOM 4853 C CA . LEU A 1 670 ? -13.289 -8.547 8.449 1.00 97.75 670 LEU A CA 1
ATOM 4854 C C . LEU A 1 670 ? -12.646 -9.937 8.451 1.00 97.75 670 LEU A C 1
ATOM 4856 O O . LEU A 1 670 ? -13.096 -10.830 7.733 1.00 97.75 670 LEU A O 1
ATOM 4860 N N . SER A 1 671 ? -11.616 -10.125 9.274 1.00 97.12 671 SER A N 1
ATOM 4861 C CA . SER A 1 671 ? -10.930 -11.408 9.458 1.00 97.12 671 SER A CA 1
ATOM 4862 C C . SER A 1 671 ? -11.194 -11.966 10.857 1.00 97.12 671 SER A C 1
ATOM 4864 O O . SER A 1 671 ? -11.027 -11.246 11.841 1.00 97.12 671 SER A O 1
ATOM 4866 N N . ILE A 1 672 ? -11.625 -13.226 10.954 1.00 97.31 672 ILE A N 1
ATOM 4867 C CA . ILE A 1 672 ? -12.091 -13.865 12.196 1.00 97.31 672 ILE A CA 1
ATOM 4868 C C . ILE A 1 672 ? -11.271 -15.132 12.467 1.00 97.31 672 ILE A C 1
ATOM 4870 O O . ILE A 1 672 ? -11.232 -16.052 11.646 1.00 97.31 672 ILE A O 1
ATOM 4874 N N . GLY A 1 673 ? -10.615 -15.175 13.629 1.00 94.94 673 GLY A N 1
ATOM 4875 C CA . GLY A 1 673 ? -9.618 -16.191 13.969 1.00 94.94 673 GLY A CA 1
ATOM 4876 C C . GLY A 1 673 ? -10.159 -17.485 14.570 1.00 94.94 673 GLY A C 1
ATOM 4877 O O . GLY A 1 673 ? -9.528 -18.530 14.422 1.00 94.94 673 GLY A O 1
ATOM 4878 N N . ASN A 1 674 ? -11.289 -17.416 15.274 1.00 95.12 674 ASN A N 1
ATOM 4879 C CA . ASN A 1 674 ? -11.827 -18.512 16.083 1.00 95.12 674 ASN A CA 1
ATOM 4880 C C . ASN A 1 674 ? -13.368 -18.524 16.086 1.00 95.12 674 ASN A C 1
ATOM 4882 O O . ASN A 1 674 ? -14.011 -18.697 17.123 1.00 95.12 674 ASN A O 1
ATOM 4886 N N . GLY A 1 675 ? -13.960 -18.311 14.910 1.00 94.44 675 GLY A N 1
ATOM 4887 C CA . GLY A 1 675 ? -15.404 -18.366 14.706 1.00 94.44 675 GLY A CA 1
ATOM 4888 C C . GLY A 1 675 ? -16.207 -17.383 15.565 1.00 94.44 675 GLY A C 1
ATOM 4889 O O . GLY A 1 675 ? -15.755 -16.279 15.884 1.00 94.44 675 GLY A O 1
ATOM 4890 N N . GLY A 1 676 ? -17.429 -17.775 15.927 1.00 96.69 676 GLY A N 1
ATOM 4891 C CA . GLY A 1 676 ? -18.338 -16.916 16.676 1.00 96.69 676 GLY A CA 1
ATOM 4892 C C . GLY A 1 676 ? -19.818 -17.121 16.375 1.00 96.69 676 GLY A C 1
ATOM 4893 O O . GLY A 1 676 ? -20.232 -18.161 15.860 1.00 96.69 676 GLY A O 1
ATOM 4894 N N . ARG A 1 677 ? -20.619 -16.092 16.669 1.00 97.44 677 ARG A N 1
ATOM 4895 C CA . ARG A 1 677 ? -22.047 -16.035 16.326 1.00 97.44 677 ARG A CA 1
ATOM 4896 C C . ARG A 1 677 ? -22.450 -14.647 15.834 1.00 97.44 677 ARG A C 1
ATOM 4898 O O . ARG A 1 677 ? -22.126 -13.651 16.477 1.00 97.44 677 ARG A O 1
ATOM 4905 N N . ILE A 1 678 ? -23.195 -14.597 14.733 1.00 97.25 678 ILE A N 1
ATOM 4906 C CA . ILE A 1 678 ? -23.762 -13.379 14.140 1.00 97.25 678 ILE A CA 1
ATOM 4907 C C . ILE A 1 678 ? -25.278 -13.553 14.035 1.00 97.25 678 ILE A C 1
ATOM 4909 O O . ILE A 1 678 ? -25.753 -14.534 13.462 1.00 97.25 678 ILE A O 1
ATOM 4913 N N . ALA A 1 679 ? -26.025 -12.611 14.607 1.00 94.44 679 ALA A N 1
ATOM 4914 C CA . ALA A 1 679 ? -27.484 -12.584 14.558 1.00 94.44 679 ALA A CA 1
ATOM 4915 C C . ALA A 1 679 ? -28.040 -12.139 13.187 1.00 94.44 679 ALA A C 1
ATOM 4917 O O . ALA A 1 679 ? -27.341 -11.559 12.353 1.00 94.44 679 ALA A O 1
ATOM 4918 N N . ALA A 1 680 ? -29.334 -12.390 12.977 1.00 86.25 680 ALA A N 1
ATOM 4919 C CA . ALA A 1 680 ? -30.006 -12.140 11.705 1.00 86.25 680 ALA A CA 1
ATOM 4920 C C . ALA A 1 680 ? -30.103 -10.661 11.309 1.00 86.25 680 ALA A C 1
ATOM 4922 O O . ALA A 1 680 ? -30.494 -9.805 12.104 1.00 86.25 680 ALA A O 1
ATOM 4923 N N . GLY A 1 681 ? -29.801 -10.392 10.034 1.00 82.00 681 GLY A N 1
ATOM 4924 C CA . GLY A 1 681 ? -29.874 -9.069 9.410 1.00 82.00 681 GLY A CA 1
ATOM 4925 C C . GLY A 1 681 ? -28.709 -8.129 9.734 1.00 82.00 681 GLY A C 1
ATOM 4926 O O . GLY A 1 681 ? -28.710 -6.995 9.258 1.00 82.00 681 GLY A O 1
ATOM 4927 N N . THR A 1 682 ? -27.722 -8.571 10.518 1.00 90.19 682 THR A N 1
ATOM 4928 C CA . THR A 1 682 ? -26.605 -7.731 10.971 1.00 90.19 682 THR A CA 1
ATOM 4929 C C . THR A 1 682 ? -25.631 -7.351 9.847 1.00 90.19 682 THR A C 1
ATOM 4931 O O . THR A 1 682 ? -25.038 -6.277 9.920 1.00 90.19 682 THR A O 1
ATOM 4934 N N . LEU A 1 683 ? -25.439 -8.167 8.801 1.00 97.00 683 LEU A N 1
ATOM 4935 C CA . LEU A 1 683 ? -24.373 -7.943 7.810 1.00 97.00 683 LEU A CA 1
ATOM 4936 C C . LEU A 1 683 ? -24.849 -7.188 6.554 1.00 97.00 683 LEU A C 1
ATOM 4938 O O . LEU A 1 683 ? -25.870 -7.520 5.950 1.00 97.00 683 LEU A O 1
ATOM 4942 N N . SER A 1 684 ? -24.071 -6.191 6.116 1.00 97.19 684 SER A N 1
ATOM 4943 C CA . SER A 1 684 ? -24.395 -5.336 4.963 1.00 97.19 684 SER A CA 1
ATOM 4944 C C . SER A 1 684 ? -23.159 -4.821 4.207 1.00 97.19 684 SER A C 1
ATOM 4946 O O . SER A 1 684 ? -22.085 -4.686 4.789 1.00 97.19 684 SER A O 1
ATOM 4948 N N . GLY A 1 685 ? -23.317 -4.497 2.919 1.00 97.19 685 GLY A N 1
ATOM 4949 C CA . GLY A 1 685 ? -22.273 -3.891 2.079 1.00 97.19 685 GLY A CA 1
ATOM 4950 C C . GLY A 1 685 ? -21.442 -4.897 1.272 1.00 97.19 685 GLY A C 1
ATOM 4951 O O . GLY A 1 685 ? -21.648 -6.109 1.348 1.00 97.19 685 GLY A O 1
ATOM 4952 N N . SER A 1 686 ? -20.508 -4.390 0.466 1.00 96.69 686 SER A N 1
ATOM 4953 C CA . SER A 1 686 ? -19.505 -5.177 -0.273 1.00 96.69 686 SER A CA 1
ATOM 4954 C C . SER A 1 686 ? -18.142 -5.131 0.423 1.00 96.69 686 SER A C 1
ATOM 4956 O O . SER A 1 686 ? -17.906 -4.248 1.243 1.00 96.69 686 SER A O 1
ATOM 4958 N N . GLY A 1 687 ? -17.242 -6.071 0.121 1.00 97.44 687 GLY A N 1
ATOM 4959 C CA . GLY A 1 687 ? -15.961 -6.192 0.827 1.00 97.44 687 GLY A CA 1
ATOM 4960 C C . GLY A 1 687 ? -15.443 -7.629 0.909 1.00 97.44 687 GLY A C 1
ATOM 4961 O O . GLY A 1 687 ? -15.755 -8.447 0.043 1.00 97.44 687 GLY A O 1
ATOM 4962 N N . LEU A 1 688 ? -14.686 -7.938 1.965 1.00 97.94 688 LEU A N 1
ATOM 4963 C CA . LEU A 1 688 ? -14.086 -9.256 2.217 1.00 97.94 688 LEU A CA 1
ATOM 4964 C C . LEU A 1 688 ? -14.419 -9.786 3.622 1.00 97.94 688 LEU A C 1
ATOM 4966 O O . LEU A 1 688 ? -14.130 -9.127 4.617 1.00 97.94 688 LEU A O 1
ATOM 4970 N N . LEU A 1 689 ? -14.952 -11.004 3.720 1.00 98.12 689 LEU A N 1
ATOM 4971 C CA . LEU A 1 689 ? -15.093 -11.747 4.976 1.00 98.12 689 LEU A CA 1
ATOM 4972 C C . LEU A 1 689 ? -14.159 -12.963 4.956 1.00 98.12 689 LEU A C 1
ATOM 4974 O O . LEU A 1 689 ? -14.338 -13.855 4.132 1.00 98.12 689 LEU A O 1
ATOM 4978 N N . THR A 1 690 ? -13.194 -13.030 5.872 1.00 98.00 690 THR A N 1
ATOM 4979 C CA . THR A 1 690 ? -12.222 -14.133 5.955 1.00 98.00 690 THR A CA 1
ATOM 4980 C C . THR A 1 690 ? -12.350 -14.871 7.286 1.00 98.00 690 THR A C 1
ATOM 4982 O O . THR A 1 690 ? -12.218 -14.278 8.353 1.00 98.00 690 THR A O 1
ATOM 4985 N N . LEU A 1 691 ? -12.559 -16.186 7.235 1.00 97.94 691 LEU A N 1
ATOM 4986 C CA . LEU A 1 691 ? -12.559 -17.073 8.398 1.00 97.94 691 LEU A CA 1
ATOM 4987 C C . LEU A 1 691 ? -11.267 -17.892 8.387 1.00 97.94 691 LEU A C 1
ATOM 4989 O O . LEU A 1 691 ? -11.074 -18.722 7.497 1.00 97.94 691 LEU A O 1
ATOM 4993 N N . THR A 1 692 ? -10.378 -17.670 9.359 1.00 95.88 692 THR A N 1
ATOM 4994 C CA . THR A 1 692 ? -9.095 -18.396 9.444 1.00 95.88 692 THR A CA 1
ATOM 4995 C C . THR A 1 692 ? -9.118 -19.566 10.429 1.00 95.88 692 THR A C 1
ATOM 4997 O O . THR A 1 692 ? -8.165 -20.340 10.463 1.00 95.88 692 THR A O 1
ATOM 5000 N N . GLY A 1 693 ? -10.179 -19.708 11.229 1.00 94.06 693 GLY A N 1
ATOM 5001 C CA . GLY A 1 693 ? -10.369 -20.828 12.151 1.00 94.06 693 GLY A CA 1
ATOM 5002 C C . GLY A 1 693 ? -11.679 -20.749 12.941 1.00 94.06 693 GLY A C 1
ATOM 5003 O O . GLY A 1 693 ? -12.333 -19.706 12.980 1.00 94.06 693 GLY A O 1
ATOM 5004 N N . GLY A 1 694 ? -12.046 -21.862 13.585 1.00 95.88 694 GLY A N 1
ATOM 5005 C CA . GLY A 1 694 ? -13.253 -21.995 14.416 1.00 95.88 694 GLY A CA 1
ATOM 5006 C C . GLY A 1 694 ? -14.559 -22.146 13.623 1.00 95.88 694 GLY A C 1
ATOM 5007 O O . GLY A 1 694 ? -14.556 -22.129 12.394 1.00 95.88 694 GLY A O 1
ATOM 5008 N N . GLU A 1 695 ? -15.682 -22.312 14.331 1.00 97.75 695 GLU A N 1
ATOM 5009 C CA . GLU A 1 695 ? -17.032 -22.325 13.740 1.00 97.75 695 GLU A CA 1
ATOM 5010 C C . GLU A 1 695 ? -17.687 -20.946 13.904 1.00 97.75 695 GLU A C 1
ATOM 5012 O O . GLU A 1 695 ? -17.892 -20.484 15.028 1.00 97.75 695 GLU A O 1
ATOM 5017 N N . LEU A 1 696 ? -18.013 -20.281 12.795 1.00 98.06 696 LEU A N 1
ATOM 5018 C CA . LEU A 1 696 ? -18.857 -19.089 12.772 1.00 98.06 696 LEU A CA 1
ATOM 5019 C C . LEU A 1 696 ? -20.288 -19.489 12.410 1.00 98.06 696 LEU A C 1
ATOM 5021 O O . LEU A 1 696 ? -20.539 -19.881 11.271 1.00 98.06 696 LEU A O 1
ATOM 5025 N N . ARG A 1 697 ? -21.234 -19.333 13.341 1.00 98.19 697 ARG A N 1
ATOM 5026 C CA . ARG A 1 697 ? -22.665 -19.453 13.030 1.00 98.19 697 ARG A CA 1
ATOM 5027 C C . ARG A 1 697 ? -23.241 -18.096 12.627 1.00 98.19 697 ARG A C 1
ATOM 5029 O O . ARG A 1 697 ? -23.193 -17.151 13.413 1.00 98.19 697 ARG A O 1
ATOM 5036 N N . LEU A 1 698 ? -23.816 -18.019 11.432 1.00 97.69 698 LEU A N 1
ATOM 5037 C CA . LEU A 1 698 ? -24.627 -16.898 10.969 1.00 97.69 698 LEU A CA 1
ATOM 5038 C C . LEU A 1 698 ? -26.092 -17.332 10.952 1.00 97.69 698 LEU A C 1
ATOM 5040 O O . LEU A 1 698 ? -26.430 -18.366 10.376 1.00 97.69 698 LEU A O 1
ATOM 5044 N N . GLU A 1 699 ? -26.949 -16.541 11.583 1.00 96.19 699 GLU A N 1
ATOM 5045 C CA . GLU A 1 699 ? -28.388 -16.796 11.632 1.00 96.19 699 GLU A CA 1
ATOM 5046 C C . GLU A 1 699 ? -29.117 -15.905 10.620 1.00 96.19 699 GLU A C 1
ATOM 5048 O O . GLU A 1 699 ? -28.814 -14.719 10.528 1.00 96.19 699 GLU A O 1
ATOM 5053 N N . GLY A 1 700 ? -30.097 -16.443 9.892 1.00 95.19 700 GLY A N 1
ATOM 5054 C CA . GLY A 1 700 ? -30.957 -15.696 8.967 1.00 95.19 700 GLY A CA 1
ATOM 5055 C C . GLY A 1 700 ? -30.264 -15.085 7.734 1.00 95.19 700 GLY A C 1
ATOM 5056 O O . GLY A 1 700 ? -29.043 -15.077 7.588 1.00 95.19 700 GLY A O 1
ATOM 5057 N N . ALA A 1 701 ? -31.067 -14.563 6.802 1.00 93.94 701 ALA A N 1
ATOM 5058 C CA . ALA A 1 701 ? -30.559 -13.933 5.584 1.00 93.94 701 ALA A CA 1
ATOM 5059 C C . ALA A 1 701 ? -29.880 -12.576 5.846 1.00 93.94 701 ALA A C 1
ATOM 5061 O O . ALA A 1 701 ? -30.408 -11.728 6.569 1.00 93.94 701 ALA A O 1
ATOM 5062 N N . ASN A 1 702 ? -28.791 -12.307 5.121 1.00 94.50 702 ASN A N 1
ATOM 5063 C CA . ASN A 1 702 ? -28.160 -10.989 5.014 1.00 94.50 702 ASN A CA 1
ATOM 5064 C C . ASN A 1 702 ? -28.285 -10.461 3.564 1.00 94.50 702 ASN A C 1
ATOM 5066 O O . ASN A 1 702 ? -27.304 -10.407 2.821 1.00 94.50 702 ASN A O 1
ATOM 5070 N N . PRO A 1 703 ? -29.494 -10.078 3.097 1.00 92.62 703 PRO A N 1
ATOM 5071 C CA . PRO A 1 703 ? -29.764 -9.797 1.679 1.00 92.62 703 PRO A CA 1
ATOM 5072 C C . PRO A 1 703 ? -29.091 -8.524 1.136 1.00 92.62 703 PRO A C 1
ATOM 5074 O O . PRO A 1 703 ? -29.070 -8.324 -0.079 1.00 92.62 703 PRO A O 1
ATOM 5077 N N . ALA A 1 704 ? -28.564 -7.672 2.022 1.00 94.31 704 ALA A N 1
ATOM 5078 C CA . ALA A 1 704 ? -27.790 -6.474 1.696 1.00 94.31 704 ALA A CA 1
ATOM 5079 C C . ALA A 1 704 ? -26.265 -6.717 1.690 1.00 94.31 704 ALA A C 1
ATOM 5081 O O . ALA A 1 704 ? -25.502 -5.773 1.489 1.00 94.31 704 ALA A O 1
ATOM 5082 N N . LEU A 1 705 ? -25.817 -7.954 1.934 1.00 97.00 705 LEU A N 1
ATOM 5083 C CA . LEU A 1 705 ? -24.409 -8.339 1.946 1.00 97.00 705 LEU A CA 1
ATOM 5084 C C . LEU A 1 705 ? -23.963 -8.841 0.562 1.00 97.00 705 LEU A C 1
ATOM 5086 O O . LEU A 1 705 ? -24.616 -9.677 -0.067 1.00 97.00 705 LEU A O 1
ATOM 5090 N N . ALA A 1 706 ? -22.822 -8.341 0.100 1.00 96.19 706 ALA A N 1
ATOM 5091 C CA . ALA A 1 706 ? -22.191 -8.669 -1.177 1.00 96.19 706 ALA A CA 1
ATOM 5092 C C . ALA A 1 706 ? -20.657 -8.742 -1.027 1.00 96.19 706 ALA A C 1
ATOM 5094 O O . ALA A 1 706 ? -19.913 -8.224 -1.860 1.00 96.19 706 ALA A O 1
ATOM 5095 N N . VAL A 1 707 ? -20.185 -9.332 0.076 1.00 97.56 707 VAL A N 1
ATOM 5096 C CA . VAL A 1 707 ? -18.757 -9.591 0.318 1.00 97.56 707 VAL A CA 1
ATOM 5097 C C . VAL A 1 707 ? -18.312 -10.868 -0.384 1.00 97.56 707 VAL A C 1
ATOM 5099 O O . VAL A 1 707 ? -19.065 -11.841 -0.437 1.00 97.56 707 VAL A O 1
ATOM 5102 N N . THR A 1 708 ? -17.069 -10.901 -0.853 1.00 97.94 708 THR A N 1
ATOM 5103 C CA . THR A 1 708 ? -16.388 -12.175 -1.094 1.00 97.94 708 THR A CA 1
ATOM 5104 C C . THR A 1 708 ? -16.154 -12.847 0.258 1.00 97.94 708 THR A C 1
ATOM 5106 O O . THR A 1 708 ? -15.642 -12.212 1.180 1.00 97.94 708 THR A O 1
ATOM 5109 N N . THR A 1 709 ? -16.518 -14.121 0.389 1.00 98.38 709 THR A N 1
ATOM 5110 C CA . THR A 1 709 ? -16.254 -14.914 1.596 1.00 98.38 709 THR A CA 1
ATOM 5111 C C . THR A 1 709 ? -15.092 -15.871 1.349 1.00 98.38 709 THR A C 1
ATOM 5113 O O . THR A 1 709 ? -15.044 -16.547 0.324 1.00 98.38 709 THR A O 1
ATOM 5116 N N . GLN A 1 710 ? -14.163 -15.955 2.296 1.00 98.56 710 GLN A N 1
ATOM 5117 C CA . GLN A 1 710 ? -13.059 -16.912 2.316 1.00 98.56 710 GLN A CA 1
ATOM 5118 C C . GLN A 1 710 ? -13.159 -17.778 3.573 1.00 98.56 710 GLN A C 1
ATOM 5120 O O . GLN A 1 710 ? -13.114 -17.258 4.687 1.00 98.56 710 GLN A O 1
ATOM 5125 N N . ILE A 1 711 ? -13.262 -19.094 3.404 1.00 98.62 711 ILE A N 1
ATOM 5126 C CA . ILE A 1 711 ? -13.283 -20.074 4.497 1.00 98.62 711 ILE A CA 1
ATOM 5127 C C . ILE A 1 711 ? -12.001 -20.899 4.385 1.00 98.62 711 ILE A C 1
ATOM 5129 O O . ILE A 1 711 ? -11.871 -21.725 3.483 1.00 98.62 711 ILE A O 1
ATOM 5133 N N . ALA A 1 712 ? -11.029 -20.650 5.264 1.00 98.19 712 ALA A N 1
ATOM 5134 C CA . ALA A 1 712 ? -9.748 -21.350 5.237 1.00 98.19 712 ALA A CA 1
ATOM 5135 C C . ALA A 1 712 ? -9.867 -22.802 5.732 1.00 98.19 712 ALA A C 1
ATOM 5137 O O . ALA A 1 712 ? -10.764 -23.145 6.504 1.00 98.19 712 ALA A O 1
ATOM 5138 N N . ALA A 1 713 ? -8.909 -23.650 5.353 1.00 96.88 713 ALA A N 1
ATOM 5139 C CA . ALA A 1 713 ? -8.817 -25.018 5.857 1.00 96.88 713 ALA A CA 1
ATOM 5140 C C . ALA A 1 713 ? -8.723 -25.048 7.397 1.00 96.88 713 ALA A C 1
ATOM 5142 O O . ALA A 1 713 ? -7.770 -24.531 7.980 1.00 96.88 713 ALA A O 1
ATOM 5143 N N . GLY A 1 714 ? -9.713 -25.666 8.051 1.00 94.31 714 GLY A N 1
ATOM 5144 C CA . GLY A 1 714 ? -9.859 -25.683 9.515 1.00 94.31 714 GLY A CA 1
ATOM 5145 C C . GLY A 1 714 ? -10.808 -24.620 10.092 1.00 94.31 714 GLY A C 1
ATOM 5146 O O . GLY A 1 714 ? -11.031 -24.610 11.302 1.00 94.31 714 GLY A O 1
ATOM 5147 N N . ALA A 1 715 ? -11.393 -23.761 9.253 1.00 98.12 715 ALA A N 1
ATOM 5148 C CA . ALA A 1 715 ? -12.527 -22.905 9.594 1.00 98.12 715 ALA A CA 1
ATOM 5149 C C . ALA A 1 715 ? -13.854 -23.522 9.116 1.00 98.12 715 ALA A C 1
ATOM 5151 O O . ALA A 1 715 ? -13.886 -24.286 8.149 1.00 98.12 715 ALA A O 1
ATOM 5152 N N . SER A 1 716 ? -14.955 -23.156 9.772 1.00 98.25 716 SER A N 1
ATOM 5153 C CA . SER A 1 716 ? -16.317 -23.536 9.389 1.00 98.25 716 SER A CA 1
ATOM 5154 C C . SER A 1 716 ? -17.247 -22.321 9.402 1.00 98.25 716 SER A C 1
ATOM 5156 O O . SER A 1 716 ? -17.248 -21.554 10.366 1.00 98.25 716 SER A O 1
ATOM 5158 N N . ALA A 1 717 ? -18.058 -22.164 8.358 1.00 98.44 717 ALA A N 1
ATOM 5159 C CA . ALA A 1 717 ? -19.219 -21.280 8.342 1.00 98.44 717 ALA A CA 1
ATOM 5160 C C . ALA A 1 717 ? -20.495 -22.126 8.423 1.00 98.44 717 ALA A C 1
ATOM 5162 O O . ALA A 1 717 ? -20.694 -23.019 7.599 1.00 98.44 717 ALA A O 1
ATOM 5163 N N . VAL A 1 718 ? -21.371 -21.830 9.381 1.00 98.56 718 VAL A N 1
ATOM 5164 C CA . VAL A 1 718 ? -22.685 -22.469 9.529 1.00 98.56 718 VAL A CA 1
ATOM 5165 C C . VAL A 1 718 ? -23.768 -21.442 9.257 1.00 98.56 718 VAL A C 1
ATOM 5167 O O . VAL A 1 718 ? -23.754 -20.375 9.868 1.00 98.56 718 VAL A O 1
ATOM 5170 N N . VAL A 1 719 ? -24.712 -21.770 8.378 1.00 98.25 719 VAL A N 1
ATOM 5171 C CA . VAL A 1 719 ? -25.840 -20.901 8.021 1.00 98.25 719 VAL A CA 1
ATOM 5172 C C . VAL A 1 719 ? -27.166 -21.654 8.128 1.00 98.25 719 VAL A C 1
ATOM 5174 O O . VAL A 1 719 ? -27.280 -22.777 7.638 1.00 98.25 719 VAL A O 1
ATOM 5177 N N . ASP A 1 720 ? -28.179 -21.033 8.735 1.00 97.00 720 ASP A N 1
ATOM 5178 C CA . ASP A 1 720 ? -29.567 -21.541 8.740 1.00 97.00 720 ASP A CA 1
ATOM 5179 C C . ASP A 1 720 ? -30.484 -20.861 7.703 1.00 97.00 720 ASP A C 1
ATOM 5181 O O . ASP A 1 720 ? -31.619 -21.285 7.487 1.00 97.00 720 ASP A O 1
ATOM 5185 N N . ASP A 1 721 ? -29.952 -19.893 6.953 1.00 96.44 721 ASP A N 1
ATOM 5186 C CA . ASP A 1 721 ? -30.559 -19.330 5.747 1.00 96.44 721 ASP A CA 1
ATOM 5187 C C . ASP A 1 721 ? -29.537 -19.342 4.600 1.00 96.44 721 ASP A C 1
ATOM 5189 O O . ASP A 1 721 ? -28.355 -19.045 4.788 1.00 96.44 721 ASP A O 1
ATOM 5193 N N . VAL A 1 722 ? -29.983 -19.665 3.384 1.00 94.94 722 VAL A N 1
ATOM 5194 C CA . VAL A 1 722 ? -29.115 -19.731 2.196 1.00 94.94 722 VAL A CA 1
ATOM 5195 C C . VAL A 1 722 ? -28.532 -18.354 1.839 1.00 94.94 722 VAL A C 1
ATOM 5197 O O . VAL A 1 722 ? -27.432 -18.274 1.300 1.00 94.94 722 VAL A O 1
ATOM 5200 N N . GLY A 1 723 ? -29.220 -17.266 2.196 1.00 93.69 723 GLY A N 1
ATOM 5201 C CA . GLY A 1 723 ? -28.734 -15.892 2.081 1.00 93.69 723 GLY A CA 1
ATOM 5202 C C . GLY A 1 723 ? -27.849 -15.420 3.241 1.00 93.69 723 GLY A C 1
ATOM 5203 O O . GLY A 1 723 ? -27.553 -14.225 3.305 1.00 93.69 723 GLY A O 1
ATOM 5204 N N . GLY A 1 724 ? -27.443 -16.292 4.173 1.00 94.56 724 GLY A N 1
ATOM 5205 C CA . GLY A 1 724 ? -26.670 -15.916 5.365 1.00 94.56 724 GLY A CA 1
ATOM 5206 C C . GLY A 1 724 ? -25.310 -15.277 5.061 1.00 94.56 724 GLY A C 1
ATOM 5207 O O . GLY A 1 724 ? -24.944 -14.290 5.697 1.00 94.56 724 GLY A O 1
ATOM 5208 N N . LEU A 1 725 ? -24.609 -15.760 4.027 1.00 94.69 725 LEU A N 1
ATOM 5209 C CA . LEU A 1 725 ? -23.356 -15.177 3.511 1.00 94.69 725 LEU A CA 1
ATOM 5210 C C . LEU A 1 725 ? -23.578 -14.122 2.405 1.00 94.69 725 LEU A C 1
ATOM 5212 O O . LEU A 1 725 ? -22.636 -13.701 1.734 1.00 94.69 725 LEU A O 1
ATOM 5216 N N . GLY A 1 726 ? -24.814 -13.655 2.210 1.00 95.25 726 GLY A N 1
ATOM 5217 C CA . GLY A 1 726 ? -25.130 -12.657 1.191 1.00 95.25 726 GLY A CA 1
ATOM 5218 C C . GLY A 1 726 ? -25.006 -13.198 -0.234 1.00 95.25 726 GLY A C 1
ATOM 5219 O O . GLY A 1 726 ? -25.335 -14.352 -0.501 1.00 95.25 726 GLY A O 1
ATOM 5220 N N . ARG A 1 727 ? -24.572 -12.347 -1.172 1.00 94.50 727 ARG A N 1
ATOM 5221 C CA . ARG A 1 727 ? -24.580 -12.631 -2.623 1.00 94.50 727 ARG A CA 1
ATOM 5222 C C . ARG A 1 727 ? -23.211 -12.699 -3.306 1.00 94.50 727 ARG A C 1
ATOM 5224 O O . ARG A 1 727 ? -23.178 -12.945 -4.507 1.00 94.50 727 ARG A O 1
ATOM 5231 N N . GLY A 1 728 ? -22.118 -12.427 -2.594 1.00 95.75 728 GLY A N 1
ATOM 5232 C CA . GLY A 1 728 ? -20.770 -12.475 -3.172 1.00 95.75 728 GLY A CA 1
ATOM 5233 C C . GLY A 1 728 ? -20.196 -13.893 -3.230 1.00 95.75 728 GLY A C 1
ATOM 5234 O O . GLY A 1 728 ? -20.746 -14.824 -2.638 1.00 95.75 728 GLY A O 1
ATOM 5235 N N . ASP A 1 729 ? -19.099 -14.052 -3.965 1.00 95.75 729 ASP A N 1
ATOM 5236 C CA . ASP A 1 729 ? -18.470 -15.352 -4.227 1.00 95.75 729 ASP A CA 1
ATOM 5237 C C . ASP A 1 729 ? -17.867 -15.973 -2.956 1.00 95.75 729 ASP A C 1
ATOM 5239 O O . ASP A 1 729 ? -17.399 -15.259 -2.064 1.00 95.75 729 ASP A O 1
ATOM 5243 N N . ILE A 1 730 ? -17.862 -17.307 -2.873 1.00 98.00 730 ILE A N 1
ATOM 5244 C CA . ILE A 1 730 ? -17.391 -18.056 -1.703 1.00 98.00 730 ILE A CA 1
ATOM 5245 C C . ILE A 1 730 ? -16.223 -18.967 -2.103 1.00 98.00 730 ILE A C 1
ATOM 5247 O O . ILE A 1 730 ? -16.399 -19.982 -2.777 1.00 98.00 730 ILE A O 1
ATOM 5251 N N . PHE A 1 731 ? -15.032 -18.626 -1.618 1.00 98.12 731 PHE A N 1
ATOM 5252 C CA . PHE A 1 731 ? -13.833 -19.457 -1.686 1.00 98.12 731 PHE A CA 1
ATOM 5253 C C . PHE A 1 731 ? -13.785 -20.346 -0.440 1.00 98.12 731 PHE A C 1
ATOM 5255 O O . PHE A 1 731 ? -13.502 -19.870 0.662 1.00 98.12 731 PHE A O 1
ATOM 5262 N N . ASN A 1 732 ? -14.098 -21.630 -0.598 1.00 98.12 732 ASN A N 1
ATOM 5263 C CA . ASN A 1 732 ? -14.209 -22.587 0.496 1.00 98.12 732 ASN A CA 1
ATOM 5264 C C . ASN A 1 732 ? -13.103 -23.648 0.418 1.00 98.12 732 ASN A C 1
ATOM 5266 O O . ASN A 1 732 ? -13.192 -24.574 -0.384 1.00 98.12 732 ASN A O 1
ATOM 5270 N N . ASP A 1 733 ? -12.103 -23.544 1.294 1.00 98.38 733 ASP A N 1
ATOM 5271 C CA . ASP A 1 733 ? -11.107 -24.589 1.584 1.00 98.38 733 ASP A CA 1
ATOM 5272 C C . ASP A 1 733 ? -11.323 -25.241 2.970 1.00 98.38 733 ASP A C 1
ATOM 5274 O O . ASP A 1 733 ? -10.597 -26.165 3.340 1.00 98.38 733 ASP A O 1
ATOM 5278 N N . GLY A 1 734 ? -12.309 -24.766 3.739 1.00 98.44 734 GLY A N 1
ATOM 5279 C CA . GLY A 1 734 ? -12.734 -25.305 5.034 1.00 98.44 734 GLY A CA 1
ATOM 5280 C C . GLY A 1 734 ? -14.066 -26.049 4.938 1.00 98.44 734 GLY A C 1
ATOM 5281 O O . GLY A 1 734 ? -14.206 -26.969 4.132 1.00 98.44 734 GLY A O 1
ATOM 5282 N N . THR A 1 735 ? -15.041 -25.654 5.759 1.00 98.56 735 THR A N 1
ATOM 5283 C CA . THR A 1 735 ? -16.404 -26.206 5.732 1.00 98.56 735 THR A CA 1
ATOM 5284 C C . THR A 1 735 ? -17.455 -25.103 5.601 1.00 98.56 735 THR A C 1
ATOM 5286 O O . THR A 1 735 ? -17.480 -24.163 6.391 1.00 98.56 735 THR A O 1
ATOM 5289 N N . LEU A 1 736 ? -18.385 -25.254 4.659 1.00 98.56 736 LEU A N 1
ATOM 5290 C CA . LEU A 1 736 ? -19.622 -24.476 4.569 1.00 98.56 736 LEU A CA 1
ATOM 5291 C C . LEU A 1 736 ? -20.805 -25.400 4.883 1.00 98.56 736 LEU A C 1
ATOM 5293 O O . LEU A 1 736 ? -21.113 -26.285 4.089 1.00 98.56 736 LEU A O 1
ATOM 5297 N N . ARG A 1 737 ? -21.465 -25.219 6.030 1.00 98.56 737 ARG A N 1
ATOM 5298 C CA . ARG A 1 737 ? -22.583 -26.058 6.487 1.00 98.56 737 ARG A CA 1
ATOM 5299 C C . ARG A 1 737 ? -23.908 -25.299 6.442 1.00 98.56 737 ARG A C 1
ATOM 5301 O O . ARG A 1 737 ? -24.106 -24.333 7.172 1.00 98.56 737 ARG A O 1
ATOM 5308 N N . PHE A 1 738 ? -24.830 -25.790 5.626 1.00 98.56 738 PHE A N 1
ATOM 5309 C CA . PHE A 1 738 ? -26.239 -25.412 5.634 1.00 98.56 738 PHE A CA 1
ATOM 5310 C C . PHE A 1 738 ? -26.967 -26.256 6.691 1.00 98.56 738 PHE A C 1
ATOM 5312 O O . PHE A 1 738 ? -26.829 -27.479 6.700 1.00 98.56 738 PHE A O 1
ATOM 5319 N N . ASP A 1 739 ? -27.689 -25.609 7.607 1.00 97.44 739 ASP A N 1
ATOM 5320 C CA . ASP A 1 739 ? -28.240 -26.208 8.831 1.00 97.44 739 ASP A CA 1
ATOM 5321 C C . ASP A 1 739 ? -29.726 -25.834 8.970 1.00 97.44 739 ASP A C 1
ATOM 5323 O O . ASP A 1 739 ? -30.055 -24.741 9.421 1.00 97.44 739 ASP A O 1
ATOM 5327 N N . ALA A 1 740 ? -30.619 -26.711 8.497 1.00 97.31 740 ALA A N 1
ATOM 5328 C CA . ALA A 1 740 ? -32.039 -26.442 8.210 1.00 97.31 740 ALA A CA 1
ATOM 5329 C C . ALA A 1 740 ? -32.324 -25.351 7.140 1.00 97.31 740 ALA A C 1
ATOM 5331 O O . ALA A 1 740 ? -33.472 -24.930 6.955 1.00 97.31 740 ALA A O 1
ATOM 5332 N N . ALA A 1 741 ? -31.312 -24.925 6.377 1.00 97.12 741 ALA A N 1
ATOM 5333 C CA . ALA A 1 741 ? -31.435 -23.861 5.382 1.00 97.12 741 ALA A CA 1
ATOM 5334 C C . ALA A 1 741 ? -32.137 -24.329 4.093 1.00 97.12 741 ALA A C 1
ATOM 5336 O O . ALA A 1 741 ? -31.900 -25.423 3.578 1.00 97.12 741 ALA A O 1
ATOM 5337 N N . ASN A 1 742 ? -32.999 -23.481 3.528 1.00 96.00 742 ASN A N 1
ATOM 5338 C CA . ASN A 1 742 ? -33.804 -23.809 2.348 1.00 96.00 742 ASN A CA 1
ATOM 5339 C C . ASN A 1 742 ? -33.840 -22.633 1.358 1.00 96.00 742 ASN A C 1
ATOM 5341 O O . ASN A 1 742 ? -34.198 -21.522 1.741 1.00 96.00 742 ASN A O 1
ATOM 5345 N N . GLY A 1 743 ? -33.492 -22.855 0.084 1.00 96.19 743 GLY A N 1
ATOM 5346 C CA . GLY A 1 743 ? -33.470 -21.778 -0.915 1.00 96.19 743 GLY A CA 1
ATOM 5347 C C . GLY A 1 743 ? -32.584 -22.015 -2.141 1.00 96.19 743 GLY A C 1
ATOM 5348 O O . GLY A 1 743 ? -32.220 -23.143 -2.477 1.00 96.19 743 GLY A O 1
ATOM 5349 N N . VAL A 1 744 ? -32.250 -20.917 -2.827 1.00 95.88 744 VAL A N 1
ATOM 5350 C CA . VAL A 1 744 ? -31.395 -20.894 -4.025 1.00 95.88 744 VAL A CA 1
ATOM 5351 C C . VAL A 1 744 ? -30.066 -20.216 -3.690 1.00 95.88 744 VAL A C 1
ATOM 5353 O O . VAL A 1 744 ? -30.060 -19.047 -3.313 1.00 95.88 744 VAL A O 1
ATOM 5356 N N . LEU A 1 745 ? -28.953 -20.929 -3.864 1.00 95.75 745 LEU A N 1
ATOM 5357 C CA . LEU A 1 745 ? -27.602 -20.402 -3.695 1.00 95.75 745 LEU A CA 1
ATOM 5358 C C . LEU A 1 745 ? -27.125 -19.781 -5.015 1.00 95.75 745 LEU A C 1
ATOM 5360 O O . LEU A 1 745 ? -26.768 -20.490 -5.962 1.00 95.75 745 LEU A O 1
ATOM 5364 N N . SER A 1 746 ? -27.153 -18.449 -5.072 1.00 93.56 746 SER A N 1
ATOM 5365 C CA . SER A 1 746 ? -26.712 -17.658 -6.231 1.00 93.56 746 SER A CA 1
ATOM 5366 C C . SER A 1 746 ? -25.202 -17.422 -6.294 1.00 93.56 746 SER A C 1
ATOM 5368 O O . SER A 1 746 ? -24.694 -17.019 -7.336 1.00 93.56 746 SER A O 1
ATOM 5370 N N . ASN A 1 747 ? -24.506 -17.632 -5.181 1.00 95.44 747 ASN A N 1
ATOM 5371 C CA . ASN A 1 747 ? -23.078 -17.390 -5.005 1.00 95.44 747 ASN A CA 1
ATOM 5372 C C . ASN A 1 747 ? -22.261 -18.359 -5.873 1.00 95.44 747 ASN A C 1
ATOM 5374 O O . ASN A 1 747 ? -22.591 -19.546 -5.935 1.00 95.44 747 ASN A O 1
ATOM 5378 N N . ALA A 1 748 ? -21.190 -17.877 -6.506 1.00 95.25 748 ALA A N 1
ATOM 5379 C CA . ALA A 1 748 ? -20.192 -18.760 -7.104 1.00 95.25 748 ALA A CA 1
ATOM 5380 C C . ALA A 1 748 ? -19.390 -19.473 -6.004 1.00 95.25 748 ALA A C 1
ATOM 5382 O O . ALA A 1 748 ? -19.073 -18.870 -4.974 1.00 95.25 748 ALA A O 1
ATOM 5383 N N . LEU A 1 749 ? -19.064 -20.745 -6.231 1.00 97.38 749 LEU A N 1
ATOM 5384 C CA . LEU A 1 749 ? -18.233 -21.562 -5.347 1.00 97.38 749 LEU A CA 1
ATOM 5385 C C . LEU A 1 749 ? -16.887 -21.881 -6.007 1.00 97.38 749 LEU A C 1
ATOM 5387 O O . LEU A 1 749 ? -16.836 -22.312 -7.162 1.00 97.38 749 LEU A O 1
ATOM 5391 N N . ASP A 1 750 ? -15.814 -21.741 -5.234 1.00 96.94 750 ASP A N 1
ATOM 5392 C CA . ASP A 1 750 ? -14.446 -22.135 -5.588 1.00 96.94 750 ASP A CA 1
ATOM 5393 C C . ASP A 1 750 ? -13.743 -22.748 -4.354 1.00 96.94 750 ASP A C 1
ATOM 5395 O O . ASP A 1 750 ? -14.261 -22.677 -3.236 1.00 96.94 750 ASP A O 1
ATOM 5399 N N . GLY A 1 751 ? -12.580 -23.373 -4.535 1.00 97.44 751 GLY A N 1
ATOM 5400 C CA . GLY A 1 751 ? -11.810 -24.043 -3.478 1.00 97.44 751 GLY A CA 1
ATOM 5401 C C . GLY A 1 751 ? -12.032 -25.560 -3.385 1.00 97.44 751 GLY A C 1
ATOM 5402 O O . GLY A 1 751 ? -12.604 -26.193 -4.280 1.00 97.44 751 GLY A O 1
ATOM 5403 N N . ARG A 1 752 ? -11.501 -26.173 -2.320 1.00 97.44 752 ARG A N 1
ATOM 5404 C CA . ARG A 1 752 ? -11.423 -27.638 -2.119 1.00 97.44 752 ARG A CA 1
ATOM 5405 C C . ARG A 1 752 ? -12.063 -28.156 -0.825 1.00 97.44 752 ARG A C 1
ATOM 5407 O O . ARG A 1 752 ? -11.887 -29.328 -0.496 1.00 97.44 752 ARG A O 1
ATOM 5414 N N . GLY A 1 753 ? -12.781 -27.304 -0.106 1.00 98.19 753 GLY A N 1
ATOM 5415 C CA . GLY A 1 753 ? -13.444 -27.614 1.158 1.00 98.19 753 GLY A CA 1
ATOM 5416 C C . GLY A 1 753 ? -14.716 -28.457 1.025 1.00 98.19 753 GLY A C 1
ATOM 5417 O O . GLY A 1 753 ? -15.144 -28.841 -0.067 1.00 98.19 753 GLY A O 1
ATOM 5418 N N . ASP A 1 754 ? -15.344 -28.716 2.167 1.00 98.31 754 ASP A N 1
ATOM 5419 C CA . ASP A 1 754 ? -16.634 -29.397 2.267 1.00 98.31 754 ASP A CA 1
ATOM 5420 C C . ASP A 1 754 ? -17.796 -28.393 2.179 1.00 98.31 754 ASP A C 1
ATOM 5422 O O . ASP A 1 754 ? -17.782 -27.350 2.835 1.00 98.31 754 ASP A O 1
ATOM 5426 N N . VAL A 1 755 ? -18.843 -28.736 1.431 1.00 98.50 755 VAL A N 1
ATOM 5427 C CA . VAL A 1 755 ? -20.163 -28.091 1.464 1.00 98.50 755 VAL A CA 1
ATOM 5428 C C . VAL A 1 755 ? -21.164 -29.108 2.006 1.00 98.50 755 VAL A C 1
ATOM 5430 O O . VAL A 1 755 ? -21.520 -30.064 1.320 1.00 98.50 755 VAL A O 1
ATOM 5433 N N . GLN A 1 756 ? -21.597 -28.920 3.249 1.00 98.56 756 GLN A N 1
ATOM 5434 C CA . GLN A 1 756 ? -22.455 -29.850 3.984 1.00 98.56 756 GLN A CA 1
ATOM 5435 C C . GLN A 1 756 ? -23.901 -29.349 3.995 1.00 98.56 756 GLN A C 1
ATOM 5437 O O . GLN A 1 756 ? -24.151 -28.177 4.278 1.00 98.56 756 GLN A O 1
ATOM 5442 N N . LEU A 1 757 ? -24.857 -30.232 3.719 1.00 98.62 757 LEU A N 1
ATOM 5443 C CA . LEU A 1 757 ? -26.289 -29.988 3.870 1.00 98.62 757 LEU A CA 1
ATOM 5444 C C . LEU A 1 757 ? -26.807 -30.866 5.014 1.00 98.62 757 LEU A C 1
ATOM 5446 O O . LEU A 1 757 ? -26.743 -32.093 4.931 1.00 98.62 757 LEU A O 1
ATOM 5450 N N . VAL A 1 758 ? -27.322 -30.221 6.061 1.00 98.12 758 VAL A N 1
ATOM 5451 C CA . VAL A 1 758 ? -27.970 -30.857 7.214 1.00 98.12 758 VAL A CA 1
ATOM 5452 C C . VAL A 1 758 ? -29.427 -30.408 7.253 1.00 98.12 758 VAL A C 1
ATOM 5454 O O . VAL A 1 758 ? -29.696 -29.209 7.357 1.00 98.12 758 VAL A O 1
ATOM 5457 N N . GLN A 1 759 ? -30.366 -31.345 7.105 1.00 97.75 759 GLN A N 1
ATOM 5458 C CA . GLN A 1 759 ? -31.817 -31.099 7.011 1.00 97.75 759 GLN A CA 1
ATOM 5459 C C . GLN A 1 759 ? -32.214 -29.953 6.040 1.00 97.75 759 GLN A C 1
ATOM 5461 O O . GLN A 1 759 ? -33.164 -29.205 6.283 1.00 97.75 759 GLN A O 1
ATOM 5466 N N . SER A 1 760 ? -31.452 -29.772 4.954 1.00 98.25 760 SER A N 1
ATOM 5467 C CA . SER A 1 760 ? -31.424 -28.556 4.124 1.00 98.25 760 SER A CA 1
ATOM 5468 C C . SER A 1 760 ? -31.851 -28.793 2.669 1.00 98.25 760 SER A C 1
ATOM 5470 O O . SER A 1 760 ? -31.478 -29.783 2.037 1.00 98.25 760 SER A O 1
ATOM 5472 N N . GLY A 1 761 ? -32.605 -27.847 2.102 1.00 97.62 761 GLY A N 1
ATOM 5473 C CA . GLY A 1 761 ? -33.130 -27.888 0.732 1.00 97.62 761 GLY A CA 1
ATOM 5474 C C . GLY A 1 761 ? -32.480 -26.843 -0.174 1.00 97.62 761 GLY A C 1
ATOM 5475 O O . GLY A 1 761 ? -33.004 -25.739 -0.331 1.00 97.62 761 GLY A O 1
ATOM 5476 N N . LEU A 1 762 ? -31.352 -27.191 -0.794 1.00 97.88 762 LEU A N 1
ATOM 5477 C CA . LEU A 1 762 ? -30.520 -26.265 -1.565 1.00 97.88 762 LEU A CA 1
ATOM 5478 C C . LEU A 1 762 ? -30.730 -26.420 -3.078 1.00 97.88 762 LEU A C 1
ATOM 5480 O O . LEU A 1 762 ? -30.750 -27.532 -3.607 1.00 97.88 762 LEU A O 1
ATOM 5484 N N . THR A 1 763 ? -30.820 -25.304 -3.800 1.00 97.19 763 THR A N 1
ATOM 5485 C CA . THR A 1 763 ? -30.729 -25.265 -5.270 1.00 97.19 763 THR A CA 1
ATOM 5486 C C . THR A 1 763 ? -29.539 -24.416 -5.689 1.00 97.19 763 THR A C 1
ATOM 5488 O O . THR A 1 763 ? -29.489 -23.241 -5.342 1.00 97.19 763 THR A O 1
ATOM 5491 N N . LEU A 1 764 ? -28.593 -24.969 -6.445 1.00 96.62 764 LEU A N 1
ATOM 5492 C CA . LEU A 1 764 ? -27.461 -24.198 -6.962 1.00 96.62 764 LEU A CA 1
ATOM 5493 C C . LEU A 1 764 ? -27.877 -23.425 -8.222 1.00 96.62 764 LEU A C 1
ATOM 5495 O O . LEU A 1 764 ? -28.506 -23.987 -9.123 1.00 96.62 764 LEU A O 1
ATOM 5499 N N . SER A 1 765 ? -27.510 -22.145 -8.294 1.00 92.38 765 SER A N 1
ATOM 5500 C CA . SER A 1 765 ? -27.624 -21.332 -9.515 1.00 92.38 765 SER A CA 1
ATOM 5501 C C . SER A 1 765 ? -26.357 -20.542 -9.865 1.00 92.38 765 SER A C 1
ATOM 5503 O O . SER A 1 765 ? -26.220 -20.141 -11.022 1.00 92.38 765 SER A O 1
ATOM 5505 N N . GLY A 1 766 ? -25.423 -20.377 -8.921 1.00 87.00 766 GLY A N 1
ATOM 5506 C CA . GLY A 1 766 ? -24.093 -19.809 -9.162 1.00 87.00 766 GLY A CA 1
ATOM 5507 C C . GLY A 1 766 ? -23.214 -20.631 -10.118 1.00 87.00 766 GLY A C 1
ATOM 5508 O O . GLY A 1 766 ? -23.501 -21.791 -10.432 1.00 87.00 766 GLY A O 1
ATOM 5509 N N . ALA A 1 767 ? -22.138 -20.011 -10.608 1.00 90.31 767 ALA A N 1
ATOM 5510 C CA . ALA A 1 767 ? -21.155 -20.653 -11.478 1.00 90.31 767 ALA A CA 1
ATOM 5511 C C . ALA A 1 767 ? -20.031 -21.275 -10.637 1.00 90.31 767 ALA A C 1
ATOM 5513 O O . ALA A 1 767 ? -19.250 -20.558 -10.022 1.00 90.31 767 ALA A O 1
ATOM 5514 N N . ASN A 1 768 ? -19.951 -22.606 -10.623 1.00 95.00 768 ASN A N 1
ATOM 5515 C CA . ASN A 1 768 ? -19.099 -23.356 -9.692 1.00 95.00 768 ASN A CA 1
ATOM 5516 C C . ASN A 1 768 ? -17.998 -24.154 -10.411 1.00 95.00 768 ASN A C 1
ATOM 5518 O O . ASN A 1 768 ? -17.490 -25.130 -9.868 1.00 95.00 768 ASN A O 1
ATOM 5522 N N . ASP A 1 769 ? -17.637 -23.768 -11.643 1.00 91.19 769 ASP A N 1
ATOM 5523 C CA . ASP A 1 769 ? -16.665 -24.491 -12.480 1.00 91.19 769 ASP A CA 1
ATOM 5524 C C . ASP A 1 769 ? -15.260 -24.600 -11.824 1.00 91.19 769 ASP A C 1
ATOM 5526 O O . ASP A 1 769 ? -14.494 -25.494 -12.184 1.00 91.19 769 ASP A O 1
ATOM 5530 N N . GLY A 1 770 ? -14.930 -23.738 -10.847 1.00 92.00 770 GLY A N 1
ATOM 5531 C CA . GLY A 1 770 ? -13.696 -23.804 -10.046 1.00 92.00 770 GLY A CA 1
ATOM 5532 C C . GLY A 1 770 ? -13.741 -24.782 -8.860 1.00 92.00 770 GLY A C 1
ATOM 5533 O O . GLY A 1 770 ? -12.714 -25.368 -8.511 1.00 92.00 770 GLY A O 1
ATOM 5534 N N . PHE A 1 771 ? -14.921 -25.029 -8.275 1.00 97.00 771 PHE A N 1
ATOM 5535 C CA . PHE A 1 771 ? -15.045 -25.842 -7.062 1.00 97.00 771 PHE A CA 1
ATOM 5536 C C . PHE A 1 771 ? -14.608 -27.297 -7.296 1.00 97.00 771 PHE A C 1
ATOM 5538 O O . PHE A 1 771 ? -15.066 -27.983 -8.218 1.00 97.00 771 PHE A O 1
ATOM 5545 N N . ALA A 1 772 ? -13.711 -27.774 -6.435 1.00 96.44 772 ALA A N 1
ATOM 5546 C CA . ALA A 1 772 ? -13.030 -29.064 -6.549 1.00 96.44 772 ALA A CA 1
ATOM 5547 C C . ALA A 1 772 ? -13.010 -29.852 -5.224 1.00 96.44 772 ALA A C 1
ATOM 5549 O O . ALA A 1 772 ? -12.196 -30.759 -5.051 1.00 96.44 772 ALA A O 1
ATOM 5550 N N . GLY A 1 773 ? -13.875 -29.477 -4.276 1.00 97.38 773 GLY A N 1
ATOM 5551 C CA . GLY A 1 773 ? -13.991 -30.092 -2.955 1.00 97.38 773 GLY A CA 1
ATOM 5552 C C . GLY A 1 773 ? -15.005 -31.235 -2.896 1.00 97.38 773 GLY A C 1
ATOM 5553 O O . GLY A 1 773 ? -14.948 -32.199 -3.673 1.00 97.38 773 GLY A O 1
ATOM 5554 N N . ARG A 1 774 ? -15.951 -31.137 -1.958 1.00 97.75 774 ARG A N 1
ATOM 5555 C CA . ARG A 1 774 ? -16.989 -32.150 -1.729 1.00 97.75 774 ARG A CA 1
ATOM 5556 C C . ARG A 1 774 ? -18.332 -31.520 -1.374 1.00 97.75 774 ARG A C 1
ATOM 5558 O O . ARG A 1 774 ? -18.381 -30.622 -0.544 1.00 97.75 774 ARG A O 1
ATOM 5565 N N . PHE A 1 775 ? -19.417 -32.034 -1.946 1.00 98.38 775 PHE A N 1
ATOM 5566 C CA . PHE A 1 775 ? -20.769 -31.859 -1.412 1.00 98.38 775 PHE A CA 1
ATOM 5567 C C . PHE A 1 775 ? -21.130 -33.069 -0.542 1.00 98.38 775 PHE A C 1
ATOM 5569 O O . PHE A 1 775 ? -20.917 -34.207 -0.960 1.00 98.38 775 PHE A O 1
ATOM 5576 N N . ASP A 1 776 ? -21.679 -32.833 0.645 1.00 98.38 776 ASP A N 1
ATOM 5577 C CA . ASP A 1 776 ? -22.100 -33.859 1.607 1.00 98.38 776 ASP A CA 1
ATOM 5578 C C . ASP A 1 776 ? -23.584 -33.627 1.937 1.00 98.38 776 ASP A C 1
ATOM 5580 O O . ASP A 1 776 ? -23.946 -32.549 2.410 1.00 98.38 776 ASP A O 1
ATOM 5584 N N . ILE A 1 777 ? -24.456 -34.582 1.607 1.00 98.31 777 ILE A N 1
ATOM 5585 C CA . ILE A 1 777 ? -25.920 -34.434 1.664 1.00 98.31 777 ILE A CA 1
ATOM 5586 C C . ILE A 1 777 ? -26.471 -35.435 2.682 1.00 98.31 777 ILE A C 1
ATOM 5588 O O . ILE A 1 777 ? -26.482 -36.640 2.409 1.00 98.31 777 ILE A O 1
ATOM 5592 N N . ASP A 1 778 ? -26.940 -34.952 3.839 1.00 97.81 778 ASP A N 1
ATOM 5593 C CA . ASP A 1 778 ? -27.540 -35.820 4.859 1.00 97.81 778 ASP A CA 1
ATOM 5594 C C . ASP A 1 778 ? -28.897 -36.408 4.428 1.00 97.81 778 ASP A C 1
ATOM 5596 O O . ASP A 1 778 ? -29.507 -35.979 3.449 1.00 97.81 778 ASP A O 1
ATOM 5600 N N . ALA A 1 779 ? -29.375 -37.412 5.167 1.00 96.94 779 ALA A N 1
ATOM 5601 C CA . ALA A 1 779 ? -30.562 -38.194 4.808 1.00 96.94 779 ALA A CA 1
ATOM 5602 C C . ALA A 1 779 ? -31.881 -37.392 4.743 1.00 96.94 779 ALA A C 1
ATOM 5604 O O . ALA A 1 779 ? -32.823 -37.834 4.082 1.00 96.94 779 ALA A O 1
ATOM 5605 N N . ASP A 1 780 ? -31.946 -36.226 5.395 1.00 97.00 780 ASP A N 1
ATOM 5606 C CA . ASP A 1 780 ? -33.100 -35.317 5.371 1.00 97.00 780 ASP A CA 1
ATOM 5607 C C . ASP A 1 780 ? -32.926 -34.176 4.338 1.00 97.00 780 ASP A C 1
ATOM 5609 O O . ASP A 1 780 ? -33.846 -33.381 4.125 1.00 97.00 780 ASP A O 1
ATOM 5613 N N . SER A 1 781 ? -31.764 -34.085 3.679 1.00 98.50 781 SER A N 1
ATOM 5614 C CA . SER A 1 781 ? -31.392 -32.997 2.770 1.00 98.50 781 SER A CA 1
ATOM 5615 C C . SER A 1 781 ? -31.646 -33.282 1.290 1.00 98.50 781 SER A C 1
ATOM 5617 O O . SER A 1 781 ? -31.780 -34.415 0.820 1.00 98.50 781 SER A O 1
ATOM 5619 N N . ARG A 1 782 ? -31.656 -32.197 0.510 1.00 98.19 782 ARG A N 1
ATOM 5620 C CA . ARG A 1 782 ? -31.763 -32.216 -0.948 1.00 98.19 782 ARG A CA 1
ATOM 5621 C C . ARG A 1 782 ? -30.826 -31.195 -1.579 1.00 98.19 782 ARG A C 1
ATOM 5623 O O . ARG A 1 782 ? -30.995 -29.997 -1.359 1.00 98.19 782 ARG A O 1
ATOM 5630 N N . LEU A 1 783 ? -29.950 -31.651 -2.472 1.00 98.25 783 LEU A N 1
ATOM 5631 C CA . LEU A 1 783 ? -29.204 -30.780 -3.383 1.00 98.25 783 LEU A CA 1
ATOM 5632 C C . LEU A 1 783 ? -29.861 -30.800 -4.766 1.00 98.25 783 LEU A C 1
ATOM 5634 O O . LEU A 1 783 ? -30.094 -31.866 -5.327 1.00 98.25 783 LEU A O 1
ATOM 5638 N N . THR A 1 784 ? -30.163 -29.635 -5.333 1.00 97.75 784 THR A N 1
ATOM 5639 C CA . THR A 1 784 ? -30.748 -29.497 -6.675 1.00 97.75 784 THR A CA 1
ATOM 5640 C C . THR A 1 784 ? -29.814 -28.716 -7.593 1.00 97.75 784 THR A C 1
ATOM 5642 O O . THR A 1 784 ? -29.392 -27.614 -7.252 1.00 97.75 784 THR A O 1
ATOM 5645 N N . VAL A 1 785 ? -29.535 -29.257 -8.781 1.00 96.81 785 VAL A N 1
ATOM 5646 C CA . VAL A 1 785 ? -28.761 -28.585 -9.838 1.00 96.81 785 VAL A CA 1
ATOM 5647 C C . VAL A 1 785 ? -29.532 -28.545 -11.155 1.00 96.81 785 VAL A C 1
ATOM 5649 O O . VAL A 1 785 ? -30.232 -29.490 -11.521 1.00 96.81 785 VAL A O 1
ATOM 5652 N N . THR A 1 786 ? -29.402 -27.433 -11.870 1.00 94.00 786 THR A N 1
ATOM 5653 C CA . THR A 1 786 ? -30.073 -27.124 -13.146 1.00 94.00 786 THR A CA 1
ATOM 5654 C C . THR A 1 786 ? -29.129 -27.228 -14.352 1.00 94.00 786 THR A C 1
ATOM 5656 O O . THR A 1 786 ? -29.579 -27.521 -15.460 1.00 94.00 786 THR A O 1
ATOM 5659 N N . ASP A 1 787 ? -27.819 -27.106 -14.127 1.00 92.62 787 ASP A N 1
ATOM 5660 C CA . ASP A 1 787 ? -26.729 -27.481 -15.039 1.00 92.62 787 ASP A CA 1
ATOM 5661 C C . ASP A 1 787 ? -25.757 -28.390 -14.265 1.00 92.62 787 ASP A C 1
ATOM 5663 O O . ASP A 1 787 ? -25.418 -28.104 -13.119 1.00 92.62 787 ASP A O 1
ATOM 5667 N N . THR A 1 788 ? -25.281 -29.484 -14.872 1.00 89.94 788 THR A N 1
ATOM 5668 C CA . THR A 1 788 ? -24.279 -30.376 -14.254 1.00 89.94 788 THR A CA 1
ATOM 5669 C C . THR A 1 788 ? -23.003 -29.651 -13.811 1.00 89.94 788 THR A C 1
ATOM 5671 O O . THR A 1 788 ? -22.387 -30.063 -12.833 1.00 89.94 788 THR A O 1
ATOM 5674 N N . ARG A 1 789 ? -22.630 -28.547 -14.471 1.00 91.38 789 ARG A N 1
ATOM 5675 C CA . ARG A 1 789 ? -21.452 -27.733 -14.120 1.00 91.38 789 ARG A CA 1
ATOM 5676 C C . ARG A 1 789 ? -21.571 -27.008 -12.776 1.00 91.38 789 ARG A C 1
ATOM 5678 O O . ARG A 1 789 ? -20.564 -26.587 -12.221 1.00 91.38 789 ARG A O 1
ATOM 5685 N N . GLN A 1 790 ? -22.773 -26.905 -12.205 1.00 94.81 790 GLN A N 1
ATOM 5686 C CA . GLN A 1 790 ? -22.975 -26.331 -10.867 1.00 94.81 790 GLN A CA 1
ATOM 5687 C C . GLN A 1 790 ? -22.386 -27.205 -9.744 1.00 94.81 790 GLN A C 1
ATOM 5689 O O . GLN A 1 790 ? -22.264 -26.733 -8.618 1.00 94.81 790 GLN A O 1
ATOM 5694 N N . LEU A 1 791 ? -21.977 -28.446 -10.037 1.00 94.31 791 LEU A N 1
ATOM 5695 C CA . LEU A 1 791 ? -21.188 -29.285 -9.126 1.00 94.31 791 LEU A CA 1
ATOM 5696 C C . LEU A 1 791 ? -19.665 -29.080 -9.276 1.00 94.31 791 LEU A C 1
ATOM 5698 O O . LEU A 1 791 ? -18.896 -29.678 -8.525 1.00 94.31 791 LEU A O 1
ATOM 5702 N N . GLY A 1 792 ? -19.215 -28.279 -10.249 1.00 94.25 792 GLY A N 1
ATOM 5703 C CA . GLY A 1 792 ? -17.799 -28.126 -10.577 1.00 94.25 792 GLY A CA 1
ATOM 5704 C C . GLY A 1 792 ? -17.129 -29.466 -10.883 1.00 94.25 792 GLY A C 1
ATOM 5705 O O . GLY A 1 792 ? -17.708 -30.346 -11.525 1.00 94.25 792 GLY A O 1
ATOM 5706 N N . SER A 1 793 ? -15.917 -29.643 -10.361 1.00 93.69 793 SER A N 1
ATOM 5707 C CA . SER A 1 793 ? -15.193 -30.923 -10.346 1.00 93.69 793 SER A CA 1
ATOM 5708 C C . SER A 1 793 ? -15.299 -31.672 -9.008 1.00 93.69 793 SER A C 1
ATOM 5710 O O . SER A 1 793 ? -14.706 -32.739 -8.854 1.00 93.69 793 SER A O 1
ATOM 5712 N N . ALA A 1 794 ? -16.061 -31.134 -8.050 1.00 96.12 794 ALA A N 1
ATOM 5713 C CA . ALA A 1 794 ? -16.181 -31.666 -6.698 1.00 96.12 794 ALA A CA 1
ATOM 5714 C C . ALA A 1 794 ? -16.771 -33.084 -6.651 1.00 96.12 794 ALA A C 1
ATOM 5716 O O . ALA A 1 794 ? -17.549 -33.500 -7.514 1.00 96.12 794 ALA A O 1
ATOM 5717 N N . SER A 1 795 ? -16.418 -33.818 -5.599 1.00 95.81 795 SER A N 1
ATOM 5718 C CA . SER A 1 795 ? -17.057 -35.089 -5.242 1.00 95.81 795 SER A CA 1
ATOM 5719 C C . SER A 1 795 ? -18.426 -34.866 -4.587 1.00 95.81 795 SER A C 1
ATOM 5721 O O . SER A 1 795 ? -18.709 -33.780 -4.083 1.00 95.81 795 SER A O 1
ATOM 5723 N N . VAL A 1 796 ? -19.284 -35.888 -4.582 1.00 96.81 796 VAL A N 1
ATOM 5724 C CA . VAL A 1 796 ? -20.583 -35.854 -3.899 1.00 96.81 796 VAL A CA 1
ATOM 5725 C C . VAL A 1 796 ? -20.774 -37.115 -3.051 1.00 96.81 796 VAL A C 1
ATOM 5727 O O . VAL A 1 796 ? -20.646 -38.244 -3.536 1.00 96.81 796 VAL A O 1
ATOM 5730 N N . THR A 1 797 ? -21.115 -36.922 -1.782 1.00 96.62 797 THR A N 1
ATOM 5731 C CA . THR A 1 797 ? -21.644 -37.945 -0.876 1.00 96.62 797 T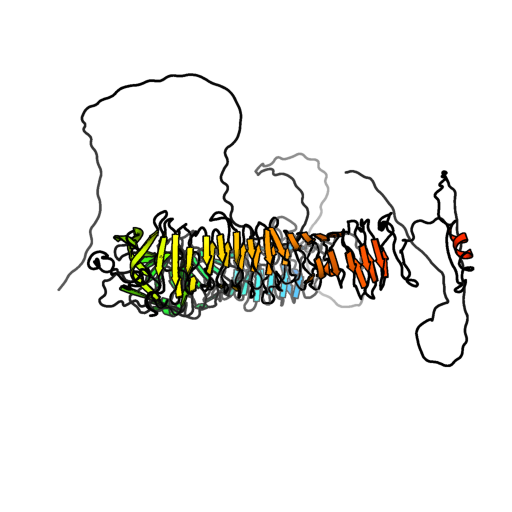HR A CA 1
ATOM 5732 C C . THR A 1 797 ? -23.138 -37.675 -0.708 1.00 96.62 797 THR A C 1
ATOM 5734 O O . THR A 1 797 ? -23.520 -36.627 -0.199 1.00 96.62 797 THR A O 1
ATOM 5737 N N . ASP A 1 798 ? -23.981 -38.586 -1.196 1.00 96.06 798 ASP A N 1
ATOM 5738 C CA . ASP A 1 798 ? -25.441 -38.459 -1.175 1.00 96.06 798 ASP A CA 1
ATOM 5739 C C . ASP A 1 798 ? -26.065 -39.562 -0.313 1.00 96.06 798 ASP A C 1
ATOM 5741 O O . ASP A 1 798 ? -26.191 -40.706 -0.757 1.00 96.06 798 ASP A O 1
ATOM 5745 N N . GLU A 1 799 ? -26.455 -39.223 0.918 1.00 97.00 799 GLU A N 1
ATOM 5746 C CA . GLU A 1 799 ? -27.330 -40.048 1.767 1.00 97.00 799 GLU A CA 1
ATOM 5747 C C . GLU A 1 799 ? -28.797 -39.569 1.722 1.00 97.00 799 GLU A C 1
ATOM 5749 O O . GLU A 1 799 ? -29.697 -40.318 2.103 1.00 97.00 799 GLU A O 1
ATOM 5754 N N . GLY A 1 800 ? -29.039 -38.353 1.216 1.00 96.81 800 GLY A N 1
ATOM 5755 C CA . GLY A 1 800 ? -30.353 -37.735 1.018 1.00 96.81 800 GLY A CA 1
ATOM 5756 C C . GLY A 1 800 ? -30.854 -37.841 -0.421 1.00 96.81 800 GLY A C 1
ATOM 5757 O O . GLY A 1 800 ? -31.188 -38.931 -0.895 1.00 96.81 800 GLY A O 1
ATOM 5758 N N . VAL A 1 801 ? -30.992 -36.699 -1.107 1.00 96.88 801 VAL A N 1
ATOM 5759 C CA . VAL A 1 801 ? -31.473 -36.639 -2.499 1.00 96.88 801 VAL A CA 1
ATOM 5760 C C . VAL A 1 801 ? -30.692 -35.644 -3.369 1.00 96.88 801 VAL A C 1
ATOM 5762 O O . VAL A 1 801 ? -30.945 -34.434 -3.317 1.00 96.88 801 VAL A O 1
ATOM 5765 N N . LEU A 1 802 ? -29.856 -36.143 -4.286 1.00 96.62 802 LEU A N 1
ATOM 5766 C CA . LEU A 1 802 ? -29.321 -35.359 -5.407 1.00 96.62 802 LEU A CA 1
ATOM 5767 C C . LEU A 1 802 ? -30.330 -35.265 -6.574 1.00 96.62 802 LEU A C 1
ATOM 5769 O O . LEU A 1 802 ? -30.546 -36.222 -7.322 1.00 96.62 802 LEU A O 1
ATOM 5773 N N . LEU A 1 803 ? -30.919 -34.084 -6.790 1.00 96.31 803 LEU A N 1
ATOM 5774 C CA . LEU A 1 803 ? -31.764 -33.767 -7.948 1.00 96.31 803 LEU A CA 1
ATOM 5775 C C . LEU A 1 803 ? -30.966 -33.116 -9.088 1.00 96.31 803 LEU A C 1
ATOM 5777 O O . LEU A 1 803 ? -30.506 -31.981 -8.986 1.00 96.31 803 LEU A O 1
ATOM 5781 N N . LEU A 1 804 ? -30.955 -33.781 -10.239 1.00 94.81 804 LEU A N 1
ATOM 5782 C CA . LEU A 1 804 ? -30.569 -33.228 -11.533 1.00 94.81 804 LEU A CA 1
ATOM 5783 C C . LEU A 1 804 ? -31.825 -32.730 -12.277 1.00 94.81 804 LEU A C 1
ATOM 5785 O O . LEU A 1 804 ? -32.526 -33.511 -12.930 1.00 94.81 804 LEU A O 1
ATOM 5789 N N . ASP A 1 805 ? -32.116 -31.430 -12.238 1.00 95.12 805 ASP A N 1
ATOM 5790 C CA . ASP A 1 805 ? -33.225 -30.809 -12.988 1.00 95.12 805 ASP A CA 1
ATOM 5791 C C . ASP A 1 805 ? -32.782 -30.249 -14.358 1.00 95.12 805 ASP A C 1
ATOM 5793 O O . ASP A 1 805 ? -33.258 -29.232 -14.854 1.00 95.12 805 ASP A O 1
ATOM 5797 N N . VAL A 1 806 ? -31.828 -30.940 -14.989 1.00 92.25 806 VAL A N 1
ATOM 5798 C CA . VAL A 1 806 ? -31.159 -30.478 -16.213 1.00 92.25 806 VAL A CA 1
ATOM 5799 C C . VAL A 1 806 ? -32.095 -30.536 -17.423 1.00 92.25 806 VAL A C 1
ATOM 5801 O O . VAL A 1 806 ? -32.573 -31.614 -17.807 1.00 92.25 806 VAL A O 1
ATOM 5804 N N . ALA A 1 807 ? -32.344 -29.371 -18.025 1.00 90.62 807 ALA A N 1
ATOM 5805 C CA . ALA A 1 807 ? -33.260 -29.184 -19.153 1.00 90.62 807 ALA A CA 1
ATOM 5806 C C . ALA A 1 807 ? -32.627 -29.442 -20.537 1.00 90.62 807 ALA A C 1
ATOM 5808 O O . ALA A 1 807 ? -33.348 -29.828 -21.460 1.00 90.62 807 ALA A O 1
ATOM 5809 N N . GLY A 1 808 ? -31.307 -29.263 -20.666 1.00 88.38 808 GLY A N 1
ATOM 5810 C CA . GLY A 1 808 ? -30.515 -29.513 -21.880 1.00 88.38 808 GLY A CA 1
ATOM 5811 C C . GLY A 1 808 ? -29.624 -30.760 -21.790 1.00 88.38 808 GLY A C 1
ATOM 5812 O O . GLY A 1 808 ? -29.843 -31.638 -20.954 1.00 88.38 808 GLY A O 1
ATOM 5813 N N . GLU A 1 809 ? -28.613 -30.857 -22.651 1.00 86.81 809 GLU A N 1
ATOM 5814 C CA . GLU A 1 809 ? -27.572 -31.883 -22.508 1.00 86.81 809 GLU A CA 1
ATOM 5815 C C . GLU A 1 809 ? -26.603 -31.522 -21.371 1.00 86.81 809 GLU A C 1
ATOM 5817 O O . GLU A 1 809 ? -26.274 -30.354 -21.180 1.00 86.81 809 GLU A O 1
ATOM 5822 N N . GLY A 1 810 ? -26.144 -32.520 -20.613 1.00 85.50 810 GLY A N 1
ATOM 5823 C CA . GLY A 1 810 ? -25.185 -32.337 -19.519 1.00 85.50 810 GLY A CA 1
ATOM 5824 C C . GLY A 1 810 ? -24.278 -33.552 -19.324 1.00 85.50 810 GLY A C 1
ATOM 5825 O O . GLY A 1 810 ? -24.591 -34.655 -19.779 1.00 85.50 810 GLY A O 1
ATOM 5826 N N . ARG A 1 811 ? -23.152 -33.368 -18.627 1.00 88.75 811 ARG A N 1
ATOM 5827 C CA . ARG A 1 811 ? -22.219 -34.451 -18.278 1.00 88.75 811 ARG A CA 1
ATOM 5828 C C . ARG A 1 811 ? -21.973 -34.466 -16.775 1.00 88.75 811 ARG A C 1
ATOM 5830 O O . ARG A 1 811 ? -21.385 -33.533 -16.246 1.00 88.75 811 ARG A O 1
ATOM 5837 N N . LEU A 1 812 ? -22.382 -35.542 -16.107 1.00 88.50 812 LEU A N 1
ATOM 5838 C CA . LEU A 1 812 ? -22.039 -35.786 -14.707 1.00 88.50 812 LEU A CA 1
ATOM 5839 C C . LEU A 1 812 ? -20.692 -36.519 -14.674 1.00 88.50 812 LEU A C 1
ATOM 5841 O O . LEU A 1 812 ? -20.621 -37.711 -14.978 1.00 88.50 812 LEU A O 1
ATOM 5845 N N . LEU A 1 813 ? -19.621 -35.780 -14.382 1.00 86.38 813 LEU A N 1
ATOM 5846 C CA . LEU A 1 813 ? -18.246 -36.299 -14.284 1.00 86.38 813 LEU A CA 1
ATOM 5847 C C . LEU A 1 813 ? -17.770 -36.446 -12.828 1.00 86.38 813 LEU A C 1
ATOM 5849 O O . LEU A 1 813 ? -16.713 -37.015 -12.576 1.00 86.38 813 LEU A O 1
ATOM 5853 N N . ASN A 1 814 ? -18.558 -35.923 -11.892 1.00 90.25 814 ASN A N 1
ATOM 5854 C CA . ASN A 1 814 ? -18.326 -35.923 -10.456 1.00 90.25 814 ASN A CA 1
ATOM 5855 C C . ASN A 1 814 ? -18.394 -37.350 -9.892 1.00 90.25 814 ASN A C 1
ATOM 5857 O O . ASN A 1 814 ? -19.293 -38.117 -10.243 1.00 90.25 814 ASN A O 1
ATOM 5861 N N . ALA A 1 815 ? -17.477 -37.690 -8.984 1.00 90.38 815 ALA A N 1
ATOM 5862 C CA . ALA A 1 815 ? -17.552 -38.942 -8.237 1.00 90.38 815 ALA A CA 1
ATOM 5863 C C . ALA A 1 815 ? -18.742 -38.885 -7.265 1.00 90.38 815 ALA A C 1
ATOM 5865 O O . ALA A 1 815 ? -18.798 -37.983 -6.428 1.00 90.38 815 ALA A O 1
ATOM 5866 N N . LEU A 1 816 ? -19.678 -39.832 -7.374 1.00 91.50 816 LEU A N 1
ATOM 5867 C CA . LEU A 1 816 ? -20.896 -39.898 -6.561 1.00 91.50 816 LEU A CA 1
ATOM 5868 C C . LEU A 1 816 ? -20.869 -41.147 -5.677 1.00 91.50 816 LEU A C 1
ATOM 5870 O O . LEU A 1 816 ? -20.742 -42.268 -6.170 1.00 91.50 816 LEU A O 1
ATOM 5874 N N . THR A 1 817 ? -21.033 -40.945 -4.374 1.00 90.94 817 THR A N 1
ATOM 5875 C CA . THR A 1 817 ? -21.022 -41.983 -3.334 1.00 90.94 817 THR A CA 1
ATOM 5876 C C . THR A 1 817 ? -22.250 -41.853 -2.424 1.00 90.94 817 THR A C 1
ATOM 5878 O O . THR A 1 817 ? -23.029 -40.917 -2.576 1.00 90.94 817 THR A O 1
ATOM 5881 N N . GLY A 1 818 ? -22.432 -42.790 -1.490 1.00 90.75 818 GLY A N 1
ATOM 5882 C CA . GLY A 1 818 ? -23.531 -42.789 -0.509 1.00 90.75 818 GLY A CA 1
ATOM 5883 C C . GLY A 1 818 ? -24.716 -43.695 -0.874 1.00 90.75 818 GLY A C 1
ATOM 5884 O O . GLY A 1 818 ? -24.629 -44.464 -1.843 1.00 90.75 818 GLY A O 1
ATOM 5885 N N . ALA A 1 819 ? -25.789 -43.675 -0.076 1.00 91.06 819 ALA A N 1
ATOM 5886 C CA . ALA A 1 819 ? -26.964 -44.548 -0.217 1.00 91.06 819 ALA A CA 1
ATOM 5887 C C . ALA A 1 819 ? -28.324 -43.834 -0.434 1.00 91.06 819 ALA A C 1
ATOM 5889 O O . ALA A 1 819 ? -29.357 -44.508 -0.384 1.00 91.06 819 ALA A O 1
ATOM 5890 N N . GLY A 1 820 ? -28.328 -42.529 -0.735 1.00 90.94 820 GLY A N 1
ATOM 5891 C CA . GLY A 1 820 ? -29.510 -41.675 -0.962 1.00 90.94 820 GLY A CA 1
ATOM 5892 C C . GLY A 1 820 ? -30.285 -41.931 -2.266 1.00 90.94 820 GLY A C 1
ATOM 5893 O O . GLY A 1 820 ? -30.390 -43.063 -2.739 1.00 90.94 820 GLY A O 1
ATOM 5894 N N . GLU A 1 821 ? -30.848 -40.896 -2.896 1.00 92.00 821 GLU A N 1
ATOM 5895 C CA . GLU A 1 821 ? -31.584 -41.017 -4.165 1.00 92.00 821 GLU A CA 1
ATOM 5896 C C . GLU A 1 821 ? -31.147 -40.009 -5.239 1.00 92.00 821 GLU A C 1
ATOM 5898 O O . GLU A 1 821 ? -31.502 -38.832 -5.211 1.00 92.00 821 GLU A O 1
ATOM 5903 N N . LEU A 1 822 ? -30.522 -40.524 -6.302 1.00 91.62 822 LEU A N 1
ATOM 5904 C CA . LEU A 1 822 ? -30.254 -39.762 -7.518 1.00 91.62 822 LEU A CA 1
ATOM 5905 C C . LEU A 1 822 ? -31.543 -39.590 -8.345 1.00 91.62 822 LEU A C 1
ATOM 5907 O O . LEU A 1 822 ? -32.061 -40.546 -8.934 1.00 91.62 822 LEU A O 1
ATOM 5911 N N . VAL A 1 823 ? -32.058 -38.366 -8.446 1.00 92.00 823 VAL A N 1
ATOM 5912 C CA . VAL A 1 823 ? -33.284 -38.046 -9.199 1.00 92.00 823 VAL A CA 1
ATOM 5913 C C . VAL A 1 823 ? -32.955 -37.231 -10.452 1.00 92.00 823 VAL A C 1
ATOM 5915 O O . VAL A 1 823 ? -32.271 -36.219 -10.374 1.00 92.00 823 VAL A O 1
ATOM 5918 N N . LYS A 1 824 ? -33.492 -37.609 -11.618 1.00 91.06 824 LYS A N 1
ATOM 5919 C CA . LYS A 1 824 ? -33.399 -36.843 -12.878 1.00 91.06 824 LYS A CA 1
ATOM 5920 C C . LYS A 1 824 ? -34.786 -36.349 -13.303 1.00 91.06 824 LYS A C 1
ATOM 5922 O O . LYS A 1 824 ? -35.664 -37.168 -13.577 1.00 91.06 824 LYS A O 1
ATOM 5927 N N . ARG A 1 825 ? -34.993 -35.027 -13.376 1.00 91.75 825 ARG A N 1
ATOM 5928 C CA . ARG A 1 825 ? -36.315 -34.410 -13.632 1.00 91.75 825 ARG A CA 1
ATOM 5929 C C . ARG A 1 825 ? -36.409 -33.576 -14.909 1.00 91.75 825 ARG A C 1
ATOM 5931 O O . ARG A 1 825 ? -37.395 -33.719 -15.628 1.00 91.75 825 ARG A O 1
ATOM 5938 N N . GLY A 1 826 ? -35.410 -32.752 -15.215 1.00 88.62 826 GLY A N 1
ATOM 5939 C CA . GLY A 1 826 ? -35.499 -31.804 -16.331 1.00 88.62 826 GLY A CA 1
ATOM 5940 C C . GLY A 1 826 ? -35.627 -32.490 -17.695 1.00 88.62 826 GLY A C 1
ATOM 5941 O O . GLY A 1 826 ? -35.307 -33.671 -17.841 1.00 88.62 826 GLY A O 1
ATOM 5942 N N . SER A 1 827 ? -36.075 -31.759 -18.717 1.00 88.69 827 SER A N 1
ATOM 5943 C CA . SER A 1 827 ? -36.366 -32.289 -20.063 1.00 88.69 827 SER A CA 1
ATOM 5944 C C . SER A 1 827 ? -35.190 -32.954 -20.785 1.00 88.69 827 SER A C 1
ATOM 5946 O O . SER A 1 827 ? -35.420 -33.753 -21.691 1.00 88.69 827 SER A O 1
ATOM 5948 N N . GLY A 1 828 ? -33.954 -32.629 -20.410 1.00 87.94 828 GLY A N 1
ATOM 5949 C CA . GLY A 1 828 ? -32.757 -32.970 -21.171 1.00 87.94 828 GLY A CA 1
ATOM 5950 C C . GLY A 1 828 ? -32.092 -34.287 -20.776 1.00 87.94 828 GLY A C 1
ATOM 5951 O O . GLY A 1 828 ? -32.607 -35.049 -19.951 1.00 87.94 828 GLY A O 1
ATOM 5952 N N . VAL A 1 829 ? -30.929 -34.565 -21.360 1.00 86.50 829 VAL A N 1
ATOM 5953 C CA . VAL A 1 829 ? -30.205 -35.832 -21.188 1.00 86.50 829 VAL A CA 1
ATOM 5954 C C . VAL A 1 829 ? -28.882 -35.584 -20.474 1.00 86.50 829 VAL A C 1
ATOM 5956 O O . VAL A 1 829 ? -28.059 -34.805 -20.942 1.00 86.50 829 VAL A O 1
ATOM 5959 N N . VAL A 1 830 ? -28.662 -36.274 -19.354 1.00 87.25 830 VAL A N 1
ATOM 5960 C CA . VAL A 1 830 ? -27.360 -36.273 -18.670 1.00 87.25 830 VAL A CA 1
ATOM 5961 C C . VAL A 1 830 ? -26.608 -37.550 -19.020 1.00 87.25 830 VAL A C 1
ATOM 5963 O O . VAL A 1 830 ? -27.159 -38.642 -18.900 1.00 87.25 830 VAL A O 1
ATOM 5966 N N . LEU A 1 831 ? -25.350 -37.418 -19.431 1.00 85.94 831 LEU A N 1
ATOM 5967 C CA . LEU A 1 831 ? -24.403 -38.521 -19.565 1.00 85.94 831 LEU A CA 1
ATOM 5968 C C . LEU A 1 831 ? -23.552 -38.607 -18.295 1.00 85.94 831 LEU A C 1
ATOM 5970 O O . LEU A 1 831 ? -22.772 -37.697 -18.018 1.00 85.94 831 LEU A O 1
ATOM 5974 N N . ALA A 1 832 ? -23.685 -39.688 -17.533 1.00 80.75 832 ALA A N 1
ATOM 5975 C CA . ALA A 1 832 ? -22.825 -39.954 -16.389 1.00 80.75 832 ALA A CA 1
ATOM 5976 C C . ALA A 1 832 ? -21.564 -40.727 -16.803 1.00 80.75 832 ALA A C 1
ATOM 5978 O O . ALA A 1 832 ? -21.627 -41.681 -17.587 1.00 80.75 832 ALA A O 1
ATOM 5979 N N . GLY A 1 833 ? -20.420 -40.277 -16.286 1.00 69.56 833 GLY A N 1
ATOM 5980 C CA . GLY A 1 833 ? -19.103 -40.851 -16.537 1.00 69.56 833 GLY A CA 1
ATOM 5981 C C . GLY A 1 833 ? -18.765 -42.052 -15.647 1.00 69.56 833 GLY A C 1
ATOM 5982 O O . GLY A 1 833 ? -19.633 -42.778 -15.166 1.00 69.56 833 GLY A O 1
ATOM 5983 N N . GLN A 1 834 ? -17.465 -42.263 -15.449 1.00 63.94 834 GLN A N 1
ATOM 5984 C CA . GLN A 1 834 ? -16.935 -43.227 -14.481 1.00 63.94 834 GLN A CA 1
ATOM 5985 C C . GLN A 1 834 ? -16.914 -42.582 -13.084 1.00 63.94 834 GLN A C 1
ATOM 5987 O O . GLN A 1 834 ? -16.618 -41.395 -12.989 1.00 63.94 834 GLN A O 1
ATOM 5992 N N . GLY A 1 835 ? -17.190 -43.347 -12.020 1.00 67.12 835 GLY A N 1
ATOM 5993 C CA . GLY A 1 835 ? -17.208 -42.839 -10.634 1.00 67.12 835 GLY A CA 1
ATOM 5994 C C . GLY A 1 835 ? -18.588 -42.756 -9.964 1.00 67.12 835 GLY A C 1
ATOM 5995 O O . GLY A 1 835 ? -18.720 -42.097 -8.936 1.00 67.12 835 GLY A O 1
ATOM 5996 N N . LEU A 1 836 ? -19.618 -43.409 -10.517 1.00 75.38 836 LEU A N 1
ATOM 5997 C CA . LEU A 1 836 ? -20.898 -43.619 -9.828 1.00 75.38 836 LEU A CA 1
ATOM 5998 C C . LEU A 1 836 ? -20.830 -44.848 -8.899 1.00 75.38 836 LEU A C 1
ATOM 6000 O O . LEU A 1 836 ? -21.378 -45.898 -9.226 1.00 75.38 836 LEU A O 1
ATOM 6004 N N . ASP A 1 837 ? -20.195 -44.707 -7.736 1.00 78.88 837 ASP A N 1
ATOM 6005 C CA . ASP A 1 837 ? -20.141 -45.746 -6.687 1.00 78.88 837 ASP A CA 1
ATOM 6006 C C . ASP A 1 837 ? -21.349 -45.686 -5.717 1.00 78.88 837 ASP A C 1
ATOM 6008 O O . ASP A 1 837 ? -21.378 -46.343 -4.667 1.00 78.88 837 ASP A O 1
ATOM 6012 N N . HIS A 1 838 ? -22.362 -44.887 -6.071 1.00 82.12 838 HIS A N 1
ATOM 6013 C CA . HIS A 1 838 ? -23.629 -44.709 -5.358 1.00 82.12 838 HIS A CA 1
ATOM 6014 C C . HIS A 1 838 ? -24.410 -46.020 -5.220 1.00 82.12 838 HIS A C 1
ATOM 6016 O O . HIS A 1 838 ? -24.634 -46.765 -6.180 1.00 82.12 838 HIS A O 1
ATOM 6022 N N . ARG A 1 839 ? -24.847 -46.299 -3.992 1.00 81.81 839 ARG A N 1
ATOM 6023 C CA . ARG A 1 839 ? -25.491 -47.560 -3.596 1.00 81.81 839 ARG A CA 1
ATOM 6024 C C . ARG A 1 839 ? -27.014 -47.459 -3.518 1.00 81.81 839 ARG A C 1
ATOM 6026 O O . ARG A 1 839 ? -27.677 -48.488 -3.380 1.00 81.81 839 ARG A O 1
ATOM 6033 N N . GLY A 1 840 ? -27.529 -46.234 -3.549 1.00 80.12 840 GLY A N 1
ATOM 6034 C CA . GLY A 1 840 ? -28.913 -45.887 -3.275 1.00 80.12 840 GLY A CA 1
ATOM 6035 C C . GLY A 1 840 ? -29.836 -45.929 -4.492 1.00 80.12 840 GLY A C 1
ATOM 6036 O O . GLY A 1 840 ? -29.574 -46.583 -5.499 1.00 80.12 840 GLY A O 1
ATOM 6037 N N . GLY A 1 841 ? -30.975 -45.249 -4.379 1.00 82.62 841 GLY A N 1
ATOM 6038 C CA . GLY A 1 841 ? -32.001 -45.198 -5.416 1.00 82.62 841 GLY A CA 1
ATOM 6039 C C . GLY A 1 841 ? -31.593 -44.390 -6.651 1.00 82.62 841 GLY A C 1
ATOM 6040 O O . GLY A 1 841 ? -30.776 -43.474 -6.595 1.00 82.62 841 GLY A O 1
ATOM 6041 N N . THR A 1 842 ? -32.225 -44.685 -7.790 1.00 85.31 842 THR A N 1
ATOM 6042 C CA . THR A 1 842 ? -32.177 -43.799 -8.963 1.00 85.31 842 THR A CA 1
ATOM 6043 C C . THR A 1 842 ? -33.540 -43.732 -9.647 1.00 85.31 842 THR A C 1
ATOM 6045 O O . THR A 1 842 ? -34.118 -44.762 -10.019 1.00 85.31 842 THR A O 1
ATOM 6048 N N . ARG A 1 843 ? -34.061 -42.513 -9.815 1.00 84.12 843 ARG A N 1
ATOM 6049 C CA . ARG A 1 843 ? -35.411 -42.219 -10.322 1.00 84.12 843 ARG A CA 1
ATOM 6050 C C . ARG A 1 843 ? -35.344 -41.227 -11.481 1.00 84.12 843 ARG A C 1
ATOM 6052 O O . ARG A 1 843 ? -34.765 -40.154 -11.360 1.00 84.12 843 ARG A O 1
ATOM 6059 N N . ILE A 1 844 ? -35.982 -41.567 -12.602 1.00 85.50 844 ILE A N 1
ATOM 6060 C CA . ILE A 1 844 ? -36.072 -40.694 -13.783 1.00 85.50 844 ILE A CA 1
ATOM 6061 C C . ILE A 1 844 ? -37.522 -40.230 -13.932 1.00 85.50 844 ILE A C 1
ATOM 6063 O O . ILE A 1 844 ? -38.390 -40.985 -14.369 1.00 85.50 844 ILE A O 1
ATOM 6067 N N . GLU A 1 845 ? -37.780 -38.981 -13.557 1.00 86.25 845 GLU A N 1
ATOM 6068 C CA . GLU A 1 845 ? -39.084 -38.319 -13.676 1.00 86.25 845 GLU A CA 1
ATOM 6069 C C . GLU A 1 845 ? -39.233 -37.648 -15.052 1.00 86.25 845 GLU A C 1
ATOM 6071 O O . GLU A 1 845 ? -40.298 -37.712 -15.676 1.00 86.25 845 GLU A O 1
ATOM 6076 N N . GLY A 1 846 ? -38.139 -37.090 -15.580 1.00 79.94 846 GLY A N 1
ATOM 6077 C CA . GLY A 1 846 ? -38.110 -36.444 -16.889 1.00 79.94 846 GLY A CA 1
ATOM 6078 C C . GLY A 1 846 ? -36.746 -36.478 -17.575 1.00 79.94 846 GLY A C 1
ATOM 6079 O O . GLY A 1 846 ? -35.732 -36.853 -16.987 1.00 79.94 846 GLY A O 1
ATOM 6080 N N . GLY A 1 847 ? -36.755 -36.159 -18.871 1.00 84.62 847 GLY A N 1
ATOM 6081 C CA . GLY A 1 847 ? -35.595 -36.314 -19.748 1.00 84.62 847 GLY A CA 1
ATOM 6082 C C . GLY A 1 847 ? -35.079 -37.753 -19.806 1.00 84.62 847 GLY A C 1
ATOM 6083 O O . GLY A 1 847 ? -35.880 -38.692 -19.912 1.00 84.62 847 GLY A O 1
ATOM 6084 N N . GLY A 1 848 ? -33.754 -37.907 -19.736 1.00 82.94 848 GLY A N 1
ATOM 6085 C CA . GLY A 1 848 ? -33.063 -39.196 -19.666 1.00 82.94 848 GLY A CA 1
ATOM 6086 C C . GLY A 1 848 ? -31.709 -39.133 -18.946 1.00 82.94 848 GLY A C 1
ATOM 6087 O O . GLY A 1 848 ? -31.154 -38.056 -18.721 1.00 82.94 848 GLY A O 1
ATOM 6088 N N . LEU A 1 849 ? -31.187 -40.311 -18.602 1.00 83.44 849 LEU A N 1
ATOM 6089 C CA . LEU A 1 849 ? -29.864 -40.530 -18.015 1.00 83.44 849 LEU A CA 1
ATOM 6090 C C . LEU A 1 849 ? -29.154 -41.618 -18.838 1.00 83.44 849 LEU A C 1
ATOM 6092 O O . LEU A 1 849 ? -29.723 -42.688 -19.062 1.00 83.44 849 LEU A O 1
ATOM 6096 N N . LEU A 1 850 ? -27.947 -41.325 -19.314 1.00 79.81 850 LEU A N 1
ATOM 6097 C CA . LEU A 1 850 ? -27.078 -42.230 -20.068 1.00 79.81 850 LEU A CA 1
ATOM 6098 C C . LEU A 1 850 ? -25.848 -42.578 -19.226 1.00 79.81 850 LEU A C 1
ATOM 6100 O O . LEU A 1 850 ? -25.404 -41.765 -18.418 1.00 79.81 850 LEU A O 1
ATOM 6104 N N . LEU A 1 851 ? -25.281 -43.763 -19.444 1.00 75.19 851 LEU A N 1
ATOM 6105 C CA . LEU A 1 851 ? -24.062 -44.230 -18.778 1.00 75.19 851 LEU A CA 1
ATOM 6106 C C . LEU A 1 851 ? -22.987 -44.461 -19.840 1.00 75.19 851 LEU A C 1
ATOM 6108 O O . LEU A 1 851 ? -23.233 -45.204 -20.791 1.00 75.19 851 LEU A O 1
ATOM 6112 N N . ASP A 1 852 ? -21.820 -43.836 -19.676 1.00 64.44 852 ASP A N 1
ATOM 6113 C CA . ASP A 1 852 ? -20.774 -43.788 -20.707 1.00 64.44 852 ASP A CA 1
ATOM 6114 C C . ASP A 1 852 ? -20.308 -45.196 -21.135 1.00 64.44 852 ASP A C 1
ATOM 6116 O O . ASP A 1 852 ? -20.301 -45.507 -22.327 1.00 64.44 852 ASP A O 1
ATOM 6120 N N . ASN A 1 853 ? -20.020 -46.090 -20.175 1.00 54.34 853 ASN A N 1
ATOM 6121 C CA . ASN A 1 853 ? -19.728 -47.506 -20.439 1.00 54.34 853 ASN A CA 1
ATOM 6122 C C . ASN A 1 853 ? -19.824 -48.402 -19.173 1.00 54.34 853 ASN A C 1
ATOM 6124 O O . ASN A 1 853 ? -20.098 -47.938 -18.067 1.00 54.34 853 ASN A O 1
ATOM 6128 N N . ALA A 1 854 ? -19.645 -49.715 -19.360 1.00 42.84 854 ALA A N 1
ATOM 6129 C CA . ALA A 1 854 ? -20.199 -50.798 -18.532 1.00 42.84 854 ALA A CA 1
ATOM 6130 C C . ALA A 1 854 ? -19.624 -51.017 -17.109 1.00 42.84 854 ALA A C 1
ATOM 6132 O O . ALA A 1 854 ? -19.993 -52.005 -16.476 1.00 42.84 854 ALA A O 1
ATOM 6133 N N . ALA A 1 855 ? -18.752 -50.143 -16.597 1.00 42.16 855 ALA A N 1
ATOM 6134 C CA . ALA A 1 855 ? -18.289 -50.203 -15.203 1.00 42.16 855 ALA A CA 1
ATOM 6135 C C . ALA A 1 855 ? -19.161 -49.380 -14.231 1.00 42.16 855 ALA A C 1
ATOM 6137 O O . ALA A 1 855 ? -19.117 -49.621 -13.029 1.00 42.16 855 ALA A O 1
ATOM 6138 N N . ALA A 1 856 ? -19.987 -48.453 -14.734 1.00 44.03 856 ALA A N 1
ATOM 6139 C CA . ALA A 1 856 ? -20.920 -47.665 -13.926 1.00 44.03 856 ALA A CA 1
ATOM 6140 C C . ALA A 1 856 ? -22.133 -48.509 -13.478 1.00 44.03 856 ALA A C 1
ATOM 6142 O O . ALA A 1 856 ? -23.227 -48.420 -14.043 1.00 44.03 856 ALA A O 1
ATOM 6143 N N . THR A 1 857 ? -21.943 -49.364 -12.472 1.00 47.66 857 THR A N 1
ATOM 6144 C CA . THR A 1 857 ? -23.039 -50.100 -11.834 1.00 47.66 857 THR A CA 1
ATOM 6145 C C . THR A 1 857 ? -23.789 -49.193 -10.868 1.00 47.66 857 THR A C 1
ATOM 6147 O O . THR A 1 857 ? -23.289 -48.923 -9.780 1.00 47.66 857 THR A O 1
ATOM 6150 N N . LEU A 1 858 ? -25.023 -48.803 -11.205 1.00 50.12 858 LEU A N 1
ATOM 6151 C CA . LEU A 1 858 ? -25.944 -48.314 -10.175 1.00 50.12 858 LEU A CA 1
ATOM 6152 C C . LEU A 1 858 ? -26.096 -49.407 -9.109 1.00 50.12 858 LEU A C 1
ATOM 6154 O O . LEU A 1 858 ? -26.248 -50.582 -9.466 1.00 50.12 858 LEU A O 1
ATOM 6158 N N . GLY A 1 859 ? -26.023 -49.026 -7.832 1.00 44.81 859 GLY A N 1
ATOM 6159 C CA . GLY A 1 859 ? -25.887 -49.941 -6.699 1.00 44.81 859 GLY A CA 1
ATOM 6160 C C . GLY A 1 859 ? -26.737 -51.209 -6.790 1.00 44.81 859 GLY A C 1
ATOM 6161 O O . GLY A 1 859 ? -27.951 -51.149 -6.982 1.00 44.81 859 GLY A O 1
ATOM 6162 N N . ALA A 1 860 ? -26.110 -52.373 -6.587 1.00 39.38 860 ALA A N 1
ATOM 6163 C CA . ALA A 1 860 ? -26.688 -53.705 -6.827 1.00 39.38 860 ALA A CA 1
ATOM 6164 C C . ALA A 1 860 ? -27.889 -54.111 -5.926 1.00 39.38 860 ALA A C 1
ATOM 6166 O O . ALA A 1 860 ? -28.276 -55.279 -5.898 1.00 39.38 860 ALA A O 1
ATOM 6167 N N . ALA A 1 861 ? -28.486 -53.161 -5.200 1.00 37.28 861 ALA A N 1
ATOM 6168 C CA . ALA A 1 861 ? -29.699 -53.307 -4.394 1.00 37.28 861 ALA A CA 1
ATOM 6169 C C . ALA A 1 861 ? -30.844 -52.349 -4.815 1.00 37.28 861 ALA A C 1
ATOM 6171 O O . ALA A 1 861 ? -31.962 -52.463 -4.304 1.00 37.28 861 ALA A O 1
ATOM 6172 N N . ALA A 1 862 ? -30.596 -51.410 -5.734 1.00 35.22 862 ALA A N 1
ATOM 6173 C CA . ALA A 1 862 ? -31.496 -50.302 -6.038 1.00 35.22 862 ALA A CA 1
ATOM 6174 C C . ALA A 1 862 ? -32.700 -50.704 -6.911 1.00 35.22 862 ALA A C 1
ATOM 6176 O O . ALA A 1 862 ? -32.558 -51.206 -8.027 1.00 35.22 862 ALA A O 1
ATOM 6177 N N . ARG A 1 863 ? -33.924 -50.408 -6.448 1.00 42.03 863 ARG A N 1
ATOM 6178 C CA . ARG A 1 863 ? -35.145 -50.524 -7.269 1.00 42.03 863 ARG A CA 1
ATOM 6179 C C . ARG A 1 863 ? -35.355 -49.262 -8.107 1.00 42.03 863 ARG A C 1
ATOM 6181 O O . ARG A 1 863 ? -36.134 -48.392 -7.715 1.00 42.03 863 ARG A O 1
ATOM 6188 N N . SER A 1 864 ? -34.707 -49.174 -9.266 1.00 40.50 864 SER A N 1
ATOM 6189 C CA . SER A 1 864 ? -34.963 -48.090 -10.220 1.00 40.50 864 SER A CA 1
ATOM 6190 C C . SER A 1 864 ? -36.436 -48.079 -10.663 1.00 40.50 864 SER A C 1
ATOM 6192 O O . SER A 1 864 ? -36.993 -49.089 -11.099 1.00 40.50 864 SER A O 1
ATOM 6194 N N . ARG A 1 865 ? -37.104 -46.927 -10.512 1.00 41.09 865 ARG A N 1
ATOM 6195 C CA . ARG A 1 865 ? -38.503 -46.735 -10.929 1.00 41.09 865 ARG A CA 1
ATOM 6196 C C . ARG A 1 865 ? -38.558 -45.947 -12.233 1.00 41.09 865 ARG A C 1
ATOM 6198 O O . ARG A 1 865 ? -38.098 -44.809 -12.294 1.00 41.09 865 ARG A O 1
ATOM 6205 N N . LEU A 1 866 ? -39.178 -46.547 -13.247 1.00 39.78 866 LEU A N 1
ATOM 6206 C CA . LEU A 1 866 ? -39.488 -45.913 -14.527 1.00 39.78 866 LEU A CA 1
ATOM 6207 C C . LEU A 1 866 ? -40.994 -45.635 -14.646 1.00 39.78 866 LEU A C 1
ATOM 6209 O O . LEU A 1 866 ? -41.787 -46.573 -14.531 1.00 39.78 866 LEU A O 1
ATOM 6213 N N . PRO A 1 867 ? -41.404 -44.393 -14.954 1.00 36.78 867 PRO A N 1
ATOM 6214 C CA . PRO A 1 867 ? -42.693 -44.128 -15.581 1.00 36.78 867 PRO A CA 1
ATOM 6215 C C . PRO A 1 867 ? -42.774 -44.834 -16.944 1.00 36.78 867 PRO A C 1
ATOM 6217 O O . PRO A 1 867 ? -41.776 -44.931 -17.665 1.00 36.78 867 PRO A O 1
ATOM 6220 N N . ALA A 1 868 ? -43.959 -45.317 -17.318 1.00 30.84 868 ALA A N 1
ATOM 6221 C CA . ALA A 1 868 ? -44.150 -46.015 -18.588 1.00 30.84 868 ALA A CA 1
ATOM 6222 C C . ALA A 1 868 ? -43.814 -45.108 -19.791 1.00 30.84 868 ALA A C 1
ATOM 6224 O O . ALA A 1 868 ? -44.267 -43.967 -19.859 1.00 30.84 868 ALA A O 1
ATOM 6225 N N . GLY A 1 869 ? -43.042 -45.630 -20.751 1.00 38.44 869 GLY A N 1
ATOM 6226 C CA . GLY A 1 869 ? -42.734 -44.948 -22.017 1.00 38.44 869 GLY A CA 1
ATOM 6227 C C . GLY A 1 869 ? -41.367 -44.253 -22.120 1.00 38.44 869 GLY A C 1
ATOM 6228 O O . GLY A 1 869 ? -41.115 -43.613 -23.137 1.00 38.44 869 GLY A O 1
ATOM 6229 N N . ARG A 1 870 ? -40.466 -44.378 -21.131 1.00 41.50 870 ARG A N 1
ATOM 6230 C CA . ARG A 1 870 ? -39.081 -43.860 -21.213 1.00 41.50 870 ARG A CA 1
ATOM 6231 C C . ARG A 1 870 ? -38.056 -44.991 -21.366 1.00 41.50 870 ARG A C 1
ATOM 6233 O O . ARG A 1 870 ? -38.045 -45.924 -20.567 1.00 41.50 870 ARG A O 1
ATOM 6240 N N . CYS A 1 871 ? -37.174 -44.892 -22.363 1.00 33.41 871 CYS A N 1
ATOM 6241 C CA . CYS A 1 871 ? -36.100 -45.864 -22.593 1.00 33.41 871 CYS A CA 1
ATOM 6242 C C . CYS A 1 871 ? -34.829 -45.524 -21.804 1.00 33.41 871 CYS A C 1
ATOM 6244 O O . CYS A 1 871 ? -34.388 -44.377 -21.791 1.00 33.41 871 CYS A O 1
ATOM 6246 N N . TRP A 1 872 ? -34.190 -46.551 -21.243 1.00 38.72 872 TRP A N 1
ATOM 6247 C CA . TRP A 1 872 ? -32.761 -46.517 -20.928 1.00 38.72 872 TRP A CA 1
ATOM 6248 C C . TRP A 1 872 ? -31.964 -46.834 -22.195 1.00 38.72 872 TRP A C 1
ATOM 6250 O O . TRP A 1 872 ? -32.368 -47.700 -22.973 1.00 38.72 872 TRP A O 1
ATOM 6260 N N . VAL A 1 873 ? -30.811 -46.189 -22.378 1.00 37.44 873 VAL A N 1
ATOM 6261 C CA . VAL A 1 873 ? -29.838 -46.561 -23.416 1.00 37.44 873 VAL A CA 1
ATOM 6262 C C . VAL A 1 873 ? -28.471 -46.720 -22.758 1.00 37.44 873 VAL A C 1
ATOM 6264 O O . VAL A 1 873 ? -27.743 -45.755 -22.558 1.00 37.44 873 VAL A O 1
ATOM 6267 N N . ALA A 1 874 ? -28.131 -47.959 -22.406 1.00 35.62 874 ALA A N 1
ATOM 6268 C CA . ALA A 1 874 ? -26.777 -48.319 -22.007 1.00 35.62 874 ALA A CA 1
ATOM 6269 C C . ALA A 1 874 ? -25.944 -48.582 -23.271 1.00 35.62 874 ALA A C 1
ATOM 6271 O O . ALA A 1 874 ? -26.160 -49.576 -23.971 1.00 35.62 874 ALA A O 1
ATOM 6272 N N . THR A 1 875 ? -24.999 -47.696 -23.582 1.00 33.25 875 THR A N 1
ATOM 6273 C CA . THR A 1 875 ? -24.095 -47.842 -24.730 1.00 33.25 875 THR A CA 1
ATOM 6274 C C . THR A 1 875 ? -22.980 -48.837 -24.423 1.00 33.25 875 THR A C 1
ATOM 6276 O O . THR A 1 875 ? -21.865 -48.472 -24.061 1.00 33.25 875 THR A O 1
ATOM 6279 N N . ALA A 1 876 ? -23.269 -50.129 -24.590 1.00 28.45 876 ALA A N 1
ATOM 6280 C CA . ALA A 1 876 ? -22.235 -51.160 -24.576 1.00 28.45 876 ALA A CA 1
ATOM 6281 C C . ALA A 1 876 ? -21.271 -50.959 -25.761 1.00 28.45 876 ALA A C 1
ATOM 6283 O O . ALA A 1 876 ? -21.677 -51.027 -26.925 1.00 28.45 876 ALA A O 1
ATOM 6284 N N . SER A 1 877 ? -19.989 -50.726 -25.474 1.00 30.03 877 SER A N 1
ATOM 6285 C CA . SER A 1 877 ? -18.954 -50.585 -26.498 1.00 30.03 877 SER A CA 1
ATOM 6286 C C . SER A 1 877 ? -18.713 -51.919 -27.221 1.00 30.03 877 SER A C 1
ATOM 6288 O O . SER A 1 877 ? -18.574 -52.982 -26.614 1.00 30.03 877 SER A O 1
ATOM 6290 N N . TRP A 1 878 ? -18.697 -51.882 -28.557 1.00 30.52 878 TRP A N 1
ATOM 6291 C CA . TRP A 1 878 ? -18.598 -53.075 -29.407 1.00 30.52 878 TRP A CA 1
ATOM 6292 C C . TRP A 1 878 ? -17.164 -53.633 -29.453 1.00 30.52 878 TRP A C 1
ATOM 6294 O O . TRP A 1 878 ? -16.435 -53.416 -30.419 1.00 30.52 878 TRP A O 1
ATOM 6304 N N . SER A 1 879 ? -16.756 -54.374 -28.420 1.00 34.25 879 SER A N 1
ATOM 6305 C CA . SER A 1 879 ? -15.429 -55.018 -28.368 1.00 34.25 879 SER A CA 1
ATOM 6306 C C . SER A 1 879 ? -15.412 -56.477 -27.884 1.00 34.25 879 SER A C 1
ATOM 6308 O O . SER A 1 879 ? -14.384 -57.136 -28.033 1.00 34.25 879 SER A O 1
ATOM 6310 N N . ALA A 1 880 ? -16.521 -57.023 -27.359 1.00 34.09 880 ALA A N 1
ATOM 6311 C CA . ALA A 1 880 ? -16.532 -58.360 -26.746 1.00 34.09 880 ALA A CA 1
ATOM 6312 C C . ALA A 1 880 ? -17.844 -59.163 -26.935 1.00 34.09 880 ALA A C 1
ATOM 6314 O O . ALA A 1 880 ? -18.535 -59.480 -25.969 1.00 34.09 880 ALA A O 1
ATOM 6315 N N . MET A 1 881 ? -18.168 -59.577 -28.168 1.00 30.41 881 MET A N 1
ATOM 6316 C CA . MET A 1 881 ? -19.120 -60.679 -28.406 1.00 30.41 881 MET A CA 1
ATOM 6317 C C . MET A 1 881 ? -18.640 -61.627 -29.510 1.00 30.41 881 MET A C 1
ATOM 6319 O O . MET A 1 881 ? -18.192 -61.197 -30.571 1.00 30.41 881 MET A O 1
ATOM 6323 N N . SER A 1 882 ? -18.757 -62.935 -29.259 1.00 38.66 882 SER A N 1
ATOM 6324 C CA . SER A 1 882 ? -18.464 -63.982 -30.247 1.00 38.66 882 SER A CA 1
ATOM 6325 C C . SER A 1 882 ? -19.696 -64.312 -31.101 1.00 38.66 882 SER A C 1
ATOM 6327 O O . SER A 1 882 ? -20.832 -64.104 -30.679 1.00 38.66 882 SER A O 1
ATOM 6329 N N . ALA A 1 883 ? -19.480 -64.812 -32.320 1.00 32.78 883 ALA A N 1
ATOM 6330 C CA . ALA A 1 883 ? -20.486 -64.819 -33.389 1.00 32.78 883 ALA A CA 1
ATOM 6331 C C . ALA A 1 883 ? -21.714 -65.741 -33.186 1.00 32.78 883 ALA A C 1
ATOM 6333 O O . ALA A 1 883 ? -22.615 -65.735 -34.022 1.00 32.78 883 ALA A O 1
ATOM 6334 N N . THR A 1 884 ? -21.778 -66.535 -32.115 1.00 32.66 884 THR A N 1
ATOM 6335 C CA . THR A 1 884 ? -22.835 -67.538 -31.896 1.00 32.66 884 THR A CA 1
ATOM 6336 C C . THR A 1 884 ? -24.127 -66.980 -31.289 1.00 32.66 884 THR A C 1
ATOM 6338 O O . THR A 1 884 ? -25.195 -67.529 -31.548 1.00 32.66 884 THR A O 1
ATOM 6341 N N . THR A 1 885 ? -24.085 -65.880 -30.529 1.00 37.62 885 THR A N 1
ATOM 6342 C CA . THR A 1 885 ? -25.273 -65.361 -29.812 1.00 37.62 885 THR A CA 1
ATOM 6343 C C . THR A 1 885 ? -26.207 -64.504 -30.677 1.00 37.62 885 THR A C 1
ATOM 6345 O O . THR A 1 885 ? -27.383 -64.347 -30.349 1.00 37.62 885 THR A O 1
ATOM 6348 N N . ALA A 1 886 ? -25.717 -63.956 -31.795 1.00 33.62 886 ALA A N 1
ATOM 6349 C CA . ALA A 1 886 ? -26.448 -62.975 -32.606 1.00 33.62 886 ALA A CA 1
ATOM 6350 C C . ALA A 1 886 ? -27.712 -63.538 -33.292 1.00 33.62 886 ALA A C 1
ATOM 6352 O O . ALA A 1 886 ? -28.673 -62.806 -33.518 1.00 33.62 886 ALA A O 1
ATOM 6353 N N . ILE A 1 887 ? -27.734 -64.840 -33.599 1.00 33.75 887 ILE A N 1
ATOM 6354 C CA . ILE A 1 887 ? -28.833 -65.483 -34.341 1.00 33.75 887 ILE A CA 1
ATOM 6355 C C . ILE A 1 887 ? -30.100 -65.631 -33.476 1.00 33.75 887 ILE A C 1
ATOM 6357 O O . ILE A 1 887 ? -31.210 -65.557 -34.000 1.00 33.75 887 ILE A O 1
ATOM 6361 N N . TRP A 1 888 ? -29.963 -65.766 -32.152 1.00 25.88 888 TRP A N 1
ATOM 6362 C CA . TRP A 1 888 ? -31.111 -65.911 -31.244 1.00 25.88 888 TRP A CA 1
ATOM 6363 C C . TRP A 1 888 ? -31.874 -64.600 -31.002 1.00 25.88 888 TRP A C 1
ATOM 6365 O O . TRP A 1 888 ? -33.093 -64.622 -30.845 1.00 25.88 888 TRP A O 1
ATOM 6375 N N . TRP A 1 889 ? -31.188 -63.452 -31.019 1.00 29.30 889 TRP A N 1
ATOM 6376 C CA . TRP A 1 889 ? -31.810 -62.144 -30.762 1.00 29.30 889 TRP A CA 1
ATOM 6377 C C . TRP A 1 889 ? -32.696 -61.632 -31.907 1.00 29.30 889 TRP A C 1
ATOM 6379 O O . TRP A 1 889 ? -33.572 -60.798 -31.683 1.00 29.30 889 TRP A O 1
ATOM 6389 N N . TRP A 1 890 ? -32.505 -62.124 -33.136 1.00 27.78 890 TRP A N 1
ATOM 6390 C CA . TRP A 1 890 ? -33.253 -61.635 -34.303 1.00 27.78 890 TRP A CA 1
ATOM 6391 C C . TRP A 1 890 ? -34.629 -62.300 -34.493 1.00 27.78 890 TRP A C 1
ATOM 6393 O O . TRP A 1 890 ? -35.454 -61.781 -35.243 1.00 27.78 890 TRP A O 1
ATOM 6403 N N . LEU A 1 891 ? -34.911 -63.419 -33.808 1.00 28.89 891 LEU A N 1
ATOM 6404 C CA . LEU A 1 891 ? -36.198 -64.130 -33.915 1.00 28.89 891 LEU A CA 1
ATOM 6405 C C . LEU A 1 891 ? -37.233 -63.747 -32.842 1.00 28.89 891 LEU A C 1
ATOM 6407 O O . LEU A 1 891 ? -38.431 -63.906 -33.077 1.00 28.89 891 LEU A O 1
ATOM 6411 N N . THR A 1 892 ? -36.815 -63.241 -31.680 1.00 33.00 892 THR A N 1
ATOM 6412 C CA . THR A 1 892 ? -37.719 -62.953 -30.546 1.00 33.00 892 THR A CA 1
ATOM 6413 C C . THR A 1 892 ? -38.416 -61.592 -30.625 1.00 33.00 892 THR A C 1
ATOM 6415 O O . THR A 1 892 ? -39.504 -61.437 -30.076 1.00 33.00 892 THR A O 1
ATOM 6418 N N . LEU A 1 893 ? -37.888 -60.629 -31.387 1.00 31.69 893 LEU A N 1
ATOM 6419 C CA . LEU A 1 893 ? -38.456 -59.27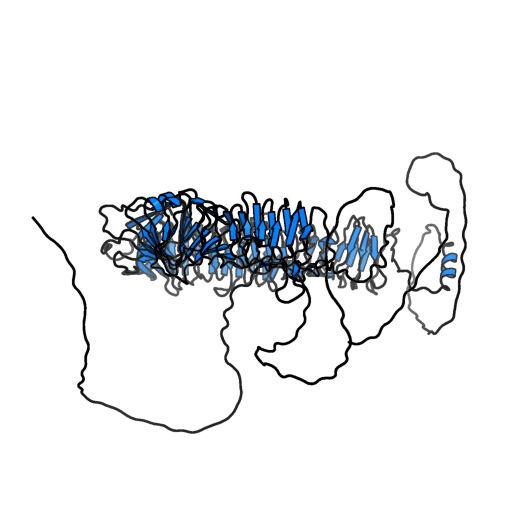4 -31.528 1.00 31.69 893 LEU A CA 1
ATOM 6420 C C . LEU A 1 893 ? -39.719 -59.171 -32.419 1.00 31.69 893 LEU A C 1
ATOM 6422 O O . LEU A 1 893 ? -40.152 -58.067 -32.745 1.00 31.69 893 LEU A O 1
ATOM 6426 N N . ARG A 1 894 ? -40.337 -60.293 -32.825 1.00 28.64 894 ARG A N 1
ATOM 6427 C CA . ARG A 1 894 ? -41.539 -60.312 -33.694 1.00 28.64 894 ARG A CA 1
ATOM 6428 C C . ARG A 1 894 ? -42.808 -60.925 -33.083 1.00 28.64 894 ARG A C 1
ATOM 6430 O O . ARG A 1 894 ? -43.788 -61.111 -33.803 1.00 28.64 894 ARG A O 1
ATOM 6437 N N . ARG A 1 895 ? -42.834 -61.208 -31.775 1.00 31.66 895 ARG A N 1
ATOM 6438 C CA . ARG A 1 895 ? -44.051 -61.610 -31.037 1.00 31.66 895 ARG A CA 1
ATOM 6439 C C . ARG A 1 895 ? -44.058 -60.983 -29.640 1.00 31.66 895 ARG A C 1
ATOM 6441 O O . ARG A 1 895 ? -43.380 -61.486 -28.754 1.00 31.66 895 ARG A O 1
ATOM 6448 N N . GLY A 1 896 ? -44.814 -59.899 -29.446 1.00 27.86 896 GLY A N 1
ATOM 6449 C CA . GLY A 1 896 ? -44.789 -59.171 -28.167 1.00 27.86 896 GLY A CA 1
ATOM 6450 C C . GLY A 1 896 ? -45.750 -57.989 -27.998 1.00 27.86 896 GLY A C 1
ATOM 6451 O O . GLY A 1 896 ? -45.498 -57.155 -27.139 1.00 27.86 896 GLY A O 1
ATOM 6452 N N . CYS A 1 897 ? -46.836 -57.894 -28.776 1.00 28.08 897 CYS A N 1
ATOM 6453 C CA . CYS A 1 897 ? -47.855 -56.849 -28.595 1.00 28.08 897 CYS A CA 1
ATOM 6454 C C . CYS A 1 897 ? -49.213 -57.444 -28.181 1.00 28.08 897 CYS A C 1
ATOM 6456 O O . CYS A 1 897 ? -50.035 -57.731 -29.052 1.00 28.08 897 CYS A O 1
ATOM 6458 N N . PRO A 1 898 ? -49.477 -57.621 -26.876 1.00 31.88 898 PRO A N 1
ATOM 6459 C CA . PRO A 1 898 ? -50.830 -57.627 -26.339 1.00 31.88 898 PRO A CA 1
ATOM 6460 C C . PRO A 1 898 ? -51.297 -56.182 -26.078 1.00 31.88 898 PRO A C 1
ATOM 6462 O O . PRO A 1 898 ? -50.533 -55.351 -25.587 1.00 31.88 898 PRO A O 1
ATOM 6465 N N . GLY A 1 899 ? -52.557 -55.881 -26.404 1.00 31.38 899 GLY A N 1
ATOM 6466 C CA . GLY A 1 899 ? -53.221 -54.652 -25.953 1.00 31.38 899 GLY A CA 1
ATOM 6467 C C . GLY A 1 899 ? -53.567 -54.701 -24.455 1.00 31.38 899 GLY A C 1
ATOM 6468 O O . GLY A 1 899 ? -53.389 -55.746 -23.823 1.00 31.38 899 GLY A O 1
ATOM 6469 N N . PRO A 1 900 ? -54.064 -53.597 -23.868 1.00 34.19 900 PRO A N 1
ATOM 6470 C CA . PRO A 1 900 ? -54.387 -53.548 -22.446 1.00 34.19 900 PRO A CA 1
ATOM 6471 C C . PRO A 1 900 ? -55.544 -54.497 -22.111 1.00 34.19 900 PRO A C 1
ATOM 6473 O O . PRO A 1 900 ? -56.628 -54.391 -22.682 1.00 34.19 900 PRO A O 1
ATOM 6476 N N . ALA A 1 901 ? -55.309 -55.399 -21.159 1.00 28.73 901 ALA A N 1
ATOM 6477 C CA . ALA A 1 901 ? -56.325 -56.265 -20.584 1.00 28.73 901 ALA A CA 1
ATOM 6478 C C . ALA A 1 901 ? -56.187 -56.306 -19.056 1.00 28.73 901 ALA A C 1
ATOM 6480 O O . ALA A 1 901 ? -55.108 -56.477 -18.496 1.00 28.73 901 ALA A O 1
ATOM 6481 N N . ASP A 1 902 ? -57.338 -56.101 -18.442 1.00 28.23 902 ASP A N 1
ATOM 6482 C CA . ASP A 1 902 ? -57.668 -55.933 -17.037 1.00 28.23 902 ASP A CA 1
ATOM 6483 C C . ASP A 1 902 ? -57.267 -57.075 -16.062 1.00 28.23 902 ASP A C 1
ATOM 6485 O O . ASP A 1 902 ? -57.016 -58.208 -16.462 1.00 28.23 902 ASP A O 1
ATOM 6489 N N . TRP A 1 903 ? -57.391 -56.763 -14.760 1.00 24.22 903 TRP A N 1
ATOM 6490 C CA . TRP A 1 903 ? -57.578 -57.656 -13.586 1.00 24.22 903 TRP A CA 1
ATOM 6491 C C . TRP A 1 903 ? -56.398 -58.280 -12.784 1.00 24.22 903 TRP A C 1
ATOM 6493 O O . TRP A 1 903 ? -55.769 -59.261 -13.156 1.00 24.22 903 TRP A O 1
ATOM 6503 N N . LYS A 1 904 ? -56.325 -57.810 -11.524 1.00 25.86 904 LYS A N 1
ATOM 6504 C CA . LYS A 1 904 ? -56.378 -58.558 -10.235 1.00 25.86 904 LYS A CA 1
ATOM 6505 C C . LYS A 1 904 ? -55.342 -59.656 -9.859 1.00 25.86 904 LYS A C 1
ATOM 6507 O O . LYS A 1 904 ? -55.452 -60.811 -10.243 1.00 25.86 904 LYS A O 1
ATOM 6512 N N . SER A 1 905 ? -54.627 -59.332 -8.770 1.00 28.77 905 SER A N 1
ATOM 6513 C CA . SER A 1 905 ? -54.494 -60.107 -7.504 1.00 28.77 905 SER A CA 1
ATOM 6514 C C . SER A 1 905 ? -53.537 -61.314 -7.331 1.00 28.77 905 SER A C 1
ATOM 6516 O O . SER A 1 905 ? -53.608 -62.298 -8.051 1.00 28.77 905 SER A O 1
ATOM 6518 N N . ALA A 1 906 ? -52.837 -61.272 -6.177 1.00 27.34 906 ALA A N 1
ATOM 6519 C CA . ALA A 1 906 ? -52.358 -62.379 -5.317 1.00 27.34 906 ALA A CA 1
ATOM 6520 C C . ALA A 1 906 ? -51.123 -63.234 -5.724 1.00 27.34 906 ALA A C 1
ATOM 6522 O O . ALA A 1 906 ? -50.757 -63.324 -6.885 1.00 27.34 906 ALA A O 1
ATOM 6523 N N . GLY A 1 907 ? -50.487 -63.870 -4.714 1.00 27.14 907 GLY A N 1
ATOM 6524 C CA . GLY A 1 907 ? -49.389 -64.863 -4.848 1.00 27.14 907 GLY A CA 1
ATOM 6525 C C . GLY A 1 907 ? -47.985 -64.264 -5.071 1.00 27.14 907 GLY A C 1
ATOM 6526 O O . GLY A 1 907 ? -47.603 -64.020 -6.203 1.00 27.14 907 GLY A O 1
ATOM 6527 N N . ARG A 1 908 ? -47.183 -63.853 -4.074 1.00 24.98 908 ARG A N 1
ATOM 6528 C CA . ARG A 1 908 ? -46.468 -64.613 -3.013 1.00 24.98 908 ARG A CA 1
ATOM 6529 C C . ARG A 1 908 ? -45.502 -65.731 -3.503 1.00 24.98 908 ARG A C 1
ATOM 6531 O O . ARG A 1 908 ? -45.969 -66.823 -3.782 1.00 24.98 908 ARG A O 1
ATOM 6538 N N . TRP A 1 909 ? -44.184 -65.479 -3.343 1.00 25.41 909 TRP A N 1
ATOM 6539 C CA . TRP A 1 909 ? -43.107 -66.439 -2.960 1.00 25.41 909 TRP A CA 1
ATOM 6540 C C . TRP A 1 909 ? -42.695 -67.510 -4.023 1.00 25.41 909 TRP A C 1
ATOM 6542 O O . TRP A 1 909 ? -43.500 -67.868 -4.865 1.00 25.41 909 TRP A O 1
ATOM 6552 N N . THR A 1 910 ? -41.462 -68.053 -4.104 1.00 24.23 910 THR A N 1
ATOM 6553 C CA . THR A 1 910 ? -40.179 -67.790 -3.396 1.00 24.23 910 THR A CA 1
ATOM 6554 C C . THR A 1 910 ? -38.944 -68.163 -4.248 1.00 24.23 910 THR A C 1
ATOM 6556 O O . THR A 1 910 ? -39.051 -68.808 -5.284 1.00 24.23 910 THR A O 1
ATOM 6559 N N . THR A 1 911 ? -37.766 -67.783 -3.743 1.00 27.14 911 THR A N 1
ATOM 6560 C CA . THR A 1 911 ? -36.396 -68.227 -4.087 1.00 27.14 911 THR A CA 1
ATOM 6561 C C . THR A 1 911 ? -36.198 -69.708 -4.452 1.00 27.14 911 THR A C 1
ATOM 6563 O O . THR A 1 911 ? -36.753 -70.583 -3.793 1.00 27.14 911 THR A O 1
ATOM 6566 N N . GLY A 1 912 ? -35.242 -69.986 -5.350 1.00 25.16 912 GLY A N 1
ATOM 6567 C CA . GLY A 1 912 ? -34.636 -71.316 -5.528 1.00 25.16 912 GLY A CA 1
ATOM 6568 C C . GLY A 1 912 ? -33.546 -71.320 -6.606 1.00 25.16 912 GLY A C 1
ATOM 6569 O O . GLY A 1 912 ? -33.862 -71.339 -7.789 1.00 25.16 912 GLY A O 1
ATOM 6570 N N . ALA A 1 913 ? -32.269 -71.271 -6.213 1.00 27.95 913 ALA A N 1
ATOM 6571 C CA . ALA A 1 913 ? -31.136 -71.244 -7.144 1.00 27.95 913 ALA A CA 1
ATOM 6572 C C . ALA A 1 913 ? -30.479 -72.626 -7.300 1.00 27.95 913 ALA A C 1
ATOM 6574 O O . ALA A 1 913 ? -30.376 -73.378 -6.333 1.00 27.95 913 ALA A O 1
ATOM 6575 N N . ALA A 1 914 ? -29.960 -72.913 -8.495 1.00 24.89 914 ALA A N 1
ATOM 6576 C CA . ALA A 1 914 ? -29.030 -74.009 -8.750 1.00 24.89 914 ALA A CA 1
ATOM 6577 C C . ALA A 1 914 ? -28.007 -73.572 -9.809 1.00 24.89 914 ALA A C 1
ATOM 6579 O O . ALA A 1 914 ? -28.367 -72.945 -10.806 1.00 24.89 914 ALA A O 1
ATOM 6580 N N . SER A 1 915 ? -26.733 -73.873 -9.577 1.00 26.11 915 SER A N 1
ATOM 6581 C CA . SER A 1 915 ? -25.605 -73.479 -10.425 1.00 26.11 915 SER A CA 1
ATOM 6582 C C . SER A 1 915 ? -25.007 -74.680 -11.157 1.00 26.11 915 SER A C 1
ATOM 6584 O O . SER A 1 915 ? -25.058 -75.799 -10.652 1.00 26.11 915 SER A O 1
ATOM 6586 N N . CYS A 1 916 ? -24.365 -74.441 -12.306 1.00 23.14 916 CYS A N 1
ATOM 6587 C CA . CYS A 1 916 ? -23.223 -75.252 -12.735 1.00 23.14 916 CYS A CA 1
ATOM 6588 C C . CYS A 1 916 ? -22.311 -74.532 -13.740 1.00 23.14 916 CYS A C 1
ATOM 6590 O O . CYS A 1 916 ? -22.730 -73.689 -14.530 1.00 23.14 916 CYS A O 1
ATOM 6592 N N . SER A 1 917 ? -21.043 -74.915 -13.654 1.00 22.23 917 SER A N 1
ATOM 6593 C CA . SER A 1 917 ? -19.911 -74.675 -14.553 1.00 22.23 917 SER A CA 1
ATOM 6594 C C . SER A 1 917 ? -20.103 -75.292 -15.954 1.00 22.23 917 SER A C 1
ATOM 6596 O O . SER A 1 917 ? -21.022 -76.079 -16.148 1.00 22.23 917 SER A O 1
ATOM 6598 N N . ALA A 1 918 ? -19.218 -75.137 -16.951 1.00 25.58 918 ALA A N 1
ATOM 6599 C CA . ALA A 1 918 ? -18.248 -74.113 -17.401 1.00 25.58 918 ALA A CA 1
ATOM 6600 C C . ALA A 1 918 ? -17.389 -74.763 -18.533 1.00 25.58 918 ALA A C 1
ATOM 6602 O O . ALA A 1 918 ? -17.556 -75.946 -18.811 1.00 25.58 918 ALA A O 1
ATOM 6603 N N . VAL A 1 919 ? -16.400 -74.035 -19.080 1.00 24.30 919 VAL A N 1
ATOM 6604 C CA . VAL A 1 919 ? -15.296 -74.513 -19.966 1.00 24.30 919 VAL A CA 1
ATOM 6605 C C . VAL A 1 919 ? -15.655 -74.710 -21.474 1.00 24.30 919 VAL A C 1
ATOM 6607 O O . VAL A 1 919 ? -16.772 -75.126 -21.771 1.00 24.30 919 VAL A O 1
ATOM 6610 N N . PRO A 1 920 ? -14.781 -74.321 -22.450 1.00 34.66 920 PRO A N 1
ATOM 6611 C CA . PRO A 1 920 ? -15.246 -73.844 -23.774 1.00 34.66 920 PRO A CA 1
ATOM 6612 C C . PRO A 1 920 ? -14.399 -74.286 -25.018 1.00 34.66 920 PRO A C 1
ATOM 6614 O O . PRO A 1 920 ? -13.593 -75.205 -24.942 1.00 34.66 920 PRO A O 1
ATOM 6617 N N . VAL A 1 921 ? -14.518 -73.515 -26.124 1.00 27.11 921 VAL A N 1
ATOM 6618 C CA . VAL A 1 921 ? -13.586 -73.330 -27.283 1.00 27.11 921 VAL A CA 1
ATOM 6619 C C . VAL A 1 921 ? -13.783 -74.193 -28.553 1.00 27.11 921 VAL A C 1
ATOM 6621 O O . VAL A 1 921 ? -13.439 -75.368 -28.567 1.00 27.11 921 VAL A O 1
ATOM 6624 N N . SER A 1 922 ? -14.151 -73.559 -29.692 1.00 23.61 922 SER A N 1
ATOM 6625 C CA . SER A 1 922 ? -13.288 -73.459 -30.911 1.00 23.61 922 SER A CA 1
ATOM 6626 C C . SER A 1 922 ? -13.894 -72.741 -32.160 1.00 23.61 922 SER A C 1
ATOM 6628 O O . SER A 1 922 ? -15.020 -72.983 -32.568 1.00 23.61 922 SER A O 1
ATOM 6630 N N . ALA A 1 923 ? -13.075 -71.863 -32.769 1.00 24.80 923 ALA A N 1
ATOM 6631 C CA . ALA A 1 923 ? -12.877 -71.529 -34.206 1.00 24.80 923 ALA A CA 1
ATOM 6632 C C . ALA A 1 923 ? -14.005 -71.148 -35.239 1.00 24.80 923 ALA A C 1
ATOM 6634 O O . ALA A 1 923 ? -14.647 -72.001 -35.832 1.00 24.80 923 ALA A O 1
ATOM 6635 N N . MET A 1 924 ? -13.956 -69.866 -35.677 1.00 25.06 924 MET A N 1
ATOM 6636 C CA . MET A 1 924 ? -13.776 -69.360 -37.080 1.00 25.06 924 MET A CA 1
ATOM 6637 C C . MET A 1 924 ? -14.893 -69.188 -38.176 1.00 25.06 924 MET A C 1
ATOM 6639 O O . MET A 1 924 ? -15.465 -70.143 -38.675 1.00 25.06 924 MET A O 1
ATOM 6643 N N . ARG A 1 925 ? -14.909 -67.945 -38.737 1.00 21.64 925 ARG A N 1
ATOM 6644 C CA . ARG A 1 925 ? -14.973 -67.493 -40.178 1.00 21.64 925 ARG A CA 1
ATOM 6645 C C . ARG A 1 925 ? -16.296 -67.267 -40.991 1.00 21.64 925 ARG A C 1
ATOM 6647 O O . ARG A 1 925 ? -16.770 -68.153 -41.682 1.00 21.64 925 ARG A O 1
ATOM 6654 N N . TRP A 1 926 ? -16.685 -65.974 -41.086 1.00 27.56 926 TRP A N 1
ATOM 6655 C CA . TRP A 1 926 ? -16.844 -65.099 -42.301 1.00 27.56 926 TRP A CA 1
ATOM 6656 C C . TRP A 1 926 ? -17.815 -65.400 -43.489 1.00 27.56 926 TRP A C 1
ATOM 6658 O O . TRP A 1 926 ? -17.591 -66.361 -44.215 1.00 27.56 926 TRP A O 1
ATOM 6668 N N . CYS A 1 927 ? -18.728 -64.444 -43.821 1.00 21.72 927 CYS A N 1
ATOM 6669 C CA . CYS A 1 927 ? -18.855 -63.697 -45.123 1.00 21.72 927 CYS A CA 1
ATOM 6670 C C . CYS A 1 927 ? -20.139 -62.801 -45.253 1.00 21.72 927 CYS A C 1
ATOM 6672 O O . CYS A 1 927 ? -21.066 -62.958 -44.466 1.00 21.72 927 CYS A O 1
ATOM 6674 N N . CYS A 1 928 ? -20.212 -61.867 -46.237 1.00 29.75 928 CYS A N 1
ATOM 6675 C CA . CYS A 1 928 ? -21.258 -60.802 -46.372 1.00 29.75 928 CYS A CA 1
ATOM 6676 C C . CYS A 1 928 ? -21.757 -60.503 -47.824 1.00 29.75 928 CYS A C 1
ATOM 6678 O O . CYS A 1 928 ? -20.969 -60.652 -48.758 1.00 29.75 928 CYS A O 1
ATOM 6680 N N . LYS A 1 929 ? -22.994 -59.961 -48.019 1.00 22.50 929 LYS A N 1
ATOM 6681 C CA . LYS A 1 929 ? -23.448 -59.156 -49.211 1.00 22.50 929 LYS A CA 1
ATOM 6682 C C . LYS A 1 929 ? -24.851 -58.480 -49.069 1.00 22.50 929 LYS A C 1
ATOM 6684 O O . LYS A 1 929 ? -25.652 -58.964 -48.280 1.00 22.50 929 LYS A O 1
ATOM 6689 N N . VAL A 1 930 ? -25.155 -57.391 -49.822 1.00 33.62 930 VAL A N 1
ATOM 6690 C CA . VAL A 1 930 ? -26.412 -56.554 -49.768 1.00 33.62 930 VAL A CA 1
ATOM 6691 C C . VAL A 1 930 ? -26.725 -55.801 -51.106 1.00 33.62 930 VAL A C 1
ATOM 6693 O O . VAL A 1 930 ? -25.767 -55.454 -51.793 1.00 33.62 930 VAL A O 1
ATOM 6696 N N . THR A 1 931 ? -27.998 -55.450 -51.457 1.00 30.39 931 THR A N 1
ATOM 6697 C CA . THR A 1 931 ? -28.342 -54.518 -52.598 1.00 30.39 931 THR A CA 1
ATOM 6698 C C . THR A 1 931 ? -29.725 -53.760 -52.610 1.00 30.39 931 THR A C 1
ATOM 6700 O O . THR A 1 931 ? -30.606 -53.989 -51.779 1.00 30.39 931 THR A O 1
ATOM 6703 N N . THR A 1 932 ? -29.878 -52.808 -53.565 1.00 31.00 932 THR A N 1
ATOM 6704 C CA . THR A 1 932 ? -30.923 -51.765 -53.912 1.00 31.00 932 THR A CA 1
ATOM 6705 C C . THR A 1 932 ? -32.275 -52.256 -54.513 1.00 31.00 932 THR A C 1
ATOM 6707 O O . THR A 1 932 ? -32.324 -53.431 -54.847 1.00 31.00 932 THR A O 1
ATOM 6710 N N . VAL A 1 933 ? -33.409 -51.524 -54.728 1.00 31.28 933 VAL A N 1
ATOM 6711 C CA . VAL A 1 933 ? -33.995 -50.144 -54.484 1.00 31.28 933 VAL A CA 1
ATOM 6712 C C . VAL A 1 933 ? -35.562 -50.240 -54.330 1.00 31.28 933 VAL A C 1
ATOM 6714 O O . VAL A 1 933 ? -36.066 -51.355 -54.445 1.00 31.28 933 VAL A O 1
ATOM 6717 N N . ALA A 1 934 ? -36.331 -49.153 -54.051 1.00 35.59 934 ALA A N 1
ATOM 6718 C CA . ALA A 1 934 ? -37.831 -49.091 -54.088 1.00 35.59 934 ALA A CA 1
ATOM 6719 C C . ALA A 1 934 ? -38.441 -47.634 -54.124 1.00 35.59 934 ALA A C 1
ATOM 6721 O O . ALA A 1 934 ? -37.785 -46.753 -53.567 1.00 35.59 934 ALA A O 1
ATOM 6722 N N . PRO A 1 935 ? -39.644 -47.361 -54.720 1.00 46.72 935 PRO A N 1
ATOM 6723 C CA . PRO A 1 935 ? -40.319 -46.024 -54.721 1.00 46.72 935 PRO A CA 1
ATOM 6724 C C . PRO A 1 935 ? -41.894 -45.972 -54.587 1.00 46.72 935 PRO A C 1
ATOM 6726 O O . PRO A 1 935 ? -42.534 -47.014 -54.502 1.00 46.72 935 PRO A O 1
ATOM 6729 N N . ALA A 1 936 ? -42.482 -44.752 -54.712 1.00 31.83 936 ALA A N 1
ATOM 6730 C CA . ALA A 1 936 ? -43.885 -44.335 -55.050 1.00 31.83 936 ALA A CA 1
ATOM 6731 C C . ALA A 1 936 ? -44.962 -44.078 -53.939 1.00 31.83 936 ALA A C 1
ATOM 6733 O O . ALA A 1 936 ? -45.191 -44.910 -53.068 1.00 31.83 936 ALA A O 1
ATOM 6734 N N . LEU A 1 937 ? -45.647 -42.911 -54.013 1.00 31.17 937 LEU A N 1
ATOM 6735 C CA . LEU A 1 937 ? -46.665 -42.349 -53.079 1.00 31.17 937 LEU A CA 1
ATOM 6736 C C . LEU A 1 937 ? -47.662 -41.410 -53.815 1.00 31.17 937 LEU A C 1
ATOM 6738 O O . LEU A 1 937 ? -47.257 -40.793 -54.803 1.00 31.17 937 LEU A O 1
ATOM 6742 N N . PRO A 1 938 ? -48.940 -41.294 -53.375 1.00 39.97 938 PRO A N 1
ATOM 6743 C CA . PRO A 1 938 ? -49.455 -40.071 -52.692 1.00 39.97 938 PRO A CA 1
ATOM 6744 C C . PRO A 1 938 ? -50.531 -40.385 -51.597 1.00 39.97 938 PRO A C 1
ATOM 6746 O O . PRO A 1 938 ? -50.818 -41.555 -51.369 1.00 39.97 938 PRO A O 1
ATOM 6749 N N . GLY A 1 939 ? -51.187 -39.450 -50.876 1.00 27.88 939 GLY A N 1
ATOM 6750 C CA . GLY A 1 939 ? -51.084 -37.977 -50.790 1.00 27.88 939 GLY A CA 1
ATOM 6751 C C . GLY A 1 939 ? -51.986 -37.347 -49.688 1.00 27.88 939 GLY A C 1
ATOM 6752 O O . GLY A 1 939 ? -52.711 -38.068 -49.010 1.00 27.88 939 GLY A O 1
ATOM 6753 N N . CYS A 1 940 ? -51.957 -36.003 -49.575 1.00 24.41 940 CYS A N 1
ATOM 6754 C CA . CYS A 1 940 ? -52.643 -35.101 -48.607 1.00 24.41 940 CYS A CA 1
ATOM 6755 C C . CYS A 1 940 ? -52.073 -34.993 -47.164 1.00 24.41 940 CYS A C 1
ATOM 6757 O O . CYS A 1 940 ? -52.129 -35.942 -46.393 1.00 24.41 940 CYS A O 1
ATOM 6759 N N . GLY A 1 941 ? -51.648 -33.774 -46.773 1.00 27.22 941 GLY A N 1
ATOM 6760 C CA . GLY A 1 941 ? -51.411 -33.354 -45.372 1.00 27.22 941 GLY A CA 1
ATOM 6761 C C . GLY A 1 941 ? -49.961 -32.985 -44.994 1.00 27.22 941 GLY A C 1
ATOM 6762 O O . GLY A 1 941 ? -49.156 -33.859 -44.694 1.00 27.22 941 GLY A O 1
ATOM 6763 N N . PHE A 1 942 ? -49.636 -31.686 -44.944 1.00 27.19 942 PHE A N 1
ATOM 6764 C CA . PHE A 1 942 ? -48.419 -31.146 -44.297 1.00 27.19 942 PHE A CA 1
ATOM 6765 C C . PHE A 1 942 ? -48.617 -31.073 -42.764 1.00 27.19 942 PHE A C 1
ATOM 6767 O O . PHE A 1 942 ? -49.725 -30.779 -42.328 1.00 27.19 942 PHE A O 1
ATOM 6774 N N . MET A 1 943 ? -47.615 -31.224 -41.888 1.00 33.25 943 MET A N 1
ATOM 6775 C CA . MET A 1 943 ? -46.256 -31.781 -42.024 1.00 33.25 943 MET A CA 1
ATOM 6776 C C . MET A 1 943 ? -45.734 -32.095 -40.606 1.00 33.25 943 MET A C 1
ATOM 6778 O O . MET A 1 943 ? -45.828 -31.226 -39.738 1.00 33.25 943 MET A O 1
ATOM 6782 N N . PRO A 1 944 ? -45.179 -33.291 -40.341 1.00 30.75 944 PRO A N 1
ATOM 6783 C CA . PRO A 1 944 ? -43.877 -33.313 -39.661 1.00 30.75 944 PRO A CA 1
ATOM 6784 C C . PRO A 1 944 ? -42.950 -34.479 -40.068 1.00 30.75 944 PRO A C 1
ATOM 6786 O O . PRO A 1 944 ? -43.398 -35.534 -40.492 1.00 30.75 944 PRO A O 1
ATOM 6789 N N . GLY A 1 945 ? -41.648 -34.254 -39.859 1.00 27.81 945 GLY A N 1
ATOM 6790 C CA . GLY A 1 945 ? -40.595 -35.214 -39.483 1.00 27.81 945 GLY A CA 1
ATOM 6791 C C . GLY A 1 945 ? -40.580 -36.668 -39.997 1.00 27.81 945 GLY A C 1
ATOM 6792 O O . GLY A 1 945 ? -41.404 -37.478 -39.598 1.00 27.81 945 GLY A O 1
ATOM 6793 N N . TRP A 1 946 ? -39.450 -37.017 -40.636 1.00 26.42 946 TRP A N 1
ATOM 6794 C CA . TRP A 1 946 ? -38.937 -38.381 -40.895 1.00 26.42 946 TRP A CA 1
ATOM 6795 C C . TRP A 1 946 ? -39.760 -39.201 -41.930 1.00 26.42 946 TRP A C 1
ATOM 6797 O O . TRP A 1 946 ? -40.980 -39.193 -41.932 1.00 26.42 946 TRP A O 1
ATOM 6807 N N . THR A 1 947 ? -39.166 -39.922 -42.890 1.00 25.30 947 THR A N 1
ATOM 6808 C CA . THR A 1 947 ? -37.763 -40.360 -43.028 1.00 25.30 947 THR A CA 1
ATOM 6809 C C . THR A 1 947 ? -37.350 -40.469 -44.501 1.00 25.30 947 THR A C 1
ATOM 6811 O O . THR A 1 947 ? -38.125 -40.939 -45.329 1.00 25.30 947 THR A O 1
ATOM 6814 N N . ALA A 1 948 ? -36.087 -40.161 -44.814 1.00 25.64 948 ALA A N 1
ATOM 6815 C CA . ALA A 1 948 ? -35.445 -40.531 -46.079 1.00 25.64 948 ALA A CA 1
ATOM 6816 C C . ALA A 1 948 ? -34.127 -41.273 -45.792 1.00 25.64 948 ALA A C 1
ATOM 6818 O O . ALA A 1 948 ? -33.066 -40.675 -45.645 1.00 25.64 948 ALA A O 1
ATOM 6819 N N . MET A 1 949 ? -34.211 -42.598 -45.679 1.00 26.77 949 MET A N 1
ATOM 6820 C CA . MET A 1 949 ? -33.073 -43.509 -45.516 1.00 26.77 949 MET A CA 1
ATOM 6821 C C . MET A 1 949 ? -33.269 -44.701 -46.464 1.00 26.77 949 MET A C 1
ATOM 6823 O O . MET A 1 949 ? -34.387 -44.930 -46.916 1.00 26.77 949 MET A O 1
ATOM 6827 N N . ILE A 1 950 ? -32.212 -45.496 -46.691 1.00 26.23 950 ILE A N 1
ATOM 6828 C CA . ILE A 1 950 ? -32.206 -46.727 -47.508 1.00 26.23 950 ILE A CA 1
ATOM 6829 C C . ILE A 1 950 ? -32.260 -46.374 -49.018 1.00 26.23 950 ILE A C 1
ATOM 6831 O O . ILE A 1 950 ? -33.295 -46.008 -49.551 1.00 26.23 950 ILE A O 1
ATOM 6835 N N . ARG A 1 951 ? -31.184 -46.516 -49.813 1.00 24.25 951 ARG A N 1
ATOM 6836 C CA . ARG A 1 951 ? -30.414 -47.767 -49.972 1.00 24.25 951 ARG A CA 1
ATOM 6837 C C . ARG A 1 951 ? -29.079 -47.565 -50.732 1.00 24.25 951 ARG A C 1
ATOM 6839 O O . ARG A 1 951 ? -29.093 -47.384 -51.944 1.00 24.25 951 ARG A O 1
ATOM 6846 N N . ARG A 1 952 ? -27.932 -47.746 -50.064 1.00 24.67 952 ARG A N 1
ATOM 6847 C CA . ARG A 1 952 ? -26.728 -48.450 -50.577 1.00 24.67 952 ARG A CA 1
ATOM 6848 C C . ARG A 1 952 ? -25.828 -48.828 -49.393 1.00 24.67 952 ARG A C 1
ATOM 6850 O O . ARG A 1 952 ? -25.885 -48.187 -48.351 1.00 24.67 952 ARG A O 1
ATOM 6857 N N . LEU A 1 953 ? -25.094 -49.932 -49.521 1.00 24.91 953 LEU A N 1
ATOM 6858 C CA . LEU A 1 953 ? -24.384 -50.608 -48.427 1.00 24.91 953 LEU A CA 1
ATOM 6859 C C . LEU A 1 953 ? -23.194 -51.384 -49.020 1.00 24.91 953 LEU A C 1
ATOM 6861 O O . LEU A 1 953 ? -23.323 -51.886 -50.135 1.00 24.91 953 LEU A O 1
ATOM 6865 N N . THR A 1 954 ? -22.100 -51.536 -48.259 1.00 26.39 954 THR A N 1
ATOM 6866 C CA . THR A 1 954 ? -20.859 -52.297 -48.576 1.00 26.39 954 THR A CA 1
ATOM 6867 C C . THR A 1 954 ? -20.013 -51.804 -49.775 1.00 26.39 954 THR A C 1
ATOM 6869 O O . THR A 1 954 ? -20.563 -51.344 -50.765 1.00 26.39 954 THR A O 1
ATOM 6872 N N . ALA A 1 955 ? -18.673 -51.909 -49.785 1.00 30.28 955 ALA A N 1
ATOM 6873 C CA . ALA A 1 955 ? -17.690 -52.155 -48.709 1.00 30.28 955 ALA A CA 1
ATOM 6874 C C . ALA A 1 955 ? -16.235 -51.929 -49.206 1.00 30.28 955 ALA A C 1
ATOM 6876 O O . ALA A 1 955 ? -15.960 -52.219 -50.361 1.00 30.28 955 ALA A O 1
ATOM 6877 N N . TYR A 1 956 ? -15.339 -51.530 -48.285 1.00 25.56 956 TYR A N 1
ATOM 6878 C CA . TYR A 1 956 ? -13.895 -51.862 -48.180 1.00 25.56 956 TYR A CA 1
ATOM 6879 C C . TYR A 1 956 ? -12.940 -51.750 -49.393 1.00 25.56 956 TYR A C 1
ATOM 6881 O O . TYR A 1 956 ? -13.120 -52.437 -50.390 1.00 25.56 956 TYR A O 1
ATOM 6889 N N . CYS A 1 957 ? -11.761 -51.142 -49.161 1.00 21.12 957 CYS A N 1
ATOM 6890 C CA . CYS A 1 957 ? -10.504 -51.920 -49.163 1.00 21.12 957 CYS A CA 1
ATOM 6891 C C . CYS A 1 957 ? -9.283 -51.193 -48.548 1.00 21.12 957 CYS A C 1
ATOM 6893 O O . CYS A 1 957 ? -8.791 -50.251 -49.152 1.00 21.12 957 CYS A O 1
ATOM 6895 N N . TRP A 1 958 ? -8.749 -51.754 -47.445 1.00 23.58 958 TRP A N 1
ATOM 6896 C CA . TRP A 1 958 ? -7.327 -51.757 -47.020 1.00 23.58 958 TRP A CA 1
ATOM 6897 C C . TRP A 1 958 ? -6.677 -50.378 -46.699 1.00 23.58 958 TRP A C 1
ATOM 6899 O O . TRP A 1 958 ? -7.165 -49.333 -47.097 1.00 23.58 958 TRP A O 1
ATOM 6909 N N . MET A 1 959 ? -5.618 -50.272 -45.888 1.00 23.94 959 MET A N 1
ATOM 6910 C CA . MET A 1 959 ? -4.660 -51.272 -45.390 1.00 23.94 959 MET A CA 1
ATOM 6911 C C . MET A 1 959 ? -4.281 -50.984 -43.921 1.00 23.94 959 MET A C 1
ATOM 6913 O O . MET A 1 959 ? -4.413 -49.852 -43.465 1.00 23.94 959 MET A O 1
ATOM 6917 N N . ALA A 1 960 ? -3.777 -51.979 -43.184 1.00 28.45 960 ALA A N 1
ATOM 6918 C CA . ALA A 1 960 ? -3.245 -51.795 -41.829 1.00 28.45 960 ALA A CA 1
ATOM 6919 C C . ALA A 1 960 ? -1.972 -52.630 -41.625 1.00 28.45 960 ALA A C 1
ATOM 6921 O O . ALA A 1 960 ? -1.970 -53.818 -41.945 1.00 28.45 960 ALA A O 1
ATOM 6922 N N . VAL A 1 961 ? -0.919 -52.028 -41.062 1.00 24.84 961 VAL A N 1
ATOM 6923 C CA . VAL A 1 961 ? 0.280 -52.726 -40.564 1.00 24.84 961 VAL A CA 1
ATOM 6924 C C . VAL A 1 961 ? 0.814 -51.994 -39.333 1.00 24.84 961 VAL A C 1
ATOM 6926 O O . VAL A 1 961 ? 0.995 -50.781 -39.364 1.00 24.84 961 VAL A O 1
ATOM 6929 N N . ALA A 1 962 ? 1.126 -52.749 -38.282 1.00 31.94 962 ALA A N 1
ATOM 6930 C CA . ALA A 1 962 ? 1.978 -52.317 -37.180 1.00 31.94 962 ALA A CA 1
ATOM 6931 C C . ALA A 1 962 ? 2.822 -53.508 -36.688 1.00 31.94 962 ALA A C 1
ATOM 6933 O O . ALA A 1 962 ? 2.292 -54.612 -36.559 1.00 31.94 962 ALA A O 1
ATOM 6934 N N . PRO A 1 963 ? 4.106 -53.288 -36.370 1.00 31.58 963 PRO A N 1
ATOM 6935 C CA . PRO A 1 963 ? 4.827 -54.030 -35.338 1.00 31.58 963 PRO A CA 1
ATOM 6936 C C . PRO A 1 963 ? 5.211 -53.052 -34.206 1.00 31.58 963 PRO A C 1
ATOM 6938 O O . PRO A 1 963 ? 5.765 -51.991 -34.465 1.00 31.58 963 PRO A O 1
ATOM 6941 N N . VAL A 1 964 ? 4.834 -53.240 -32.939 1.00 26.89 964 VAL A N 1
ATOM 6942 C CA . VAL A 1 964 ? 5.079 -54.390 -32.045 1.00 26.89 964 VAL A CA 1
ATOM 6943 C C . VAL A 1 964 ? 6.566 -54.608 -31.752 1.00 26.89 964 VAL A C 1
ATOM 6945 O O . VAL A 1 964 ? 7.241 -55.363 -32.444 1.00 26.89 964 VAL A O 1
ATOM 6948 N N . ALA A 1 965 ? 7.018 -54.035 -30.633 1.00 24.95 965 ALA A N 1
ATOM 6949 C CA . ALA A 1 965 ? 7.976 -54.655 -29.716 1.00 24.95 965 ALA A CA 1
ATOM 6950 C C . ALA A 1 965 ? 7.808 -54.055 -28.302 1.00 24.95 965 ALA A C 1
ATOM 6952 O O . ALA A 1 965 ? 7.887 -52.842 -28.131 1.00 24.95 965 ALA A O 1
ATOM 6953 N N . ARG A 1 966 ? 7.591 -54.901 -27.284 1.00 27.95 966 ARG A N 1
ATOM 6954 C CA . ARG A 1 966 ? 7.974 -54.594 -25.887 1.00 27.95 966 ARG A CA 1
ATOM 6955 C C . ARG A 1 966 ? 9.394 -55.153 -25.660 1.00 27.95 966 ARG A C 1
ATOM 6957 O O . ARG A 1 966 ? 9.806 -56.036 -26.413 1.00 27.95 966 ARG A O 1
ATOM 6964 N N . PRO A 1 967 ? 10.116 -54.712 -24.618 1.00 32.19 967 PRO A N 1
ATOM 6965 C CA . PRO A 1 967 ? 9.982 -55.409 -23.333 1.00 32.19 967 PRO A CA 1
ATOM 6966 C C . PRO A 1 967 ? 9.775 -54.462 -22.137 1.00 32.19 967 PRO A C 1
ATOM 6968 O O . PRO A 1 967 ? 9.892 -53.248 -22.248 1.00 32.19 967 PRO A O 1
ATOM 6971 N N . HIS A 1 968 ? 9.459 -55.042 -20.977 1.00 26.27 968 HIS A N 1
ATOM 6972 C CA . HIS A 1 968 ? 9.489 -54.342 -19.689 1.00 26.27 968 HIS A CA 1
ATOM 6973 C C . HIS A 1 968 ? 10.935 -54.121 -19.224 1.00 26.27 968 HIS A C 1
ATOM 6975 O O . HIS A 1 968 ? 11.748 -55.030 -19.390 1.00 26.27 968 HIS A O 1
ATOM 6981 N N . CYS A 1 969 ? 11.206 -53.019 -18.514 1.00 22.23 969 CYS A N 1
ATOM 6982 C CA . CYS A 1 969 ? 11.983 -53.069 -17.266 1.00 22.23 969 CYS A CA 1
ATOM 6983 C C . CYS A 1 969 ? 11.912 -51.747 -16.479 1.00 22.23 969 CYS A C 1
ATOM 6985 O O . CYS A 1 969 ? 12.437 -50.748 -16.955 1.00 22.23 969 CYS A O 1
ATOM 6987 N N . ARG A 1 970 ? 11.368 -51.827 -15.253 1.00 27.23 970 ARG A N 1
ATOM 6988 C CA . ARG A 1 970 ? 11.190 -50.750 -14.253 1.00 27.23 970 ARG A CA 1
ATOM 6989 C C . ARG A 1 970 ? 10.256 -49.619 -14.679 1.00 27.23 970 ARG A C 1
ATOM 6991 O O . ARG A 1 970 ? 10.730 -48.651 -15.298 1.00 27.23 970 ARG A O 1
#

Sequence (970 aa):
MASRRGRSMPAPWMSRSQVRWTQAVRPAMASSSKGALRACHGPQYRIGSWRHRAAHHGLAGDGQQYRLADRHPVGGPARDRRCRGNHRQRTWRKHQRSDRHRPADVGQPDTQSWPDPRRGRHCDPAGGAGNVLELDSGSVLDGDVLSAGSNNTLTLLGSAVEDSRFVGAGAGDGFRSLTMAGDDWTLSGDVALIGTAADTLSVRQGRLTLGGTVDSRGGATIAQGATLRIGEGAASGSFNGSIIDNGELVFDRADDTAFSRSISGDGGLAQSGSGMLTLNGANSYRGPTRVAAGTLRLDSARAISGDSVSVAAGAVYLLDFAATPQAWTFDRALTGSGTVRVDLGTPSADFRLGSGAGSAFAGTLALGRSQFNLDGDQAAQLARATLRLESGNTTTVDNDRLALGQLSIAGGALVLPTEAPATIISEISTGRLDLQGGSVQAYVPDHYTPGEAWDGRAPTLLRQDDTIVSRLISATGITGSASLLALIDQNGTVLGTERQIGIEQHGLAVAVGDYGFYLGTGAGNDGLYVGYGLHRLDIQAGQLLHLTGDDGTLAGSTLDARLTGSGNLLIEAAGSITLNNAANTYTGTTQVSGKTLVLGNDNVLGQTSQLRIDAGATVAANGHVQGVGELLIDGDLQLSGGQLSVLPPWGSGRLEARTGSRVAFDGGGLSIGNGGRIAAGTLSGSGLLTLTGGELRLEGANPALAVTTQIAAGASAVVDDVGGLGRGDIFNDGTLRFDAANGVLSNALDGRGDVQLVQSGLTLSGANDGFAGRFDIDADSRLTVTDTRQLGSASVTDEGVLLLDVAGEGRLLNALTGAGELVKRGSGVVLAGQGLDHRGGTRIEGGGLLLDNAAATLGAAARSRLPAGRCWVATASWSAMSATTAIWWWLTLRRGCPGPADWKSAGRWTTGAASCSAVPVSAMRWCCKVTTVAPALPGCGFMPGWTAMIRRLTAYCWMAVAPVARPHCR

InterPro domains:
  IPR011050 Pectin lyase fold/virulence factor [SSF51126] (246-639)
  IPR011050 Pectin lyase fold/virulence factor [SSF51126] (558-861)
  IPR012332 Autotransporter, pectate lyase C-like domain superfamily [G3DSA:2.160.20.20] (125-328)
  IPR013425 Autotransporter-associated beta strand repeat [PF12951] (269-298)
  IPR013425 Autotransporter-associated beta strand repeat [PF12951] (574-594)
  IPR013425 Autotransporter-associated beta strand repeat [TIGR02601] (268-298)
  IPR051551 Bacterial autotransporter adhesion [PTHR35037] (146-318)

Foldseek 3Di:
DDDDDDDDDDDDDDDDDDDDDDDDDDDDDDDDDDDDDDDDDDDDDDDDDDDDDDDDDDDDDDDDDDDDDDDDDDDDDDDDDDDDDDDDDDDDDDDDDDDDDDDDDDDDDDDDDDDDDDDQDAPAPAPDEQAEAEEEDPDADRAAHEHEDYNYEYEYAAEDEYAHAQYHPDDLGGHCAYEYPYAYYEYLHEGEHNHAEQCSYEDAEHEYEFNAHYHHNYHHEYHAHYEYEAHDLEQHGDDQYAYEDAHEYEYAYQEEDEHQHEYAYAYEYEDQHQYEYEFNHQYHYAAEYEFNHHEYEYCDPRRDHYQAYEYEDHYEYYYAVLVPQAADEQQHAYAYAEEYEDDSNALDHEYHYHLNPAQHYQYEDAYEQYEYEDDQSNLRNQLRYEYEFAANHEYEYDLAAGHHAEYEYHAHEYEYDQDDDPDSSYEAEYAEYEPNAHEYEYADDDDDDPDDACPVPDDFLLQQFQAFDFFNYFYNAYYDFQLRYFYAHSVRDTWFFPDKHFDDDPRDRQKIFGWAWGWGCHLVVGGITIGTGTAEIEGEAQHEDEHEADDPDSRSQEDSHAYHYEYEYEYAYCPEHEQQHQNHAYQEAYEYHHEEYEDNEECSVHLYLEYAYADRYEYAPCLYEYEYCEYHFNAEYHQQNHEYFNAPDSYDLEYEHDDNYAYEQNAHEYEGEAAYEHEEQRYAYEYEYEYNAHEHEFEYANQRYAYEYEAAAHYEYEYQELNRNYQEAYEDQHEYEHAVYEDENQHEYAYAYEYEYHLYEYEYDHQDQHHAHEYEAAQNYEYEYQALRSCHQYAYEDNHEYEHQHAEEHENAHAYAYAYEYEYAHAYEYEYEPRQNYQYEYEYNHYYYEYPEDPNDHHPVYDYDDDPPDDYDHDYDPDDDDDPPPVVVVPPVPDDDDDDDDDDDDDDDDDDDDDDDDDDDDDDDDDDDDDDDDDDDDDDDDDDDDDDDDDDDDDDDDDDDDDDDDDDDD

Organism: NCBI:txid57480

pLDDT: mean 75.85, std 27.95, range [21.12, 98.81]

Radius of gyration: 43.57 Å; chains: 1; bounding box: 114×127×133 Å